Protein AF-0000000080301129 (afdb_homodimer)

Nearest PDB structures (foldseek):
  4lrz-assembly1_H  TM=6.104E-01  e=3.777E-14  Escherichia coli K-12
  4lrz-assembly2_E  TM=6.100E-01  e=2.106E-14  Escherichia coli K-12
  3mq0-assembly1_A  TM=5.306E-01  e=7.080E-04  Agrobacterium tumefaciens
  1mkm-assembly1_B  TM=5.137E-01  e=1.911E-03  Thermotoga maritima
  3obf-assembly2_B  TM=5.623E-01  e=3.049E-03  Paenarthrobacter aurescens TC1

pLDDT: mean 82.33, std 22.94, range [20.89, 98.88]

Sequence (820 aa):
MSLQAHPGLAPSGPFFTSAAQRIALARERFFDAGDRPSGLVPEAVLQSWSRCLRARRDPDRSVAFEPVTPARVQTVLRRNRHLLAAATRELAHLAHALQGTSGTALLTDAAGVVIGNSRAAPRAHEQVMPAASRIGVDLSEEVIGTSAPGITLRTGAPCAVTGGEHFFGNVGAMHCVAAPIRDRRGSVAGVLDISSEHLPFAFDASALVALYATAIENRLLCAESADRLVLHLQLAPTLLDTPLAGMLCLDDGGRLDWANAAAARLLGLPPAWAAGSGPWAEDVLGLTLASCARWADLGEPRAWRLPTGLAIWLQVRRASRSDTPHGRPADADDTPPPAARPEMPTVPASAPDAPALRPPGTLRDADRACVRRAIEACGGNVAAAARRLGVSRGLIYRRLRESRTDDAAGMSLQAHPGLAPSGPFFTSAAQRIALARERFFDAGDRPSGLVPEAVLQSWSRCLRARRDPDRSVAFEPVTPARVQTVLRRNRHLLAAATRELAHLAHALQGTSGTALLTDAAGVVIGNSRAAPRAHEQVMPAASRIGVDLSEEVIGTSAPGITLRTGAPCAVTGGEHFFGNVGAMHCVAAPIRDRRGSVAGVLDISSEHLPFAFDASALVALYATAIENRLLCAESADRLVLHLQLAPTLLDTPLAGMLCLDDGGRLDWANAAAARLLGLPPAWAAGSGPWAEDVLGLTLASCARWADLGEPRAWRLPTGLAIWLQVRRASRSDTPHGRPADADDTPPPAARPEMPTVPASAPDAPALRPPGTLRDADRACVRRAIEACGGNVAAAARRLGVSRGLIYRRLRESRTDDAAG

InterPro domains:
  IPR000014 PAS domain [PF13188] (238-274)
  IPR002197 DNA binding HTH domain, Fis-type [PF02954] (362-402)
  IPR002197 DNA binding HTH domain, Fis-type [PR01590] (369-386)
  IPR002197 DNA binding HTH domain, Fis-type [PR01590] (386-406)
  IPR009057 Homedomain-like superfamily [SSF46689] (353-402)
  IPR029016 GAF-like domain superfamily [G3DSA:3.30.450.40] (35-221)
  IPR035965 PAS domain superfamily [SSF55785] (227-281)
  IPR060265 MimR-like, N-terminal domain [PF26965] (25-195)

Foldseek 3Di:
DPPDPPDDPDPPPDPQPDLQSLLVVQCCCCVPVVDHPPPSDDPLLSVLLVVCVVVVDDQADDAFFDFDDPVVLVVQCVVCVLLCLLQVVLLCVVLVVCVPDQKKKFKAFLQQFTNDISDDDDDPVDDRCVRNRDGRTHPACSRQTDDQQNSCSVPVAKDWAAASSGRHNVQNQKTKTKHFAAEQQRHGGIMMMMMGGNDDDPDDVNVVRHQSSLSSNVSSHLLVQAQWKKKWKFADPVCSLGSLTWIWTADPQQFTQGTDPNVCVVQVHDHGDDGPPGHGCCQRAVDGPVRLVVQQVVQDWDWGATPVRDIMIMGMHRRHNNCPSPPPPPPPPPPPDPDDPPPPDPPPPPDDDPDDPDPPDPPLVVVLVLLVVLCVVVVNDLCNSCVVVVHDSVVSVVSVVVVVVVVVVD/DPPDPPDDPDPPPDPLPDLQSLLVVQCCCCVVVVDHPPPSDDPLLSVLLVVCVVVVDDQADDAFFDFDDPVVLVVQCVVCVLLCLLQVVLLCVVLVVCVPDQKKKFKAFLQQFTNDISDDDDDPVDDRCVRNRDGRTHPACSRQTDDQQNSCSVPVAKDWAAASSGRHNVQNQKTKTKHFAAEQQRHGGIMMMMMGGNDDDPDDVNVVRHQSSLSSNVSSHLLVQAQWKKKWKFADPVCSLGSLTWIWTADPQQFTQGTDPNVCVVQVHDHGDDGPPGHGCCQRAVDGPVRLVVQQVVQDWDWGATPVRDIMIMGMHHRHNNCPSPPPPPPPPPPPDPPDPPPPPPPPPPDDDPDDPDPPDPPLVVVLVLLVVLCVVVVNDLCNSCVVVVHDSVVSVVSVVVVVVVVVVD

Solvent-accessible surface area (backbone atoms only — not comparable to full-atom values): 44344 Å² total; per-residue (Å²): 136,83,81,77,77,82,79,79,74,75,70,82,60,87,76,60,88,46,72,68,51,31,32,53,49,30,48,47,33,36,74,72,69,67,37,83,47,78,84,51,54,60,68,71,49,52,53,39,49,51,52,38,46,74,69,68,55,62,47,85,43,74,73,80,58,62,51,53,54,70,70,53,35,53,51,53,49,63,76,37,45,61,57,48,62,31,31,48,65,56,38,50,50,46,28,57,26,25,60,57,36,73,51,34,43,37,30,24,38,60,77,25,31,23,70,44,56,29,74,83,71,90,56,88,85,49,78,58,55,76,45,59,61,35,67,25,14,56,48,22,36,91,66,52,28,34,40,15,53,13,50,12,66,72,70,62,38,66,31,73,30,50,28,64,56,24,42,26,55,79,51,26,50,30,31,28,22,14,13,43,21,46,43,69,68,56,46,63,50,20,32,32,26,37,36,15,64,72,51,76,76,64,34,46,54,58,60,52,35,41,50,51,18,42,37,27,23,53,39,32,47,37,43,74,34,52,75,27,49,33,38,33,30,30,80,45,73,71,39,46,82,40,68,70,30,11,35,35,31,41,43,98,84,28,26,32,53,35,51,40,73,50,26,18,37,65,60,51,46,71,77,60,54,59,86,85,59,34,58,45,32,43,70,64,50,62,39,50,56,66,56,45,53,54,41,29,72,70,54,55,72,38,81,44,63,29,67,73,16,43,38,31,25,38,30,32,38,64,27,40,74,75,61,57,72,81,68,69,66,76,72,80,64,73,66,68,72,77,77,78,72,76,80,70,79,80,69,83,75,68,75,78,84,72,78,80,76,73,76,76,76,56,71,67,53,53,54,50,48,49,52,50,49,35,20,56,73,45,72,67,37,56,67,60,22,16,60,74,71,73,48,58,54,65,57,55,50,53,54,53,51,54,52,51,52,50,58,69,72,97,136,83,82,76,78,84,75,82,67,76,73,81,60,87,76,59,86,46,73,68,51,31,33,50,49,29,48,46,34,37,74,72,68,67,39,82,47,78,84,51,54,60,67,71,52,53,52,38,50,52,51,36,47,73,69,69,54,62,48,87,42,73,74,78,57,63,53,54,53,70,70,55,36,53,51,52,49,61,75,37,43,62,56,50,60,31,31,48,64,56,37,52,49,46,28,58,26,25,61,58,36,73,51,33,42,38,30,24,38,60,79,24,31,25,71,42,57,30,74,84,71,91,55,89,86,49,78,58,56,76,44,60,59,33,67,25,14,54,48,23,36,91,67,52,28,35,39,15,53,13,49,12,66,71,69,63,38,66,31,73,31,49,27,64,56,21,42,27,55,79,51,27,50,30,31,28,23,14,13,43,21,45,44,70,68,58,46,64,49,19,32,34,27,38,37,16,63,72,48,76,76,62,35,45,55,59,60,52,36,41,50,52,18,42,40,27,22,53,38,32,48,37,43,75,35,54,77,27,50,33,38,32,30,30,81,45,73,72,40,44,83,41,68,71,28,10,33,35,31,39,45,97,84,27,26,32,53,35,51,40,72,50,28,17,36,66,62,52,47,70,77,58,56,58,85,85,60,34,58,44,33,45,70,65,50,63,37,48,56,66,56,47,53,53,41,28,74,68,54,56,72,38,81,44,63,30,67,72,16,44,37,29,25,38,28,32,36,66,27,39,72,75,62,57,71,81,69,69,66,77,73,79,62,76,70,67,70,76,76,78,72,76,82,68,78,80,69,83,77,67,76,76,84,74,79,80,77,73,77,75,75,56,71,66,53,54,52,50,48,50,52,51,48,36,21,55,75,47,73,66,37,57,66,60,22,17,61,75,70,74,49,57,53,64,56,53,49,51,53,52,50,53,52,53,53,50,58,68,72,98

Secondary structure (DSSP, 8-state):
-------------S---SHHHHHHHHHIIIIII----BTTB-HHHHHHHHHHHHTT--TTSPPP--B--HHHHHHHHHHTHHHHHHHHHHHHHHHHHHTTSS-EEEEEETTSBEEEE---S--TT-SSHHHHTSTTBB-SHHHH-S-HHHHHHHHSS-EEEEGGGSSSGGGTTEEEEEEEEE-TTS-EEEEEEEEEESS--SS-HHHHHHHHHHHHHHHHHHHTTTTSEEEEEESSGGGTTSTT-EEEEE-TTSBEEEE-HHHHHHHT--S---TT-PPBHHHHHS--HHHHHHHHHH---EEEE-TTS-EEEEEEEEPPTT---S-----GGGS---------------------------HHHHHHHHHHHHHHHTTT-HHHHHHHHT--HHHHHHHHHHHHHHHHH-/-------------S---SHHHHHHHHHIIIIII----BTTB-HHHHHHHHHHHHTT--TTSPPP-PBPPHHHHHHHHHHTHHHHHHHHHHHHHHHHHHTTSS-EEEEEETTSBEEEE---S--TT-SSHHHHTSTTBB-SHHHH-S-HHHHHHHHSS-EEEEGGGSSSGGGTTEEEEEEEEE-TTS-EEEEEEEEEESS--SS-HHHHHHHHHHHHHHHHHHHTTTTSEEEEEESSGGGTTSTT-EEEEE-TTSBEEEE-HHHHHHHT--S---TT-PPBHHHHHS--HHHHHHHHHH---EEEE-TTS-EEEEEEEEPPTT---S-----S--S---------------------------HHHHHHHHHHHHHHHTTT-HHHHHHHHT--HHHHHHHHHHHHHHHHH-

Structure (mmCIF, N/CA/C/O backbone):
data_AF-0000000080301129-model_v1
#
loop_
_entity.id
_entity.type
_entity.pdbx_description
1 polymer 'Uncharacterized protein'
#
loop_
_atom_site.group_PDB
_atom_site.id
_atom_site.type_symbol
_atom_site.label_atom_id
_atom_site.label_alt_id
_atom_site.label_comp_id
_atom_site.label_asym_id
_atom_site.label_entity_id
_atom_site.label_seq_id
_atom_site.pdbx_PDB_ins_code
_atom_site.Cartn_x
_atom_site.Cartn_y
_atom_site.Cartn_z
_atom_site.occupancy
_atom_site.B_iso_or_equiv
_atom_site.aut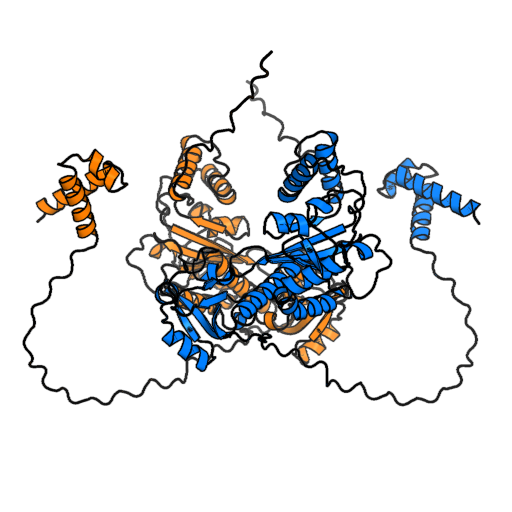h_seq_id
_atom_site.auth_comp_id
_atom_site.auth_asym_id
_atom_site.auth_atom_id
_atom_site.pdbx_PDB_model_num
ATOM 1 N N . MET A 1 1 ? 16.906 3.234 -55.938 1 24.58 1 MET A N 1
ATOM 2 C CA . MET A 1 1 ? 15.773 3.951 -55.375 1 24.58 1 MET A CA 1
ATOM 3 C C . MET A 1 1 ? 15.883 4.012 -53.844 1 24.58 1 MET A C 1
ATOM 5 O O . MET A 1 1 ? 15.992 2.977 -53.188 1 24.58 1 MET A O 1
ATOM 9 N N . SER A 1 2 ? 16.297 5.211 -53.25 1 24.02 2 SER A N 1
ATOM 10 C CA . SER A 1 2 ? 16.984 5.605 -52.031 1 24.02 2 SER A CA 1
ATOM 11 C C . SER A 1 2 ? 16.047 5.598 -50.844 1 24.02 2 SER A C 1
ATOM 13 O O . SER A 1 2 ? 15.016 6.277 -50.844 1 24.02 2 SER A O 1
ATOM 15 N N . LEU A 1 3 ? 15.781 4.422 -50.25 1 24.58 3 LEU A N 1
ATOM 16 C CA . LEU A 1 3 ? 14.82 4.098 -49.219 1 24.58 3 LEU A CA 1
ATOM 17 C C . LEU A 1 3 ? 14.953 5.055 -48.031 1 24.58 3 LEU A C 1
ATOM 19 O O . LEU A 1 3 ? 15.961 5.027 -47.312 1 24.58 3 LEU A O 1
ATOM 23 N N . GLN A 1 4 ? 14.445 6.305 -48.125 1 21.23 4 GLN A N 1
ATOM 24 C CA . GLN A 1 4 ? 14.68 7.414 -47.188 1 21.23 4 GLN A CA 1
ATOM 25 C C . GLN A 1 4 ? 14.148 7.086 -45.812 1 21.23 4 GLN A C 1
ATOM 27 O O . GLN A 1 4 ? 13.008 6.648 -45.656 1 21.23 4 GLN A O 1
ATOM 32 N N . ALA A 1 5 ? 15.016 6.996 -44.75 1 24.69 5 ALA A N 1
ATOM 33 C CA . ALA A 1 5 ? 15.078 6.695 -43.312 1 24.69 5 ALA A CA 1
ATOM 34 C C . ALA A 1 5 ? 14.18 7.633 -42.531 1 24.69 5 ALA A C 1
ATOM 36 O O . ALA A 1 5 ? 14.328 8.859 -42.594 1 24.69 5 ALA A O 1
ATOM 37 N N . HIS A 1 6 ? 12.859 7.48 -42.594 1 26.75 6 HIS A N 1
ATOM 38 C CA . HIS A 1 6 ? 11.969 8.477 -42 1 26.75 6 HIS A CA 1
ATOM 39 C C . HIS A 1 6 ? 12.398 8.805 -40.562 1 26.75 6 HIS A C 1
ATOM 41 O O . HIS A 1 6 ? 12.594 7.898 -39.75 1 26.75 6 HIS A O 1
ATOM 47 N N . PRO A 1 7 ? 12.797 10.062 -40.281 1 25.08 7 PRO A N 1
ATOM 48 C CA . PRO A 1 7 ? 13.625 10.633 -39.219 1 25.08 7 PRO A CA 1
ATOM 49 C C . PRO A 1 7 ? 13.055 10.375 -37.844 1 25.08 7 PRO A C 1
ATOM 51 O O . PRO A 1 7 ? 13.57 9.523 -37.094 1 25.08 7 PRO A O 1
ATOM 54 N N . GLY A 1 8 ? 12.477 11.484 -37.062 1 24.89 8 GLY A N 1
ATOM 55 C CA . GLY A 1 8 ? 12.852 12.203 -35.875 1 24.89 8 GLY A CA 1
ATOM 56 C C . GLY A 1 8 ? 12.062 11.781 -34.656 1 24.89 8 GLY A C 1
ATOM 57 O O . GLY A 1 8 ? 10.828 11.789 -34.656 1 24.89 8 GLY A O 1
ATOM 58 N N . LEU A 1 9 ? 12.328 10.742 -33.969 1 29.33 9 LEU A N 1
ATOM 59 C CA . LEU A 1 9 ? 11.844 10.508 -32.594 1 29.33 9 LEU A CA 1
ATOM 60 C C . LEU A 1 9 ? 11.641 11.82 -31.875 1 29.33 9 LEU A C 1
ATOM 62 O O . LEU A 1 9 ? 12.508 12.695 -31.891 1 29.33 9 LEU A O 1
ATOM 66 N N . ALA A 1 10 ? 10.461 12.461 -31.812 1 29.23 10 ALA A N 1
ATOM 67 C CA . ALA A 1 10 ? 10.305 13.781 -31.203 1 29.23 10 ALA A CA 1
ATOM 68 C C . ALA A 1 10 ? 11.266 13.969 -30.047 1 29.23 10 ALA A C 1
ATOM 70 O O . ALA A 1 10 ? 11.523 13.039 -29.281 1 29.23 10 ALA A O 1
ATOM 71 N N . PRO A 1 11 ? 12.156 14.992 -30.078 1 28.95 11 PRO A N 1
ATOM 72 C CA . PRO A 1 11 ? 13.156 15.266 -29.031 1 28.95 11 PRO A CA 1
ATOM 73 C C . PRO A 1 11 ? 12.586 15.141 -27.625 1 28.95 11 PRO A C 1
ATOM 75 O O . PRO A 1 11 ? 11.383 15.305 -27.422 1 28.95 11 PRO A O 1
ATOM 78 N N . SER A 1 12 ? 12.969 14.148 -26.844 1 35.59 12 SER A N 1
ATOM 79 C CA . SER A 1 12 ? 12.906 14.266 -25.391 1 35.59 12 SER A CA 1
ATOM 80 C C . SER A 1 12 ? 12.945 15.727 -24.953 1 35.59 12 SER A C 1
ATOM 82 O O . SER A 1 12 ? 13.969 16.391 -25.109 1 35.59 12 SER A O 1
ATOM 84 N N . GLY A 1 13 ? 12.023 16.609 -25.391 1 33.84 13 GLY A N 1
ATOM 85 C CA . GLY A 1 13 ? 12.133 18.031 -25.141 1 33.84 13 GLY A CA 1
ATOM 86 C C . GLY A 1 13 ? 13.023 18.359 -23.953 1 33.84 13 GLY A C 1
ATOM 87 O O . GLY A 1 13 ? 13.516 17.469 -23.266 1 33.84 13 GLY A O 1
ATOM 88 N N . PRO A 1 14 ? 13.133 19.672 -23.469 1 38.62 14 PRO A N 1
ATOM 89 C CA . PRO A 1 14 ? 14.148 20.172 -22.531 1 38.62 14 PRO A CA 1
ATOM 90 C C . PRO A 1 14 ? 14.289 19.281 -21.297 1 38.62 14 PRO A C 1
ATOM 92 O O . PRO A 1 14 ? 13.312 18.672 -20.859 1 38.62 14 PRO A O 1
ATOM 95 N N . PHE A 1 15 ? 15.359 18.562 -21.016 1 44.41 15 PHE A N 1
ATOM 96 C CA . PHE A 1 15 ? 16.016 17.969 -19.859 1 44.41 15 PHE A CA 1
ATOM 97 C C . PHE A 1 15 ? 15.586 18.656 -18.562 1 44.41 15 PHE A C 1
ATOM 99 O O . PHE A 1 15 ? 16.156 19.688 -18.188 1 44.41 15 PHE A O 1
ATOM 106 N N . PHE A 1 16 ? 14.477 18.875 -18.359 1 52.38 16 PHE A N 1
ATOM 107 C CA . PHE A 1 16 ? 14.289 19.453 -17.031 1 52.38 16 PHE A CA 1
ATOM 108 C C . PHE A 1 16 ? 15.109 18.703 -15.992 1 52.38 16 PHE A C 1
ATOM 110 O O . PHE A 1 16 ? 14.992 17.484 -15.859 1 52.38 16 PHE A O 1
ATOM 117 N N . THR A 1 17 ? 16.359 19.203 -15.562 1 63.12 17 THR A N 1
ATOM 118 C CA . THR A 1 17 ? 17.359 18.625 -14.672 1 63.12 17 THR A CA 1
ATOM 119 C C . THR A 1 17 ? 16.75 18.312 -13.312 1 63.12 17 THR A C 1
ATOM 121 O O . THR A 1 17 ? 16.938 17.219 -12.781 1 63.12 17 THR A O 1
ATOM 124 N N . SER A 1 18 ? 16 19.406 -12.656 1 83.94 18 SER A N 1
ATOM 125 C CA . SER A 1 18 ? 15.57 19.156 -11.281 1 83.94 18 SER A CA 1
ATOM 126 C C . SER A 1 18 ? 14.047 19.203 -11.172 1 83.94 18 SER A C 1
ATOM 128 O O . SER A 1 18 ? 13.367 19.719 -12.062 1 83.94 18 SER A O 1
ATOM 130 N N . ALA A 1 19 ? 13.461 18.562 -10.305 1 85.81 19 ALA A N 1
ATOM 131 C CA . ALA A 1 19 ? 12.039 18.609 -10 1 85.81 19 ALA A CA 1
ATOM 132 C C . ALA A 1 19 ? 11.539 20.047 -9.914 1 85.81 19 ALA A C 1
ATOM 134 O O . ALA A 1 19 ? 10.453 20.359 -10.406 1 85.81 19 ALA A O 1
ATOM 135 N N . ALA A 1 20 ? 12.266 20.875 -9.359 1 88.38 20 ALA A N 1
ATOM 136 C CA . ALA A 1 20 ? 11.898 22.281 -9.211 1 88.38 20 ALA A CA 1
ATOM 137 C C . ALA A 1 20 ? 11.766 22.969 -10.562 1 88.38 20 ALA A C 1
ATOM 139 O O . ALA A 1 20 ? 10.852 23.766 -10.781 1 88.38 20 ALA A O 1
ATOM 140 N N . GLN A 1 21 ? 12.602 22.641 -11.453 1 89.75 21 GLN A N 1
ATOM 141 C CA . GLN A 1 21 ? 12.57 23.234 -12.789 1 89.75 21 GLN A CA 1
ATOM 142 C C . GLN A 1 21 ? 11.359 22.734 -13.578 1 89.75 21 GLN A C 1
ATOM 144 O O . GLN A 1 21 ? 10.727 23.5 -14.305 1 89.75 21 GLN A O 1
ATOM 149 N N . ARG A 1 22 ? 11.125 21.5 -13.367 1 92.5 22 ARG A N 1
ATOM 150 C CA . ARG A 1 22 ? 9.953 20.922 -14.016 1 92.5 22 ARG A CA 1
ATOM 151 C C . ARG A 1 22 ? 8.672 21.609 -13.555 1 92.5 22 ARG A C 1
ATOM 153 O O . ARG A 1 22 ? 7.809 21.938 -14.367 1 92.5 22 ARG A O 1
ATOM 160 N N . ILE A 1 23 ? 8.586 21.859 -12.328 1 94.62 23 ILE A N 1
ATOM 161 C CA . ILE A 1 23 ? 7.41 22.5 -11.75 1 94.62 23 ILE A CA 1
ATOM 162 C C . ILE A 1 23 ? 7.316 23.938 -12.227 1 94.62 23 ILE A C 1
ATOM 164 O O . ILE A 1 23 ? 6.23 24.422 -12.555 1 94.62 23 ILE A O 1
ATOM 168 N N . ALA A 1 24 ? 8.438 24.594 -12.273 1 93.31 24 ALA A N 1
ATOM 169 C CA . ALA A 1 24 ? 8.461 25.969 -12.766 1 93.31 24 ALA A CA 1
ATOM 170 C C . ALA A 1 24 ? 7.965 26.047 -14.203 1 93.31 24 ALA A C 1
ATOM 172 O O . ALA A 1 24 ? 7.199 26.953 -14.555 1 93.31 24 ALA A O 1
ATOM 173 N N . LEU A 1 25 ? 8.375 25.125 -14.945 1 93.38 25 LEU A N 1
ATOM 174 C CA . LEU A 1 25 ? 7.93 25.078 -16.328 1 93.38 25 LEU A CA 1
ATOM 175 C C . LEU A 1 25 ? 6.43 24.812 -16.406 1 93.38 25 LEU A C 1
ATOM 177 O O . LEU A 1 25 ? 5.73 25.406 -17.234 1 93.38 25 LEU A O 1
ATOM 181 N N . ALA A 1 26 ? 6.039 23.922 -15.602 1 95.31 26 ALA A N 1
ATOM 182 C CA . ALA A 1 26 ? 4.609 23.609 -15.57 1 95.31 26 ALA A CA 1
ATOM 183 C C . ALA A 1 26 ? 3.795 24.859 -15.234 1 95.31 26 ALA A C 1
ATOM 185 O O . ALA A 1 26 ? 2.754 25.109 -15.844 1 95.31 26 ALA A O 1
ATOM 186 N N . ARG A 1 27 ? 4.188 25.641 -14.305 1 94.94 27 ARG A N 1
ATOM 187 C CA . ARG A 1 27 ? 3.498 26.875 -13.906 1 94.94 27 ARG A CA 1
ATOM 188 C C . ARG A 1 27 ? 3.455 27.875 -15.055 1 94.94 27 ARG A C 1
ATOM 190 O O . ARG A 1 27 ? 2.41 28.453 -15.336 1 94.94 27 ARG A O 1
ATOM 197 N N . GLU A 1 28 ? 4.59 28.047 -15.695 1 94.19 28 GLU A N 1
ATOM 198 C CA . GLU A 1 28 ? 4.672 28.969 -16.828 1 94.19 28 GLU A CA 1
ATOM 199 C C . GLU A 1 28 ? 3.691 28.578 -17.938 1 94.19 28 GLU A C 1
ATOM 201 O O . GLU A 1 28 ? 2.947 29.422 -18.438 1 94.19 28 GLU A O 1
ATOM 206 N N . ARG A 1 29 ? 3.709 27.375 -18.203 1 93.94 29 ARG A N 1
ATOM 207 C CA . ARG A 1 29 ? 2.838 26.891 -19.266 1 93.94 29 ARG A CA 1
ATOM 208 C C . ARG A 1 29 ? 1.369 27.016 -18.891 1 93.94 29 ARG A C 1
ATOM 210 O O . ARG A 1 29 ? 0.54 27.422 -19.703 1 93.94 29 ARG A O 1
ATOM 217 N N . PHE A 1 30 ? 1.103 26.734 -17.703 1 95.44 30 PHE A N 1
ATOM 218 C CA . PHE A 1 30 ? -0.287 26.688 -17.266 1 95.44 30 PHE A CA 1
ATOM 219 C C . PHE A 1 30 ? -0.817 28.094 -17.016 1 95.44 30 PHE A C 1
ATOM 221 O O . PHE A 1 30 ? -1.87 28.469 -17.547 1 95.44 30 PHE A O 1
ATOM 228 N N . PHE A 1 31 ? -0.123 28.891 -16.312 1 93.81 31 PHE A N 1
ATOM 229 C CA . PHE A 1 31 ? -0.652 30.172 -15.844 1 93.81 31 PHE A CA 1
ATOM 230 C C . PHE A 1 31 ? -0.367 31.266 -16.859 1 93.81 31 PHE A C 1
ATOM 232 O O . PHE A 1 31 ? -1.144 32.219 -16.984 1 93.81 31 PHE A O 1
ATOM 239 N N . ASP A 1 32 ? 0.698 31.172 -17.562 1 91.25 32 ASP A N 1
ATOM 240 C CA . ASP A 1 32 ? 1.07 32.219 -18.5 1 91.25 32 ASP A CA 1
ATOM 241 C C . ASP A 1 32 ? 0.565 31.922 -19.906 1 91.25 32 ASP A C 1
ATOM 243 O O . ASP A 1 32 ? 0.001 32.781 -20.562 1 91.25 32 ASP A O 1
ATOM 247 N N . ALA A 1 33 ? 0.708 30.688 -20.344 1 91.19 33 ALA A N 1
ATOM 248 C CA . ALA A 1 33 ? 0.398 30.328 -21.734 1 91.19 33 ALA A CA 1
ATOM 249 C C . ALA A 1 33 ? -1.01 29.75 -21.844 1 91.19 33 ALA A C 1
ATOM 251 O O . ALA A 1 33 ? -1.571 29.688 -22.938 1 91.19 33 ALA A O 1
ATOM 252 N N . GLY A 1 34 ? -1.49 29.266 -20.766 1 89.38 34 GLY A N 1
ATOM 253 C CA . GLY A 1 34 ? -2.816 28.656 -20.781 1 89.38 34 GLY A CA 1
ATOM 254 C C . GLY A 1 34 ? -2.824 27.25 -21.328 1 89.38 34 GLY A C 1
ATOM 255 O O . GLY A 1 34 ? -3.867 26.734 -21.75 1 89.38 34 GLY A O 1
ATOM 256 N N . ASP A 1 35 ? -1.677 26.672 -21.359 1 91.06 35 ASP A N 1
ATOM 257 C CA . ASP A 1 35 ? -1.521 25.297 -21.828 1 91.06 35 ASP A CA 1
ATOM 258 C C . ASP A 1 35 ? -1.512 24.312 -20.672 1 91.06 35 ASP A C 1
ATOM 260 O O . ASP A 1 35 ? -0.931 24.578 -19.625 1 91.06 35 ASP A O 1
ATOM 264 N N . ARG A 1 36 ? -2.123 23.219 -20.969 1 89.81 36 ARG A N 1
ATOM 265 C CA . ARG A 1 36 ? -2.137 22.188 -19.922 1 89.81 36 ARG A CA 1
ATOM 266 C C . ARG A 1 36 ? -0.844 21.391 -19.938 1 89.81 36 ARG A C 1
ATOM 268 O O . ARG A 1 36 ? -0.605 20.609 -20.859 1 89.81 36 ARG A O 1
ATOM 275 N N . PRO A 1 37 ? -0.038 21.531 -18.969 1 87.19 37 PRO A N 1
ATOM 276 C CA . PRO A 1 37 ? 1.266 20.859 -18.969 1 87.19 37 PRO A CA 1
ATOM 277 C C . PRO A 1 37 ? 1.188 19.406 -18.484 1 87.19 37 PRO A C 1
ATOM 279 O O . PRO A 1 37 ? 1.835 19.047 -17.5 1 87.19 37 PRO A O 1
ATOM 282 N N . SER A 1 38 ? 0.566 18.578 -19.188 1 84.69 38 SER A N 1
ATOM 283 C CA . SER A 1 38 ? 0.38 17.188 -18.828 1 84.69 38 SER A CA 1
ATOM 284 C C . SER A 1 38 ? 1.719 16.469 -18.688 1 84.69 38 SER A C 1
ATOM 286 O O . SER A 1 38 ? 2.627 16.672 -19.5 1 84.69 38 SER A O 1
ATOM 288 N N . GLY A 1 39 ? 1.869 15.75 -17.609 1 85.25 39 GLY A N 1
ATOM 289 C CA . GLY A 1 39 ? 3.072 14.961 -17.406 1 85.25 39 GLY A CA 1
ATOM 290 C C . GLY A 1 39 ? 4.133 15.688 -16.594 1 85.25 39 GLY A C 1
ATOM 291 O O . GLY A 1 39 ? 5.07 15.07 -16.094 1 85.25 39 GLY A O 1
ATOM 292 N N . LEU A 1 40 ? 4.031 16.984 -16.484 1 89.31 40 LEU A N 1
ATOM 293 C CA . LEU A 1 40 ? 5.039 17.75 -15.758 1 89.31 40 LEU A CA 1
ATOM 294 C C . LEU A 1 40 ? 4.715 17.812 -14.273 1 89.31 40 LEU A C 1
ATOM 296 O O . LEU A 1 40 ? 5.621 17.859 -13.438 1 89.31 40 LEU A O 1
ATOM 300 N N . VAL A 1 41 ? 3.459 17.891 -13.914 1 94.06 41 VAL A N 1
ATOM 301 C CA . VAL A 1 41 ? 2.973 17.828 -12.539 1 94.06 41 VAL A CA 1
ATOM 302 C C . VAL A 1 41 ? 1.817 16.828 -12.453 1 94.06 41 VAL A C 1
ATOM 304 O O . VAL A 1 41 ? 1.224 16.469 -13.469 1 94.06 41 VAL A O 1
ATOM 307 N N . PRO A 1 42 ? 1.56 16.344 -11.289 1 94.81 42 PRO A N 1
ATOM 308 C CA . PRO A 1 42 ? 0.475 15.375 -11.148 1 94.81 42 PRO A CA 1
ATOM 309 C C . PRO A 1 42 ? -0.877 15.93 -11.594 1 94.81 42 PRO A C 1
ATOM 311 O O . PRO A 1 42 ? -1.139 17.125 -11.43 1 94.81 42 PRO A O 1
ATOM 314 N N . GLU A 1 43 ? -1.737 15.07 -12.047 1 94.12 43 GLU A N 1
ATOM 315 C CA . GLU A 1 43 ? -3.057 15.453 -12.547 1 94.12 43 GLU A CA 1
ATOM 316 C C . GLU A 1 43 ? -3.885 16.125 -11.453 1 94.12 43 GLU A C 1
ATOM 318 O O . GLU A 1 43 ? -4.621 17.078 -11.727 1 94.12 43 GLU A O 1
ATOM 323 N N . ALA A 1 44 ? -3.814 15.656 -10.266 1 96.75 44 ALA A N 1
ATOM 324 C CA . ALA A 1 44 ? -4.574 16.234 -9.156 1 96.75 44 ALA A CA 1
ATOM 325 C C . ALA A 1 44 ? -4.207 17.703 -8.945 1 96.75 44 ALA A C 1
ATOM 327 O O . ALA A 1 44 ? -5.066 18.516 -8.609 1 96.75 44 ALA A O 1
ATOM 328 N N . VAL A 1 45 ? -2.973 18.016 -9.117 1 97.69 45 VAL A N 1
ATOM 329 C CA . VAL A 1 45 ? -2.49 19.375 -8.977 1 97.69 45 VAL A CA 1
ATOM 330 C C . VAL A 1 45 ? -3.053 20.234 -10.109 1 97.69 45 VAL A C 1
ATOM 332 O O . VAL A 1 45 ? -3.559 21.344 -9.867 1 97.69 45 VAL A O 1
ATOM 335 N N . LEU A 1 46 ? -3.016 19.703 -11.305 1 97.06 46 LEU A N 1
ATOM 336 C CA . LEU A 1 46 ? -3.533 20.438 -12.461 1 97.06 46 LEU A CA 1
ATOM 337 C C . LEU A 1 46 ? -5.02 20.734 -12.289 1 97.06 46 LEU A C 1
ATOM 339 O O . LEU A 1 46 ? -5.465 21.859 -12.578 1 97.06 46 LEU A O 1
ATOM 343 N N . GLN A 1 47 ? -5.684 19.766 -11.875 1 97.06 47 GLN A N 1
ATOM 344 C CA . GLN A 1 47 ? -7.113 19.969 -11.664 1 97.06 47 GLN A CA 1
ATOM 345 C C . GLN A 1 47 ? -7.371 21.016 -10.594 1 97.06 47 GLN A C 1
ATOM 347 O O . GLN A 1 47 ? -8.289 21.844 -10.727 1 97.06 47 GLN A O 1
ATOM 352 N N . SER A 1 48 ? -6.645 20.938 -9.547 1 98 48 SER A N 1
ATOM 353 C CA . SER A 1 48 ? -6.781 21.938 -8.484 1 98 48 SER A CA 1
ATOM 354 C C . SER A 1 48 ? -6.445 23.328 -8.984 1 98 48 SER A C 1
ATOM 356 O O . SER A 1 48 ? -7.152 24.297 -8.68 1 98 48 SER A O 1
ATOM 358 N N . TRP A 1 49 ? -5.32 23.484 -9.758 1 97.56 49 TRP A N 1
ATOM 359 C CA . TRP A 1 49 ? -4.977 24.766 -10.367 1 97.56 49 TRP A CA 1
ATOM 360 C C . TRP A 1 49 ? -6.152 25.328 -11.172 1 97.56 49 TRP A C 1
ATOM 362 O O . TRP A 1 49 ? -6.488 26.5 -11.055 1 97.56 49 TRP A O 1
ATOM 372 N N . SER A 1 50 ? -6.73 24.469 -11.961 1 96.94 50 SER A N 1
ATOM 373 C CA . SER A 1 50 ? -7.855 24.859 -12.805 1 96.94 50 SER A CA 1
ATOM 374 C C . SER A 1 50 ? -9.023 25.359 -11.961 1 96.94 50 SER A C 1
ATOM 376 O O . SER A 1 50 ? -9.656 26.359 -12.297 1 96.94 50 SER A O 1
ATOM 378 N N . ARG A 1 51 ? -9.328 24.656 -10.906 1 97.19 51 ARG A N 1
ATOM 379 C CA . ARG A 1 51 ? -10.414 25.078 -10.023 1 97.19 51 ARG A CA 1
ATOM 380 C C . ARG A 1 51 ? -10.117 26.438 -9.391 1 97.19 51 ARG A C 1
ATOM 382 O O . ARG A 1 51 ? -11.008 27.281 -9.258 1 97.19 51 ARG A O 1
ATOM 389 N N . CYS A 1 52 ? -8.93 26.609 -8.938 1 97 52 CYS A N 1
ATOM 390 C CA . CYS A 1 52 ? -8.539 27.875 -8.336 1 97 52 CYS A CA 1
ATOM 391 C C . CYS A 1 52 ? -8.672 29.016 -9.336 1 97 52 CYS A C 1
ATOM 393 O O . CYS A 1 52 ? -9.156 30.094 -8.984 1 97 52 CYS A O 1
ATOM 395 N N . LEU A 1 53 ? -8.258 28.781 -10.555 1 95.31 53 LEU A N 1
ATOM 396 C CA . LEU A 1 53 ? -8.375 29.797 -11.594 1 95.31 53 LEU A CA 1
ATOM 397 C C . LEU A 1 53 ? -9.836 30.125 -11.883 1 95.31 53 LEU A C 1
ATOM 399 O O . LEU A 1 53 ? -10.203 31.281 -12.07 1 95.31 53 LEU A O 1
ATOM 403 N N . ARG A 1 54 ? -10.586 29.094 -11.984 1 95 54 ARG A N 1
ATOM 404 C CA . ARG A 1 54 ? -12.016 29.297 -12.227 1 95 54 ARG A CA 1
ATOM 405 C C . ARG A 1 54 ? -12.648 30.125 -11.117 1 95 54 ARG A C 1
ATOM 407 O O . ARG A 1 54 ? -13.609 30.859 -11.359 1 95 54 ARG A O 1
ATOM 414 N N . ALA A 1 55 ? -12.141 30 -9.969 1 95.12 55 ALA A N 1
ATOM 415 C CA . ALA A 1 55 ? -12.617 30.781 -8.828 1 95.12 55 ALA A CA 1
ATOM 416 C C . ALA A 1 55 ? -11.992 32.188 -8.82 1 95.12 55 ALA A C 1
ATOM 418 O O . ALA A 1 55 ? -12.125 32.906 -7.844 1 95.12 55 ALA A O 1
ATOM 419 N N . ARG A 1 56 ? -11.219 32.469 -9.836 1 93.25 56 ARG A N 1
ATOM 420 C CA . ARG A 1 56 ? -10.625 33.781 -10.102 1 93.25 56 ARG A CA 1
ATOM 421 C C . ARG A 1 56 ? -9.586 34.125 -9.047 1 93.25 56 ARG A C 1
ATOM 423 O O . ARG A 1 56 ? -9.484 35.281 -8.625 1 93.25 56 ARG A O 1
ATOM 430 N N . ARG A 1 57 ? -8.922 33.125 -8.609 1 93.31 57 ARG A N 1
ATOM 431 C CA . ARG A 1 57 ? -7.789 33.375 -7.723 1 93.31 57 ARG A CA 1
ATOM 432 C C . ARG A 1 57 ? -6.543 33.75 -8.523 1 93.31 57 ARG A C 1
ATOM 434 O O . ARG A 1 57 ? -6.367 33.281 -9.656 1 93.31 57 ARG A O 1
ATOM 441 N N . ASP A 1 58 ? -5.766 34.562 -7.863 1 94.44 58 ASP A N 1
ATOM 442 C CA . ASP A 1 58 ? -4.527 35.031 -8.484 1 94.44 58 ASP A CA 1
ATOM 443 C C . ASP A 1 58 ? -3.314 34.344 -7.855 1 94.44 58 ASP A C 1
ATOM 445 O O . ASP A 1 58 ? -3.008 34.562 -6.684 1 94.44 58 ASP A O 1
ATOM 449 N N . PRO A 1 59 ? -2.57 33.531 -8.633 1 94.38 59 PRO A N 1
ATOM 450 C CA . PRO A 1 59 ? -1.442 32.781 -8.07 1 94.38 59 PRO A CA 1
ATOM 451 C C . PRO A 1 59 ? -0.324 33.719 -7.566 1 94.38 59 PRO A C 1
ATOM 453 O O . PRO A 1 59 ? 0.52 33.281 -6.777 1 94.38 59 PRO A O 1
ATOM 456 N N . ASP A 1 60 ? -0.287 34.906 -7.965 1 91.88 60 ASP A N 1
ATOM 457 C CA . ASP A 1 60 ? 0.782 35.844 -7.609 1 91.88 60 ASP A CA 1
ATOM 458 C C . ASP A 1 60 ? 0.46 36.562 -6.312 1 91.88 60 ASP A C 1
ATOM 460 O O . ASP A 1 60 ? 1.312 37.281 -5.766 1 91.88 60 ASP A O 1
ATOM 464 N N . ARG A 1 61 ? -0.67 36.406 -5.859 1 91.19 61 ARG A N 1
ATOM 465 C CA . ARG A 1 61 ? -1.035 37.031 -4.586 1 91.19 61 ARG A CA 1
ATOM 466 C C . ARG A 1 61 ? -0.662 36.125 -3.418 1 91.19 61 ARG A C 1
ATOM 468 O O . ARG A 1 61 ? -0.4 34.938 -3.609 1 91.19 61 ARG A O 1
ATOM 475 N N . SER A 1 62 ? -0.608 36.75 -2.232 1 92.25 62 SER A N 1
ATOM 476 C CA . SER A 1 62 ? -0.312 36 -1.022 1 92.25 62 SER A CA 1
ATOM 477 C C . SER A 1 62 ? -1.592 35.562 -0.313 1 92.25 62 SER A C 1
ATOM 479 O O . SER A 1 62 ? -2.564 36.312 -0.264 1 92.25 62 SER A O 1
ATOM 481 N N . VAL A 1 63 ? -1.523 34.406 0.14 1 92.25 63 VAL A N 1
ATOM 482 C CA . VAL A 1 63 ? -2.66 33.906 0.922 1 92.25 63 VAL A CA 1
ATOM 483 C C . VAL A 1 63 ? -2.375 34.094 2.41 1 92.25 63 VAL A C 1
ATOM 485 O O . VAL A 1 63 ? -1.236 33.938 2.857 1 92.25 63 VAL A O 1
ATOM 488 N N . ALA A 1 64 ? -3.438 34.469 3.088 1 90.62 64 ALA A N 1
ATOM 489 C CA . ALA A 1 64 ? -3.359 34.625 4.539 1 90.62 64 ALA A CA 1
ATOM 490 C C . ALA A 1 64 ? -3.979 33.438 5.25 1 90.62 64 ALA A C 1
ATOM 492 O O . ALA A 1 64 ? -4.957 32.844 4.77 1 90.62 64 ALA A O 1
ATOM 493 N N . PHE A 1 65 ? -3.379 33.031 6.363 1 93.31 65 PHE A N 1
ATOM 494 C CA . PHE A 1 65 ? -3.877 31.938 7.18 1 93.31 65 PHE A CA 1
ATOM 495 C C . PHE A 1 65 ? -4.57 32.469 8.43 1 93.31 65 PHE A C 1
ATOM 497 O O . PHE A 1 65 ? -4.031 32.344 9.539 1 93.31 65 PHE A O 1
ATOM 504 N N . GLU A 1 66 ? -5.738 33 8.281 1 89.25 66 GLU A N 1
ATOM 505 C CA . GLU A 1 66 ? -6.488 33.562 9.398 1 89.25 66 GLU A CA 1
ATOM 506 C C . GLU A 1 66 ? -7.461 32.531 9.984 1 89.25 66 GLU A C 1
ATOM 508 O O . GLU A 1 66 ? -8.258 31.938 9.258 1 89.25 66 GLU A O 1
ATOM 513 N N . PRO A 1 67 ? -7.332 32.469 11.297 1 89.69 67 PRO A N 1
ATOM 514 C CA . PRO A 1 67 ? -8.281 31.531 11.914 1 89.69 67 PRO A CA 1
ATOM 515 C C . PRO A 1 67 ? -9.711 32.062 11.906 1 89.69 67 PRO A C 1
ATOM 517 O O . PRO A 1 67 ? -9.93 33.25 11.812 1 89.69 67 PRO A O 1
ATOM 520 N N . VAL A 1 68 ? -10.555 31.125 12.055 1 88.69 68 VAL A N 1
ATOM 521 C CA . VAL A 1 68 ? -11.953 31.484 12.273 1 88.69 68 VAL A CA 1
ATOM 522 C C . VAL A 1 68 ? -12.102 32.125 13.664 1 88.69 68 VAL A C 1
ATOM 524 O O . VAL A 1 68 ? -11.156 32.125 14.453 1 88.69 68 VAL A O 1
ATOM 527 N N . THR A 1 69 ? -13.297 32.594 13.914 1 91.25 69 THR A N 1
ATOM 528 C CA . THR A 1 69 ? -13.555 33.25 15.188 1 91.25 69 THR A CA 1
ATOM 529 C C . THR A 1 69 ? -13.461 32.25 16.344 1 91.25 69 THR A C 1
ATOM 531 O O . THR A 1 69 ? -13.664 31.062 16.156 1 91.25 69 THR A O 1
ATOM 534 N N . PRO A 1 70 ? -13.148 32.719 17.484 1 93.31 70 PRO A N 1
ATOM 535 C CA . PRO A 1 70 ? -13.07 31.812 18.641 1 93.31 70 PRO A CA 1
ATOM 536 C C . PRO A 1 70 ? -14.352 31.016 18.859 1 93.31 70 PRO A C 1
ATOM 538 O O . PRO A 1 70 ? -14.289 29.844 19.219 1 93.31 70 PRO A O 1
ATOM 541 N N . ALA A 1 71 ? -15.469 31.656 18.672 1 94.31 71 ALA A N 1
ATOM 542 C CA . ALA A 1 71 ? -16.75 30.969 18.828 1 94.31 71 ALA A CA 1
ATOM 543 C C . ALA A 1 71 ? -16.875 29.812 17.828 1 94.31 71 ALA A C 1
ATOM 545 O O . ALA A 1 71 ? -17.312 28.719 18.188 1 94.31 71 ALA A O 1
ATOM 546 N N . ARG A 1 72 ? -16.469 30.094 16.688 1 94.12 72 ARG A N 1
ATOM 547 C CA . ARG A 1 72 ? -16.516 29.062 15.648 1 94.12 72 ARG A CA 1
ATOM 548 C C . ARG A 1 72 ? -15.531 27.953 15.93 1 94.12 72 ARG A C 1
ATOM 550 O O . ARG A 1 72 ? -15.805 26.781 15.648 1 94.12 72 ARG A O 1
ATOM 557 N N . VAL A 1 73 ? -14.391 28.281 16.438 1 96.19 73 VAL A N 1
ATOM 558 C CA . VAL A 1 73 ? -13.398 27.281 16.812 1 96.19 73 VAL A CA 1
ATOM 559 C C . VAL A 1 73 ? -14.008 26.328 17.844 1 96.19 73 VAL A C 1
ATOM 561 O O . VAL A 1 73 ? -13.906 25.109 17.703 1 96.19 73 VAL A O 1
ATOM 564 N N . GLN A 1 74 ? -14.617 26.844 18.844 1 96.69 74 GLN A N 1
ATOM 565 C CA . GLN A 1 74 ? -15.234 26.016 19.875 1 96.69 74 GLN A CA 1
ATOM 566 C C . GLN A 1 74 ? -16.297 25.109 19.281 1 96.69 74 GLN A C 1
ATOM 568 O O . GLN A 1 74 ? -16.391 23.922 19.656 1 96.69 74 GLN A O 1
ATOM 573 N N . THR A 1 75 ? -17.094 25.672 18.422 1 96.81 75 THR A N 1
ATOM 574 C CA . THR A 1 75 ? -18.141 24.891 17.781 1 96.81 75 THR A CA 1
ATOM 575 C C . THR A 1 75 ? -17.547 23.75 16.969 1 96.81 75 THR A C 1
ATOM 577 O O . THR A 1 75 ? -18.016 22.609 17.047 1 96.81 75 THR A O 1
ATOM 580 N N . VAL A 1 76 ? -16.5 24.062 16.234 1 96.75 76 VAL A N 1
ATOM 581 C CA . VAL A 1 76 ? -15.859 23.062 15.391 1 96.75 76 VAL A CA 1
ATOM 582 C C . VAL A 1 76 ? -15.242 21.969 16.25 1 96.75 76 VAL A C 1
ATOM 584 O O . VAL A 1 76 ? -15.367 20.781 15.953 1 96.75 76 VAL A O 1
ATOM 587 N N . LEU A 1 77 ? -14.586 22.312 17.328 1 97.25 77 LEU A N 1
ATOM 588 C CA . LEU A 1 77 ? -13.969 21.359 18.234 1 97.25 77 LEU A CA 1
ATOM 589 C C . LEU A 1 77 ? -15.023 20.453 18.875 1 97.25 77 LEU A C 1
ATOM 591 O O . LEU A 1 77 ? -14.828 19.25 18.984 1 97.25 77 LEU A O 1
ATOM 595 N N . ARG A 1 78 ? -16.156 21.062 19.234 1 97.06 78 ARG A N 1
ATOM 596 C CA . ARG A 1 78 ? -17.234 20.297 19.844 1 97.06 78 ARG A CA 1
ATOM 597 C C . ARG A 1 78 ? -17.828 19.328 18.844 1 97.06 78 ARG A C 1
ATOM 599 O O . ARG A 1 78 ? -18.094 18.156 19.188 1 97.06 78 ARG A O 1
ATOM 606 N N . ARG A 1 79 ? -18.031 19.781 17.688 1 96.31 79 ARG A N 1
ATOM 607 C CA . ARG A 1 79 ? -18.641 18.969 16.656 1 96.31 79 ARG A CA 1
ATOM 608 C C . ARG A 1 79 ? -17.734 17.797 16.281 1 96.31 79 ARG A C 1
ATOM 610 O O . ARG A 1 79 ? -18.203 16.766 15.812 1 96.31 79 ARG A O 1
ATOM 617 N N . ASN A 1 80 ? -16.406 17.953 16.5 1 97.38 80 ASN A N 1
ATOM 618 C CA . ASN A 1 80 ? -15.453 16.938 16.078 1 97.38 80 ASN A CA 1
ATOM 619 C C . ASN A 1 80 ? -14.812 16.25 17.281 1 97.38 80 ASN A C 1
ATOM 621 O O . ASN A 1 80 ? -13.672 15.805 17.203 1 97.38 80 ASN A O 1
ATOM 625 N N . ARG A 1 81 ? -15.477 16.203 18.328 1 95.88 81 ARG A N 1
ATOM 626 C CA . ARG A 1 81 ? -14.945 15.656 19.562 1 95.88 81 ARG A CA 1
ATOM 627 C C . ARG A 1 81 ? -14.516 14.211 19.375 1 95.88 81 ARG A C 1
ATOM 629 O O . ARG A 1 81 ? -13.492 13.789 19.922 1 95.88 81 ARG A O 1
ATOM 636 N N . HIS A 1 82 ? -15.266 13.398 18.625 1 94.62 82 HIS A N 1
ATOM 637 C CA . HIS A 1 82 ? -14.93 12 18.422 1 94.62 82 HIS A CA 1
ATOM 638 C C . HIS A 1 82 ? -13.672 11.852 17.562 1 94.62 82 HIS A C 1
ATOM 640 O O . HIS A 1 82 ? -12.82 11.008 17.844 1 94.62 82 HIS A O 1
ATOM 646 N N . LEU A 1 83 ? -13.578 12.641 16.547 1 97.56 83 LEU A N 1
ATOM 647 C CA . LEU A 1 83 ? -12.391 12.617 15.711 1 97.56 83 LEU A CA 1
ATOM 648 C C . LEU A 1 83 ? -11.156 13.039 16.516 1 97.56 83 LEU A C 1
ATOM 650 O O . LEU A 1 83 ? -10.102 12.406 16.406 1 97.56 83 LEU A O 1
ATOM 654 N N . LEU A 1 84 ? -11.305 14.039 17.312 1 97.38 84 LEU A N 1
ATOM 655 C CA . LEU A 1 84 ? -10.211 14.516 18.156 1 97.38 84 LEU A CA 1
ATOM 656 C C . LEU A 1 84 ? -9.781 13.445 19.141 1 97.38 84 LEU A C 1
ATOM 658 O O . LEU A 1 84 ? -8.586 13.203 19.328 1 97.38 84 LEU A O 1
ATOM 662 N N . ALA A 1 85 ? -10.727 12.828 19.719 1 95.75 85 ALA A N 1
ATOM 663 C CA . ALA A 1 85 ? -10.422 11.766 20.672 1 95.75 85 ALA A CA 1
ATOM 664 C C . ALA A 1 85 ? -9.695 10.609 20 1 95.75 85 ALA A C 1
ATOM 666 O O . ALA A 1 85 ? -8.711 10.086 20.531 1 95.75 85 ALA A O 1
ATOM 667 N N . ALA A 1 86 ? -10.133 10.281 18.844 1 96.19 86 ALA A N 1
ATOM 668 C CA . ALA A 1 86 ? -9.531 9.188 18.078 1 96.19 86 ALA A CA 1
ATOM 669 C C . ALA A 1 86 ? -8.102 9.531 17.656 1 96.19 86 ALA A C 1
ATOM 671 O O . ALA A 1 86 ? -7.266 8.641 17.5 1 96.19 86 ALA A O 1
ATOM 672 N N . ALA A 1 87 ? -7.809 10.797 17.5 1 97.81 87 ALA A N 1
ATOM 673 C CA . ALA A 1 87 ? -6.539 11.227 16.922 1 97.81 87 ALA A CA 1
ATOM 674 C C . ALA A 1 87 ? -5.52 11.555 18 1 97.81 87 ALA A C 1
ATOM 676 O O . ALA A 1 87 ? -4.328 11.703 17.719 1 97.81 87 ALA A O 1
ATOM 677 N N . THR A 1 88 ? -5.922 11.695 19.219 1 96.31 88 THR A N 1
ATOM 678 C CA . THR A 1 88 ? -5.094 12.227 20.297 1 96.31 88 THR A CA 1
ATOM 679 C C . THR A 1 88 ? -3.799 11.422 20.422 1 96.31 88 THR A C 1
ATOM 681 O O . THR A 1 88 ? -2.707 11.992 20.391 1 96.31 88 THR A O 1
ATOM 684 N N . ARG A 1 89 ? -3.934 10.117 20.5 1 94.19 89 ARG A N 1
ATOM 685 C CA . ARG A 1 89 ? -2.764 9.266 20.672 1 94.19 89 ARG A CA 1
ATOM 686 C C . ARG A 1 89 ? -1.853 9.344 19.453 1 94.19 89 ARG A C 1
ATOM 688 O O . ARG A 1 89 ? -0.632 9.438 19.578 1 94.19 89 ARG A O 1
ATOM 695 N N . GLU A 1 90 ? -2.443 9.281 18.297 1 95.38 90 GLU A N 1
ATOM 696 C CA . GLU A 1 90 ? -1.668 9.297 17.062 1 95.38 90 GLU A CA 1
ATOM 697 C C . GLU A 1 90 ? -0.958 10.633 16.875 1 95.38 90 GLU A C 1
ATOM 699 O O . GLU A 1 90 ? 0.172 10.68 16.391 1 95.38 90 GLU A O 1
ATOM 704 N N . LEU A 1 91 ? -1.629 11.711 17.266 1 96.69 91 LEU A N 1
ATOM 705 C CA . LEU A 1 91 ? -0.997 13.016 17.156 1 96.69 91 LEU A CA 1
ATOM 706 C C . LEU A 1 91 ? 0.182 13.133 18.125 1 96.69 91 LEU A C 1
ATOM 708 O O . LEU A 1 91 ? 1.213 13.719 17.781 1 96.69 91 LEU A O 1
ATOM 712 N N . ALA A 1 92 ? 0.048 12.578 19.266 1 95.44 92 ALA A N 1
ATOM 713 C CA . ALA A 1 92 ? 1.15 12.57 20.219 1 95.44 92 ALA A CA 1
ATOM 714 C C . ALA A 1 92 ? 2.326 11.75 19.703 1 95.44 92 ALA A C 1
ATOM 716 O O . ALA A 1 92 ? 3.48 12.164 19.812 1 95.44 92 ALA A O 1
ATOM 717 N N . HIS A 1 93 ? 1.989 10.617 19.156 1 94.31 93 HIS A N 1
ATOM 718 C CA . HIS A 1 93 ? 3.035 9.789 18.578 1 94.31 93 HIS A CA 1
ATOM 719 C C . HIS A 1 93 ? 3.742 10.5 17.422 1 94.31 93 HIS A C 1
ATOM 721 O O . HIS A 1 93 ? 4.969 10.469 17.328 1 94.31 93 HIS A O 1
ATOM 727 N N . LEU A 1 94 ? 2.984 11.141 16.625 1 95.81 94 LEU A N 1
ATOM 728 C CA . LEU A 1 94 ? 3.551 11.875 15.5 1 95.81 94 LEU A CA 1
ATOM 729 C C . LEU A 1 94 ? 4.426 13.023 15.984 1 95.81 94 LEU A C 1
ATOM 731 O O . LEU A 1 94 ? 5.48 13.289 15.406 1 95.81 94 LEU A O 1
ATOM 735 N N . ALA A 1 95 ? 3.941 13.703 17 1 95.5 95 ALA A N 1
ATOM 736 C CA . ALA A 1 95 ? 4.746 14.773 17.578 1 95.5 95 ALA A CA 1
ATOM 737 C C . ALA A 1 95 ? 6.121 14.258 18 1 95.5 95 ALA A C 1
ATOM 739 O O . ALA A 1 95 ? 7.141 14.883 17.703 1 95.5 95 ALA A O 1
ATOM 740 N N . HIS A 1 96 ? 6.066 13.125 18.594 1 94.19 96 HIS A N 1
ATOM 741 C CA . HIS A 1 96 ? 7.32 12.523 19.016 1 94.19 96 HIS A CA 1
ATOM 742 C C . HIS A 1 96 ? 8.156 12.07 17.828 1 94.19 96 HIS A C 1
ATOM 744 O O . HIS A 1 96 ? 9.352 12.375 17.75 1 94.19 96 HIS A O 1
ATOM 750 N N . ALA A 1 97 ? 7.578 11.43 16.891 1 94.81 97 ALA A N 1
ATOM 751 C CA . ALA A 1 97 ? 8.266 10.875 15.727 1 94.81 97 ALA A CA 1
ATOM 752 C C . ALA A 1 97 ? 8.898 11.984 14.883 1 94.81 97 ALA A C 1
ATOM 754 O O . ALA A 1 97 ? 10 11.82 14.344 1 94.81 97 ALA A O 1
ATOM 755 N N . LEU A 1 98 ? 8.25 13.156 14.828 1 95.94 98 LEU A N 1
ATOM 756 C CA . LEU A 1 98 ? 8.672 14.211 13.906 1 95.94 98 LEU A CA 1
ATOM 757 C C . LEU A 1 98 ? 9.461 15.289 14.641 1 95.94 98 LEU A C 1
ATOM 759 O O . LEU A 1 98 ? 9.891 16.266 14.031 1 95.94 98 LEU A O 1
ATOM 763 N N . GLN A 1 99 ? 9.609 15.141 15.883 1 93.62 99 GLN A N 1
ATOM 764 C CA . GLN A 1 99 ? 10.18 16.188 16.734 1 93.62 99 GLN A CA 1
ATOM 765 C C . GLN A 1 99 ? 11.539 16.641 16.203 1 93.62 99 GLN A C 1
ATOM 767 O O . GLN A 1 99 ? 11.859 17.828 16.266 1 93.62 99 GLN A O 1
ATOM 772 N N . GLY A 1 100 ? 12.336 15.75 15.719 1 93.38 100 GLY A N 1
ATOM 773 C CA . GLY A 1 100 ? 13.664 16.094 15.227 1 93.38 100 GLY A CA 1
ATOM 774 C C . GLY A 1 100 ? 13.672 16.484 13.758 1 93.38 100 GLY A C 1
ATOM 775 O O . GLY A 1 100 ? 14.742 16.703 13.18 1 93.38 100 GLY A O 1
ATOM 776 N N . THR A 1 101 ? 12.555 16.516 13.156 1 94.06 101 THR A N 1
ATOM 777 C CA . THR A 1 101 ? 12.414 16.891 11.75 1 94.06 101 THR A CA 1
ATOM 778 C C . THR A 1 101 ? 11.75 18.25 11.609 1 94.06 101 THR A C 1
ATOM 780 O O . THR A 1 101 ? 11.414 18.891 12.609 1 94.06 101 THR A O 1
ATOM 783 N N . SER A 1 102 ? 11.625 18.688 10.375 1 94 102 SER A N 1
ATOM 784 C CA . SER A 1 102 ? 10.914 19.938 10.102 1 94 102 SER A CA 1
ATOM 785 C C . SER A 1 102 ? 9.43 19.672 9.844 1 94 102 SER A C 1
ATOM 787 O O . SER A 1 102 ? 8.688 20.594 9.508 1 94 102 SER A O 1
ATOM 789 N N . GLY A 1 103 ? 9.031 18.438 10.047 1 96.06 103 GLY A N 1
ATOM 790 C CA . GLY A 1 103 ? 7.652 18.062 9.766 1 96.06 103 GLY A CA 1
ATOM 791 C C . GLY A 1 103 ? 6.707 18.391 10.906 1 96.06 103 GLY A C 1
ATOM 792 O O . GLY A 1 103 ? 7.062 18.234 12.078 1 96.06 103 GLY A O 1
ATOM 793 N N . THR A 1 104 ? 5.527 18.906 10.508 1 96.88 104 THR A N 1
ATOM 794 C CA . THR A 1 104 ? 4.438 19.141 11.453 1 96.88 104 THR A CA 1
ATOM 795 C C . THR A 1 104 ? 3.152 18.469 10.977 1 96.88 104 THR A C 1
ATOM 797 O O . THR A 1 104 ? 2.76 18.625 9.812 1 96.88 104 THR A O 1
ATOM 800 N N . ALA A 1 105 ? 2.564 17.734 11.875 1 98.19 105 ALA A N 1
ATOM 801 C CA . ALA A 1 105 ? 1.292 17.109 11.539 1 98.19 105 ALA A CA 1
ATOM 802 C C . ALA A 1 105 ? 0.121 18.031 11.844 1 98.19 105 ALA A C 1
ATOM 804 O O . ALA A 1 105 ? 0.1 18.703 12.883 1 98.19 105 ALA A O 1
ATOM 805 N N . LEU A 1 106 ? -0.778 18.125 10.938 1 98.38 106 LEU A N 1
ATOM 806 C CA . LEU A 1 106 ? -2.006 18.906 11.07 1 98.38 106 LEU A CA 1
ATOM 807 C C . LEU A 1 106 ? -3.232 18.031 10.852 1 98.38 106 LEU A C 1
ATOM 809 O O . LEU A 1 106 ? -3.277 17.234 9.906 1 98.38 106 LEU A O 1
ATOM 813 N N . LEU A 1 107 ? -4.176 18.125 11.742 1 98.81 107 LEU A N 1
ATOM 814 C CA . LEU A 1 107 ? -5.461 17.453 11.602 1 98.81 107 LEU A CA 1
ATOM 815 C C . LEU A 1 107 ? -6.562 18.453 11.273 1 98.81 107 LEU A C 1
ATOM 817 O O . LEU A 1 107 ? -6.738 19.453 11.992 1 98.81 107 LEU A O 1
ATOM 821 N N . THR A 1 108 ? -7.27 18.25 10.234 1 98.62 108 THR A N 1
ATOM 822 C CA . THR A 1 108 ? -8.406 19.109 9.906 1 98.62 108 THR A CA 1
ATOM 823 C C . THR A 1 108 ? -9.719 18.344 10.07 1 98.62 108 THR A C 1
ATOM 825 O O . THR A 1 108 ? -9.727 17.109 10.07 1 98.62 108 THR A O 1
ATOM 828 N N . ASP A 1 109 ? -10.812 19.109 10.242 1 98.31 109 ASP A N 1
ATOM 829 C CA . ASP A 1 109 ? -12.133 18.5 10.125 1 98.31 109 ASP A CA 1
ATOM 830 C C . ASP A 1 109 ? -12.539 18.328 8.656 1 98.31 109 ASP A C 1
ATOM 832 O O . ASP A 1 109 ? -11.711 18.5 7.762 1 98.31 109 ASP A O 1
ATOM 836 N N . ALA A 1 110 ? -13.781 17.984 8.383 1 98.06 110 ALA A N 1
ATOM 837 C CA . ALA A 1 110 ? -14.273 17.656 7.047 1 98.06 110 ALA A CA 1
ATOM 838 C C . ALA A 1 110 ? -14.328 18.906 6.172 1 98.06 110 ALA A C 1
ATOM 840 O O . ALA A 1 110 ? -14.375 18.812 4.941 1 98.06 110 ALA A O 1
ATOM 841 N N . ALA A 1 111 ? -14.391 20.062 6.77 1 97.19 111 ALA A N 1
ATOM 842 C CA . ALA A 1 111 ? -14.445 21.312 6.023 1 97.19 111 ALA A CA 1
ATOM 843 C C . ALA A 1 111 ? -13.047 21.875 5.781 1 97.19 111 ALA A C 1
ATOM 845 O O . ALA A 1 111 ? -12.883 22.859 5.055 1 97.19 111 ALA A O 1
ATOM 846 N N . GLY A 1 112 ? -12.055 21.297 6.43 1 97.88 112 GLY A N 1
ATOM 847 C CA . GLY A 1 112 ? -10.68 21.719 6.215 1 97.88 112 GLY A CA 1
ATOM 848 C C . GLY A 1 112 ? -10.148 22.609 7.324 1 97.88 112 GLY A C 1
ATOM 849 O O . GLY A 1 112 ? -9.023 23.109 7.238 1 97.88 112 GLY A O 1
ATOM 850 N N . VAL A 1 113 ? -10.852 22.812 8.383 1 98.31 113 VAL A N 1
ATOM 851 C CA . VAL A 1 113 ? -10.445 23.641 9.5 1 98.31 113 VAL A CA 1
ATOM 852 C C . VAL A 1 113 ? -9.516 22.859 10.422 1 98.31 113 VAL A C 1
ATOM 854 O O . VAL A 1 113 ? -9.852 21.75 10.844 1 98.31 113 VAL A O 1
ATOM 857 N N . VAL A 1 114 ? -8.414 23.438 10.758 1 98.38 114 VAL A N 1
ATOM 858 C CA . VAL A 1 114 ? -7.438 22.781 11.625 1 98.38 114 VAL A CA 1
ATOM 859 C C . VAL A 1 114 ? -8.016 22.609 13.023 1 98.38 114 VAL A C 1
ATOM 861 O O . VAL A 1 114 ? -8.43 23.594 13.656 1 98.38 114 VAL A O 1
ATOM 864 N N . ILE A 1 115 ? -7.988 21.406 13.531 1 98.25 115 ILE A N 1
ATOM 865 C CA . ILE A 1 115 ? -8.562 21.156 14.852 1 98.25 115 ILE A CA 1
ATOM 866 C C . ILE A 1 115 ? -7.5 20.547 15.766 1 98.25 115 ILE A C 1
ATOM 868 O O . ILE A 1 115 ? -7.703 20.453 16.984 1 98.25 115 ILE A O 1
ATOM 872 N N . GLY A 1 116 ? -6.422 20.109 15.227 1 97.06 116 GLY A N 1
ATOM 873 C CA . GLY A 1 116 ? -5.305 19.562 15.977 1 97.06 116 GLY A CA 1
ATOM 874 C C . GLY A 1 116 ? -3.984 19.641 15.234 1 97.06 116 GLY A C 1
ATOM 875 O O . GLY A 1 116 ? -3.963 19.75 14.008 1 97.06 116 GLY A O 1
ATOM 876 N N . ASN A 1 117 ? -2.934 19.625 15.922 1 94.38 117 ASN A N 1
ATOM 877 C CA . ASN A 1 117 ? -1.604 19.609 15.32 1 94.38 117 ASN A CA 1
ATOM 878 C C . ASN A 1 117 ? -0.578 18.984 16.266 1 94.38 117 ASN A C 1
ATOM 880 O O . ASN A 1 117 ? -0.877 18.703 17.422 1 94.38 117 ASN A O 1
ATOM 884 N N . SER A 1 118 ? 0.554 18.641 15.727 1 91.62 118 SER A N 1
ATOM 885 C CA . SER A 1 118 ? 1.641 18.062 16.5 1 91.62 118 SER A CA 1
ATOM 886 C C . SER A 1 118 ? 2.707 19.094 16.828 1 91.62 118 SER A C 1
ATOM 888 O O . SER A 1 118 ? 3.803 18.75 17.281 1 91.62 118 SER A O 1
ATOM 890 N N . ARG A 1 119 ? 2.453 20.312 16.531 1 83.25 119 ARG A N 1
ATOM 891 C CA . ARG A 1 119 ? 3.479 21.344 16.656 1 83.25 119 ARG A CA 1
ATOM 892 C C . ARG A 1 119 ? 3.803 21.625 18.109 1 83.25 119 ARG A C 1
ATOM 894 O O . ARG A 1 119 ? 2.904 21.891 18.922 1 83.25 119 ARG A O 1
ATOM 901 N N . ALA A 1 120 ? 5.102 21.516 18.453 1 73.88 120 ALA A N 1
ATOM 902 C CA . ALA A 1 120 ? 5.52 21.781 19.828 1 73.88 120 ALA A CA 1
ATOM 903 C C . ALA A 1 120 ? 6.172 23.156 19.953 1 73.88 120 ALA A C 1
ATOM 905 O O . ALA A 1 120 ? 5.863 23.938 20.859 1 73.88 120 ALA A O 1
ATOM 906 N N . ALA A 1 121 ? 7.148 23.453 19.031 1 79.25 121 ALA A N 1
ATOM 907 C CA . ALA A 1 121 ? 7.883 24.719 19.125 1 79.25 121 ALA A CA 1
ATOM 908 C C . ALA A 1 121 ? 8.125 25.312 17.75 1 79.25 121 ALA A C 1
ATOM 910 O O . ALA A 1 121 ? 8.195 24.594 16.75 1 79.25 121 ALA A O 1
ATOM 911 N N . PRO A 1 122 ? 8.109 26.609 17.766 1 80.56 122 PRO A N 1
ATOM 912 C CA . PRO A 1 122 ? 8.43 27.25 16.484 1 80.56 122 PRO A CA 1
ATOM 913 C C . PRO A 1 122 ? 9.852 26.969 16.016 1 80.56 122 PRO A C 1
ATOM 915 O O . PRO A 1 122 ? 10.766 26.844 16.844 1 80.56 122 PRO A O 1
ATOM 918 N N . ARG A 1 123 ? 10 26.812 14.766 1 88.56 123 ARG A N 1
ATOM 919 C CA . ARG A 1 123 ? 11.312 26.672 14.141 1 88.56 123 ARG A CA 1
ATOM 920 C C . ARG A 1 123 ? 11.719 27.953 13.422 1 88.56 123 ARG A C 1
ATOM 922 O O . ARG A 1 123 ? 10.891 28.578 12.742 1 88.56 123 ARG A O 1
ATOM 929 N N . ALA A 1 124 ? 12.914 28.328 13.469 1 86 124 ALA A N 1
ATOM 930 C CA . ALA A 1 124 ? 13.414 29.625 13.039 1 86 124 ALA A CA 1
ATOM 931 C C . ALA A 1 124 ? 13.234 29.828 11.539 1 86 124 ALA A C 1
ATOM 933 O O . ALA A 1 124 ? 13.016 30.938 11.078 1 86 124 ALA A O 1
ATOM 934 N N . HIS A 1 125 ? 13.305 28.766 10.883 1 88.25 125 HIS A N 1
ATOM 935 C CA . HIS A 1 125 ? 13.281 28.891 9.43 1 88.25 125 HIS A CA 1
ATOM 936 C C . HIS A 1 125 ? 11.852 29.016 8.914 1 88.25 125 HIS A C 1
ATOM 938 O O . HIS A 1 125 ? 11.633 29.312 7.734 1 88.25 125 HIS A O 1
ATOM 944 N N . GLU A 1 126 ? 10.945 28.891 9.789 1 91.75 126 GLU A N 1
ATOM 945 C CA . GLU A 1 126 ? 9.547 28.844 9.352 1 91.75 126 GLU A CA 1
ATOM 946 C C . GLU A 1 126 ? 8.922 30.234 9.352 1 91.75 126 GLU A C 1
ATOM 948 O O . GLU A 1 126 ? 9.109 31 10.289 1 91.75 126 GLU A O 1
ATOM 953 N N . GLN A 1 127 ? 8.195 30.547 8.273 1 91.12 127 GLN A N 1
ATOM 954 C CA . GLN A 1 127 ? 7.461 31.797 8.148 1 91.12 127 GLN A CA 1
ATOM 955 C C . GLN A 1 127 ? 5.961 31.562 8.023 1 91.12 127 GLN A C 1
ATOM 957 O O . GLN A 1 127 ? 5.156 32.281 8.586 1 91.12 127 GLN A O 1
ATOM 962 N N . VAL A 1 128 ? 5.613 30.5 7.41 1 93.19 128 VAL A N 1
ATOM 963 C CA . VAL A 1 128 ? 4.219 30.219 7.086 1 93.19 128 VAL A CA 1
ATOM 964 C C . VAL A 1 128 ? 3.625 29.281 8.133 1 93.19 128 VAL A C 1
ATOM 966 O O . VAL A 1 128 ? 2.492 29.484 8.578 1 93.19 128 VAL A O 1
ATOM 969 N N . MET A 1 129 ? 4.387 28.328 8.641 1 94.12 129 MET A N 1
ATOM 970 C CA . MET A 1 129 ? 3.912 27.219 9.461 1 94.12 129 MET A CA 1
ATOM 971 C C . MET A 1 129 ? 3.334 27.734 10.781 1 94.12 129 MET A C 1
ATOM 973 O O . MET A 1 129 ? 2.303 27.25 11.242 1 94.12 129 MET A O 1
ATOM 977 N N . PRO A 1 130 ? 3.92 28.797 11.398 1 92.88 130 PRO A N 1
ATOM 978 C CA . PRO A 1 130 ? 3.34 29.281 12.656 1 92.88 130 PRO A CA 1
ATOM 979 C C . PRO A 1 130 ? 1.894 29.75 12.492 1 92.88 130 PRO A C 1
ATOM 981 O O . PRO A 1 130 ? 1.062 29.5 13.375 1 92.88 130 PRO A O 1
ATOM 984 N N . ALA A 1 131 ? 1.622 30.328 11.383 1 93.31 131 ALA A N 1
ATOM 985 C CA . ALA A 1 131 ? 0.261 30.781 11.125 1 93.31 131 ALA A CA 1
ATOM 986 C C . ALA A 1 131 ? -0.625 29.641 10.648 1 93.31 131 ALA A C 1
ATOM 988 O O . ALA A 1 131 ? -1.746 29.469 11.133 1 93.31 131 ALA A O 1
ATOM 989 N N . ALA A 1 132 ? -0.157 28.828 9.797 1 94.31 132 ALA A N 1
ATOM 990 C CA . ALA A 1 132 ? -0.933 27.797 9.117 1 94.31 132 ALA A CA 1
ATOM 991 C C . ALA A 1 132 ? -1.313 26.672 10.078 1 94.31 132 ALA A C 1
ATOM 993 O O . ALA A 1 132 ? -2.289 25.953 9.852 1 94.31 132 ALA A O 1
ATOM 994 N N . SER A 1 133 ? -0.506 26.484 11.164 1 95.19 133 SER A N 1
ATOM 995 C CA . SER A 1 133 ? -0.708 25.344 12.055 1 95.19 133 SER A CA 1
ATOM 996 C C . SER A 1 133 ? -1.671 25.703 13.188 1 95.19 133 SER A C 1
ATOM 998 O O . SER A 1 133 ? -2.021 24.844 14 1 95.19 133 SER A O 1
ATOM 1000 N N . ARG A 1 134 ? -2.162 26.922 13.273 1 95.06 134 ARG A N 1
ATOM 1001 C CA . ARG A 1 134 ? -3.047 27.359 14.352 1 95.06 134 ARG A CA 1
ATOM 1002 C C . ARG A 1 134 ? -4.402 26.656 14.25 1 95.06 134 ARG A C 1
ATOM 1004 O O . ARG A 1 134 ? -4.945 26.5 13.156 1 95.06 134 ARG A O 1
ATOM 1011 N N . ILE A 1 135 ? -4.922 26.312 15.391 1 96.81 135 ILE A N 1
ATOM 1012 C CA . ILE A 1 135 ? -6.266 25.766 15.461 1 96.81 135 ILE A CA 1
ATOM 1013 C C . ILE A 1 135 ? -7.277 26.766 14.93 1 96.81 135 ILE A C 1
ATOM 1015 O O . ILE A 1 135 ? -7.207 27.953 15.258 1 96.81 135 ILE A O 1
ATOM 1019 N N . GLY A 1 136 ? -8.133 26.328 14.07 1 97.56 136 GLY A N 1
ATOM 1020 C CA . GLY A 1 136 ? -9.172 27.188 13.531 1 97.56 136 GLY A CA 1
ATOM 1021 C C . GLY A 1 136 ? -8.867 27.672 12.125 1 97.56 136 GLY A C 1
ATOM 1022 O O . GLY A 1 136 ? -9.742 28.219 11.453 1 97.56 136 GLY A O 1
ATOM 1023 N N . VAL A 1 137 ? -7.672 27.531 11.656 1 97.25 137 VAL A N 1
ATOM 1024 C CA . VAL A 1 137 ? -7.305 27.969 10.312 1 97.25 137 VAL A CA 1
ATOM 1025 C C . VAL A 1 137 ? -7.926 27.031 9.281 1 97.25 137 VAL A C 1
ATOM 1027 O O . VAL A 1 137 ? -7.93 25.797 9.469 1 97.25 137 VAL A O 1
ATOM 1030 N N . ASP A 1 138 ? -8.461 27.609 8.25 1 97.19 138 ASP A N 1
ATOM 1031 C CA . ASP A 1 138 ? -9.086 26.859 7.172 1 97.19 138 ASP A CA 1
ATOM 1032 C C . ASP A 1 138 ? -8.086 26.547 6.066 1 97.19 138 ASP A C 1
ATOM 1034 O O . ASP A 1 138 ? -7.605 27.438 5.379 1 97.19 138 ASP A O 1
ATOM 1038 N N . LEU A 1 139 ? -7.824 25.266 5.801 1 97.56 139 LEU A N 1
ATOM 1039 C CA . LEU A 1 139 ? -6.82 24.844 4.828 1 97.56 139 LEU A CA 1
ATOM 1040 C C . LEU A 1 139 ? -7.48 24.312 3.561 1 97.56 139 LEU A C 1
ATOM 1042 O O . LEU A 1 139 ? -6.828 23.672 2.736 1 97.56 139 LEU A O 1
ATOM 1046 N N . SER A 1 140 ? -8.703 24.547 3.385 1 97 140 SER A N 1
ATOM 1047 C CA . SER A 1 140 ? -9.406 24.062 2.199 1 97 140 SER A CA 1
ATOM 1048 C C . SER A 1 140 ? -8.883 24.75 0.938 1 97 140 SER A C 1
ATOM 1050 O O . SER A 1 140 ? -8.297 25.828 1.009 1 97 140 SER A O 1
ATOM 1052 N N . GLU A 1 141 ? -9.047 24.078 -0.125 1 96.88 141 GLU A N 1
ATOM 1053 C CA . GLU A 1 141 ? -8.625 24.609 -1.417 1 96.88 141 GLU A CA 1
ATOM 1054 C C . GLU A 1 141 ? -9.281 25.969 -1.694 1 96.88 141 GLU A C 1
ATOM 1056 O O . GLU A 1 141 ? -8.664 26.844 -2.297 1 96.88 141 GLU A O 1
ATOM 1061 N N . GLU A 1 142 ? -10.469 26.219 -1.271 1 94.56 142 GLU A N 1
ATOM 1062 C CA . GLU A 1 142 ? -11.219 27.453 -1.485 1 94.56 142 GLU A CA 1
ATOM 1063 C C . GLU A 1 142 ? -10.539 28.641 -0.814 1 94.56 142 GLU A C 1
ATOM 1065 O O . GLU A 1 142 ? -10.664 29.781 -1.274 1 94.56 142 GLU A O 1
ATOM 1070 N N . VAL A 1 143 ? -9.82 28.359 0.182 1 94.5 143 VAL A N 1
ATOM 1071 C CA . VAL A 1 143 ? -9.242 29.438 0.964 1 94.5 143 VAL A CA 1
ATOM 1072 C C . VAL A 1 143 ? -7.758 29.578 0.646 1 94.5 143 VAL A C 1
ATOM 1074 O O . VAL A 1 143 ? -7.281 30.656 0.325 1 94.5 143 VAL A O 1
ATOM 1077 N N . ILE A 1 144 ? -7.07 28.453 0.599 1 95.56 144 ILE A N 1
ATOM 1078 C CA . ILE A 1 144 ? -5.625 28.609 0.494 1 95.56 144 ILE A CA 1
ATOM 1079 C C . ILE A 1 144 ? -5.141 28.047 -0.84 1 95.56 144 ILE A C 1
ATOM 1081 O O . ILE A 1 144 ? -3.938 27.859 -1.046 1 95.56 144 ILE A O 1
ATOM 1085 N N . GLY A 1 145 ? -6.023 27.703 -1.74 1 97.19 145 GLY A N 1
ATOM 1086 C CA . GLY A 1 145 ? -5.641 27.188 -3.045 1 97.19 145 GLY A CA 1
ATOM 1087 C C . GLY A 1 145 ? -5.117 25.766 -2.994 1 97.19 145 GLY A C 1
ATOM 1088 O O . GLY A 1 145 ? -5.461 25 -2.088 1 97.19 145 GLY A O 1
ATOM 1089 N N . THR A 1 146 ? -4.301 25.422 -4.012 1 98.12 146 THR A N 1
ATOM 1090 C CA . THR A 1 146 ? -3.775 24.078 -4.152 1 98.12 146 THR A CA 1
ATOM 1091 C C . THR A 1 146 ? -2.832 23.734 -3.002 1 98.12 146 THR A C 1
ATOM 1093 O O . THR A 1 146 ? -1.829 24.422 -2.793 1 98.12 146 THR A O 1
ATOM 1096 N N . SER A 1 147 ? -3.158 22.812 -2.273 1 97.94 147 SER A N 1
ATOM 1097 C CA . SER A 1 147 ? -2.379 22.219 -1.192 1 97.94 147 SER A CA 1
ATOM 1098 C C . SER A 1 147 ? -2.734 20.75 -0.991 1 97.94 147 SER A C 1
ATOM 1100 O O . SER A 1 147 ? -3.734 20.266 -1.529 1 97.94 147 SER A O 1
ATOM 1102 N N . ALA A 1 148 ? -1.895 20 -0.278 1 98.69 148 ALA A N 1
ATOM 1103 C CA . ALA A 1 148 ? -2.148 18.578 -0.073 1 98.69 148 ALA A CA 1
ATOM 1104 C C . ALA A 1 148 ? -3.449 18.344 0.693 1 98.69 148 ALA A C 1
ATOM 1106 O O . ALA A 1 148 ? -4.312 17.594 0.257 1 98.69 148 ALA A O 1
ATOM 1107 N N . PRO A 1 149 ? -3.619 19.047 1.797 1 98.31 149 PRO A N 1
ATOM 1108 C CA . PRO A 1 149 ? -4.887 18.844 2.498 1 98.31 149 PRO A CA 1
ATOM 1109 C C . PRO A 1 149 ? -6.098 19.281 1.679 1 98.31 149 PRO A C 1
ATOM 1111 O O . PRO A 1 149 ? -7.145 18.625 1.714 1 98.31 149 PRO A O 1
ATOM 1114 N N . GLY A 1 150 ? -5.953 20.391 0.927 1 98 150 GLY A N 1
ATOM 1115 C CA . GLY A 1 150 ? -7.051 20.844 0.091 1 98 150 GLY A CA 1
ATOM 1116 C C . GLY A 1 150 ? -7.457 19.828 -0.964 1 98 150 GLY A C 1
ATOM 1117 O O . GLY A 1 150 ? -8.648 19.547 -1.127 1 98 150 GLY A O 1
ATOM 1118 N N . ILE A 1 151 ? -6.488 19.359 -1.649 1 98.5 151 ILE A N 1
ATOM 1119 C CA . ILE A 1 151 ? -6.766 18.359 -2.686 1 98.5 151 ILE A CA 1
ATOM 1120 C C . ILE A 1 151 ? -7.363 17.109 -2.057 1 98.5 151 ILE A C 1
ATOM 1122 O O . ILE A 1 151 ? -8.32 16.531 -2.588 1 98.5 151 ILE A O 1
ATOM 1126 N N . THR A 1 152 ? -6.809 16.656 -0.951 1 98.62 152 THR A N 1
ATOM 1127 C CA . THR A 1 152 ? -7.285 15.445 -0.28 1 98.62 152 THR A CA 1
ATOM 1128 C C . THR A 1 152 ? -8.734 15.617 0.174 1 98.62 152 THR A C 1
ATOM 1130 O O . THR A 1 152 ? -9.539 14.688 0.053 1 98.62 152 THR A O 1
ATOM 1133 N N . LEU A 1 153 ? -9.07 16.766 0.659 1 98.06 153 LEU A N 1
ATOM 1134 C CA . LEU A 1 153 ? -10.438 17.062 1.065 1 98.06 153 LEU A CA 1
ATOM 1135 C C . LEU A 1 153 ? -11.398 16.922 -0.116 1 98.06 153 LEU A C 1
ATOM 1137 O O . LEU A 1 153 ? -12.508 16.406 0.032 1 98.06 153 LEU A O 1
ATOM 1141 N N . ARG A 1 154 ? -10.93 17.328 -1.199 1 96.5 154 ARG A N 1
ATOM 1142 C CA . ARG A 1 154 ? -11.781 17.375 -2.385 1 96.5 154 ARG A CA 1
ATOM 1143 C C . ARG A 1 154 ? -11.883 16 -3.041 1 96.5 154 ARG A C 1
ATOM 1145 O O . ARG A 1 154 ? -12.953 15.609 -3.502 1 96.5 154 ARG A O 1
ATOM 1152 N N . THR A 1 155 ? -10.836 15.289 -3.098 1 96.38 155 THR A N 1
ATOM 1153 C CA . THR A 1 155 ? -10.789 14.062 -3.885 1 96.38 155 THR A CA 1
ATOM 1154 C C . THR A 1 155 ? -11.047 12.844 -3.004 1 96.38 155 THR A C 1
ATOM 1156 O O . THR A 1 155 ? -11.391 11.766 -3.504 1 96.38 155 THR A O 1
ATOM 1159 N N . GLY A 1 156 ? -10.742 13 -1.709 1 96.56 156 GLY A N 1
ATOM 1160 C CA . GLY A 1 156 ? -10.82 11.852 -0.819 1 96.56 156 GLY A CA 1
ATOM 1161 C C . GLY A 1 156 ? -9.648 10.898 -0.972 1 96.56 156 GLY A C 1
ATOM 1162 O O . GLY A 1 156 ? -9.727 9.742 -0.536 1 96.56 156 GLY A O 1
ATOM 1163 N N . ALA A 1 157 ? -8.664 11.336 -1.636 1 97.06 157 ALA A N 1
ATOM 1164 C CA . ALA A 1 157 ? -7.492 10.492 -1.881 1 97.06 157 ALA A CA 1
ATOM 1165 C C . ALA A 1 157 ? -6.23 11.133 -1.306 1 97.06 157 ALA A C 1
ATOM 1167 O O . ALA A 1 157 ? -6.148 12.359 -1.185 1 97.06 157 ALA A O 1
ATOM 1168 N N . PRO A 1 158 ? -5.254 10.281 -0.915 1 98.19 158 PRO A N 1
ATOM 1169 C CA . PRO A 1 158 ? -3.98 10.852 -0.473 1 98.19 158 PRO A CA 1
ATOM 1170 C C . PRO A 1 158 ? -3.312 11.703 -1.55 1 98.19 158 PRO A C 1
ATOM 1172 O O . PRO A 1 158 ? -3.48 11.445 -2.744 1 98.19 158 PRO A O 1
ATOM 1175 N N . CYS A 1 159 ? -2.539 12.695 -1.09 1 98.31 159 CYS A N 1
ATOM 1176 C CA . CYS A 1 159 ? -1.933 13.602 -2.055 1 98.31 159 CYS A CA 1
ATOM 1177 C C . CYS A 1 159 ? -0.652 14.211 -1.499 1 98.31 159 CYS A C 1
ATOM 1179 O O . CYS A 1 159 ? -0.556 14.484 -0.3 1 98.31 159 CYS A O 1
ATOM 1181 N N . ALA A 1 160 ? 0.274 14.352 -2.379 1 98.38 160 ALA A N 1
ATOM 1182 C CA . ALA A 1 160 ? 1.495 15.094 -2.092 1 98.38 160 ALA A CA 1
ATOM 1183 C C . ALA A 1 160 ? 1.581 16.359 -2.949 1 98.38 160 ALA A C 1
ATOM 1185 O O . ALA A 1 160 ? 1.24 16.328 -4.133 1 98.38 160 ALA A O 1
ATOM 1186 N N . VAL A 1 161 ? 1.96 17.469 -2.389 1 98.44 161 VAL A N 1
ATOM 1187 C CA . VAL A 1 161 ? 2.166 18.734 -3.082 1 98.44 161 VAL A CA 1
ATOM 1188 C C . VAL A 1 161 ? 3.49 19.359 -2.643 1 98.44 161 VAL A C 1
ATOM 1190 O O . VAL A 1 161 ? 3.705 19.594 -1.452 1 98.44 161 VAL A O 1
ATOM 1193 N N . THR A 1 162 ? 4.328 19.625 -3.611 1 97.25 162 THR A N 1
ATOM 1194 C CA . THR A 1 162 ? 5.66 20.109 -3.27 1 97.25 162 THR A CA 1
ATOM 1195 C C . THR A 1 162 ? 5.969 21.406 -4.008 1 97.25 162 THR A C 1
ATOM 1197 O O . THR A 1 162 ? 5.652 21.547 -5.191 1 97.25 162 THR A O 1
ATOM 1200 N N . GLY A 1 163 ? 6.527 22.297 -3.27 1 96.31 163 GLY A N 1
ATOM 1201 C CA . GLY A 1 163 ? 7.07 23.5 -3.857 1 96.31 163 GLY A CA 1
ATOM 1202 C C . GLY A 1 163 ? 6.062 24.266 -4.699 1 96.31 163 GLY A C 1
ATOM 1203 O O . GLY A 1 163 ? 4.957 24.562 -4.242 1 96.31 163 GLY A O 1
ATOM 1204 N N . GLY A 1 164 ? 6.438 24.453 -5.934 1 95.75 164 GLY A N 1
ATOM 1205 C CA . GLY A 1 164 ? 5.66 25.281 -6.852 1 95.75 164 GLY A CA 1
ATOM 1206 C C . GLY A 1 164 ? 4.355 24.625 -7.27 1 95.75 164 GLY A C 1
ATOM 1207 O O . GLY A 1 164 ? 3.541 25.25 -7.961 1 95.75 164 GLY A O 1
ATOM 1208 N N . GLU A 1 165 ? 4.16 23.422 -6.844 1 97.69 165 GLU A N 1
ATOM 1209 C CA . GLU A 1 165 ? 2.855 22.828 -7.102 1 97.69 165 GLU A CA 1
ATOM 1210 C C . GLU A 1 165 ? 1.753 23.547 -6.332 1 97.69 165 GLU A C 1
ATOM 1212 O O . GLU A 1 165 ? 0.579 23.469 -6.703 1 97.69 165 GLU A O 1
ATOM 1217 N N . HIS A 1 166 ? 2.131 24.125 -5.207 1 97.88 166 HIS A N 1
ATOM 1218 C CA . HIS A 1 166 ? 1.17 24.953 -4.492 1 97.88 166 HIS A CA 1
ATOM 1219 C C . HIS A 1 166 ? 0.697 26.125 -5.355 1 97.88 166 HIS A C 1
ATOM 1221 O O . HIS A 1 166 ? 1.434 26.594 -6.227 1 97.88 166 HIS A O 1
ATOM 1227 N N . PHE A 1 167 ? -0.481 26.484 -5.156 1 97.75 167 PHE A N 1
ATOM 1228 C CA . PHE A 1 167 ? -1.079 27.469 -6.055 1 97.75 167 PHE A CA 1
ATOM 1229 C C . PHE A 1 167 ? -0.483 28.844 -5.82 1 97.75 167 PHE A C 1
ATOM 1231 O O . PHE A 1 167 ? -0.034 29.5 -6.766 1 97.75 167 PHE A O 1
ATOM 1238 N N . PHE A 1 168 ? -0.526 29.328 -4.59 1 96.5 168 PHE A N 1
ATOM 1239 C CA . PHE A 1 168 ? -0.064 30.672 -4.266 1 96.5 168 PHE A CA 1
ATOM 1240 C C . PHE A 1 168 ? 1.452 30.703 -4.121 1 96.5 168 PHE A C 1
ATOM 1242 O O . PHE A 1 168 ? 2.047 29.781 -3.551 1 96.5 168 PHE A O 1
ATOM 1249 N N . GLY A 1 169 ? 2.035 31.688 -4.543 1 92 169 GLY A N 1
ATOM 1250 C CA . GLY A 1 169 ? 3.482 31.828 -4.574 1 92 169 GLY A CA 1
ATOM 1251 C C . GLY A 1 169 ? 4.109 31.844 -3.193 1 92 169 GLY A C 1
ATOM 1252 O O . GLY A 1 169 ? 5.203 31.312 -2.994 1 92 169 GLY A O 1
ATOM 1253 N N . ASN A 1 170 ? 3.475 32.438 -2.209 1 92.06 170 ASN A N 1
ATOM 1254 C CA . ASN A 1 170 ? 4.082 32.625 -0.894 1 92.06 170 ASN A CA 1
ATOM 1255 C C . ASN A 1 170 ? 4.113 31.312 -0.113 1 92.06 170 ASN A C 1
ATOM 1257 O O . ASN A 1 170 ? 4.711 31.234 0.962 1 92.06 170 ASN A O 1
ATOM 1261 N N . VAL A 1 171 ? 3.471 30.297 -0.622 1 94 171 VAL A N 1
ATOM 1262 C CA . VAL A 1 171 ? 3.539 29 0.039 1 94 171 VAL A CA 1
ATOM 1263 C C . VAL A 1 171 ? 4.332 28.016 -0.825 1 94 171 VAL A C 1
ATOM 1265 O O . VAL A 1 171 ? 4.262 26.812 -0.621 1 94 171 VAL A O 1
ATOM 1268 N N . GLY A 1 172 ? 5.078 28.547 -1.766 1 93.5 172 GLY A N 1
ATOM 1269 C CA . GLY A 1 172 ? 5.863 27.75 -2.697 1 93.5 172 GLY A CA 1
ATOM 1270 C C . GLY A 1 172 ? 7.027 27.047 -2.037 1 93.5 172 GLY A C 1
ATOM 1271 O O . GLY A 1 172 ? 7.668 26.188 -2.654 1 93.5 172 GLY A O 1
ATOM 1272 N N . ALA A 1 173 ? 7.316 27.359 -0.819 1 94.81 173 ALA A N 1
ATOM 1273 C CA . ALA A 1 173 ? 8.414 26.719 -0.097 1 94.81 173 ALA A CA 1
ATOM 1274 C C . ALA A 1 173 ? 7.91 25.531 0.706 1 94.81 173 ALA A C 1
ATOM 1276 O O . ALA A 1 173 ? 8.703 24.812 1.326 1 94.81 173 ALA A O 1
ATOM 1277 N N . MET A 1 174 ? 6.68 25.281 0.613 1 96.88 174 MET A N 1
ATOM 1278 C CA . MET A 1 174 ? 6.078 24.25 1.458 1 96.88 174 MET A CA 1
ATOM 1279 C C . MET A 1 174 ? 6.168 22.875 0.793 1 96.88 174 MET A C 1
ATOM 1281 O O . MET A 1 174 ? 6.133 22.781 -0.434 1 96.88 174 MET A O 1
ATOM 1285 N N . HIS A 1 175 ? 6.324 21.844 1.562 1 97.81 175 HIS A N 1
ATOM 1286 C CA . HIS A 1 175 ? 6.172 20.438 1.219 1 97.81 175 HIS A CA 1
ATOM 1287 C C . HIS A 1 175 ? 5.098 19.766 2.072 1 97.81 175 HIS A C 1
ATOM 1289 O O . HIS A 1 175 ? 5.207 19.734 3.299 1 97.81 175 HIS A O 1
ATOM 1295 N N . CYS A 1 176 ? 4.086 19.25 1.385 1 98.31 176 CYS A N 1
ATOM 1296 C CA . CYS A 1 176 ? 2.955 18.734 2.15 1 98.31 176 CYS A CA 1
ATOM 1297 C C . CYS A 1 176 ? 2.537 17.359 1.64 1 98.31 176 CYS A C 1
ATOM 1299 O O . CYS A 1 176 ? 2.59 17.094 0.438 1 98.31 176 CYS A O 1
ATOM 1301 N N . VAL A 1 177 ? 2.223 16.5 2.52 1 98.69 177 VAL A N 1
ATOM 1302 C CA . VAL A 1 177 ? 1.568 15.234 2.225 1 98.69 177 VAL A CA 1
ATOM 1303 C C . VAL A 1 177 ? 0.327 15.07 3.098 1 98.69 177 VAL A C 1
ATOM 1305 O O . VAL A 1 177 ? 0.331 15.461 4.27 1 98.69 177 VAL A O 1
ATOM 1308 N N . ALA A 1 178 ? -0.72 14.508 2.504 1 98.88 178 ALA A N 1
ATOM 1309 C CA . ALA A 1 178 ? -1.973 14.398 3.248 1 98.88 178 ALA A CA 1
ATOM 1310 C C . ALA A 1 178 ? -2.701 13.102 2.914 1 98.88 178 ALA A C 1
ATOM 1312 O O . ALA A 1 178 ? -2.531 12.555 1.825 1 98.88 178 ALA A O 1
ATOM 1313 N N . ALA A 1 179 ? -3.461 12.617 3.863 1 98.81 179 ALA A N 1
ATOM 1314 C CA . ALA A 1 179 ? -4.309 11.438 3.699 1 98.81 179 ALA A CA 1
ATOM 1315 C C . ALA A 1 179 ? -5.664 11.641 4.371 1 98.81 179 ALA A C 1
ATOM 1317 O O . ALA A 1 179 ? -5.758 12.289 5.414 1 98.81 179 ALA A O 1
ATOM 1318 N N . PRO A 1 180 ? -6.695 11.062 3.811 1 98.69 180 PRO A N 1
ATOM 1319 C CA . PRO A 1 180 ? -8.039 11.242 4.363 1 98.69 180 PRO A CA 1
ATOM 1320 C C . PRO A 1 180 ? -8.32 10.312 5.543 1 98.69 180 PRO A C 1
ATOM 1322 O O . PRO A 1 180 ? -7.688 9.266 5.676 1 98.69 180 PRO A O 1
ATOM 1325 N N . ILE A 1 181 ? -9.117 10.695 6.367 1 98.62 181 ILE A N 1
ATOM 1326 C CA . ILE A 1 181 ? -9.758 9.914 7.422 1 98.62 181 ILE A CA 1
ATOM 1327 C C . ILE A 1 181 ? -11.258 9.82 7.148 1 98.62 181 ILE A C 1
ATOM 1329 O O . ILE A 1 181 ? -11.945 10.836 7.035 1 98.62 181 ILE A O 1
ATOM 1333 N N . ARG A 1 182 ? -11.766 8.609 7.062 1 96.5 182 ARG A N 1
ATOM 1334 C CA . ARG A 1 182 ? -13.164 8.445 6.676 1 96.5 182 ARG A CA 1
ATOM 1335 C C . ARG A 1 182 ? -14.023 8.039 7.867 1 96.5 182 ARG A C 1
ATOM 1337 O O . ARG A 1 182 ? -13.523 7.445 8.828 1 96.5 182 ARG A O 1
ATOM 1344 N N . ASP A 1 183 ? -15.273 8.406 7.816 1 94.19 183 ASP A N 1
ATOM 1345 C CA . ASP A 1 183 ? -16.234 7.988 8.844 1 94.19 183 ASP A CA 1
ATOM 1346 C C . ASP A 1 183 ? -16.938 6.699 8.438 1 94.19 183 ASP A C 1
ATOM 1348 O O . ASP A 1 183 ? -16.578 6.062 7.453 1 94.19 183 ASP A O 1
ATOM 1352 N N . ARG A 1 184 ? -17.906 6.285 9.203 1 90 184 ARG A N 1
ATOM 1353 C CA . ARG A 1 184 ? -18.562 4.988 9.039 1 90 184 ARG A CA 1
ATOM 1354 C C . ARG A 1 184 ? -19.344 4.926 7.738 1 90 184 ARG A C 1
ATOM 1356 O O . ARG A 1 184 ? -19.703 3.844 7.277 1 90 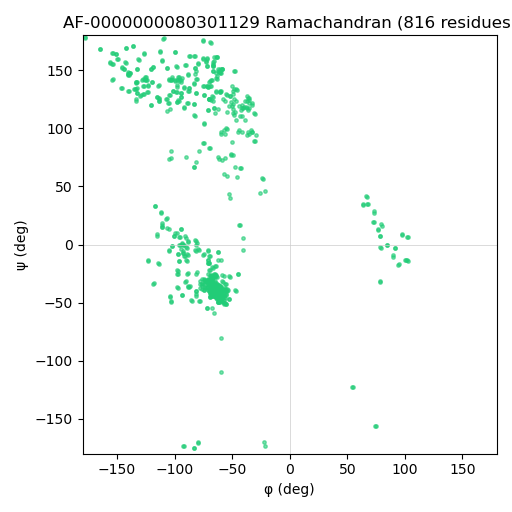184 ARG A O 1
ATOM 1363 N N . ARG A 1 185 ? -19.672 6.059 7.184 1 90.12 185 ARG A N 1
ATOM 1364 C CA . ARG A 1 185 ? -20.422 6.098 5.934 1 90.12 185 ARG A CA 1
ATOM 1365 C C . ARG A 1 185 ? -19.484 6.242 4.738 1 90.12 185 ARG A C 1
ATOM 1367 O O . ARG A 1 185 ? -19.938 6.344 3.596 1 90.12 185 ARG A O 1
ATOM 1374 N N . GLY A 1 186 ? -18.188 6.32 5.004 1 91.19 186 GLY A N 1
ATOM 1375 C CA . GLY A 1 186 ? -17.203 6.398 3.936 1 91.19 186 GLY A CA 1
ATOM 1376 C C . GLY A 1 186 ? -16.859 7.824 3.533 1 91.19 186 GLY A C 1
ATOM 1377 O O . GLY A 1 186 ? -16.031 8.047 2.648 1 91.19 186 GLY A O 1
ATOM 1378 N N . SER A 1 187 ? -17.516 8.742 4.133 1 93.94 187 SER A N 1
ATOM 1379 C CA . SER A 1 187 ? -17.25 10.141 3.838 1 93.94 187 SER A CA 1
ATOM 1380 C C . SER A 1 187 ? -16 10.633 4.562 1 93.94 187 SER A C 1
ATOM 1382 O O . SER A 1 187 ? -15.641 10.094 5.613 1 93.94 187 SER A O 1
ATOM 1384 N N . VAL A 1 188 ? -15.391 11.648 4.031 1 97.19 188 VAL A N 1
ATOM 1385 C CA . VAL A 1 188 ? -14.203 12.211 4.66 1 97.19 188 VAL A CA 1
ATOM 1386 C C . VAL A 1 188 ? -14.594 12.945 5.941 1 97.19 188 VAL A C 1
ATOM 1388 O O . VAL A 1 188 ? -15.328 13.938 5.898 1 97.19 188 VAL A O 1
ATOM 1391 N N . ALA A 1 189 ? -14.141 12.477 7.035 1 97.81 189 ALA A N 1
ATOM 1392 C CA . ALA A 1 189 ? -14.375 13.094 8.336 1 97.81 189 ALA A CA 1
ATOM 1393 C C . ALA A 1 189 ? -13.305 14.125 8.664 1 97.81 189 ALA A C 1
ATOM 1395 O O . ALA A 1 189 ? -13.523 15.031 9.469 1 97.81 189 ALA A O 1
ATOM 1396 N N . GLY A 1 190 ? -12.188 13.938 8.07 1 98.62 190 GLY A N 1
ATOM 1397 C CA . GLY A 1 190 ? -11.047 14.82 8.234 1 98.62 190 GLY A CA 1
ATOM 1398 C C . GLY A 1 190 ? -9.852 14.422 7.395 1 98.62 190 GLY A C 1
ATOM 1399 O O . GLY A 1 190 ? -9.914 13.445 6.641 1 98.62 190 GLY A O 1
ATOM 1400 N N . VAL A 1 191 ? -8.789 15.25 7.504 1 98.88 191 VAL A N 1
ATOM 1401 C CA . VAL A 1 191 ? -7.551 15.008 6.77 1 98.88 191 VAL A CA 1
ATOM 1402 C C . VAL A 1 191 ? -6.355 15.156 7.707 1 98.88 191 VAL A C 1
ATOM 1404 O O . VAL A 1 191 ? -6.309 16.078 8.516 1 98.88 191 VAL A O 1
ATOM 1407 N N . LEU A 1 192 ? -5.496 14.164 7.672 1 98.88 192 LEU A N 1
ATOM 1408 C CA . LEU A 1 192 ? -4.195 14.289 8.32 1 98.88 192 LEU A CA 1
ATOM 1409 C C . LEU A 1 192 ? -3.133 14.75 7.32 1 98.88 192 LEU A C 1
ATOM 1411 O O . LEU A 1 192 ? -2.996 14.164 6.242 1 98.88 192 LEU A O 1
ATOM 1415 N N . ASP A 1 193 ? -2.449 15.781 7.652 1 98.75 193 ASP A N 1
ATOM 1416 C CA . ASP A 1 193 ? -1.429 16.359 6.789 1 98.75 193 ASP A CA 1
ATOM 1417 C C . ASP A 1 193 ? -0.096 16.484 7.523 1 98.75 193 ASP A C 1
ATOM 1419 O O . ASP A 1 193 ? -0.067 16.766 8.727 1 98.75 193 ASP A O 1
ATOM 1423 N N . ILE A 1 194 ? 0.995 16.25 6.879 1 98.44 194 ILE A N 1
ATOM 1424 C CA . ILE A 1 194 ? 2.328 16.609 7.352 1 98.44 194 ILE A CA 1
ATOM 1425 C C . ILE A 1 194 ? 2.943 17.641 6.418 1 98.44 194 ILE A C 1
ATOM 1427 O O . ILE A 1 194 ? 3.018 17.438 5.203 1 98.44 194 ILE A O 1
ATOM 1431 N N . SER A 1 195 ? 3.377 18.734 7.02 1 97.62 195 SER A N 1
ATOM 1432 C CA . SER A 1 195 ? 3.947 19.828 6.238 1 97.62 195 SER A CA 1
ATOM 1433 C C . SER A 1 195 ? 5.344 20.188 6.73 1 97.62 195 SER A C 1
ATOM 1435 O O . SER A 1 195 ? 5.633 20.094 7.926 1 97.62 195 SER A O 1
ATOM 1437 N N . SER A 1 196 ? 6.145 20.516 5.855 1 96.69 196 SER A N 1
ATOM 1438 C CA . SER A 1 196 ? 7.484 21.047 6.109 1 96.69 196 SER A CA 1
ATOM 1439 C C . SER A 1 196 ? 7.762 22.281 5.262 1 96.69 196 SER A C 1
ATOM 1441 O O . SER A 1 196 ? 7.414 22.328 4.078 1 96.69 196 SER A O 1
ATOM 1443 N N . GLU A 1 197 ? 8.32 23.312 5.914 1 96.19 197 GLU A N 1
ATOM 1444 C CA . GLU A 1 197 ? 8.641 24.562 5.211 1 96.19 197 GLU A CA 1
ATOM 1445 C C . GLU A 1 197 ? 10.109 24.594 4.805 1 96.19 197 GLU A C 1
ATOM 1447 O O . GLU A 1 197 ? 10.992 24.422 5.641 1 96.19 197 GLU A O 1
ATOM 1452 N N . HIS A 1 198 ? 10.383 24.75 3.512 1 94.12 198 HIS A N 1
ATOM 1453 C CA . HIS A 1 198 ? 11.695 24.969 2.9 1 94.12 198 HIS A CA 1
ATOM 1454 C C . HIS A 1 198 ? 12.469 23.656 2.801 1 94.12 198 HIS A C 1
ATOM 1456 O O . HIS A 1 198 ? 13.242 23.453 1.859 1 94.12 198 HIS A O 1
ATOM 1462 N N . LEU A 1 199 ? 12.258 22.797 3.707 1 94.12 199 LEU A N 1
ATOM 1463 C CA . LEU A 1 199 ? 13.055 21.578 3.752 1 94.12 199 LEU A CA 1
ATOM 1464 C C . LEU A 1 199 ? 12.234 20.375 3.275 1 94.12 199 LEU A C 1
ATOM 1466 O O . LEU A 1 199 ? 11.188 20.062 3.846 1 94.12 199 LEU A O 1
ATOM 1470 N N . PRO A 1 200 ? 12.734 19.703 2.227 1 93.81 200 PRO A N 1
ATOM 1471 C CA . PRO A 1 200 ? 12.062 18.469 1.808 1 93.81 200 PRO A CA 1
ATOM 1472 C C . PRO A 1 200 ? 12.156 17.359 2.852 1 93.81 200 PRO A C 1
ATOM 1474 O O . PRO A 1 200 ? 13.062 17.375 3.693 1 93.81 200 PRO A O 1
ATOM 1477 N N . PHE A 1 201 ? 11.273 16.422 2.801 1 94.88 201 PHE A N 1
ATOM 1478 C CA . PHE A 1 201 ? 11.312 15.281 3.711 1 94.88 201 PHE A CA 1
ATOM 1479 C C . PHE A 1 201 ? 12.484 14.367 3.389 1 94.88 201 PHE A C 1
ATOM 1481 O O . PHE A 1 201 ? 12.773 14.109 2.219 1 94.88 201 PHE A O 1
ATOM 1488 N N . ALA A 1 202 ? 13.07 13.906 4.363 1 94.44 202 ALA A N 1
ATOM 1489 C CA . ALA A 1 202 ? 14.18 12.969 4.191 1 94.44 202 ALA A CA 1
ATOM 1490 C C . ALA A 1 202 ? 13.703 11.531 4.301 1 94.44 202 ALA A C 1
ATOM 1492 O O . ALA A 1 202 ? 14.508 10.602 4.398 1 94.44 202 ALA A O 1
ATOM 1493 N N . PHE A 1 203 ? 12.453 11.258 4.395 1 93.44 203 PHE A N 1
ATOM 1494 C CA . PHE A 1 203 ? 11.781 9.969 4.496 1 93.44 203 PHE A CA 1
ATOM 1495 C C . PHE A 1 203 ? 10.477 9.977 3.711 1 93.44 203 PHE A C 1
ATOM 1497 O O . PHE A 1 203 ? 10.07 11.016 3.178 1 93.44 203 PHE A O 1
ATOM 1504 N N . ASP A 1 204 ? 9.883 8.852 3.533 1 94.44 204 ASP A N 1
ATOM 1505 C CA . ASP A 1 204 ? 8.609 8.781 2.822 1 94.44 204 ASP A CA 1
ATOM 1506 C C . ASP A 1 204 ? 7.461 9.281 3.695 1 94.44 204 ASP A C 1
ATOM 1508 O O . ASP A 1 204 ? 6.73 8.484 4.289 1 94.44 204 ASP A O 1
ATOM 1512 N N . ALA A 1 205 ? 7.254 10.516 3.652 1 97.06 205 ALA A N 1
ATOM 1513 C CA . ALA A 1 205 ? 6.238 11.156 4.48 1 97.06 205 ALA A CA 1
ATOM 1514 C C . ALA A 1 205 ? 4.836 10.742 4.051 1 97.06 205 ALA A C 1
ATOM 1516 O O . ALA A 1 205 ? 3.9 10.758 4.855 1 97.06 205 ALA A O 1
ATOM 1517 N N . SER A 1 206 ? 4.66 10.406 2.754 1 97.19 206 SER A N 1
ATOM 1518 C CA . SER A 1 206 ? 3.359 9.953 2.271 1 97.19 206 SER A CA 1
ATOM 1519 C C . SER A 1 206 ? 2.943 8.656 2.949 1 97.19 206 SER A C 1
ATOM 1521 O O . SER A 1 206 ? 1.792 8.508 3.363 1 97.19 206 SER A O 1
ATOM 1523 N N . ALA A 1 207 ? 3.863 7.785 3.059 1 93.88 207 ALA A N 1
ATOM 1524 C CA . ALA A 1 207 ? 3.578 6.523 3.734 1 93.88 207 ALA A CA 1
ATOM 1525 C C . ALA A 1 207 ? 3.289 6.746 5.215 1 93.88 207 ALA A C 1
ATOM 1527 O O . ALA A 1 207 ? 2.396 6.113 5.785 1 93.88 207 ALA A O 1
ATOM 1528 N N . LEU A 1 208 ? 4.035 7.609 5.801 1 95.06 208 LEU A N 1
ATOM 1529 C CA . LEU A 1 208 ? 3.875 7.914 7.219 1 95.06 208 LEU A CA 1
ATOM 1530 C C . LEU A 1 208 ? 2.488 8.484 7.496 1 95.06 208 LEU A C 1
ATOM 1532 O O . LEU A 1 208 ? 1.775 7.996 8.375 1 95.06 208 LEU A O 1
ATOM 1536 N N . VAL A 1 209 ? 2.113 9.438 6.734 1 97.94 209 VAL A N 1
ATOM 1537 C CA . VAL A 1 209 ? 0.842 10.109 6.988 1 97.94 209 VAL A CA 1
ATOM 1538 C C . VAL A 1 209 ? -0.312 9.148 6.715 1 97.94 209 VAL A C 1
ATOM 1540 O O . VAL A 1 209 ? -1.328 9.172 7.41 1 97.94 209 VAL A O 1
ATOM 1543 N N . ALA A 1 210 ? -0.19 8.32 5.719 1 97.12 210 ALA A N 1
ATOM 1544 C CA . ALA A 1 210 ? -1.223 7.34 5.398 1 97.12 210 ALA A CA 1
ATOM 1545 C C . ALA A 1 210 ? -1.414 6.348 6.539 1 97.12 210 ALA A C 1
ATOM 1547 O O . ALA A 1 210 ? -2.547 6.016 6.902 1 97.12 210 ALA A O 1
ATOM 1548 N N . LEU A 1 211 ? -0.359 5.871 7.078 1 94.94 211 LEU A N 1
ATOM 1549 C CA . LEU A 1 211 ? -0.414 4.91 8.172 1 94.94 211 LEU A CA 1
ATOM 1550 C C . LEU A 1 211 ? -1.139 5.504 9.383 1 94.94 211 LEU A C 1
ATOM 1552 O O . LEU A 1 211 ? -2.031 4.867 9.945 1 94.94 211 LEU A O 1
ATOM 1556 N N . TYR A 1 212 ? -0.794 6.676 9.742 1 97.31 212 TYR A N 1
ATOM 1557 C CA . TYR A 1 212 ? -1.388 7.297 10.922 1 97.31 212 TYR A CA 1
ATOM 1558 C C . TYR A 1 212 ? -2.834 7.695 10.656 1 97.31 212 TYR A C 1
ATOM 1560 O O . TYR A 1 212 ? -3.676 7.637 11.555 1 97.31 212 TYR A O 1
ATOM 1568 N N . ALA A 1 213 ? -3.1 8.148 9.422 1 98.56 213 ALA A N 1
ATOM 1569 C CA . ALA A 1 213 ? -4.488 8.43 9.07 1 98.56 213 ALA A CA 1
ATOM 1570 C C . ALA A 1 213 ? -5.352 7.176 9.203 1 98.56 213 ALA A C 1
ATOM 1572 O O . ALA A 1 213 ? -6.469 7.238 9.719 1 98.56 213 ALA A O 1
ATOM 1573 N N . THR A 1 214 ? -4.828 6.105 8.742 1 97.25 214 THR A N 1
ATOM 1574 C CA . THR A 1 214 ? -5.535 4.836 8.852 1 97.25 214 THR A CA 1
ATOM 1575 C C . THR A 1 214 ? -5.754 4.457 10.312 1 97.25 214 THR A C 1
ATOM 1577 O O . THR A 1 214 ? -6.836 4 10.688 1 97.25 214 THR A O 1
ATOM 1580 N N . ALA A 1 215 ? -4.766 4.609 11.117 1 97 215 ALA A N 1
ATOM 1581 C CA . ALA A 1 215 ? -4.879 4.316 12.539 1 97 215 ALA A CA 1
ATOM 1582 C C . ALA A 1 215 ? -5.961 5.172 13.195 1 97 215 ALA A C 1
ATOM 1584 O O . ALA A 1 215 ? -6.773 4.672 13.977 1 97 215 ALA A O 1
ATOM 1585 N N . ILE A 1 216 ? -5.973 6.441 12.883 1 98 216 ILE A N 1
ATOM 1586 C CA . ILE A 1 216 ? -6.98 7.355 13.422 1 98 216 ILE A CA 1
ATOM 1587 C C . ILE A 1 216 ? -8.367 6.938 12.938 1 98 216 ILE A C 1
ATOM 1589 O O . ILE A 1 216 ? -9.32 6.914 13.719 1 98 216 ILE A O 1
ATOM 1593 N N . GLU A 1 217 ? -8.453 6.617 11.664 1 97.88 217 GLU A N 1
ATOM 1594 C CA . GLU A 1 217 ? -9.711 6.164 11.07 1 97.88 217 GLU A CA 1
ATOM 1595 C C . GLU A 1 217 ? -10.266 4.949 11.812 1 97.88 217 GLU A C 1
ATOM 1597 O O . GLU A 1 217 ? -11.445 4.914 12.18 1 97.88 217 GLU A O 1
ATOM 1602 N N . ASN A 1 218 ? -9.43 4 11.984 1 96.5 218 ASN A N 1
ATOM 1603 C CA . ASN A 1 218 ? -9.844 2.785 12.68 1 96.5 218 ASN A CA 1
ATOM 1604 C C . ASN A 1 218 ? -10.375 3.092 14.078 1 96.5 218 ASN A C 1
ATOM 1606 O O . ASN A 1 218 ? -11.406 2.561 14.484 1 96.5 218 ASN A O 1
ATOM 1610 N N . ARG A 1 219 ? -9.695 3.932 14.758 1 95.5 219 ARG A N 1
ATOM 1611 C CA . ARG A 1 219 ? -10.125 4.297 16.109 1 95.5 219 ARG A CA 1
ATOM 1612 C C . ARG A 1 219 ? -11.438 5.074 16.062 1 95.5 219 ARG A C 1
ATOM 1614 O O . ARG A 1 219 ? -12.289 4.895 16.938 1 95.5 219 ARG A O 1
ATOM 1621 N N . LEU A 1 220 ? -11.531 5.969 15.156 1 96.44 220 LEU A N 1
ATOM 1622 C CA . LEU A 1 220 ? -12.758 6.738 14.992 1 96.44 220 LEU A CA 1
ATOM 1623 C C . LEU A 1 220 ? -13.953 5.812 14.766 1 96.44 220 LEU A C 1
ATOM 1625 O O . LEU A 1 220 ? -14.992 5.973 15.398 1 96.44 220 LEU A O 1
ATOM 1629 N N . LEU A 1 221 ? -13.773 4.848 13.898 1 94.5 221 LEU A N 1
ATOM 1630 C CA . LEU A 1 221 ? -14.828 3.883 13.578 1 94.5 221 LEU A CA 1
ATOM 1631 C C . LEU A 1 221 ? -15.219 3.08 14.812 1 94.5 221 LEU A C 1
ATOM 1633 O O . LEU A 1 221 ? -16.406 2.861 15.062 1 94.5 221 LEU A O 1
ATOM 1637 N N . CYS A 1 222 ? -14.258 2.676 15.57 1 93.38 222 CYS A N 1
ATOM 1638 C CA . CYS A 1 222 ? -14.531 1.932 16.797 1 93.38 222 CYS A CA 1
ATOM 1639 C C . CYS A 1 222 ? -15.266 2.803 17.812 1 93.38 222 CYS A C 1
ATOM 1641 O O . CYS A 1 222 ? -16.234 2.355 18.438 1 93.38 222 CYS A O 1
ATOM 1643 N N . ALA A 1 223 ? -14.828 4.004 17.969 1 90 223 ALA A N 1
ATOM 1644 C CA . ALA A 1 223 ? -15.43 4.922 18.938 1 90 223 ALA A CA 1
ATOM 1645 C C . ALA A 1 223 ? -16.891 5.184 18.609 1 90 223 ALA A C 1
ATOM 1647 O O . ALA A 1 223 ? -17.719 5.324 19.5 1 90 223 ALA A O 1
ATOM 1648 N N . GLU A 1 224 ? -17.156 5.223 17.391 1 88 224 GLU A N 1
ATOM 1649 C CA . GLU A 1 224 ? -18.516 5.496 16.953 1 88 224 GLU A CA 1
ATOM 1650 C C . GLU A 1 224 ? -19.391 4.246 17.047 1 88 224 GLU A C 1
ATOM 1652 O O . GLU A 1 224 ? -20.594 4.301 16.766 1 88 224 GLU A O 1
ATOM 1657 N N . SER A 1 225 ? -18.828 3.127 17.406 1 90.31 225 SER A N 1
ATOM 1658 C CA . SER A 1 225 ? -19.531 1.854 17.453 1 90.31 225 SER A CA 1
ATOM 1659 C C . SER A 1 225 ? -19.578 1.301 18.875 1 90.31 225 SER A C 1
ATOM 1661 O O . SER A 1 225 ? -19.547 0.085 19.078 1 90.31 225 SER A O 1
ATOM 1663 N N . ALA A 1 226 ? -19.656 2.178 19.812 1 85.88 226 ALA A N 1
ATOM 1664 C CA . ALA A 1 226 ? -19.578 1.774 21.219 1 85.88 226 ALA A CA 1
ATOM 1665 C C . ALA A 1 226 ? -20.641 0.722 21.531 1 85.88 226 ALA A C 1
ATOM 1667 O O . ALA A 1 226 ? -21.797 0.86 21.141 1 85.88 226 ALA A O 1
ATOM 1668 N N . ASP A 1 227 ? -20.188 -0.394 22.156 1 87.81 227 ASP A N 1
ATOM 1669 C CA . ASP A 1 227 ? -20.984 -1.499 22.688 1 87.81 227 ASP A CA 1
ATOM 1670 C C . ASP A 1 227 ? -21.438 -2.43 21.562 1 87.81 227 ASP A C 1
ATOM 1672 O O . ASP A 1 227 ? -22.234 -3.334 21.797 1 87.81 227 ASP A O 1
ATOM 1676 N N . ARG A 1 228 ? -20.953 -2.213 20.406 1 94.06 228 ARG A N 1
ATOM 1677 C CA . ARG A 1 228 ? -21.266 -3.107 19.297 1 94.06 228 ARG A CA 1
ATOM 1678 C C . ARG A 1 228 ? -20.141 -4.094 19.047 1 94.06 228 ARG A C 1
ATOM 1680 O O . ARG A 1 228 ? -19.047 -3.961 19.625 1 94.06 228 ARG A O 1
ATOM 1687 N N . LEU A 1 229 ? -20.5 -5.105 18.266 1 96.31 229 LEU A N 1
ATOM 1688 C CA . LEU A 1 229 ? -19.5 -6.102 17.922 1 96.31 229 LEU A CA 1
ATOM 1689 C C . LEU A 1 229 ? -18.656 -5.633 16.734 1 96.31 229 LEU A C 1
ATOM 1691 O O . LEU A 1 229 ? -19.188 -5.312 15.68 1 96.31 229 LEU A O 1
ATOM 1695 N N . VAL A 1 230 ? -17.375 -5.543 17 1 97.12 230 VAL A N 1
ATOM 1696 C CA . VAL A 1 230 ? -16.422 -5.223 15.953 1 97.12 230 VAL A CA 1
ATOM 1697 C C . VAL A 1 230 ? -15.516 -6.422 15.695 1 97.12 230 VAL A C 1
ATOM 1699 O O . VAL A 1 230 ? -14.906 -6.961 16.625 1 97.12 230 VAL A O 1
ATOM 1702 N N . LEU A 1 231 ? -15.453 -6.836 14.477 1 97.5 231 LEU A N 1
ATOM 1703 C CA . LEU A 1 231 ? -14.602 -7.945 14.062 1 97.5 231 LEU A CA 1
ATOM 1704 C C . LEU A 1 231 ? -13.305 -7.43 13.453 1 97.5 231 LEU A C 1
ATOM 1706 O O . LEU A 1 231 ? -13.32 -6.52 12.625 1 97.5 231 LEU A O 1
ATOM 1710 N N . HIS A 1 232 ? -12.227 -7.98 13.922 1 97.44 232 HIS A N 1
ATOM 1711 C CA . HIS A 1 232 ? -10.898 -7.758 13.359 1 97.44 232 HIS A CA 1
ATOM 1712 C C . HIS A 1 232 ? -10.438 -8.969 12.547 1 97.44 232 HIS A C 1
ATOM 1714 O O . HIS A 1 232 ? -10.5 -10.102 13.031 1 97.44 232 HIS A O 1
ATOM 1720 N N . LEU A 1 233 ? -10.016 -8.727 11.344 1 97.62 233 LEU A N 1
ATOM 1721 C CA . LEU A 1 233 ? -9.633 -9.875 10.523 1 97.62 233 LEU A CA 1
ATOM 1722 C C . LEU A 1 233 ? -8.391 -9.555 9.695 1 97.62 233 LEU A C 1
ATOM 1724 O O . LEU A 1 233 ? -8.164 -8.406 9.32 1 97.62 233 LEU A O 1
ATOM 1728 N N . GLN A 1 234 ? -7.621 -10.531 9.461 1 96.38 234 GLN A N 1
ATOM 1729 C CA . GLN A 1 234 ? -6.434 -10.445 8.617 1 96.38 234 GLN A CA 1
ATOM 1730 C C . GLN A 1 234 ? -5.934 -11.836 8.227 1 96.38 234 GLN A C 1
ATOM 1732 O O . GLN A 1 234 ? -6.371 -12.836 8.789 1 96.38 234 GLN A O 1
ATOM 1737 N N . LEU A 1 235 ? -5.02 -11.875 7.285 1 92.75 235 LEU A N 1
ATOM 1738 C CA . LEU A 1 235 ? -4.449 -13.117 6.773 1 92.75 235 LEU A CA 1
ATOM 1739 C C . LEU A 1 235 ? -3.473 -13.727 7.777 1 92.75 235 LEU A C 1
ATOM 1741 O O . LEU A 1 235 ? -3.277 -14.945 7.805 1 92.75 235 LEU A O 1
ATOM 1745 N N . ALA A 1 236 ? -2.838 -12.891 8.547 1 90.56 236 ALA A N 1
ATOM 1746 C CA . ALA A 1 236 ? -1.911 -13.312 9.594 1 90.56 236 ALA A CA 1
ATOM 1747 C C . ALA A 1 236 ? -2.314 -12.742 10.953 1 90.56 236 ALA A C 1
ATOM 1749 O O . ALA A 1 236 ? -2.744 -11.594 11.047 1 90.56 236 ALA A O 1
ATOM 1750 N N . PRO A 1 237 ? -2.156 -13.555 11.977 1 90.88 237 PRO A N 1
ATOM 1751 C CA . PRO A 1 237 ? -2.588 -13.086 13.297 1 90.88 237 PRO A CA 1
ATOM 1752 C C . PRO A 1 237 ? -1.779 -11.883 13.789 1 90.88 237 PRO A C 1
ATOM 1754 O O . PRO A 1 237 ? -2.307 -11.031 14.508 1 90.88 237 PRO A O 1
ATOM 1757 N N . THR A 1 238 ? -0.526 -11.727 13.344 1 89.06 238 THR A N 1
ATOM 1758 C CA . THR A 1 238 ? 0.342 -10.648 13.797 1 89.06 238 THR A CA 1
ATOM 1759 C C . THR A 1 238 ? -0.135 -9.305 13.258 1 89.06 238 THR A C 1
ATOM 1761 O O . THR A 1 238 ? 0.299 -8.25 13.727 1 89.06 238 THR A O 1
ATOM 1764 N N . LEU A 1 239 ? -0.974 -9.336 12.289 1 93.56 239 LEU A N 1
ATOM 1765 C CA . LEU A 1 239 ? -1.434 -8.102 11.664 1 93.56 239 LEU A CA 1
ATOM 1766 C C . LEU A 1 239 ? -2.723 -7.609 12.312 1 93.56 239 LEU A C 1
ATOM 1768 O O . LEU A 1 239 ? -3.148 -6.477 12.078 1 93.56 239 LEU A O 1
ATOM 1772 N N . LEU A 1 240 ? -3.318 -8.391 13.203 1 94.31 240 LEU A N 1
ATOM 1773 C CA . LEU A 1 240 ? -4.629 -8.078 13.773 1 94.31 240 LEU A CA 1
ATOM 1774 C C . LEU A 1 240 ? -4.551 -6.848 14.672 1 94.31 240 LEU A C 1
ATOM 1776 O O . LEU A 1 240 ? -5.531 -6.113 14.805 1 94.31 240 LEU A O 1
ATOM 1780 N N . ASP A 1 241 ? -3.408 -6.586 15.234 1 91.06 241 ASP A N 1
ATOM 1781 C CA . ASP A 1 241 ? -3.277 -5.473 16.172 1 91.06 241 ASP A CA 1
ATOM 1782 C C . ASP A 1 241 ? -2.502 -4.316 15.547 1 91.06 241 ASP A C 1
ATOM 1784 O O . ASP A 1 241 ? -1.846 -3.549 16.25 1 91.06 241 ASP A O 1
ATOM 1788 N N . THR A 1 242 ? -2.467 -4.25 14.297 1 92.88 242 THR A N 1
ATOM 1789 C CA . THR A 1 242 ? -1.827 -3.172 13.547 1 92.88 242 THR A CA 1
ATOM 1790 C C . THR A 1 242 ? -2.865 -2.34 12.805 1 92.88 242 THR A C 1
ATOM 1792 O O . THR A 1 242 ? -4.023 -2.742 12.688 1 92.88 242 THR A O 1
ATOM 1795 N N . PRO A 1 243 ? -2.465 -1.164 12.32 1 92.31 243 PRO A N 1
ATOM 1796 C CA . PRO A 1 243 ? -3.402 -0.356 11.539 1 92.31 243 PRO A CA 1
ATOM 1797 C C . PRO A 1 243 ? -3.861 -1.057 10.258 1 92.31 243 PRO A C 1
ATOM 1799 O O . PRO A 1 243 ? -4.805 -0.602 9.609 1 92.31 243 PRO A O 1
ATOM 1802 N N . LEU A 1 244 ? -3.309 -2.186 9.922 1 93 244 LEU A N 1
ATOM 1803 C CA . LEU A 1 244 ? -3.637 -2.885 8.68 1 93 244 LEU A CA 1
ATOM 1804 C C . LEU A 1 244 ? -4.762 -3.891 8.906 1 93 244 LEU A C 1
ATOM 1806 O O . LEU A 1 244 ? -5.227 -4.531 7.961 1 93 244 LEU A O 1
ATOM 1810 N N . ALA A 1 245 ? -5.219 -3.969 10.109 1 96.06 245 ALA A N 1
ATOM 1811 C CA . ALA A 1 245 ? -6.309 -4.891 10.398 1 96.06 245 ALA A CA 1
ATOM 1812 C C . ALA A 1 245 ? -7.578 -4.5 9.641 1 96.06 245 ALA A C 1
ATOM 1814 O O . ALA A 1 245 ? -7.926 -3.32 9.57 1 96.06 245 ALA A O 1
ATOM 1815 N N . GLY A 1 246 ? -8.172 -5.527 9 1 97.19 246 GLY A N 1
ATOM 1816 C CA . GLY A 1 246 ? -9.547 -5.332 8.578 1 97.19 246 GLY A CA 1
ATOM 1817 C C . GLY A 1 246 ? -10.523 -5.262 9.734 1 97.19 246 GLY A C 1
ATOM 1818 O O . GLY A 1 246 ? -10.422 -6.039 10.688 1 97.19 246 GLY A O 1
ATOM 1819 N N . MET A 1 247 ? -11.43 -4.305 9.625 1 96.75 247 MET A N 1
ATOM 1820 C CA . MET A 1 247 ? -12.414 -4.137 10.695 1 96.75 247 MET A CA 1
ATOM 1821 C C . MET A 1 247 ? -13.82 -3.998 10.133 1 96.75 247 MET A C 1
ATOM 1823 O O . MET A 1 247 ? -14.023 -3.338 9.109 1 96.75 247 MET A O 1
ATOM 1827 N N . LEU A 1 248 ? -14.766 -4.609 10.773 1 96.25 248 LEU A N 1
ATOM 1828 C CA . LEU A 1 248 ? -16.172 -4.41 10.422 1 96.25 248 LEU A CA 1
ATOM 1829 C C . LEU A 1 248 ? -17.047 -4.469 11.672 1 96.25 248 LEU A C 1
ATOM 1831 O O . LEU A 1 248 ? -16.688 -5.109 12.656 1 96.25 248 LEU A O 1
ATOM 1835 N N . CYS A 1 249 ? -18.109 -3.816 11.633 1 96.5 249 CYS A N 1
ATOM 1836 C CA . CYS A 1 249 ? -19.047 -3.719 12.758 1 96.5 249 CYS A CA 1
ATOM 1837 C C . CYS A 1 249 ? -20.406 -4.273 12.383 1 96.5 249 CYS A C 1
ATOM 1839 O O . CYS A 1 249 ? -20.891 -4.035 11.273 1 96.5 249 CYS A O 1
ATOM 1841 N N . LEU A 1 250 ? -20.984 -4.977 13.305 1 95.94 250 LEU A N 1
ATOM 1842 C CA . LEU A 1 250 ? -22.328 -5.516 13.102 1 95.94 250 LEU A CA 1
ATOM 1843 C C . LEU A 1 250 ? -23.375 -4.645 13.781 1 95.94 250 LEU A C 1
ATOM 1845 O O . LEU A 1 250 ? -23.156 -4.141 14.883 1 95.94 250 LEU A O 1
ATOM 1849 N N . ASP A 1 251 ? -24.484 -4.492 13.133 1 93.38 251 ASP A N 1
ATOM 1850 C CA . ASP A 1 251 ? -25.625 -3.869 13.812 1 93.38 251 ASP A CA 1
ATOM 1851 C C . ASP A 1 251 ? -26.391 -4.891 14.641 1 93.38 251 ASP A C 1
ATOM 1853 O O . ASP A 1 251 ? -25.984 -6.043 14.758 1 93.38 251 ASP A O 1
ATOM 1857 N N . ASP A 1 252 ? -27.484 -4.465 15.219 1 91.69 252 ASP A N 1
ATOM 1858 C CA . ASP A 1 252 ? -28.234 -5.297 16.156 1 91.69 252 ASP A CA 1
ATOM 1859 C C . ASP A 1 252 ? -28.938 -6.445 15.438 1 91.69 252 ASP A C 1
ATOM 1861 O O . ASP A 1 252 ? -29.344 -7.422 16.062 1 91.69 252 ASP A O 1
ATOM 1865 N N . GLY A 1 253 ? -29.047 -6.352 14.164 1 92.19 253 GLY A N 1
ATOM 1866 C CA . GLY A 1 253 ? -29.719 -7.387 13.391 1 92.19 253 GLY A CA 1
ATOM 1867 C C . GLY A 1 253 ? -28.766 -8.383 12.773 1 92.19 253 GLY A C 1
ATOM 1868 O O . GLY A 1 253 ? -29.188 -9.383 12.18 1 92.19 253 GLY A O 1
ATOM 1869 N N . GLY A 1 254 ? -27.531 -8.156 12.844 1 94.06 254 GLY A N 1
ATOM 1870 C CA . GLY A 1 254 ? -26.562 -9.07 12.281 1 94.06 254 GLY A CA 1
ATOM 1871 C C . GLY A 1 254 ? -26.078 -8.656 10.898 1 94.06 254 GLY A C 1
ATOM 1872 O O . GLY A 1 254 ? -25.422 -9.438 10.203 1 94.06 254 GLY A O 1
ATOM 1873 N N . ARG A 1 255 ? -26.5 -7.438 10.539 1 95.12 255 ARG A N 1
ATOM 1874 C CA . ARG A 1 255 ? -25.984 -6.879 9.289 1 95.12 255 ARG A CA 1
ATOM 1875 C C . ARG A 1 255 ? -24.703 -6.078 9.531 1 95.12 255 ARG A C 1
ATOM 1877 O O . ARG A 1 255 ? -24.484 -5.582 10.633 1 95.12 255 ARG A O 1
ATOM 1884 N N . LEU A 1 256 ? -23.922 -6.008 8.461 1 95.5 256 LEU A N 1
ATOM 1885 C CA . LEU A 1 256 ? -22.734 -5.148 8.539 1 95.5 256 LEU A CA 1
ATOM 1886 C C . LEU A 1 256 ? -23.141 -3.68 8.562 1 95.5 256 LEU A C 1
ATOM 1888 O O . LEU A 1 256 ? -23.891 -3.225 7.695 1 95.5 256 LEU A O 1
ATOM 1892 N N . ASP A 1 257 ? -22.719 -2.979 9.5 1 94.75 257 ASP A N 1
ATOM 1893 C CA . ASP A 1 257 ? -22.953 -1.538 9.578 1 94.75 257 ASP A CA 1
ATOM 1894 C C . ASP A 1 257 ? -21.891 -0.774 8.789 1 94.75 257 ASP A C 1
ATOM 1896 O O . ASP A 1 257 ? -22.219 0.126 8.008 1 94.75 257 ASP A O 1
ATOM 1900 N N . TRP A 1 258 ? -20.656 -1.11 8.984 1 94.75 258 TRP A N 1
ATOM 1901 C CA . TRP A 1 258 ? -19.547 -0.545 8.234 1 94.75 258 TRP A CA 1
ATOM 1902 C C . TRP A 1 258 ? -18.406 -1.549 8.109 1 94.75 258 TRP A C 1
ATOM 1904 O O . TRP A 1 258 ? -18.375 -2.555 8.828 1 94.75 258 TRP A O 1
ATOM 1914 N N . ALA A 1 259 ? -17.547 -1.348 7.16 1 96 259 ALA A N 1
ATOM 1915 C CA . ALA A 1 259 ? -16.281 -2.043 6.965 1 96 259 ALA A CA 1
ATOM 1916 C C . ALA A 1 259 ? -15.195 -1.075 6.512 1 96 259 ALA A C 1
ATOM 1918 O O . ALA A 1 259 ? -15.438 -0.191 5.691 1 96 259 ALA A O 1
ATOM 1919 N N . ASN A 1 260 ? -14.047 -1.19 7.195 1 95.44 260 ASN A N 1
ATOM 1920 C CA . ASN A 1 260 ? -12.969 -0.348 6.695 1 95.44 260 ASN A CA 1
ATOM 1921 C C . ASN A 1 260 ? -12.375 -0.904 5.402 1 95.44 260 ASN A C 1
ATOM 1923 O O . ASN A 1 260 ? -12.789 -1.964 4.93 1 95.44 260 ASN A O 1
ATOM 1927 N N . ALA A 1 261 ? -11.438 -0.168 4.82 1 94.25 261 ALA A N 1
ATOM 1928 C CA . ALA A 1 261 ? -10.906 -0.495 3.502 1 94.25 261 ALA A CA 1
ATOM 1929 C C . ALA A 1 261 ? -10.242 -1.869 3.502 1 94.25 261 ALA A C 1
ATOM 1931 O O . ALA A 1 261 ? -10.398 -2.643 2.555 1 94.25 261 ALA A O 1
ATOM 1932 N N . ALA A 1 262 ? -9.461 -2.201 4.531 1 95.44 262 ALA A N 1
ATOM 1933 C CA . ALA A 1 262 ? -8.773 -3.488 4.617 1 95.44 262 ALA A CA 1
ATOM 1934 C C . ALA A 1 262 ? -9.773 -4.645 4.641 1 95.44 262 ALA A C 1
ATOM 1936 O O . ALA A 1 262 ? -9.578 -5.648 3.953 1 95.44 262 ALA A O 1
ATOM 1937 N N . ALA A 1 263 ? -10.82 -4.512 5.414 1 96.75 263 ALA A N 1
ATOM 1938 C CA . ALA A 1 263 ? -11.859 -5.535 5.449 1 96.75 263 ALA A CA 1
ATOM 1939 C C . ALA A 1 263 ? -12.547 -5.672 4.094 1 96.75 263 ALA A C 1
ATOM 1941 O O . ALA A 1 263 ? -12.805 -6.789 3.631 1 96.75 263 ALA A O 1
ATOM 1942 N N . ALA A 1 264 ? -12.844 -4.559 3.549 1 94.81 264 ALA A N 1
ATOM 1943 C CA . ALA A 1 264 ? -13.484 -4.574 2.238 1 94.81 264 ALA A CA 1
ATOM 1944 C C . ALA A 1 264 ? -12.641 -5.332 1.219 1 94.81 264 ALA A C 1
ATOM 1946 O O . ALA A 1 264 ? -13.172 -6.098 0.41 1 94.81 264 ALA A O 1
ATOM 1947 N N . ARG A 1 265 ? -11.367 -5.168 1.26 1 93.06 265 ARG A N 1
ATOM 1948 C CA . ARG A 1 265 ? -10.453 -5.836 0.34 1 93.06 265 ARG A CA 1
ATOM 1949 C C . ARG A 1 265 ? -10.445 -7.344 0.578 1 93.06 265 ARG A C 1
ATOM 1951 O O . ARG A 1 265 ? -10.469 -8.125 -0.373 1 93.06 265 ARG A O 1
ATOM 1958 N N . LEU A 1 266 ? -10.422 -7.758 1.789 1 94 266 LEU A N 1
ATOM 1959 C CA . LEU A 1 266 ? -10.328 -9.172 2.146 1 94 266 LEU A CA 1
ATOM 1960 C C . LEU A 1 266 ? -11.641 -9.891 1.841 1 94 266 LEU A C 1
ATOM 1962 O O . LEU A 1 266 ? -11.633 -11.078 1.501 1 94 266 LEU A O 1
ATOM 1966 N N . LEU A 1 267 ? -12.734 -9.141 1.934 1 95.62 267 LEU A N 1
ATOM 1967 C CA . LEU A 1 267 ? -14.055 -9.773 1.862 1 95.62 267 LEU A CA 1
ATOM 1968 C C . LEU A 1 267 ? -14.703 -9.516 0.509 1 95.62 267 LEU A C 1
ATOM 1970 O O . LEU A 1 267 ? -15.789 -10.023 0.232 1 95.62 267 LEU A O 1
ATOM 1974 N N . GLY A 1 268 ? -14.047 -8.719 -0.267 1 91.94 268 GLY A N 1
ATOM 1975 C CA . GLY A 1 268 ? -14.625 -8.375 -1.558 1 91.94 268 GLY A CA 1
ATOM 1976 C C . GLY A 1 268 ? -15.875 -7.535 -1.445 1 91.94 268 GLY A C 1
ATOM 1977 O O . GLY A 1 268 ? -16.859 -7.77 -2.16 1 91.94 268 GLY A O 1
ATOM 1978 N N . LEU A 1 269 ? -15.852 -6.629 -0.57 1 92.75 269 LEU A N 1
ATOM 1979 C CA . LEU A 1 269 ? -17 -5.766 -0.328 1 92.75 269 LEU A CA 1
ATOM 1980 C C . LEU A 1 269 ? -16.844 -4.434 -1.051 1 92.75 269 LEU A C 1
ATOM 1982 O O . LEU A 1 269 ? -15.727 -4.004 -1.332 1 92.75 269 LEU A O 1
ATOM 1986 N N . PRO A 1 270 ? -18.016 -3.871 -1.351 1 86 270 PRO A N 1
ATOM 1987 C CA . PRO A 1 270 ? -17.938 -2.484 -1.813 1 86 270 PRO A CA 1
ATOM 1988 C C . PRO A 1 270 ? -17.406 -1.538 -0.739 1 86 270 PRO A C 1
ATOM 1990 O O . PRO A 1 270 ? -17.438 -1.864 0.45 1 86 270 PRO A O 1
ATOM 1993 N N . PRO A 1 271 ? -16.953 -0.409 -1.131 1 77.44 271 PRO A N 1
ATOM 1994 C CA . PRO A 1 271 ? -16.328 0.509 -0.17 1 77.44 271 PRO A CA 1
ATOM 1995 C C . PRO A 1 271 ? -17.344 1.093 0.818 1 77.44 271 PRO A C 1
ATOM 1997 O O . PRO A 1 271 ? -16.969 1.498 1.921 1 77.44 271 PRO A O 1
ATOM 2000 N N . ALA A 1 272 ? -18.531 1.274 0.413 1 79.25 272 ALA A N 1
ATOM 2001 C CA . ALA A 1 272 ? -19.547 1.811 1.324 1 79.25 272 ALA A CA 1
ATOM 2002 C C . ALA A 1 272 ? -20.938 1.372 0.911 1 79.25 272 ALA A C 1
ATOM 2004 O O . ALA A 1 272 ? -21.141 0.876 -0.2 1 79.25 272 ALA A O 1
ATOM 2005 N N . TRP A 1 273 ? -21.766 1.381 1.908 1 83.94 273 TRP A N 1
ATOM 2006 C CA . TRP A 1 273 ? -23.188 1.122 1.686 1 83.94 273 TRP A CA 1
ATOM 2007 C C . TRP A 1 273 ? -24.047 1.994 2.592 1 83.94 273 TRP A C 1
ATOM 2009 O O . TRP A 1 273 ? -23.547 2.557 3.574 1 83.94 273 TRP A O 1
ATOM 2019 N N . ALA A 1 274 ? -25.266 2.17 2.127 1 81.88 274 ALA A N 1
ATOM 2020 C CA . ALA A 1 274 ? -26.203 2.955 2.914 1 81.88 274 ALA A CA 1
ATOM 2021 C C . ALA A 1 274 ? -26.469 2.297 4.266 1 81.88 274 ALA A C 1
ATOM 2023 O O . ALA A 1 274 ? -26.422 1.071 4.387 1 81.88 274 ALA A O 1
ATOM 2024 N N . ALA A 1 275 ? -26.75 3.234 5.254 1 80.44 275 ALA A N 1
ATOM 2025 C CA . ALA A 1 275 ? -27.078 2.734 6.59 1 80.44 275 ALA A CA 1
ATOM 2026 C C . ALA A 1 275 ? -28.188 1.702 6.535 1 80.44 275 ALA A C 1
ATOM 2028 O O . ALA A 1 275 ? -29.219 1.923 5.879 1 80.44 275 ALA A O 1
ATOM 2029 N N . GLY A 1 276 ? -27.938 0.631 7.117 1 84.06 276 GLY A N 1
ATOM 2030 C CA . GLY A 1 276 ? -28.953 -0.402 7.207 1 84.06 276 GLY A CA 1
ATOM 2031 C C . GLY A 1 276 ? -29 -1.295 5.984 1 84.06 276 GLY A C 1
ATOM 2032 O O . GLY A 1 276 ? -29.797 -2.232 5.926 1 84.06 276 GLY A O 1
ATOM 2033 N N . SER A 1 277 ? -28.172 -1.037 5.035 1 89.5 277 SER A N 1
ATOM 2034 C CA . SER A 1 277 ? -28.234 -1.804 3.795 1 89.5 277 SER A CA 1
ATOM 2035 C C . SER A 1 277 ? -27.016 -2.705 3.645 1 89.5 277 SER A C 1
ATOM 2037 O O . SER A 1 277 ? -26.734 -3.205 2.551 1 89.5 277 SER A O 1
ATOM 2039 N N . GLY A 1 278 ? -26.375 -2.844 4.695 1 92.69 278 GLY A N 1
ATOM 2040 C CA . GLY A 1 278 ? -25.203 -3.693 4.625 1 92.69 278 GLY A CA 1
ATOM 2041 C C . GLY A 1 278 ? -25.531 -5.168 4.492 1 92.69 278 GLY A C 1
ATOM 2042 O O . GLY A 1 278 ? -26.641 -5.59 4.828 1 92.69 278 GLY A O 1
ATOM 2043 N N . PRO A 1 279 ? -24.688 -5.914 3.928 1 94.38 279 PRO A N 1
ATOM 2044 C CA . PRO A 1 279 ? -24.922 -7.355 3.812 1 94.38 279 PRO A CA 1
ATOM 2045 C C . PRO A 1 279 ? -25 -8.047 5.172 1 94.38 279 PRO A C 1
ATOM 2047 O O . PRO A 1 279 ? -24.562 -7.488 6.184 1 94.38 279 PRO A O 1
ATOM 2050 N N . TRP A 1 280 ? -25.578 -9.234 5.137 1 94.81 280 TRP A N 1
ATOM 2051 C CA . TRP A 1 280 ? -25.672 -10.055 6.344 1 94.81 280 TRP A CA 1
ATOM 2052 C C . TRP A 1 280 ? -24.312 -10.672 6.684 1 94.81 280 TRP A C 1
ATOM 2054 O O . TRP A 1 280 ? -23.609 -11.172 5.801 1 94.81 280 TRP A O 1
ATOM 2064 N N . ALA A 1 281 ? -23.984 -10.625 7.98 1 95.56 281 ALA A N 1
ATOM 2065 C CA . ALA A 1 281 ? -22.75 -11.25 8.445 1 95.56 281 ALA A CA 1
ATOM 2066 C C . ALA A 1 281 ? -22.703 -12.727 8.055 1 95.56 281 ALA A C 1
ATOM 2068 O O . ALA A 1 281 ? -21.641 -13.25 7.699 1 95.56 281 ALA A O 1
ATOM 2069 N N . GLU A 1 282 ? -23.797 -13.375 8.133 1 96 282 GLU A N 1
ATOM 2070 C CA . GLU A 1 282 ? -23.859 -14.789 7.801 1 96 282 GLU A CA 1
ATOM 2071 C C . GLU A 1 282 ? -23.469 -15.039 6.344 1 96 282 GLU A C 1
ATOM 2073 O O . GLU A 1 282 ? -22.828 -16.047 6.031 1 96 282 GLU A O 1
ATOM 2078 N N . ASP A 1 283 ? -23.844 -14.133 5.516 1 95.5 283 ASP A N 1
ATOM 2079 C CA . ASP A 1 283 ? -23.531 -14.273 4.098 1 95.5 283 ASP A CA 1
ATOM 2080 C C . ASP A 1 283 ? -22.062 -13.984 3.83 1 95.5 283 ASP A C 1
ATOM 2082 O O . ASP A 1 283 ? -21.422 -14.68 3.029 1 95.5 283 ASP A O 1
ATOM 2086 N N . VAL A 1 284 ? -21.531 -13 4.5 1 96.06 284 VAL A N 1
ATOM 2087 C CA . VAL A 1 284 ? -20.203 -12.492 4.195 1 96.06 284 VAL A CA 1
ATOM 2088 C C . VAL A 1 284 ? -19.156 -13.281 4.984 1 96.06 284 VAL A C 1
ATOM 2090 O O . VAL A 1 284 ? -18.078 -13.578 4.465 1 96.06 284 VAL A O 1
ATOM 2093 N N . LEU A 1 285 ? -19.484 -13.664 6.219 1 97.06 285 LEU A N 1
ATOM 2094 C CA . LEU A 1 285 ? -18.516 -14.273 7.117 1 97.06 285 LEU A CA 1
ATOM 2095 C C . LEU A 1 285 ? -18.875 -15.727 7.406 1 97.06 285 LEU A C 1
ATOM 2097 O O . LEU A 1 285 ? -18.047 -16.484 7.91 1 97.06 285 LEU A O 1
ATOM 2101 N N . GLY A 1 286 ? -20.078 -16.109 7.129 1 97.06 286 GLY A N 1
ATOM 2102 C CA . GLY A 1 286 ? -20.531 -17.422 7.559 1 97.06 286 GLY A CA 1
ATOM 2103 C C . GLY A 1 286 ? -20.781 -17.516 9.055 1 97.06 286 GLY A C 1
ATOM 2104 O O . GLY A 1 286 ? -20.703 -18.594 9.633 1 97.06 286 GLY A O 1
ATOM 2105 N N . LEU A 1 287 ? -20.953 -16.375 9.688 1 96.62 287 LEU A N 1
ATOM 2106 C CA . LEU A 1 287 ? -21.141 -16.328 11.133 1 96.62 287 LEU A CA 1
ATOM 2107 C C . LEU A 1 287 ? -22.453 -15.633 11.477 1 96.62 287 LEU A C 1
ATOM 2109 O O . LEU A 1 287 ? -22.797 -14.602 10.891 1 96.62 287 LEU A O 1
ATOM 2113 N N . THR A 1 288 ? -23.172 -16.219 12.445 1 95.75 288 THR A N 1
ATOM 2114 C CA . THR A 1 288 ? -24.359 -15.562 12.977 1 95.75 288 THR A CA 1
ATOM 2115 C C . THR A 1 288 ? -23.984 -14.531 14.039 1 95.75 288 THR A C 1
ATOM 2117 O O . THR A 1 288 ? -22.859 -14.555 14.555 1 95.75 288 THR A O 1
ATOM 2120 N N . LEU A 1 289 ? -24.922 -13.656 14.289 1 95.38 289 LEU A N 1
ATOM 2121 C CA . LEU A 1 289 ? -24.703 -12.688 15.359 1 95.38 289 LEU A CA 1
ATOM 2122 C C . LEU A 1 289 ? -24.422 -13.391 16.672 1 95.38 289 LEU A C 1
ATOM 2124 O O . LEU A 1 289 ? -23.562 -12.953 17.453 1 95.38 289 LEU A O 1
ATOM 2128 N N . ALA A 1 290 ? -25.078 -14.438 16.922 1 95.75 290 ALA A N 1
ATOM 2129 C CA . ALA A 1 290 ? -24.891 -15.203 18.156 1 95.75 290 ALA A CA 1
ATOM 2130 C C . ALA A 1 290 ? -23.484 -15.789 18.234 1 95.75 290 ALA A C 1
ATOM 2132 O O . ALA A 1 290 ? -22.859 -15.766 19.297 1 95.75 290 ALA A O 1
ATOM 2133 N N . SER A 1 291 ? -23.047 -16.359 17.156 1 96.06 291 SER A N 1
ATOM 2134 C CA . SER A 1 291 ? -21.688 -16.891 17.125 1 96.06 291 SER A CA 1
ATOM 2135 C C . SER A 1 291 ? -20.656 -15.797 17.391 1 96.06 291 SER A C 1
ATOM 2137 O O . SER A 1 291 ? -19.703 -16.016 18.141 1 96.06 291 SER A O 1
ATOM 2139 N N . CYS A 1 292 ? -20.875 -14.633 16.812 1 96.38 292 CYS A N 1
ATOM 2140 C CA . CYS A 1 292 ? -19.969 -13.508 17.016 1 96.38 292 CYS A CA 1
ATOM 2141 C C . CYS A 1 292 ? -19.953 -13.078 18.469 1 96.38 292 CYS A C 1
ATOM 2143 O O . CYS A 1 292 ? -18.891 -12.797 19.031 1 96.38 292 CYS A O 1
ATOM 2145 N N . ALA A 1 293 ? -21.094 -13.055 19.047 1 95.44 293 ALA A N 1
ATOM 2146 C CA . ALA A 1 293 ? -21.188 -12.68 20.453 1 95.44 293 ALA A CA 1
ATOM 2147 C C . ALA A 1 293 ? -20.422 -13.664 21.344 1 95.44 293 ALA A C 1
ATOM 2149 O O . ALA A 1 293 ? -19.719 -13.25 22.266 1 95.44 293 ALA A O 1
ATOM 2150 N N . ARG A 1 294 ? -20.562 -14.883 21.062 1 95.94 294 ARG A N 1
ATOM 2151 C CA . ARG A 1 294 ? -19.859 -15.914 21.812 1 95.94 294 ARG A CA 1
ATOM 2152 C C . ARG A 1 294 ? -18.344 -15.766 21.656 1 95.94 294 ARG A C 1
ATOM 2154 O O . ARG A 1 294 ? -17.609 -15.906 22.625 1 95.94 294 ARG A O 1
ATOM 2161 N N . TRP A 1 295 ? -17.953 -15.5 20.453 1 95.62 295 TRP A N 1
ATOM 2162 C CA . TRP A 1 295 ? -16.531 -15.352 20.188 1 95.62 295 TRP A CA 1
ATOM 2163 C C . TRP A 1 295 ? -15.984 -14.094 20.859 1 95.62 295 TRP A C 1
ATOM 2165 O O . TRP A 1 295 ? -14.82 -14.062 21.266 1 95.62 295 TRP A O 1
ATOM 2175 N N . ALA A 1 296 ? -16.797 -13.086 20.922 1 94.81 296 ALA A N 1
ATOM 2176 C CA . ALA A 1 296 ? -16.391 -11.867 21.625 1 94.81 296 ALA A CA 1
ATOM 2177 C C . ALA A 1 296 ? -16.094 -12.148 23.094 1 94.81 296 ALA A C 1
ATOM 2179 O O . ALA A 1 296 ? -15.156 -11.586 23.656 1 94.81 296 ALA A O 1
ATOM 2180 N N . ASP A 1 297 ? -16.812 -12.992 23.656 1 93.5 297 ASP A N 1
ATOM 2181 C CA . ASP A 1 297 ? -16.641 -13.352 25.062 1 93.5 297 ASP A CA 1
ATOM 2182 C C . ASP A 1 297 ? -15.336 -14.117 25.266 1 93.5 297 ASP A C 1
ATOM 2184 O O . ASP A 1 297 ? -14.68 -13.969 26.312 1 93.5 297 ASP A O 1
ATOM 2188 N N . LEU A 1 298 ? -14.938 -14.867 24.328 1 92.06 298 LEU A N 1
ATOM 2189 C CA . LEU A 1 298 ? -13.703 -15.633 24.422 1 92.06 298 LEU A CA 1
ATOM 2190 C C . LEU A 1 298 ? -12.492 -14.742 24.172 1 92.06 298 LEU A C 1
ATOM 2192 O O . LEU A 1 298 ? -11.445 -14.906 24.812 1 92.06 298 LEU A O 1
ATOM 2196 N N . GLY A 1 299 ? -12.594 -13.797 23.25 1 90.75 299 GLY A N 1
ATOM 2197 C CA . GLY A 1 299 ? -11.633 -12.727 23.047 1 90.75 299 GLY A CA 1
ATOM 2198 C C . GLY A 1 299 ? -10.398 -13.156 22.281 1 90.75 299 GLY A C 1
ATOM 2199 O O . GLY A 1 299 ? -9.547 -12.328 21.938 1 90.75 299 GLY A O 1
ATOM 2200 N N . GLU A 1 300 ? -10.203 -14.398 21.891 1 93.75 300 GLU A N 1
ATOM 2201 C CA . GLU A 1 300 ? -9 -14.906 21.234 1 93.75 300 GLU A CA 1
ATOM 2202 C C . GLU A 1 300 ? -9.164 -14.93 19.719 1 93.75 300 GLU A C 1
ATOM 2204 O O . GLU A 1 300 ? -10.25 -15.203 19.203 1 93.75 300 GLU A O 1
ATOM 2209 N N . PRO A 1 301 ? -8.086 -14.641 19.062 1 96.31 301 PRO A N 1
ATOM 2210 C CA . PRO A 1 301 ? -8.148 -14.812 17.609 1 96.31 301 PRO A CA 1
ATOM 2211 C C . PRO A 1 301 ? -8.297 -16.281 17.188 1 96.31 301 PRO A C 1
ATOM 2213 O O . PRO A 1 301 ? -7.809 -17.172 17.891 1 96.31 301 PRO A O 1
ATOM 2216 N N . ARG A 1 302 ? -8.961 -16.484 16.062 1 95.69 302 ARG A N 1
ATOM 2217 C CA . ARG A 1 302 ? -9.195 -17.828 15.547 1 95.69 302 ARG A CA 1
ATOM 2218 C C . ARG A 1 302 ? -9.039 -17.875 14.031 1 95.69 302 ARG A C 1
ATOM 2220 O O . ARG A 1 302 ? -9.352 -16.891 13.344 1 95.69 302 ARG A O 1
ATOM 2227 N N . ALA A 1 303 ? -8.547 -19 13.609 1 96 303 ALA A N 1
ATOM 2228 C CA . ALA A 1 303 ? -8.586 -19.25 12.172 1 96 303 ALA A CA 1
ATOM 2229 C C . ALA A 1 303 ? -10.016 -19.516 11.703 1 96 303 ALA A C 1
ATOM 2231 O O . ALA A 1 303 ? -10.781 -20.203 12.375 1 96 303 ALA A O 1
ATOM 2232 N N . TRP A 1 304 ? -10.398 -18.922 10.609 1 97 304 TRP A N 1
ATOM 2233 C CA . TRP A 1 304 ? -11.766 -19.031 10.109 1 97 304 TRP A CA 1
ATOM 2234 C C . TRP A 1 304 ? -11.789 -19.031 8.586 1 97 304 TRP A C 1
ATOM 2236 O O . TRP A 1 304 ? -11.094 -18.234 7.945 1 97 304 TRP A O 1
ATOM 2246 N N . ARG A 1 305 ? -12.531 -19.906 8.047 1 97.19 305 ARG A N 1
ATOM 2247 C CA . ARG A 1 305 ? -12.695 -19.938 6.598 1 97.19 305 ARG A CA 1
ATOM 2248 C C . ARG A 1 305 ? -13.953 -19.188 6.172 1 97.19 305 ARG A C 1
ATOM 2250 O O . ARG A 1 305 ? -15.062 -19.547 6.574 1 97.19 305 ARG A O 1
ATOM 2257 N N . LEU A 1 306 ? -13.82 -18.25 5.34 1 97.25 306 LEU A N 1
ATOM 2258 C CA . LEU A 1 306 ? -14.922 -17.438 4.832 1 97.25 306 LEU A CA 1
ATOM 2259 C C . LEU A 1 306 ? -15.75 -18.219 3.814 1 97.25 306 LEU A C 1
ATOM 2261 O O . LEU A 1 306 ? -15.266 -19.203 3.24 1 97.25 306 LEU A O 1
ATOM 2265 N N . PRO A 1 307 ? -16.984 -17.766 3.574 1 95.69 307 PRO A N 1
ATOM 2266 C CA . PRO A 1 307 ? -17.797 -18.391 2.535 1 95.69 307 PRO A CA 1
ATOM 2267 C C . PRO A 1 307 ? -17.141 -18.344 1.158 1 95.69 307 PRO A C 1
ATOM 2269 O O . PRO A 1 307 ? -17.375 -19.234 0.328 1 95.69 307 PRO A O 1
ATOM 2272 N N . THR A 1 308 ? -16.297 -17.391 0.913 1 93.81 308 THR A N 1
ATOM 2273 C CA . THR A 1 308 ? -15.57 -17.281 -0.345 1 93.81 308 THR A CA 1
ATOM 2274 C C . THR A 1 308 ? -14.516 -18.375 -0.458 1 93.81 308 THR A C 1
ATOM 2276 O O . THR A 1 308 ? -13.938 -18.578 -1.528 1 93.81 308 THR A O 1
ATOM 2279 N N . GLY A 1 309 ? -14.227 -19.047 0.64 1 95.19 309 GLY A N 1
ATOM 2280 C CA . GLY A 1 309 ? -13.227 -20.094 0.675 1 95.19 309 GLY A CA 1
ATOM 2281 C C . GLY A 1 309 ? -11.898 -19.641 1.241 1 95.19 309 GLY A C 1
ATOM 2282 O O . GLY A 1 309 ? -11.031 -20.469 1.543 1 95.19 309 GLY A O 1
ATOM 2283 N N . LEU A 1 310 ? -11.672 -18.359 1.384 1 96.19 310 LEU A N 1
ATOM 2284 C CA . LEU A 1 310 ? -10.43 -17.812 1.9 1 96.19 310 LEU A CA 1
ATOM 2285 C C . LEU A 1 310 ? -10.328 -18.016 3.408 1 96.19 310 LEU A C 1
ATOM 2287 O O . LEU A 1 310 ? -11.266 -17.703 4.145 1 96.19 310 LEU A O 1
ATOM 2291 N N . ALA A 1 311 ? -9.25 -18.547 3.844 1 96.94 311 ALA A N 1
ATOM 2292 C CA . ALA A 1 311 ? -9.008 -18.688 5.277 1 96.94 311 ALA A CA 1
ATOM 2293 C C . ALA A 1 311 ? -8.32 -17.438 5.836 1 96.94 311 ALA A C 1
ATOM 2295 O O . ALA A 1 311 ? -7.352 -16.953 5.258 1 96.94 311 ALA A O 1
ATOM 2296 N N . ILE A 1 312 ? -8.844 -16.938 6.941 1 96.75 312 ILE A N 1
ATOM 2297 C CA . ILE A 1 312 ? -8.305 -15.734 7.578 1 96.75 312 ILE A CA 1
ATOM 2298 C C . ILE A 1 312 ? -8.227 -15.945 9.086 1 96.75 312 ILE A C 1
ATOM 2300 O O . ILE A 1 312 ? -8.633 -17 9.602 1 96.75 312 ILE A O 1
ATOM 2304 N N . TRP A 1 313 ? -7.609 -15.047 9.75 1 96.88 313 TRP A N 1
ATOM 2305 C CA . TRP A 1 313 ? -7.684 -14.938 11.203 1 96.88 313 TRP A CA 1
ATOM 2306 C C . TRP A 1 313 ? -8.703 -13.891 11.617 1 96.88 313 TRP A C 1
ATOM 2308 O O . TRP A 1 313 ? -8.781 -12.812 11.016 1 96.88 313 TRP A O 1
ATOM 2318 N N . LEU A 1 314 ? -9.492 -14.258 12.609 1 97.5 314 LEU A N 1
ATOM 2319 C CA . LEU A 1 314 ? -10.602 -13.406 13.023 1 97.5 314 LEU A CA 1
ATOM 2320 C C . LEU A 1 314 ? -10.648 -13.281 14.547 1 97.5 314 LEU A C 1
ATOM 2322 O O . LEU A 1 314 ? -10.453 -14.273 15.258 1 97.5 314 LEU A O 1
ATOM 2326 N N . GLN A 1 315 ? -10.805 -12.078 15.023 1 97.75 315 GLN A N 1
ATOM 2327 C CA . GLN A 1 315 ? -11.047 -11.789 16.438 1 97.75 315 GLN A CA 1
ATOM 2328 C C . GLN A 1 315 ? -12.25 -10.867 16.609 1 97.75 315 GLN A C 1
ATOM 2330 O O . GLN A 1 315 ? -12.352 -9.836 15.93 1 97.75 315 GLN A O 1
ATOM 2335 N N . VAL A 1 316 ? -13.172 -11.258 17.453 1 97 316 VAL A N 1
ATOM 2336 C CA . VAL A 1 316 ? -14.344 -10.43 17.719 1 97 316 VAL A CA 1
ATOM 2337 C C . VAL A 1 316 ? -14.172 -9.695 19.047 1 97 316 VAL A C 1
ATOM 2339 O O . VAL A 1 316 ? -13.75 -10.289 20.031 1 97 316 VAL A O 1
ATOM 2342 N N . ARG A 1 317 ? -14.438 -8.438 19.016 1 94.94 317 ARG A N 1
ATOM 2343 C CA . ARG A 1 317 ? -14.336 -7.602 20.203 1 94.94 317 ARG A CA 1
ATOM 2344 C C . ARG A 1 317 ? -15.578 -6.73 20.359 1 94.94 317 ARG A C 1
ATOM 2346 O O . ARG A 1 317 ? -16.266 -6.426 19.391 1 94.94 317 ARG A O 1
ATOM 2353 N N . ARG A 1 318 ? -15.875 -6.418 21.594 1 92.25 318 ARG A N 1
ATOM 2354 C CA . ARG A 1 318 ? -16.859 -5.375 21.844 1 92.25 318 ARG A CA 1
ATOM 2355 C C . ARG A 1 318 ? -16.203 -4 21.922 1 92.25 318 ARG A C 1
ATOM 2357 O O . ARG A 1 318 ? -15.242 -3.809 22.672 1 92.25 318 ARG A O 1
ATOM 2364 N N . ALA A 1 319 ? -16.656 -3.17 21.078 1 85.62 319 ALA A N 1
ATOM 2365 C CA . ALA A 1 319 ? -16.062 -1.842 21.016 1 85.62 319 ALA A CA 1
ATOM 2366 C C . ALA A 1 319 ? -16.344 -1.043 22.281 1 85.62 319 ALA A C 1
ATOM 2368 O O . ALA A 1 319 ? -17.453 -1.1 22.812 1 85.62 319 ALA A O 1
ATOM 2369 N N . SER A 1 320 ? -15.25 -0.584 22.922 1 74.75 320 SER A N 1
ATOM 2370 C CA . SER A 1 320 ? -15.414 0.308 24.062 1 74.75 320 SER A CA 1
ATOM 2371 C C . SER A 1 320 ? -15.125 1.755 23.688 1 74.75 320 SER A C 1
ATOM 2373 O O . SER A 1 320 ? -14.352 2.014 22.766 1 74.75 320 SER A O 1
ATOM 2375 N N . ARG A 1 321 ? -15.953 2.609 24.281 1 62.41 321 ARG A N 1
ATOM 2376 C CA . ARG A 1 321 ? -15.742 4.031 24.016 1 62.41 321 ARG A CA 1
ATOM 2377 C C . ARG A 1 321 ? -14.297 4.422 24.281 1 62.41 321 ARG A C 1
ATOM 2379 O O . ARG A 1 321 ? -13.797 5.395 23.703 1 62.41 321 ARG A O 1
ATOM 2386 N N . SER A 1 322 ? -13.656 3.619 25.25 1 58.5 322 SER A N 1
ATOM 2387 C CA . SER A 1 322 ? -12.289 3.971 25.625 1 58.5 322 SER A CA 1
ATOM 2388 C C . SER A 1 322 ? -11.273 3.094 24.906 1 58.5 322 SER A C 1
ATOM 2390 O O . SER A 1 322 ? -10.094 3.064 25.266 1 58.5 322 SER A O 1
ATOM 2392 N N . ASP A 1 323 ? -11.672 2.367 24 1 52.88 323 ASP A N 1
ATOM 2393 C CA . ASP A 1 323 ? -10.812 1.311 23.469 1 52.88 323 ASP A CA 1
ATOM 2394 C C . ASP A 1 323 ? -9.547 1.89 22.844 1 52.88 323 ASP A C 1
ATOM 2396 O O . ASP A 1 323 ? -9.578 2.414 21.734 1 52.88 323 ASP A O 1
ATOM 2400 N N . THR A 1 324 ? -8.625 2.312 23.688 1 47.31 324 THR A N 1
ATOM 2401 C CA . THR A 1 324 ? -7.227 2.414 23.281 1 47.31 324 THR A CA 1
ATOM 2402 C C . THR A 1 324 ? -6.719 1.077 22.75 1 47.31 324 THR A C 1
ATOM 2404 O O . THR A 1 324 ? -6.914 0.036 23.375 1 47.31 324 THR A O 1
ATOM 2407 N N . PRO A 1 325 ? -6.66 0.905 21.609 1 45.84 325 PRO A N 1
ATOM 2408 C CA . PRO A 1 325 ? -5.992 -0.362 21.312 1 45.84 325 PRO A CA 1
ATOM 2409 C C . PRO A 1 325 ? -4.934 -0.74 22.344 1 45.84 325 PRO A C 1
ATOM 2411 O O . PRO A 1 325 ? -4.289 0.139 22.922 1 45.84 325 PRO A O 1
ATOM 2414 N N . HIS A 1 326 ? -5.098 -1.78 23.125 1 40.44 326 HIS A N 1
ATOM 2415 C CA . HIS A 1 326 ? -4.234 -2.303 24.172 1 40.44 326 HIS A CA 1
ATOM 2416 C C . HIS A 1 326 ? -2.775 -2.312 23.734 1 40.44 326 HIS A C 1
ATOM 2418 O O . HIS A 1 326 ? -1.977 -3.104 24.25 1 40.44 326 HIS A O 1
ATOM 2424 N N . GLY A 1 327 ? -2.375 -1.678 22.797 1 37 327 GLY A N 1
ATOM 2425 C CA . GLY A 1 327 ? -0.927 -1.623 22.906 1 37 327 GLY A CA 1
ATOM 2426 C C . GLY A 1 327 ? -0.456 -0.765 24.062 1 37 327 GLY A C 1
ATOM 2427 O O . GLY A 1 327 ? -0.642 0.454 24.062 1 37 327 GLY A O 1
ATOM 2428 N N . ARG A 1 328 ? -0.373 -1.23 25.344 1 33.56 328 ARG A N 1
ATOM 2429 C CA . ARG A 1 328 ? 0.278 -0.513 26.438 1 33.56 328 ARG A CA 1
ATOM 2430 C C . ARG A 1 328 ? 1.48 0.278 25.938 1 33.56 328 ARG A C 1
ATOM 2432 O O . ARG A 1 328 ? 2.406 -0.294 25.359 1 33.56 328 ARG A O 1
ATOM 2439 N N . PRO A 1 329 ? 1.394 1.511 25.688 1 32.88 329 PRO A N 1
ATOM 2440 C CA . PRO A 1 329 ? 2.717 2.131 25.594 1 32.88 329 PRO A CA 1
ATOM 2441 C C . PRO A 1 329 ? 3.684 1.628 26.672 1 32.88 329 PRO A C 1
ATOM 2443 O O . PRO A 1 329 ? 3.258 1.269 27.766 1 32.88 329 PRO A O 1
ATOM 2446 N N . ALA A 1 330 ? 4.781 1.048 26.391 1 33.09 330 ALA A N 1
ATOM 2447 C CA . ALA A 1 330 ? 5.746 0.854 27.469 1 33.09 330 ALA A CA 1
ATOM 2448 C C . ALA A 1 330 ? 5.734 2.037 28.422 1 33.09 330 ALA A C 1
ATOM 2450 O O . ALA A 1 330 ? 5.828 3.191 28 1 33.09 330 ALA A O 1
ATOM 2451 N N . ASP A 1 331 ? 5.043 1.98 29.5 1 30.31 331 ASP A N 1
ATOM 2452 C CA . ASP A 1 331 ? 5.16 2.977 30.562 1 30.31 331 ASP A CA 1
ATOM 2453 C C . ASP A 1 331 ? 6.578 3.539 30.625 1 30.31 331 ASP A C 1
ATOM 2455 O O . ASP A 1 331 ? 7.535 2.807 30.891 1 30.31 331 ASP A O 1
ATOM 2459 N N . ALA A 1 332 ? 6.895 4.598 29.891 1 33.72 332 ALA A N 1
ATOM 2460 C CA . ALA A 1 332 ? 8.109 5.387 30.062 1 33.72 332 ALA A CA 1
ATOM 2461 C C . ALA A 1 332 ? 8.422 5.594 31.547 1 33.72 332 ALA A C 1
ATOM 2463 O O . ALA A 1 332 ? 9.336 6.344 31.891 1 33.72 332 ALA A O 1
ATOM 2464 N N . ASP A 1 333 ? 7.539 5.148 32.438 1 31.02 333 ASP A N 1
ATOM 2465 C CA . ASP A 1 333 ? 7.82 5.633 33.781 1 31.02 333 ASP A CA 1
ATOM 2466 C C . ASP A 1 333 ? 9.133 5.062 34.312 1 31.02 333 ASP A C 1
ATOM 2468 O O . ASP A 1 333 ? 9.883 5.754 35 1 31.02 333 ASP A O 1
ATOM 2472 N N . ASP A 1 334 ? 9.203 3.705 34.375 1 31.62 334 ASP A N 1
ATOM 2473 C CA . ASP A 1 334 ? 10.031 3.277 35.5 1 31.62 334 ASP A CA 1
ATOM 2474 C C . ASP A 1 334 ? 11.516 3.354 35.156 1 31.62 334 ASP A C 1
ATOM 2476 O O . ASP A 1 334 ? 12.289 2.453 35.5 1 31.62 334 ASP A O 1
ATOM 2480 N N . THR A 1 335 ? 11.898 3.775 34 1 31.81 335 THR A N 1
ATOM 2481 C CA . THR A 1 335 ? 13.352 3.828 34.125 1 31.81 335 THR A CA 1
ATOM 2482 C C . THR A 1 335 ? 13.758 4.785 35.25 1 31.81 335 THR A C 1
ATOM 2484 O O . THR A 1 335 ? 13.406 5.969 35.219 1 31.81 335 THR A O 1
ATOM 2487 N N . PRO A 1 336 ? 13.992 4.258 36.438 1 31.7 336 PRO A N 1
ATOM 2488 C CA . PRO A 1 336 ? 14.438 5.137 37.531 1 31.7 336 PRO A CA 1
ATOM 2489 C C . PRO A 1 336 ? 15.422 6.203 37.031 1 31.7 336 PRO A C 1
ATOM 2491 O O . PRO A 1 336 ? 16.156 5.984 36.062 1 31.7 336 PRO A O 1
ATOM 2494 N N . PRO A 1 337 ? 15.156 7.453 37.219 1 30.2 337 PRO A N 1
ATOM 2495 C CA . PRO A 1 337 ? 16.125 8.477 36.812 1 30.2 337 PRO A CA 1
ATOM 2496 C C . PRO A 1 337 ? 17.562 8.062 37.125 1 30.2 337 PRO A C 1
ATOM 2498 O O . PRO A 1 337 ? 17.812 7.289 38.062 1 30.2 337 PRO A O 1
ATOM 2501 N N . PRO A 1 338 ? 18.391 7.918 36.125 1 28.73 338 PRO A N 1
ATOM 2502 C CA . PRO A 1 338 ? 19.75 7.52 36.469 1 28.73 338 PRO A CA 1
ATOM 2503 C C . PRO A 1 338 ? 20.234 8.117 37.781 1 28.73 338 PRO A C 1
ATOM 2505 O O . PRO A 1 338 ? 19.734 9.164 38.219 1 28.73 338 PRO A O 1
ATOM 2508 N N . ALA A 1 339 ? 20.703 7.293 38.719 1 27.42 339 ALA A N 1
ATOM 2509 C CA . ALA A 1 339 ? 21.312 7.664 40 1 27.42 339 ALA A CA 1
ATOM 2510 C C . ALA A 1 339 ? 22.172 8.914 39.844 1 27.42 339 ALA A C 1
ATOM 2512 O O . ALA A 1 339 ? 22.859 9.086 38.844 1 27.42 339 ALA A O 1
ATOM 2513 N N . ALA A 1 340 ? 21.812 9.984 40.531 1 28.48 340 ALA A N 1
ATOM 2514 C CA . ALA A 1 340 ? 22.5 11.266 40.688 1 28.48 340 ALA A CA 1
ATOM 2515 C C . ALA A 1 340 ? 24.016 11.07 40.781 1 28.48 340 ALA A C 1
ATOM 2517 O O . ALA A 1 340 ? 24.5 10.266 41.594 1 28.48 340 ALA A O 1
ATOM 2518 N N . ARG A 1 341 ? 24.766 11.164 39.688 1 28.73 341 ARG A N 1
ATOM 2519 C CA . ARG A 1 341 ? 26.219 11.141 39.75 1 28.73 341 ARG A CA 1
ATOM 2520 C C . ARG A 1 341 ? 26.719 11.844 41 1 28.73 341 ARG A C 1
ATOM 2522 O O . ARG A 1 341 ? 26.266 12.945 41.344 1 28.73 341 ARG A O 1
ATOM 2529 N N . PRO A 1 342 ? 27.391 11.172 41.906 1 28.03 342 PRO A N 1
ATOM 2530 C CA . PRO A 1 342 ? 27.984 11.836 43.062 1 28.03 342 PRO A CA 1
ATOM 2531 C C . PRO A 1 342 ? 28.75 13.109 42.688 1 28.03 342 PRO A C 1
ATOM 2533 O O . PRO A 1 342 ? 29.234 13.234 41.562 1 28.03 342 PRO A O 1
ATOM 2536 N N . GLU A 1 343 ? 28.406 14.266 43.281 1 27.23 343 GLU A N 1
ATOM 2537 C CA . GLU A 1 343 ? 29 15.602 43.219 1 27.23 343 GLU A CA 1
ATOM 2538 C C . GLU A 1 343 ? 30.531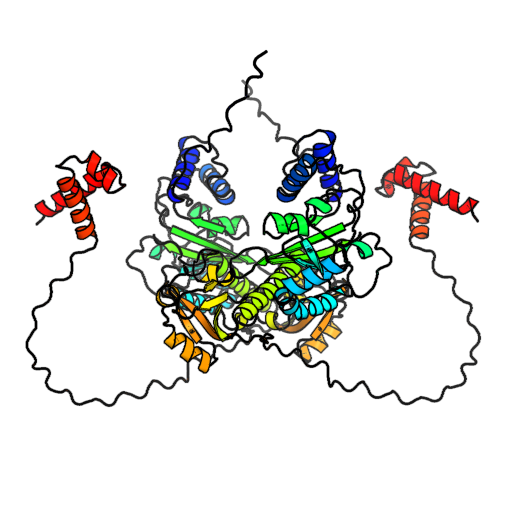 15.531 43.281 1 27.23 343 GLU A C 1
ATOM 2540 O O . GLU A 1 343 ? 31.078 15.156 44.344 1 27.23 343 GLU A O 1
ATOM 2545 N N . MET A 1 344 ? 31.203 14.938 42.25 1 28.27 344 MET A N 1
ATOM 2546 C CA . MET A 1 344 ? 32.656 15.008 42.438 1 28.27 344 MET A CA 1
ATOM 2547 C C . MET A 1 344 ? 33.094 16.422 42.812 1 28.27 344 MET A C 1
ATOM 2549 O O . MET A 1 344 ? 32.5 17.406 42.312 1 28.27 344 MET A O 1
ATOM 2553 N N . PRO A 1 345 ? 33.938 16.594 43.812 1 26.28 345 PRO A N 1
ATOM 2554 C CA . PRO A 1 345 ? 34.406 17.859 44.344 1 26.28 345 PRO A CA 1
ATOM 2555 C C . PRO A 1 345 ? 34.938 18.812 43.281 1 26.28 345 PRO A C 1
ATOM 2557 O O . PRO A 1 345 ? 35.406 18.375 42.25 1 26.28 345 PRO A O 1
ATOM 2560 N N . THR A 1 346 ? 34.375 20.016 43.188 1 26.2 346 THR A N 1
ATOM 2561 C CA . THR A 1 346 ? 34.594 21.203 42.375 1 26.2 346 THR A CA 1
ATOM 2562 C C . THR A 1 346 ? 36.062 21.547 42.312 1 26.2 346 THR A C 1
ATOM 2564 O O . THR A 1 346 ? 36.656 21.984 43.312 1 26.2 346 THR A O 1
ATOM 2567 N N . VAL A 1 347 ? 36.938 20.594 41.812 1 29.2 347 VAL A N 1
ATOM 2568 C CA . VAL A 1 347 ? 38.312 21.094 41.812 1 29.2 347 VAL A CA 1
ATOM 2569 C C . VAL A 1 347 ? 38.344 22.484 41.156 1 29.2 347 VAL A C 1
ATOM 2571 O O . VAL A 1 347 ? 37.656 22.734 40.188 1 29.2 347 VAL A O 1
ATOM 2574 N N . PRO A 1 348 ? 38.969 23.453 41.844 1 25.56 348 PRO A N 1
ATOM 2575 C CA . PRO A 1 348 ? 39.031 24.875 41.531 1 25.56 348 PRO A CA 1
ATOM 2576 C C . PRO A 1 348 ? 39.594 25.156 40.125 1 25.56 348 PRO A C 1
ATOM 2578 O O . PRO A 1 348 ? 40.625 24.594 39.75 1 25.56 348 PRO A O 1
ATOM 2581 N N . ALA A 1 349 ? 38.719 25.328 39.094 1 27.67 349 ALA A N 1
ATOM 2582 C CA . ALA A 1 349 ? 38.906 25.562 37.688 1 27.67 349 ALA A CA 1
ATOM 2583 C C . ALA A 1 349 ? 39.844 26.75 37.438 1 27.67 349 ALA A C 1
ATOM 2585 O O . ALA A 1 349 ? 39.375 27.844 37.125 1 27.67 349 ALA A O 1
ATOM 2586 N N . SER A 1 350 ? 40.906 26.922 38.094 1 24.39 350 SER A N 1
ATOM 2587 C CA . SER A 1 350 ? 41.625 28.141 37.812 1 24.39 350 SER A CA 1
ATOM 2588 C C . SER A 1 350 ? 42.031 28.219 36.344 1 24.39 350 SER A C 1
ATOM 2590 O O . SER A 1 350 ? 42.781 29.125 35.938 1 24.39 350 SER A O 1
ATOM 2592 N N . ALA A 1 351 ? 41.906 27.031 35.625 1 25.73 351 ALA A N 1
ATOM 2593 C CA . ALA A 1 351 ? 42.906 27.219 34.562 1 25.73 351 ALA A CA 1
ATOM 2594 C C . ALA A 1 351 ? 42.531 28.422 33.688 1 25.73 351 ALA A C 1
ATOM 2596 O O . ALA A 1 351 ? 41.344 28.766 33.562 1 25.73 351 ALA A O 1
ATOM 2597 N N . PRO A 1 352 ? 43.562 29.141 33.062 1 26.33 352 PRO A N 1
ATOM 2598 C CA . PRO A 1 352 ? 43.562 30.438 32.375 1 26.33 352 PRO A CA 1
ATOM 2599 C C . PRO A 1 352 ? 42.688 30.453 31.141 1 26.33 352 PRO A C 1
ATOM 2601 O O . PRO A 1 352 ? 42.344 29.406 30.594 1 26.33 352 PRO A O 1
ATOM 2604 N N . ASP A 1 353 ? 42.031 31.562 30.844 1 24.2 353 ASP A N 1
ATOM 2605 C CA . ASP A 1 353 ? 41.031 32.062 29.922 1 24.2 353 ASP A CA 1
ATOM 2606 C C . ASP A 1 353 ? 41.406 31.812 28.469 1 24.2 353 ASP A C 1
ATOM 2608 O O . ASP A 1 353 ? 42.344 32.438 27.953 1 24.2 353 ASP A O 1
ATOM 2612 N N . ALA A 1 354 ? 41.625 30.516 28.031 1 27.7 354 ALA A N 1
ATOM 2613 C CA . ALA A 1 354 ? 42.094 30.359 26.656 1 27.7 354 ALA A CA 1
ATOM 2614 C C . ALA A 1 354 ? 41.25 31.219 25.703 1 27.7 354 ALA A C 1
ATOM 2616 O O . ALA A 1 354 ? 40.062 31.406 25.906 1 27.7 354 ALA A O 1
ATOM 2617 N N . PRO A 1 355 ? 41.906 31.984 24.75 1 25.92 355 PRO A N 1
ATOM 2618 C CA . PRO A 1 355 ? 41.375 33.031 23.891 1 25.92 355 PRO A CA 1
ATOM 2619 C C . PRO A 1 355 ? 40.188 32.531 23.031 1 25.92 355 PRO A C 1
ATOM 2621 O O . PRO A 1 355 ? 40.094 31.344 22.766 1 25.92 355 PRO A O 1
ATOM 2624 N N . ALA A 1 356 ? 39.031 33.156 23.094 1 26.97 356 ALA A N 1
ATOM 2625 C CA . ALA A 1 356 ? 37.719 32.969 22.484 1 26.97 356 ALA A CA 1
ATOM 2626 C C . ALA A 1 356 ? 37.844 32.781 20.969 1 26.97 356 ALA A C 1
ATOM 2628 O O . ALA A 1 356 ? 38.344 33.688 20.266 1 26.97 356 ALA A O 1
ATOM 2629 N N . LEU A 1 357 ? 38.25 31.578 20.562 1 26.75 357 LEU A N 1
ATOM 2630 C CA . LEU A 1 357 ? 38.281 31.297 19.125 1 26.75 357 LEU A CA 1
ATOM 2631 C C . LEU A 1 357 ? 37.094 31.906 18.422 1 26.75 357 LEU A C 1
ATOM 2633 O O . LEU A 1 357 ? 35.938 31.703 18.859 1 26.75 357 LEU A O 1
ATOM 2637 N N . ARG A 1 358 ? 37.25 32.969 17.656 1 30.58 358 ARG A N 1
ATOM 2638 C CA . ARG A 1 358 ? 36.312 33.719 16.859 1 30.58 358 ARG A CA 1
ATOM 2639 C C . ARG A 1 358 ? 35.375 32.812 16.047 1 30.58 358 ARG A C 1
ATOM 2641 O O . ARG A 1 358 ? 35.844 31.797 15.5 1 30.58 358 ARG A O 1
ATOM 2648 N N . PRO A 1 359 ? 34.062 32.844 16.234 1 31.09 359 PRO A N 1
ATOM 2649 C CA . PRO A 1 359 ? 33.062 31.969 15.633 1 31.09 359 PRO A CA 1
ATOM 2650 C C . PRO A 1 359 ? 33.219 31.828 14.125 1 31.09 359 PRO A C 1
ATOM 2652 O O . PRO A 1 359 ? 33.688 32.75 13.461 1 31.09 359 PRO A O 1
ATOM 2655 N N . PRO A 1 360 ? 33.594 30.672 13.648 1 32.66 360 PRO A N 1
ATOM 2656 C CA . PRO A 1 360 ? 33.844 30.422 12.227 1 32.66 360 PRO A CA 1
ATOM 2657 C C . PRO A 1 360 ? 32.812 31.078 11.328 1 32.66 360 PRO A C 1
ATOM 2659 O O . PRO A 1 360 ? 31.672 31.328 11.758 1 32.66 360 PRO A O 1
ATOM 2662 N N . GLY A 1 361 ? 33.156 31.984 10.492 1 33.78 361 GLY A N 1
ATOM 2663 C CA . GLY A 1 361 ? 32.375 32.719 9.508 1 33.78 361 GLY A CA 1
ATOM 2664 C C . GLY A 1 361 ? 31.312 31.875 8.836 1 33.78 361 GLY A C 1
ATOM 2665 O O . GLY A 1 361 ? 31.359 30.641 8.898 1 33.78 361 GLY A O 1
ATOM 2666 N N . THR A 1 362 ? 30.047 32.375 8.852 1 36.56 362 THR A N 1
ATOM 2667 C CA . THR A 1 362 ? 28.812 31.75 8.375 1 36.56 362 THR A CA 1
ATOM 2668 C C . THR A 1 362 ? 29 31.172 6.98 1 36.56 362 THR A C 1
ATOM 2670 O O . THR A 1 362 ? 29.969 31.5 6.289 1 36.56 362 THR A O 1
ATOM 2673 N N . LEU A 1 363 ? 28.359 30.172 6.637 1 40.06 363 LEU A N 1
ATOM 2674 C CA . LEU A 1 363 ? 28.344 29.5 5.344 1 40.06 363 LEU A CA 1
ATOM 2675 C C . LEU A 1 363 ? 28.234 30.5 4.207 1 40.06 363 LEU A C 1
ATOM 2677 O O . LEU A 1 363 ? 28.781 30.281 3.123 1 40.06 363 LEU A O 1
ATOM 2681 N N . ARG A 1 364 ? 27.688 31.641 4.434 1 47.88 364 ARG A N 1
ATOM 2682 C CA . ARG A 1 364 ? 27.562 32.719 3.436 1 47.88 364 ARG A CA 1
ATOM 2683 C C . ARG A 1 364 ? 28.938 33.281 3.076 1 47.88 364 ARG A C 1
ATOM 2685 O O . ARG A 1 364 ? 29.203 33.594 1.917 1 47.88 364 ARG A O 1
ATOM 2692 N N . ASP A 1 365 ? 29.719 33.25 4.02 1 51.5 365 ASP A N 1
ATOM 2693 C CA . ASP A 1 365 ? 31.062 33.812 3.82 1 51.5 365 ASP A CA 1
ATOM 2694 C C . ASP A 1 365 ? 31.922 32.844 2.996 1 51.5 365 ASP A C 1
ATOM 2696 O O . ASP A 1 365 ? 32.719 33.281 2.156 1 51.5 365 ASP A O 1
ATOM 2700 N N . ALA A 1 366 ? 31.688 31.609 3.209 1 54.94 366 ALA A N 1
ATOM 2701 C CA . ALA A 1 366 ? 32.406 30.578 2.461 1 54.94 366 ALA A CA 1
ATOM 2702 C C . ALA A 1 366 ? 31.984 30.578 0.993 1 54.94 366 ALA A C 1
ATOM 2704 O O . ALA A 1 366 ? 32.844 30.438 0.102 1 54.94 366 ALA A O 1
ATOM 2705 N N . ASP A 1 367 ? 30.766 30.75 0.738 1 58.31 367 ASP A N 1
ATOM 2706 C CA . ASP A 1 367 ? 30.25 30.797 -0.628 1 58.31 367 ASP A CA 1
ATOM 2707 C C . ASP A 1 367 ? 30.828 32 -1.382 1 58.31 367 ASP A C 1
ATOM 2709 O O . ASP A 1 367 ? 31.219 31.875 -2.547 1 58.31 367 ASP A O 1
ATOM 2713 N N . ARG A 1 368 ? 30.906 33.062 -0.652 1 65.19 368 ARG A N 1
ATOM 2714 C CA . ARG A 1 368 ? 31.438 34.281 -1.229 1 65.19 368 ARG A CA 1
ATOM 2715 C C . ARG A 1 368 ? 32.906 34.125 -1.555 1 65.19 368 ARG A C 1
ATOM 2717 O O . ARG A 1 368 ? 33.375 34.594 -2.605 1 65.19 368 ARG A O 1
ATOM 2724 N N . ALA A 1 369 ? 33.531 33.438 -0.703 1 68.06 369 ALA A N 1
ATOM 2725 C CA . ALA A 1 369 ? 34.969 33.219 -0.896 1 68.06 369 ALA A CA 1
ATOM 2726 C C . ALA A 1 369 ? 35.219 32.281 -2.086 1 68.06 369 ALA A C 1
ATOM 2728 O O . ALA A 1 369 ? 36.125 32.531 -2.871 1 68.06 369 ALA A O 1
ATOM 2729 N N . CYS A 1 370 ? 34.344 31.391 -2.213 1 69.5 370 CYS A N 1
ATOM 2730 C CA . CYS A 1 370 ? 34.438 30.438 -3.32 1 69.5 370 CYS A CA 1
ATOM 2731 C C . CYS A 1 370 ? 34.188 31.125 -4.652 1 69.5 370 CYS A C 1
ATOM 2733 O O . CYS A 1 370 ? 34.906 30.906 -5.625 1 69.5 370 CYS A O 1
ATOM 2735 N N . VAL A 1 371 ? 33.188 31.969 -4.629 1 72.88 371 VAL A N 1
ATOM 2736 C CA . VAL A 1 371 ? 32.875 32.719 -5.832 1 72.88 371 VAL A CA 1
ATOM 2737 C C . VAL A 1 371 ? 34.031 33.656 -6.168 1 72.88 371 VAL A C 1
ATOM 2739 O O . VAL A 1 371 ? 34.469 33.75 -7.324 1 72.88 371 VAL A O 1
ATOM 2742 N N . ARG A 1 372 ? 34.562 34.312 -5.156 1 74.69 372 ARG A N 1
ATOM 2743 C CA . ARG A 1 372 ? 35.688 35.25 -5.34 1 74.69 372 ARG A CA 1
ATOM 2744 C C . ARG A 1 372 ? 36.938 34.531 -5.832 1 74.69 372 ARG A C 1
ATOM 2746 O O . ARG A 1 372 ? 37.594 35 -6.754 1 74.69 372 ARG A O 1
ATOM 2753 N N . ARG A 1 373 ? 37.188 33.406 -5.312 1 74.81 373 ARG A N 1
ATOM 2754 C CA . ARG A 1 373 ? 38.344 32.625 -5.703 1 74.81 373 ARG A CA 1
ATOM 2755 C C . ARG A 1 373 ? 38.219 32.125 -7.141 1 74.81 373 ARG A C 1
ATOM 2757 O O . ARG A 1 373 ? 39.188 32.125 -7.891 1 74.81 373 ARG A O 1
ATOM 2764 N N . ALA A 1 374 ? 37.031 31.766 -7.445 1 76.38 374 ALA A N 1
ATOM 2765 C CA . ALA A 1 374 ? 36.781 31.281 -8.797 1 76.38 374 ALA A CA 1
ATOM 2766 C C . ALA A 1 374 ? 36.969 32.375 -9.828 1 76.38 374 ALA A C 1
ATOM 2768 O O . ALA A 1 374 ? 37.531 32.156 -10.898 1 76.38 374 ALA A O 1
ATOM 2769 N N . ILE A 1 375 ? 36.531 33.531 -9.445 1 77.31 375 ILE A N 1
ATOM 2770 C CA . ILE A 1 375 ? 36.688 34.656 -10.328 1 77.31 375 ILE A CA 1
ATOM 2771 C C . ILE A 1 375 ? 38.156 35.031 -10.492 1 77.31 375 ILE A C 1
ATOM 2773 O O . ILE A 1 375 ? 38.625 35.281 -11.609 1 77.31 375 ILE A O 1
ATOM 2777 N N . GLU A 1 376 ? 38.875 34.969 -9.414 1 79.44 376 GLU A N 1
ATOM 2778 C CA . GLU A 1 376 ? 40.312 35.25 -9.43 1 79.44 376 GLU A CA 1
ATOM 2779 C C . GLU A 1 376 ? 41.062 34.219 -10.25 1 79.44 376 GLU A C 1
ATOM 2781 O O . GLU A 1 376 ? 41.938 34.562 -11.031 1 79.44 376 GLU A O 1
ATOM 2786 N N . ALA A 1 377 ? 40.688 33 -10.141 1 76.75 377 ALA A N 1
ATOM 2787 C CA . ALA A 1 377 ? 41.344 31.922 -10.852 1 76.75 377 ALA A CA 1
ATOM 2788 C C . ALA A 1 377 ? 41.062 32 -12.352 1 76.75 377 ALA A C 1
ATOM 2790 O O . ALA A 1 377 ? 41.875 31.547 -13.156 1 76.75 377 ALA A O 1
ATOM 2791 N N . CYS A 1 378 ? 39.906 32.562 -12.617 1 77.12 378 CYS A N 1
ATOM 2792 C CA . CYS A 1 378 ? 39.562 32.688 -14.023 1 77.12 378 CYS A CA 1
ATOM 2793 C C . CYS A 1 378 ? 39.969 34.062 -14.562 1 77.12 378 CYS A C 1
ATOM 2795 O O . CYS A 1 378 ? 39.5 34.5 -15.609 1 77.12 378 CYS A O 1
ATOM 2797 N N . GLY A 1 379 ? 40.812 34.844 -13.797 1 78.12 379 GLY A N 1
ATOM 2798 C CA . GLY A 1 379 ? 41.406 36.094 -14.25 1 78.12 379 GLY A CA 1
ATOM 2799 C C . GLY A 1 379 ? 40.438 37.25 -14.32 1 78.12 379 GLY A C 1
ATOM 2800 O O . GLY A 1 379 ? 40.562 38.125 -15.156 1 78.12 379 GLY A O 1
ATOM 2801 N N . GLY A 1 380 ? 39.312 37.281 -13.484 1 75.75 380 GLY A N 1
ATOM 2802 C CA . GLY A 1 380 ? 38.312 38.344 -13.445 1 75.75 380 GLY A CA 1
ATOM 2803 C C . GLY A 1 380 ? 37.156 38.125 -14.406 1 75.75 380 GLY A C 1
ATOM 2804 O O . GLY A 1 380 ? 36.219 38.938 -14.477 1 75.75 380 GLY A O 1
ATOM 2805 N N . ASN A 1 381 ? 37.25 37.219 -15.195 1 73.44 381 ASN A N 1
ATOM 2806 C CA . ASN A 1 381 ? 36.219 36.875 -16.172 1 73.44 381 ASN A CA 1
ATOM 2807 C C . ASN A 1 381 ? 35.031 36.188 -15.516 1 73.44 381 ASN A C 1
ATOM 2809 O O . ASN A 1 381 ? 35.125 35 -15.172 1 73.44 381 ASN A O 1
ATOM 2813 N N . VAL A 1 382 ? 33.875 36.781 -15.273 1 75.81 382 VAL A N 1
ATOM 2814 C CA . VAL A 1 382 ? 32.656 36.344 -14.562 1 75.81 382 VAL A CA 1
ATOM 2815 C C . VAL A 1 382 ? 32.031 35.188 -15.32 1 75.81 382 VAL A C 1
ATOM 2817 O O . VAL A 1 382 ? 31.516 34.25 -14.711 1 75.81 382 VAL A O 1
ATOM 2820 N N . ALA A 1 383 ? 32 35.188 -16.5 1 77.12 383 ALA A N 1
ATOM 2821 C CA . ALA A 1 383 ? 31.406 34.125 -17.328 1 77.12 383 ALA A CA 1
ATOM 2822 C C . ALA A 1 383 ? 32.156 32.812 -17.188 1 77.12 383 ALA A C 1
ATOM 2824 O O . ALA A 1 383 ? 31.531 31.75 -17.062 1 77.12 383 ALA A O 1
ATOM 2825 N N . ALA A 1 384 ? 33.438 32.75 -17.203 1 78 384 ALA A N 1
ATOM 2826 C CA . ALA A 1 384 ? 34.281 31.578 -17.031 1 78 384 ALA A CA 1
ATOM 2827 C C . ALA A 1 384 ? 34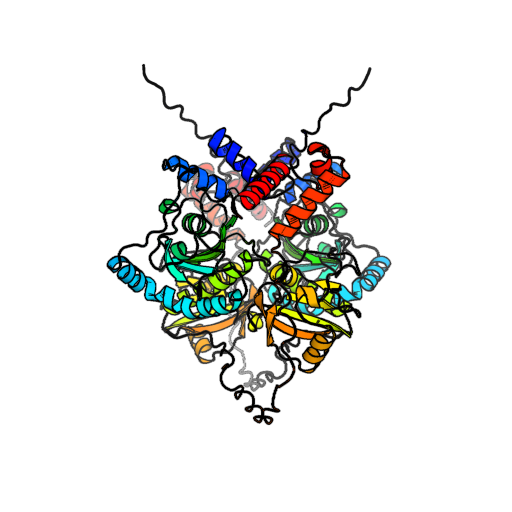.188 31.031 -15.609 1 78 384 ALA A C 1
ATOM 2829 O O . ALA A 1 384 ? 34.156 29.812 -15.406 1 78 384 ALA A O 1
ATOM 2830 N N . ALA A 1 385 ? 34.125 31.844 -14.57 1 75.25 385 ALA A N 1
ATOM 2831 C CA . ALA A 1 385 ? 33.938 31.453 -13.172 1 75.25 385 ALA A CA 1
ATOM 2832 C C . ALA A 1 385 ? 32.594 30.781 -12.953 1 75.25 385 ALA A C 1
ATOM 2834 O O . ALA A 1 385 ? 32.5 29.797 -12.227 1 75.25 385 ALA A O 1
ATOM 2835 N N . ALA A 1 386 ? 31.625 31.297 -13.586 1 73.69 386 ALA A N 1
ATOM 2836 C CA . ALA A 1 386 ? 30.281 30.719 -13.531 1 73.69 386 ALA A CA 1
ATOM 2837 C C . ALA A 1 386 ? 30.266 29.297 -14.086 1 73.69 386 ALA A C 1
ATOM 2839 O O . ALA A 1 386 ? 29.672 28.406 -13.492 1 73.69 386 ALA A O 1
ATOM 2840 N N . ARG A 1 387 ? 30.906 29.062 -15.133 1 74.69 387 ARG A N 1
ATOM 2841 C CA . ARG A 1 387 ? 31.031 27.75 -15.75 1 74.69 387 ARG A CA 1
ATOM 2842 C C . ARG A 1 387 ? 31.797 26.797 -14.844 1 74.69 387 ARG A C 1
ATOM 2844 O O . ARG A 1 387 ? 31.406 25.625 -14.688 1 74.69 387 ARG A O 1
ATOM 2851 N N . ARG A 1 388 ? 32.812 27.234 -14.258 1 70.88 388 ARG A N 1
ATOM 2852 C CA . ARG A 1 388 ? 33.656 26.438 -13.398 1 70.88 388 ARG A CA 1
ATOM 2853 C C . ARG A 1 388 ? 32.969 26.047 -12.109 1 70.88 388 ARG A C 1
ATOM 2855 O O . ARG A 1 388 ? 33.125 24.922 -11.617 1 70.88 388 ARG A O 1
ATOM 2862 N N . LEU A 1 389 ? 32.125 26.922 -11.648 1 69 389 LEU A N 1
ATOM 2863 C CA . LEU A 1 389 ? 31.391 26.719 -10.398 1 69 389 LEU A CA 1
ATOM 2864 C C . LEU A 1 389 ? 30.031 26.062 -10.648 1 69 389 LEU A C 1
ATOM 2866 O O . LEU A 1 389 ? 29.344 25.688 -9.703 1 69 389 LEU A O 1
ATOM 2870 N N . GLY A 1 390 ? 29.672 25.875 -12.102 1 69.69 390 GLY A N 1
ATOM 2871 C CA . GLY A 1 390 ? 28.391 25.297 -12.508 1 69.69 390 GLY A CA 1
ATOM 2872 C C . GLY A 1 390 ? 27.203 26.141 -12.094 1 69.69 390 GLY A C 1
ATOM 2873 O O . GLY A 1 390 ? 26.156 25.609 -11.75 1 69.69 390 GLY A O 1
ATOM 2874 N N . VAL A 1 391 ? 27.344 27.469 -12.094 1 70.31 391 VAL A N 1
ATOM 2875 C CA . VAL A 1 391 ? 26.281 28.375 -11.688 1 70.31 391 VAL A CA 1
ATOM 2876 C C . VAL A 1 391 ? 26.031 29.406 -12.789 1 70.31 391 VAL A C 1
ATOM 2878 O O . VAL A 1 391 ? 26.828 29.531 -13.719 1 70.31 391 VAL A O 1
ATOM 2881 N N . SER A 1 392 ? 24.828 30.141 -12.703 1 71.56 392 SER A N 1
ATOM 2882 C CA . SER A 1 392 ? 24.531 31.219 -13.656 1 71.56 392 SER A CA 1
ATOM 2883 C C . SER A 1 392 ? 25.391 32.438 -13.391 1 71.56 392 SER A C 1
ATOM 2885 O O . SER A 1 392 ? 25.828 32.656 -12.258 1 71.56 392 SER A O 1
ATOM 2887 N N . ARG A 1 393 ? 25.625 33.281 -14.266 1 73.75 393 ARG A N 1
ATOM 2888 C CA . ARG A 1 393 ? 26.344 34.531 -14.141 1 73.75 393 ARG A CA 1
ATOM 2889 C C . ARG A 1 393 ? 25.641 35.469 -13.172 1 73.75 393 ARG A C 1
ATOM 2891 O O . ARG A 1 393 ? 26.297 36.188 -12.414 1 73.75 393 ARG A O 1
ATOM 2898 N N . GLY A 1 394 ? 24.344 35.344 -13.242 1 72.19 394 GLY A N 1
ATOM 2899 C CA . GLY A 1 394 ? 23.531 36.188 -12.367 1 72.19 394 GLY A CA 1
ATOM 2900 C C . GLY A 1 394 ? 23.75 35.906 -10.898 1 72.19 394 GLY A C 1
ATOM 2901 O O . GLY A 1 394 ? 23.781 36.812 -10.078 1 72.19 394 GLY A O 1
ATOM 2902 N N . LEU A 1 395 ? 23.969 34.719 -10.617 1 71.06 395 LEU A N 1
ATOM 2903 C CA . LEU A 1 395 ? 24.25 34.344 -9.227 1 71.06 395 LEU A CA 1
ATOM 2904 C C . LEU A 1 395 ? 25.594 34.906 -8.781 1 71.06 395 LEU A C 1
ATOM 2906 O O . LEU A 1 395 ? 25.734 35.375 -7.648 1 71.06 395 LEU A O 1
ATOM 2910 N N . ILE A 1 396 ? 26.453 34.906 -9.602 1 74 396 ILE A N 1
ATOM 2911 C CA . ILE A 1 396 ? 27.766 35.438 -9.297 1 74 396 ILE A CA 1
ATOM 2912 C C . ILE A 1 396 ? 27.672 36.938 -9.07 1 74 396 ILE A C 1
ATOM 2914 O O . ILE A 1 396 ? 28.188 37.469 -8.086 1 74 396 ILE A O 1
ATOM 2918 N N . TYR A 1 397 ? 26.891 37.562 -9.867 1 76.38 397 TYR A N 1
ATOM 2919 C CA . TYR A 1 397 ? 26.703 39 -9.734 1 76.38 397 TYR A CA 1
ATOM 2920 C C . TYR A 1 397 ? 25.953 39.344 -8.453 1 76.38 397 TYR A C 1
ATOM 2922 O O . TYR A 1 397 ? 26.281 40.312 -7.766 1 76.38 397 TYR A O 1
ATOM 2930 N N . ARG A 1 398 ? 25.047 38.625 -8.078 1 71 398 ARG A N 1
ATOM 2931 C CA . ARG A 1 398 ? 24.281 38.812 -6.855 1 71 398 ARG A CA 1
ATOM 2932 C C . ARG A 1 398 ? 25.156 38.656 -5.617 1 71 398 ARG A C 1
ATOM 2934 O O . ARG A 1 398 ? 25.078 39.469 -4.684 1 71 398 ARG A O 1
ATOM 2941 N N . ARG A 1 399 ? 25.922 37.719 -5.828 1 72.25 399 ARG A N 1
ATOM 2942 C CA . ARG A 1 399 ? 26.797 37.469 -4.699 1 72.25 399 ARG A CA 1
ATOM 2943 C C . ARG A 1 399 ? 27.875 38.562 -4.578 1 72.25 399 ARG A C 1
ATOM 2945 O O . ARG A 1 399 ? 28.25 38.938 -3.473 1 72.25 399 ARG A O 1
ATOM 2952 N N . LEU A 1 400 ? 28.203 39.031 -5.672 1 73 400 LEU A N 1
ATOM 2953 C CA . LEU A 1 400 ? 29.172 40.125 -5.719 1 73 400 LEU A CA 1
ATOM 2954 C C . LEU A 1 400 ? 28.562 41.438 -5.223 1 73 400 LEU A C 1
ATOM 2956 O O . LEU A 1 400 ? 29.219 42.219 -4.531 1 73 400 LEU A O 1
ATOM 2960 N N . ARG A 1 401 ? 27.328 41.625 -5.438 1 70.31 401 ARG A N 1
ATOM 2961 C CA . ARG A 1 401 ? 26.609 42.812 -4.992 1 70.31 401 ARG A CA 1
ATOM 2962 C C . ARG A 1 401 ? 26.375 42.781 -3.486 1 70.31 401 ARG A C 1
ATOM 2964 O O . ARG A 1 401 ? 26.469 43.812 -2.814 1 70.31 401 ARG A O 1
ATOM 2971 N N . GLU A 1 402 ? 26.125 41.688 -3.02 1 66.94 402 GLU A N 1
ATOM 2972 C CA . GLU A 1 402 ? 25.906 41.531 -1.585 1 66.94 402 GLU A CA 1
ATOM 2973 C C . GLU A 1 402 ? 27.188 41.75 -0.798 1 66.94 402 GLU A C 1
ATOM 2975 O O . GLU A 1 402 ? 27.156 42.219 0.343 1 66.94 402 GLU A O 1
ATOM 2980 N N . SER A 1 403 ? 28.172 41.406 -1.42 1 62.31 403 SER A N 1
ATOM 2981 C CA . SER A 1 403 ? 29.469 41.625 -0.797 1 62.31 403 SER A CA 1
ATOM 2982 C C . SER A 1 403 ? 29.797 43.094 -0.73 1 62.31 403 SER A C 1
ATOM 2984 O O . SER A 1 403 ? 30.422 43.562 0.227 1 62.31 403 SER A O 1
ATOM 2986 N N . ARG A 1 404 ? 29.328 43.844 -1.631 1 62.69 404 ARG A N 1
ATOM 2987 C CA . ARG A 1 404 ? 29.625 45.25 -1.679 1 62.69 404 ARG A CA 1
ATOM 2988 C C . ARG A 1 404 ? 28.797 46.031 -0.658 1 62.69 404 ARG A C 1
ATOM 2990 O O . ARG A 1 404 ? 29.266 47.031 -0.105 1 62.69 404 ARG A O 1
ATOM 2997 N N . THR A 1 405 ? 27.656 45.5 -0.451 1 55.81 405 THR A N 1
ATOM 2998 C CA . THR A 1 405 ? 26.781 46.219 0.493 1 55.81 405 THR A CA 1
ATOM 2999 C C . THR A 1 405 ? 27.25 45.969 1.928 1 55.81 405 THR A C 1
ATOM 3001 O O . THR A 1 405 ? 27.109 46.844 2.783 1 55.81 405 THR A O 1
ATOM 3004 N N . ASP A 1 406 ? 27.766 44.938 2.062 1 53.78 406 ASP A N 1
ATOM 3005 C CA . ASP A 1 406 ? 28.234 44.688 3.422 1 53.78 406 ASP A CA 1
ATOM 3006 C C . ASP A 1 406 ? 29.531 45.438 3.695 1 53.78 406 ASP A C 1
ATOM 3008 O O . ASP A 1 406 ? 29.812 45.812 4.84 1 53.78 406 ASP A O 1
ATOM 3012 N N . ASP A 1 407 ? 30.25 45.531 2.762 1 51.22 407 ASP A N 1
ATOM 3013 C CA . ASP A 1 407 ? 31.469 46.312 2.961 1 51.22 407 ASP A CA 1
ATOM 3014 C C . ASP A 1 407 ? 31.141 47.812 3.182 1 51.22 407 ASP A C 1
ATOM 3016 O O . ASP A 1 407 ? 31.891 48.5 3.846 1 51.22 407 ASP A O 1
ATOM 3020 N N . ALA A 1 408 ? 30.031 48.344 2.68 1 50.69 408 ALA A N 1
ATOM 3021 C CA . ALA A 1 408 ? 29.688 49.75 2.881 1 50.69 408 ALA A CA 1
ATOM 3022 C C . ALA A 1 408 ? 29.047 49.969 4.254 1 50.69 408 ALA A C 1
ATOM 3024 O O . ALA A 1 408 ? 28.969 51.094 4.73 1 50.69 408 ALA A O 1
ATOM 3025 N N . ALA A 1 409 ? 28.438 48.844 4.75 1 48.69 409 ALA A N 1
ATOM 3026 C CA . ALA A 1 409 ? 27.766 49.094 6.027 1 48.69 409 ALA A CA 1
ATOM 3027 C C . ALA A 1 409 ? 28.719 48.844 7.199 1 48.69 409 ALA A C 1
ATOM 3029 O O . ALA A 1 409 ? 28.344 49.062 8.359 1 48.69 409 ALA A O 1
ATOM 3030 N N . GLY A 1 410 ? 29.781 48.25 6.941 1 39.22 410 GLY A N 1
ATOM 3031 C CA . GLY A 1 410 ? 30.75 48.25 8.031 1 39.22 410 GLY A CA 1
ATOM 3032 C C . GLY A 1 410 ? 31.719 49.406 7.969 1 39.22 410 GLY A C 1
ATOM 3033 O O . GLY A 1 410 ? 31.984 49.938 6.887 1 39.22 410 GLY A O 1
ATOM 3034 N N . MET B 1 1 ? -27.219 39.094 -33.062 1 23.91 1 MET B N 1
ATOM 3035 C CA . MET B 1 1 ? -26.328 38.094 -33.625 1 23.91 1 MET B CA 1
ATOM 3036 C C . MET B 1 1 ? -26.016 37 -32.625 1 23.91 1 MET B C 1
ATOM 3038 O O . MET B 1 1 ? -25.5 37.281 -31.547 1 23.91 1 MET B O 1
ATOM 3042 N N . SER B 1 2 ? -26.703 35.781 -32.688 1 23.78 2 SER B N 1
ATOM 3043 C CA . SER B 1 2 ? -27.125 34.719 -31.781 1 23.78 2 SER B CA 1
ATOM 3044 C C . SER B 1 2 ? -25.969 33.75 -31.5 1 23.78 2 SER B C 1
ATOM 3046 O O . SER B 1 2 ? -25.438 33.156 -32.406 1 23.78 2 SER B O 1
ATOM 3048 N N . LEU B 1 3 ? -24.953 34.219 -30.734 1 24.25 3 LEU B N 1
ATOM 3049 C CA . LEU B 1 3 ? -23.703 33.5 -30.5 1 24.25 3 LEU B CA 1
ATOM 3050 C C . LEU B 1 3 ? -23.984 32.062 -30.062 1 24.25 3 LEU B C 1
ATOM 3052 O O . LEU B 1 3 ? -24.562 31.828 -29 1 24.25 3 LEU B O 1
ATOM 3056 N N . GLN B 1 4 ? -24.125 31.094 -30.984 1 20.89 4 GLN B N 1
ATOM 3057 C CA . GLN B 1 4 ? -24.547 29.703 -30.875 1 20.89 4 GLN B CA 1
ATOM 3058 C C . GLN B 1 4 ? -23.547 28.891 -30.047 1 20.89 4 GLN B C 1
ATOM 3060 O O . GLN B 1 4 ? -22.328 28.969 -30.297 1 20.89 4 GLN B O 1
ATOM 3065 N N . ALA B 1 5 ? -23.844 28.344 -28.812 1 24.83 5 ALA B N 1
ATOM 3066 C CA . ALA B 1 5 ? -23.297 27.578 -27.688 1 24.83 5 ALA B CA 1
ATOM 3067 C C . ALA B 1 5 ? -22.734 26.25 -28.141 1 24.83 5 ALA B C 1
ATOM 3069 O O . ALA B 1 5 ? -23.453 25.422 -28.719 1 24.83 5 ALA B O 1
ATOM 3070 N N . HIS B 1 6 ? -21.516 26.219 -28.828 1 25.78 6 HIS B N 1
ATOM 3071 C CA . HIS B 1 6 ? -21.109 24.969 -29.469 1 25.78 6 HIS B CA 1
ATOM 3072 C C . HIS B 1 6 ? -21.109 23.812 -28.484 1 25.78 6 HIS B C 1
ATOM 3074 O O . HIS B 1 6 ? -20.516 23.906 -27.406 1 25.78 6 HIS B O 1
ATOM 3080 N N . PRO B 1 7 ? -21.953 22.781 -28.594 1 25.22 7 PRO B N 1
ATOM 3081 C CA . PRO B 1 7 ? -22.5 21.719 -27.75 1 25.22 7 PRO B CA 1
ATOM 3082 C C . PRO B 1 7 ? -21.438 20.703 -27.328 1 25.22 7 PRO B C 1
ATOM 3084 O O . PRO B 1 7 ? -21.406 20.297 -26.156 1 25.22 7 PRO B O 1
ATOM 3087 N N . GLY B 1 8 ? -20.562 19.953 -28.266 1 26.03 8 GLY B N 1
ATOM 3088 C CA . GLY B 1 8 ? -20.609 18.5 -28.281 1 26.03 8 GLY B CA 1
ATOM 3089 C C . GLY B 1 8 ? -19.625 17.859 -27.328 1 26.03 8 GLY B C 1
ATOM 3090 O O . GLY B 1 8 ? -18.406 18.062 -27.438 1 26.03 8 GLY B O 1
ATOM 3091 N N . LEU B 1 9 ? -19.766 17.812 -26.047 1 29.5 9 LEU B N 1
ATOM 3092 C CA . LEU B 1 9 ? -19.047 16.953 -25.125 1 29.5 9 LEU B CA 1
ATOM 3093 C C . LEU B 1 9 ? -18.719 15.617 -25.766 1 29.5 9 LEU B C 1
ATOM 3095 O O . LEU B 1 9 ? -19.578 15 -26.406 1 29.5 9 LEU B O 1
ATOM 3099 N N . ALA B 1 10 ? -17.562 15.352 -26.312 1 29.58 10 ALA B N 1
ATOM 3100 C CA . ALA B 1 10 ? -17.281 14.102 -27.016 1 29.58 10 ALA B CA 1
ATOM 3101 C C . ALA B 1 10 ? -18.047 12.938 -26.406 1 29.58 10 ALA B C 1
ATOM 3103 O O . ALA B 1 10 ? -18.156 12.828 -25.188 1 29.58 10 ALA B O 1
ATOM 3104 N N . PRO B 1 11 ? -18.953 12.211 -27.141 1 28.95 11 PRO B N 1
ATOM 3105 C CA . PRO B 1 11 ? -19.75 11.086 -26.641 1 28.95 11 PRO B CA 1
ATOM 3106 C C . PRO B 1 11 ? -18.922 10.086 -25.844 1 28.95 11 PRO B C 1
ATOM 3108 O O . PRO B 1 11 ? -17.703 9.992 -26.031 1 28.95 11 PRO B O 1
ATOM 3111 N N . SER B 1 12 ? -19.047 10.008 -24.5 1 35.47 12 SER B N 1
ATOM 3112 C CA . SER B 1 12 ? -18.734 8.781 -23.781 1 35.47 12 SER B CA 1
ATOM 3113 C C . SER B 1 12 ? -18.844 7.562 -24.703 1 35.47 12 SER B C 1
ATOM 3115 O O . SER B 1 12 ? -19.953 7.195 -25.109 1 35.47 12 SER B O 1
ATOM 3117 N N . GLY B 1 13 ? -18.156 7.465 -25.828 1 33.72 13 GLY B N 1
ATOM 3118 C CA . GLY B 1 13 ? -18.391 6.395 -26.766 1 33.72 13 GLY B CA 1
ATOM 3119 C C . GLY B 1 13 ? -19.047 5.176 -26.141 1 33.72 13 GLY B C 1
ATOM 3120 O O . GLY B 1 13 ? -19.266 5.137 -24.938 1 33.72 13 GLY B O 1
ATOM 3121 N N . PRO B 1 14 ? -19.172 3.963 -26.844 1 38.34 14 PRO B N 1
ATOM 3122 C CA . PRO B 1 14 ? -20.016 2.836 -26.438 1 38.34 14 PRO B CA 1
ATOM 3123 C C . PRO B 1 14 ? -19.797 2.43 -24.984 1 38.34 14 PRO B C 1
ATOM 3125 O O . PRO B 1 14 ? -18.719 2.646 -24.438 1 38.34 14 PRO B O 1
ATOM 3128 N N . PHE B 1 15 ? -20.75 2.461 -24.062 1 44.22 15 PHE B N 1
ATOM 3129 C CA . PHE B 1 15 ? -21.109 1.894 -22.766 1 44.22 15 PHE B CA 1
ATOM 3130 C C . PHE B 1 15 ? -20.453 0.536 -22.562 1 44.22 15 PHE B C 1
ATOM 3132 O O . PHE B 1 15 ? -20.984 -0.49 -23 1 44.22 15 PHE B O 1
ATOM 3139 N N . PHE B 1 16 ? -19.344 0.369 -22.828 1 51.72 16 PHE B N 1
ATOM 3140 C CA . PHE B 1 16 ? -18.922 -0.979 -22.469 1 51.72 16 PHE B CA 1
ATOM 3141 C C . PHE B 1 16 ? -19.422 -1.348 -21.078 1 51.72 16 PHE B C 1
ATOM 3143 O O . PHE B 1 16 ? -19.125 -0.659 -20.109 1 51.72 16 PHE B O 1
ATOM 3150 N N . THR B 1 17 ? -20.594 -2.092 -20.922 1 62.38 17 THR B N 1
ATOM 3151 C CA . THR B 1 17 ? -21.312 -2.467 -19.703 1 62.38 17 THR B CA 1
ATOM 3152 C C . THR B 1 17 ? -20.406 -3.25 -18.766 1 62.38 17 THR B C 1
ATOM 3154 O O . THR B 1 17 ? -20.344 -2.957 -17.562 1 62.38 17 THR B O 1
ATOM 3157 N N . SER B 1 18 ? -19.656 -4.375 -19.344 1 83.75 18 SER B N 1
ATOM 3158 C CA . SER B 1 18 ? -18.922 -5.211 -18.406 1 83.75 18 SER B CA 1
ATOM 3159 C C . SER B 1 18 ? -17.422 -5.18 -18.688 1 83.75 18 SER B C 1
ATOM 3161 O O . SER B 1 18 ? -17 -4.758 -19.766 1 83.75 18 SER B O 1
ATOM 3163 N N . ALA B 1 19 ? -16.594 -5.379 -17.797 1 85.69 19 ALA B N 1
ATOM 3164 C CA . ALA B 1 19 ? -15.148 -5.496 -17.938 1 85.69 19 ALA B CA 1
ATOM 3165 C C . ALA B 1 19 ? -14.789 -6.438 -19.078 1 85.69 19 ALA B C 1
ATOM 3167 O O . ALA B 1 19 ? -13.859 -6.164 -19.859 1 85.69 19 ALA B O 1
ATOM 3168 N N . ALA B 1 20 ? -15.477 -7.453 -19.234 1 88.25 20 ALA B N 1
ATOM 3169 C CA . ALA B 1 20 ? -15.219 -8.438 -20.281 1 88.25 20 ALA B CA 1
ATOM 3170 C C . ALA B 1 20 ? -15.438 -7.824 -21.656 1 88.25 20 ALA B C 1
ATOM 3172 O O . ALA B 1 20 ? -14.664 -8.078 -22.594 1 88.25 20 ALA B O 1
ATOM 3173 N N . GLN B 1 21 ? -16.406 -7.02 -21.781 1 89.62 21 GLN B N 1
ATOM 3174 C CA . GLN B 1 21 ? -16.703 -6.371 -23.062 1 89.62 21 GLN B CA 1
ATOM 3175 C C . GLN B 1 21 ? -15.633 -5.344 -23.422 1 89.62 21 GLN B C 1
ATOM 3177 O O . GLN B 1 21 ? -15.25 -5.223 -24.578 1 89.62 21 GLN B O 1
ATOM 3182 N N . ARG B 1 22 ? -15.227 -4.684 -22.406 1 92.44 22 ARG B N 1
ATOM 3183 C CA . ARG B 1 22 ? -14.164 -3.705 -22.609 1 92.44 22 ARG B CA 1
ATOM 3184 C C . ARG B 1 22 ? -12.891 -4.379 -23.109 1 92.44 22 ARG B C 1
ATOM 3186 O O . ARG B 1 22 ? -12.25 -3.889 -24.047 1 92.44 22 ARG B O 1
ATOM 3193 N N . ILE B 1 23 ? -12.586 -5.469 -22.547 1 94.56 23 ILE B N 1
ATOM 3194 C CA . ILE B 1 23 ? -11.383 -6.207 -22.922 1 94.56 23 ILE B CA 1
ATOM 3195 C C . ILE B 1 23 ? -11.531 -6.758 -24.344 1 94.56 23 ILE B C 1
ATOM 3197 O O . ILE B 1 23 ? -10.586 -6.711 -25.125 1 94.56 23 ILE B O 1
ATOM 3201 N N . ALA B 1 24 ? -12.695 -7.234 -24.641 1 93.25 24 ALA B N 1
ATOM 3202 C CA . ALA B 1 24 ? -12.961 -7.742 -25.984 1 93.25 24 ALA B CA 1
ATOM 3203 C C . ALA B 1 24 ? -12.773 -6.648 -27.031 1 93.25 24 ALA B C 1
ATOM 3205 O O . ALA B 1 24 ? -12.188 -6.891 -28.094 1 93.25 24 ALA B O 1
ATOM 3206 N N . LEU B 1 25 ? -13.242 -5.547 -26.703 1 93.31 25 LEU B N 1
ATOM 3207 C CA . LEU B 1 25 ? -13.086 -4.41 -27.609 1 93.31 25 LEU B CA 1
ATOM 3208 C C . LEU B 1 25 ? -11.617 -4.035 -27.75 1 93.31 25 LEU B C 1
ATOM 3210 O O . LEU B 1 25 ? -11.156 -3.725 -28.859 1 93.31 25 LEU B O 1
ATOM 3214 N N . ALA B 1 26 ? -10.977 -4.039 -26.672 1 95.19 26 ALA B N 1
ATOM 3215 C CA . ALA B 1 26 ? -9.547 -3.734 -26.703 1 95.19 26 ALA B CA 1
ATOM 3216 C C . ALA B 1 26 ? -8.805 -4.707 -27.609 1 95.19 26 ALA B C 1
ATOM 3218 O O . ALA B 1 26 ? -7.938 -4.301 -28.391 1 95.19 26 ALA B O 1
ATOM 3219 N N . ARG B 1 27 ? -9.078 -5.957 -27.562 1 94.88 27 ARG B N 1
ATOM 3220 C CA . ARG B 1 27 ? -8.438 -6.977 -28.391 1 94.88 27 ARG B CA 1
ATOM 3221 C C . ARG B 1 27 ? -8.727 -6.738 -29.859 1 94.88 27 ARG B C 1
ATOM 3223 O O . ARG B 1 27 ? -7.824 -6.805 -30.703 1 94.88 27 ARG B O 1
ATOM 3230 N N . GLU B 1 28 ? -9.969 -6.484 -30.172 1 94.12 28 GLU B N 1
ATOM 3231 C CA . GLU B 1 28 ? -10.375 -6.219 -31.547 1 94.12 28 GLU B CA 1
ATOM 3232 C C . GLU B 1 28 ? -9.602 -5.031 -32.125 1 94.12 28 GLU B C 1
ATOM 3234 O O . GLU B 1 28 ? -9.062 -5.117 -33.219 1 94.12 28 GLU B O 1
ATOM 3239 N N . ARG B 1 29 ? -9.57 -4.043 -31.375 1 93.88 29 ARG B N 1
ATOM 3240 C CA . ARG B 1 29 ? -8.891 -2.832 -31.828 1 93.88 29 ARG B CA 1
ATOM 3241 C C . ARG B 1 29 ? -7.395 -3.07 -32 1 93.88 29 ARG B C 1
ATOM 3243 O O . ARG B 1 29 ? -6.793 -2.621 -32.969 1 93.88 29 ARG B O 1
ATOM 3250 N N . PHE B 1 30 ? -6.859 -3.76 -31.109 1 95.31 30 PHE B N 1
ATOM 3251 C CA . PHE B 1 30 ? -5.414 -3.934 -31.094 1 95.31 30 PHE B CA 1
ATOM 3252 C C . PHE B 1 30 ? -4.98 -4.969 -32.125 1 95.31 30 PHE B C 1
ATOM 3254 O O . PHE B 1 30 ? -4.102 -4.707 -32.938 1 95.31 30 PHE B O 1
ATOM 3261 N N . PHE B 1 31 ? -5.598 -6.078 -32.156 1 93.81 31 PHE B N 1
ATOM 3262 C CA . PHE B 1 31 ? -5.109 -7.199 -32.938 1 93.81 31 PHE B CA 1
ATOM 3263 C C . PHE B 1 31 ? -5.703 -7.16 -34.344 1 93.81 31 PHE B C 1
ATOM 3265 O O . PHE B 1 31 ? -5.062 -7.594 -35.312 1 93.81 31 PHE B O 1
ATOM 3272 N N . ASP B 1 32 ? -6.867 -6.684 -34.5 1 91.25 32 ASP B N 1
ATOM 3273 C CA . ASP B 1 32 ? -7.523 -6.684 -35.781 1 91.25 32 ASP B CA 1
ATOM 3274 C C . ASP B 1 32 ? -7.289 -5.363 -36.531 1 91.25 32 ASP B C 1
ATOM 3276 O O . ASP B 1 32 ? -6.965 -5.355 -37.719 1 91.25 32 ASP B O 1
ATOM 3280 N N . ALA B 1 33 ? -7.398 -4.238 -35.812 1 91.12 33 ALA B N 1
ATOM 3281 C CA . ALA B 1 33 ? -7.348 -2.93 -36.469 1 91.12 33 ALA B CA 1
ATOM 3282 C C . ALA B 1 33 ? -5.941 -2.336 -36.375 1 91.12 33 ALA B C 1
ATOM 3284 O O . ALA B 1 33 ? -5.613 -1.403 -37.125 1 91.12 33 ALA B O 1
ATOM 3285 N N . GLY B 1 34 ? -5.199 -2.785 -35.438 1 89.38 34 GLY B N 1
ATOM 3286 C CA . GLY B 1 34 ? -3.855 -2.262 -35.25 1 89.38 34 GLY B CA 1
ATOM 3287 C C . GLY B 1 34 ? -3.818 -0.944 -34.5 1 89.38 34 GLY B C 1
ATOM 3288 O O . GLY B 1 34 ? -2.834 -0.206 -34.594 1 89.38 34 GLY B O 1
ATOM 3289 N N . ASP B 1 35 ? -4.891 -0.648 -33.875 1 91 35 ASP B N 1
ATOM 3290 C CA . ASP B 1 35 ? -5.004 0.575 -33.062 1 91 35 ASP B CA 1
ATOM 3291 C C . ASP B 1 35 ? -4.68 0.314 -31.609 1 91 35 ASP B C 1
ATOM 3293 O O . ASP B 1 35 ? -5.051 -0.726 -31.062 1 91 35 ASP B O 1
ATOM 3297 N N . ARG B 1 36 ? -4.059 1.288 -31.078 1 89.81 36 ARG B N 1
ATOM 3298 C CA . ARG B 1 36 ? -3.732 1.159 -29.656 1 89.81 36 ARG B CA 1
ATOM 3299 C C . ARG B 1 36 ? -4.918 1.561 -28.797 1 89.81 36 ARG B C 1
ATOM 3301 O O . ARG B 1 36 ? -5.266 2.74 -28.719 1 89.81 36 ARG B O 1
ATOM 3308 N N . PRO B 1 37 ? -5.508 0.647 -28.141 1 87.31 37 PRO B N 1
ATOM 3309 C CA . PRO B 1 37 ? -6.715 0.949 -27.359 1 87.31 37 PRO B CA 1
ATOM 3310 C C . PRO B 1 37 ? -6.398 1.514 -25.984 1 87.31 37 PRO B C 1
ATOM 3312 O O . PRO B 1 37 ? -6.789 0.929 -24.969 1 87.31 37 PRO B O 1
ATOM 3315 N N . SER B 1 38 ? -5.863 2.631 -25.906 1 84.62 38 SER B N 1
ATOM 3316 C CA . SER B 1 38 ? -5.473 3.273 -24.656 1 84.62 38 SER B CA 1
ATOM 3317 C C . SER B 1 38 ? -6.68 3.496 -23.75 1 84.62 38 SER B C 1
ATOM 3319 O O . SER B 1 38 ? -7.75 3.893 -24.219 1 84.62 38 SER B O 1
ATOM 3321 N N . GLY B 1 39 ? -6.551 3.107 -22.5 1 85.12 39 GLY B N 1
ATOM 3322 C CA . GLY B 1 39 ? -7.605 3.34 -21.531 1 85.12 39 GLY B CA 1
ATOM 3323 C C . GLY B 1 39 ? -8.547 2.16 -21.375 1 85.12 39 GLY B C 1
ATOM 3324 O O . GLY B 1 39 ? -9.305 2.086 -20.406 1 85.12 39 GLY B O 1
ATOM 3325 N N . LEU B 1 40 ? -8.531 1.252 -22.312 1 89.19 40 LEU B N 1
ATOM 3326 C CA . LEU B 1 40 ? -9.438 0.112 -22.266 1 89.19 40 LEU B CA 1
ATOM 3327 C C . LEU B 1 40 ? -8.82 -1.034 -21.469 1 89.19 40 LEU B C 1
ATOM 3329 O O . LEU B 1 40 ? -9.531 -1.794 -20.812 1 89.19 40 LEU B O 1
ATOM 3333 N N . VAL B 1 41 ? -7.535 -1.229 -21.547 1 94.06 41 VAL B N 1
ATOM 3334 C CA . VAL B 1 41 ? -6.77 -2.186 -20.75 1 94.06 41 VAL B CA 1
ATOM 3335 C C . VAL B 1 41 ? -5.531 -1.504 -20.172 1 94.06 41 VAL B C 1
ATOM 3337 O O . VAL B 1 41 ? -5.121 -0.44 -20.656 1 94.06 41 VAL B O 1
ATOM 3340 N N . PRO B 1 42 ? -4.988 -2.062 -19.156 1 94.81 42 PRO B N 1
ATOM 3341 C CA . PRO B 1 42 ? -3.811 -1.44 -18.547 1 94.81 42 PRO B CA 1
ATOM 3342 C C . PRO B 1 42 ? -2.637 -1.332 -19.516 1 94.81 42 PRO B C 1
ATOM 3344 O O . PRO B 1 42 ? -2.465 -2.193 -20.391 1 94.81 42 PRO B O 1
ATOM 3347 N N . GLU B 1 43 ? -1.81 -0.347 -19.312 1 94.06 43 GLU B N 1
ATOM 3348 C CA . GLU B 1 43 ? -0.665 -0.084 -20.188 1 94.06 43 GLU B CA 1
ATOM 3349 C C . GLU B 1 43 ? 0.301 -1.265 -20.188 1 94.06 43 GLU B C 1
ATOM 3351 O O . GLU B 1 43 ? 0.871 -1.598 -21.234 1 94.06 43 GLU B O 1
ATOM 3356 N N . ALA B 1 44 ? 0.521 -1.88 -19.094 1 96.69 44 ALA B N 1
ATOM 3357 C CA . ALA B 1 44 ? 1.432 -3.018 -19.016 1 96.69 44 ALA B CA 1
ATOM 3358 C C . ALA B 1 44 ? 0.979 -4.156 -19.922 1 96.69 44 ALA B C 1
ATOM 3360 O O . ALA B 1 44 ? 1.806 -4.848 -20.516 1 96.69 44 ALA B O 1
ATOM 3361 N N . VAL B 1 45 ? -0.291 -4.336 -20.016 1 97.69 45 VAL B N 1
ATOM 3362 C CA . VAL B 1 45 ? -0.864 -5.363 -20.875 1 97.69 45 VAL B CA 1
ATOM 3363 C C . VAL B 1 45 ? -0.627 -5 -22.344 1 97.69 45 VAL B C 1
ATOM 3365 O O . VAL B 1 45 ? -0.191 -5.836 -23.141 1 97.69 45 VAL B O 1
ATOM 3368 N N . LEU B 1 46 ? -0.859 -3.748 -22.672 1 97.06 46 LEU B N 1
ATOM 3369 C CA . LEU B 1 46 ? -0.661 -3.281 -24.031 1 97.06 46 LEU B CA 1
ATOM 3370 C C . LEU B 1 46 ? 0.791 -3.461 -24.469 1 97.06 46 LEU B C 1
ATOM 3372 O O . LEU B 1 46 ? 1.061 -3.91 -25.578 1 97.06 46 LEU B O 1
ATOM 3376 N N . GLN B 1 47 ? 1.624 -3.104 -23.609 1 97 47 GLN B N 1
ATOM 3377 C CA . GLN B 1 47 ? 3.043 -3.25 -23.906 1 97 47 GLN B CA 1
ATOM 3378 C C . GLN B 1 47 ? 3.414 -4.715 -24.125 1 97 47 GLN B C 1
ATOM 3380 O O . GLN B 1 47 ? 4.195 -5.047 -25.016 1 97 47 GLN B O 1
ATOM 3385 N N . SER B 1 48 ? 2.914 -5.543 -23.266 1 98 48 SER B N 1
ATOM 3386 C CA . SER B 1 48 ? 3.168 -6.973 -23.406 1 98 48 SER B CA 1
ATOM 3387 C C . SER B 1 48 ? 2.605 -7.512 -24.719 1 98 48 SER B C 1
ATOM 3389 O O . SER B 1 48 ? 3.264 -8.297 -25.406 1 98 48 SER B O 1
ATOM 3391 N N . TRP B 1 49 ? 1.335 -7.129 -25.062 1 97.56 49 TRP B N 1
ATOM 3392 C CA . TRP B 1 49 ? 0.753 -7.516 -26.344 1 97.56 49 TRP B CA 1
ATOM 3393 C C . TRP B 1 49 ? 1.68 -7.141 -27.5 1 97.56 49 TRP B C 1
ATOM 3395 O O . TRP B 1 49 ? 1.915 -7.949 -28.406 1 97.56 49 TRP B O 1
ATOM 3405 N N . SER B 1 50 ? 2.162 -5.93 -27.453 1 96.94 50 SER B N 1
ATOM 3406 C CA . SER B 1 50 ? 3.051 -5.43 -28.5 1 96.94 50 SER B CA 1
ATOM 3407 C C . SER B 1 50 ? 4.312 -6.281 -28.609 1 96.94 50 SER B C 1
ATOM 3409 O O . SER B 1 50 ? 4.758 -6.605 -29.703 1 96.94 50 SER B O 1
ATOM 3411 N N . ARG B 1 51 ? 4.902 -6.613 -27.5 1 97.12 51 ARG B N 1
ATOM 3412 C CA . ARG B 1 51 ? 6.098 -7.449 -27.5 1 97.12 51 ARG B CA 1
ATOM 3413 C C . ARG B 1 51 ? 5.805 -8.828 -28.078 1 97.12 51 ARG B C 1
ATOM 3415 O O . ARG B 1 51 ? 6.613 -9.383 -28.828 1 97.12 51 ARG B O 1
ATOM 3422 N N . CYS B 1 52 ? 4.715 -9.398 -27.688 1 97 52 CYS B N 1
ATOM 3423 C CA . CYS B 1 52 ? 4.328 -10.711 -28.203 1 97 52 CYS B CA 1
ATOM 3424 C C . CYS B 1 52 ? 4.141 -10.664 -29.703 1 97 52 CYS B C 1
ATOM 3426 O O . CYS B 1 52 ? 4.578 -11.578 -30.422 1 97 52 CYS B O 1
ATOM 3428 N N . LEU B 1 53 ? 3.516 -9.617 -30.203 1 95.25 53 LEU B N 1
ATOM 3429 C CA . LEU B 1 53 ? 3.316 -9.469 -31.641 1 95.25 53 LEU B CA 1
ATOM 3430 C C . LEU B 1 53 ? 4.652 -9.305 -32.344 1 95.25 53 LEU B C 1
ATOM 3432 O O . LEU B 1 53 ? 4.852 -9.867 -33.438 1 95.25 53 LEU B O 1
ATOM 3436 N N . ARG B 1 54 ? 5.461 -8.508 -31.797 1 94.94 54 ARG B N 1
ATOM 3437 C CA . ARG B 1 54 ? 6.781 -8.305 -32.375 1 94.94 54 ARG B CA 1
ATOM 3438 C C . ARG B 1 54 ? 7.547 -9.625 -32.469 1 94.94 54 ARG B C 1
ATOM 3440 O O . ARG B 1 54 ? 8.359 -9.82 -33.375 1 94.94 54 ARG B O 1
ATOM 3447 N N . ALA B 1 55 ? 7.301 -10.477 -31.562 1 95.12 55 ALA B N 1
ATOM 3448 C CA . ALA B 1 55 ? 7.922 -11.797 -31.562 1 95.12 55 ALA B CA 1
ATOM 3449 C C . ALA B 1 55 ? 7.176 -12.758 -32.5 1 95.12 55 ALA B C 1
ATOM 3451 O O . ALA B 1 55 ? 7.438 -13.961 -32.5 1 95.12 55 ALA B O 1
ATOM 3452 N N . ARG B 1 56 ? 6.188 -12.25 -33.188 1 93.19 56 ARG B N 1
ATOM 3453 C CA . ARG B 1 56 ? 5.434 -12.945 -34.219 1 93.19 56 ARG B CA 1
ATOM 3454 C C . ARG B 1 56 ? 4.602 -14.078 -33.625 1 93.19 56 ARG B C 1
ATOM 3456 O O . ARG B 1 56 ? 4.48 -15.148 -34.219 1 93.19 56 ARG B O 1
ATOM 3463 N N . ARG B 1 57 ? 4.148 -13.82 -32.469 1 93.31 57 ARG B N 1
ATOM 3464 C CA . ARG B 1 57 ? 3.197 -14.758 -31.859 1 93.31 57 ARG B CA 1
ATOM 3465 C C . ARG B 1 57 ? 1.785 -14.508 -32.375 1 93.31 57 ARG B C 1
ATOM 3467 O O . ARG B 1 57 ? 1.427 -13.367 -32.688 1 93.31 57 ARG B O 1
ATOM 3474 N N . ASP B 1 58 ? 1.081 -15.609 -32.469 1 94.38 58 ASP B N 1
ATOM 3475 C CA . ASP B 1 58 ? -0.299 -15.547 -32.938 1 94.38 58 ASP B CA 1
ATOM 3476 C C . ASP B 1 58 ? -1.283 -15.703 -31.766 1 94.38 58 ASP B C 1
ATOM 3478 O O . ASP B 1 58 ? -1.362 -16.781 -31.156 1 94.38 58 ASP B O 1
ATOM 3482 N N . PRO B 1 59 ? -2.088 -14.68 -31.484 1 94.31 59 PRO B N 1
ATOM 3483 C CA . PRO B 1 59 ? -3.002 -14.734 -30.344 1 94.31 59 PRO B CA 1
ATOM 3484 C C . PRO B 1 59 ? -4.074 -15.812 -30.5 1 94.31 59 PRO B C 1
ATOM 3486 O O . PRO B 1 59 ? -4.695 -16.219 -29.516 1 94.31 59 PRO B O 1
ATOM 3489 N N . ASP B 1 60 ? -4.301 -16.281 -31.656 1 91.75 60 ASP B N 1
ATOM 3490 C CA . ASP B 1 60 ? -5.359 -17.25 -31.922 1 91.75 60 ASP B CA 1
ATOM 3491 C C . ASP B 1 60 ? -4.848 -18.688 -31.75 1 91.75 60 ASP B C 1
ATOM 3493 O O . ASP B 1 60 ? -5.629 -19.641 -31.781 1 91.75 60 ASP B O 1
ATOM 3497 N N . ARG B 1 61 ? -3.637 -18.812 -31.578 1 91.12 61 ARG B N 1
ATOM 3498 C CA . ARG B 1 61 ? -3.076 -20.141 -31.328 1 91.12 61 ARG B CA 1
ATOM 3499 C C . ARG B 1 61 ? -3.117 -20.484 -29.844 1 91.12 61 ARG B C 1
ATOM 3501 O O . ARG B 1 61 ? -3.299 -19.594 -29 1 91.12 61 ARG B O 1
ATOM 3508 N N . SER B 1 62 ? -2.986 -21.797 -29.609 1 92.19 62 SER B N 1
ATOM 3509 C CA . SER B 1 62 ? -2.955 -22.25 -28.219 1 92.19 62 SER B CA 1
ATOM 3510 C C . SER B 1 62 ? -1.523 -22.391 -27.719 1 92.19 62 SER B C 1
ATOM 3512 O O . SER B 1 62 ? -0.635 -22.812 -28.469 1 92.19 62 SER B O 1
ATOM 3514 N N . VAL B 1 63 ? -1.385 -22.016 -26.531 1 92.19 63 VAL B N 1
ATOM 3515 C CA . VAL B 1 63 ? -0.072 -22.188 -25.922 1 92.19 63 VAL B CA 1
ATOM 3516 C C . VAL B 1 63 ? -0.059 -23.469 -25.094 1 92.19 63 VAL B C 1
ATOM 3518 O O . VAL B 1 63 ? -1.061 -23.828 -24.453 1 92.19 63 VAL B O 1
ATOM 3521 N N . ALA B 1 64 ? 1.072 -24.125 -25.172 1 90.69 64 ALA B N 1
ATOM 3522 C CA . ALA B 1 64 ? 1.281 -25.344 -24.375 1 90.69 64 ALA B CA 1
ATOM 3523 C C . ALA B 1 64 ? 2.148 -25.047 -23.156 1 90.69 64 ALA B C 1
ATOM 3525 O O . ALA B 1 64 ? 3.057 -24.219 -23.219 1 90.69 64 ALA B O 1
ATOM 3526 N N . PHE B 1 65 ? 1.83 -25.719 -22.062 1 93.25 65 PHE B N 1
ATOM 3527 C CA . PHE B 1 65 ? 2.59 -25.594 -20.828 1 93.25 65 PHE B CA 1
ATOM 3528 C C . PHE B 1 65 ? 3.477 -26.812 -20.594 1 93.25 65 PHE B C 1
ATOM 3530 O O . PHE B 1 65 ? 3.199 -27.641 -19.734 1 93.25 65 PHE B O 1
ATOM 3537 N N . GLU B 1 66 ? 4.539 -26.906 -21.344 1 89.19 66 GLU B N 1
ATOM 3538 C CA . GLU B 1 66 ? 5.449 -28.047 -21.234 1 89.19 66 GLU B CA 1
ATOM 3539 C C . GLU B 1 66 ? 6.605 -27.75 -20.297 1 89.19 66 GLU B C 1
ATOM 3541 O O . GLU B 1 66 ? 7.293 -26.734 -20.438 1 89.19 66 GLU B O 1
ATOM 3546 N N . PRO B 1 67 ? 6.75 -28.719 -19.406 1 89.62 67 PRO B N 1
ATOM 3547 C CA . PRO B 1 67 ? 7.887 -28.5 -18.516 1 89.62 67 PRO B CA 1
ATOM 3548 C C . PRO B 1 67 ? 9.234 -28.688 -19.203 1 89.62 67 PRO B C 1
ATOM 3550 O O . PRO B 1 67 ? 9.312 -29.375 -20.234 1 89.62 67 PRO B O 1
ATOM 3553 N N . VAL B 1 68 ? 10.172 -28.125 -18.578 1 88.62 68 VAL B N 1
ATOM 3554 C CA . VAL B 1 68 ? 11.547 -28.391 -18.984 1 88.62 68 VAL B CA 1
ATOM 3555 C C . VAL B 1 68 ? 11.922 -29.844 -18.656 1 88.62 68 VAL B C 1
ATOM 3557 O O . VAL B 1 68 ? 11.156 -30.547 -18 1 88.62 68 VAL B O 1
ATOM 3560 N N . THR B 1 69 ? 13.086 -30.219 -19.109 1 91.25 69 THR B N 1
ATOM 3561 C CA . THR B 1 69 ? 13.539 -31.594 -18.875 1 91.25 69 THR B CA 1
ATOM 3562 C C . THR B 1 69 ? 13.781 -31.844 -17.391 1 91.25 69 THR B C 1
ATOM 3564 O O . THR B 1 69 ? 14.055 -30.906 -16.641 1 91.25 69 THR B O 1
ATOM 3567 N N . PRO B 1 70 ? 13.68 -33.031 -16.969 1 93.31 70 PRO B N 1
ATOM 3568 C CA . PRO B 1 70 ? 13.922 -33.344 -15.562 1 93.31 70 PRO B CA 1
ATOM 3569 C C . PRO B 1 70 ? 15.289 -32.875 -15.078 1 93.31 70 PRO B C 1
ATOM 3571 O O . PRO B 1 70 ? 15.414 -32.406 -13.945 1 93.31 70 PRO B O 1
ATOM 3574 N N . ALA B 1 71 ? 16.281 -33.031 -15.914 1 94.31 71 ALA B N 1
ATOM 3575 C CA . ALA B 1 71 ? 17.625 -32.594 -15.562 1 94.31 71 ALA B CA 1
ATOM 3576 C C . ALA B 1 71 ? 17.641 -31.078 -15.32 1 94.31 71 ALA B C 1
ATOM 3578 O O . ALA B 1 71 ? 18.25 -30.609 -14.352 1 94.31 71 ALA B O 1
ATOM 3579 N N . ARG B 1 72 ? 16.969 -30.422 -16.141 1 94.12 72 ARG B N 1
ATOM 3580 C CA . ARG B 1 72 ? 16.922 -28.969 -16.016 1 94.12 72 ARG B CA 1
ATOM 3581 C C . ARG B 1 72 ? 16.109 -28.562 -14.773 1 94.12 72 ARG B C 1
ATOM 3583 O O . ARG B 1 72 ? 16.438 -27.578 -14.117 1 94.12 72 ARG B O 1
ATOM 3590 N N . VAL B 1 73 ? 15.086 -29.297 -14.492 1 96.19 73 VAL B N 1
ATOM 3591 C CA . VAL B 1 73 ? 14.297 -29.031 -13.289 1 96.19 73 VAL B CA 1
ATOM 3592 C C . VAL B 1 73 ? 15.188 -29.156 -12.055 1 96.19 73 VAL B C 1
ATOM 3594 O O . VAL B 1 73 ? 15.18 -28.266 -11.188 1 96.19 73 VAL B O 1
ATOM 3597 N N . GLN B 1 74 ? 15.938 -30.188 -11.961 1 96.75 74 GLN B N 1
ATOM 3598 C CA . GLN B 1 74 ? 16.828 -30.391 -10.828 1 96.75 74 GLN B CA 1
ATOM 3599 C C . GLN B 1 74 ? 17.828 -29.234 -10.711 1 96.75 74 GLN B C 1
ATOM 3601 O O . GLN B 1 74 ? 18.109 -28.75 -9.609 1 96.75 74 GLN B O 1
ATOM 3606 N N . THR B 1 75 ? 18.375 -28.859 -11.836 1 96.75 75 THR B N 1
ATOM 3607 C CA . THR B 1 75 ? 19.328 -27.781 -11.852 1 96.75 75 THR B CA 1
ATOM 3608 C C . THR B 1 75 ? 18.703 -26.484 -11.359 1 96.75 75 THR B C 1
ATOM 3610 O O . THR B 1 75 ? 19.281 -25.766 -10.539 1 96.75 75 THR B O 1
ATOM 3613 N N . VAL B 1 76 ? 17.516 -26.219 -11.828 1 96.75 76 VAL B N 1
ATOM 3614 C CA . VAL B 1 76 ? 16.812 -25 -11.461 1 96.75 76 VAL B CA 1
ATOM 3615 C C . VAL B 1 76 ? 16.484 -25.016 -9.969 1 96.75 76 VAL B C 1
ATOM 3617 O O . VAL B 1 76 ? 16.656 -24.016 -9.273 1 96.75 76 VAL B O 1
ATOM 3620 N N . LEU B 1 77 ? 16.031 -26.125 -9.438 1 97.25 77 LEU B N 1
ATOM 3621 C CA . LEU B 1 77 ? 15.703 -26.25 -8.023 1 97.25 77 LEU B CA 1
ATOM 3622 C C . LEU B 1 77 ? 16.953 -26.078 -7.16 1 97.25 77 LEU B C 1
ATOM 3624 O O . LEU B 1 77 ? 16.906 -25.406 -6.129 1 97.25 77 LEU B O 1
ATOM 3628 N N . ARG B 1 78 ? 18.062 -26.625 -7.625 1 97.06 78 ARG B N 1
ATOM 3629 C CA . ARG B 1 78 ? 19.328 -26.5 -6.895 1 97.06 78 ARG B CA 1
ATOM 3630 C C . ARG B 1 78 ? 19.797 -25.047 -6.879 1 97.06 78 ARG B C 1
ATOM 3632 O O . ARG B 1 78 ? 20.219 -24.547 -5.844 1 97.06 78 ARG B O 1
ATOM 3639 N N . ARG B 1 79 ? 19.703 -24.453 -7.988 1 96.31 79 ARG B N 1
ATOM 3640 C CA . ARG B 1 79 ? 20.156 -23.078 -8.125 1 96.31 79 ARG B CA 1
ATOM 3641 C C . ARG B 1 79 ? 19.312 -22.125 -7.273 1 96.31 79 ARG B C 1
ATOM 3643 O O . ARG B 1 79 ? 19.781 -21.062 -6.875 1 96.31 79 ARG B O 1
ATOM 3650 N N . ASN B 1 80 ? 18.047 -22.531 -6.996 1 97.38 80 ASN B N 1
ATOM 3651 C CA . ASN B 1 80 ? 17.125 -21.656 -6.285 1 97.38 80 ASN B CA 1
ATOM 3652 C C . ASN B 1 80 ? 16.812 -22.188 -4.887 1 97.38 80 ASN B C 1
ATOM 3654 O O . ASN B 1 80 ? 15.734 -21.953 -4.355 1 97.38 80 ASN B O 1
ATOM 3658 N N . ARG B 1 81 ? 17.688 -22.891 -4.355 1 95.88 81 ARG B N 1
ATOM 3659 C CA . ARG B 1 81 ? 17.469 -23.531 -3.064 1 95.88 81 ARG B CA 1
ATOM 3660 C C . ARG B 1 81 ? 17.156 -22.5 -1.983 1 95.88 81 ARG B C 1
ATOM 3662 O O . ARG B 1 81 ? 16.312 -22.75 -1.114 1 95.88 81 ARG B O 1
ATOM 3669 N N . HIS B 1 82 ? 17.812 -21.344 -1.994 1 94.69 82 HIS B N 1
ATOM 3670 C CA . HIS B 1 82 ? 17.578 -20.312 -0.984 1 94.69 82 HIS B CA 1
ATOM 3671 C C . HIS B 1 82 ? 16.188 -19.703 -1.137 1 94.69 82 HIS B C 1
ATOM 3673 O O . HIS B 1 82 ? 15.5 -19.453 -0.143 1 94.69 82 HIS B O 1
ATOM 3679 N N . LEU B 1 83 ? 15.812 -19.438 -2.332 1 97.56 83 LEU B N 1
ATOM 3680 C CA . LEU B 1 83 ? 14.484 -18.906 -2.59 1 97.56 83 LEU B CA 1
ATOM 3681 C C . LEU B 1 83 ? 13.406 -19.891 -2.168 1 97.56 83 LEU B C 1
ATOM 3683 O O . LEU B 1 83 ? 12.422 -19.516 -1.532 1 97.56 83 LEU B O 1
ATOM 3687 N N . LEU B 1 84 ? 13.625 -21.141 -2.471 1 97.38 84 LEU B N 1
ATOM 3688 C CA . LEU B 1 84 ? 12.68 -22.188 -2.094 1 97.38 84 LEU B CA 1
ATOM 3689 C C . LEU B 1 84 ? 12.57 -22.297 -0.576 1 97.38 84 LEU B C 1
ATOM 3691 O O . LEU B 1 84 ? 11.469 -22.406 -0.034 1 97.38 84 LEU B O 1
ATOM 3695 N N . ALA B 1 85 ? 13.672 -22.25 0.053 1 95.75 85 ALA B N 1
ATOM 3696 C CA . ALA B 1 85 ? 13.672 -22.328 1.512 1 95.75 85 ALA B CA 1
ATOM 3697 C C . ALA B 1 85 ? 12.93 -21.141 2.125 1 95.75 85 ALA B C 1
ATOM 3699 O O . ALA B 1 85 ? 12.141 -21.312 3.055 1 95.75 85 ALA B O 1
ATOM 3700 N N . ALA B 1 86 ? 13.148 -20.016 1.578 1 96.19 86 ALA B N 1
ATOM 3701 C CA . ALA B 1 86 ? 12.516 -18.797 2.068 1 96.19 86 ALA B CA 1
ATOM 3702 C C . ALA B 1 86 ? 11.008 -18.828 1.835 1 96.19 86 ALA B C 1
ATOM 3704 O O . ALA B 1 86 ? 10.242 -18.219 2.582 1 96.19 86 ALA B O 1
ATOM 3705 N N . ALA B 1 87 ? 10.57 -19.547 0.843 1 97.81 87 ALA B N 1
ATOM 3706 C CA . ALA B 1 87 ? 9.172 -19.5 0.416 1 97.81 87 ALA B CA 1
ATOM 3707 C C . ALA B 1 87 ? 8.367 -20.641 1.04 1 97.81 87 ALA B C 1
ATOM 3709 O O . ALA B 1 87 ? 7.133 -20.625 1.001 1 97.81 87 ALA B O 1
ATOM 3710 N N . THR B 1 88 ? 8.992 -21.609 1.589 1 96.31 88 THR B N 1
ATOM 3711 C CA . THR B 1 88 ? 8.352 -22.859 2.02 1 96.31 88 THR B CA 1
ATOM 3712 C C . THR B 1 88 ? 7.195 -22.562 2.973 1 96.31 88 THR B C 1
ATOM 3714 O O . THR B 1 88 ? 6.07 -23.016 2.744 1 96.31 88 THR B O 1
ATOM 3717 N N . ARG B 1 89 ? 7.465 -21.766 3.988 1 94.19 89 ARG B N 1
ATOM 3718 C CA . ARG B 1 89 ? 6.441 -21.469 4.98 1 94.19 89 ARG B CA 1
ATOM 3719 C C . ARG B 1 89 ? 5.297 -20.672 4.359 1 94.19 89 ARG B C 1
ATOM 3721 O O . ARG B 1 89 ? 4.125 -20.953 4.621 1 94.19 89 ARG B O 1
ATOM 3728 N N . GLU B 1 90 ? 5.652 -19.703 3.57 1 95.31 90 GLU B N 1
ATOM 3729 C CA . GLU B 1 90 ? 4.641 -18.844 2.961 1 95.31 90 GLU B CA 1
ATOM 3730 C C . GLU B 1 90 ? 3.781 -19.625 1.967 1 95.31 90 GLU B C 1
ATOM 3732 O O . GLU B 1 90 ? 2.576 -19.391 1.862 1 95.31 90 GLU B O 1
ATOM 3737 N N . LEU B 1 91 ? 4.402 -20.531 1.253 1 96.69 91 LEU B N 1
ATOM 3738 C CA . LEU B 1 91 ? 3.637 -21.344 0.319 1 96.69 91 LEU B CA 1
ATOM 3739 C C . LEU B 1 91 ? 2.674 -22.266 1.065 1 96.69 91 LEU B C 1
ATOM 3741 O O . LEU B 1 91 ? 1.542 -22.484 0.623 1 96.69 91 LEU B O 1
ATOM 3745 N N . ALA B 1 92 ? 3.102 -22.781 2.166 1 95.44 92 ALA B N 1
ATOM 3746 C CA . ALA B 1 92 ? 2.225 -23.609 2.988 1 95.44 92 ALA B CA 1
ATOM 3747 C C . ALA B 1 92 ? 1.053 -22.797 3.531 1 95.44 92 ALA B C 1
ATOM 3749 O O . ALA B 1 92 ? -0.091 -23.266 3.52 1 95.44 92 ALA B O 1
ATOM 3750 N N . HIS B 1 93 ? 1.371 -21.625 3.982 1 94.31 93 HIS B N 1
ATOM 3751 C CA . HIS B 1 93 ? 0.316 -20.75 4.477 1 94.31 93 HIS B CA 1
ATOM 3752 C C . HIS B 1 93 ? -0.675 -20.406 3.369 1 94.31 93 HIS B C 1
ATOM 3754 O O . HIS B 1 93 ? -1.889 -20.438 3.588 1 94.31 93 HIS B O 1
ATOM 3760 N N . LEU B 1 94 ? -0.166 -20.125 2.24 1 95.81 94 LEU B N 1
ATOM 3761 C CA . LEU B 1 94 ? -1.02 -19.797 1.104 1 95.81 94 LEU B CA 1
ATOM 3762 C C . LEU B 1 94 ? -1.887 -20.984 0.711 1 95.81 94 LEU B C 1
ATOM 3764 O O . LEU B 1 94 ? -3.061 -20.812 0.373 1 95.81 94 LEU B O 1
ATOM 3768 N N . ALA B 1 95 ? -1.267 -22.141 0.717 1 95.5 95 ALA B N 1
ATOM 3769 C CA . ALA B 1 95 ? -2.037 -23.344 0.423 1 95.5 95 ALA B CA 1
ATOM 3770 C C . ALA B 1 95 ? -3.238 -23.469 1.354 1 95.5 95 ALA B C 1
ATOM 3772 O O . ALA B 1 95 ? -4.355 -23.75 0.905 1 95.5 95 ALA B O 1
ATOM 3773 N N . HIS B 1 96 ? -2.951 -23.188 2.566 1 94.19 96 HIS B N 1
ATOM 3774 C CA . HIS B 1 96 ? -4.027 -23.25 3.551 1 94.19 96 HIS B CA 1
ATOM 3775 C C . HIS B 1 96 ? -5.043 -22.141 3.33 1 94.19 96 HIS B C 1
ATOM 3777 O O . HIS B 1 96 ? -6.25 -22.391 3.299 1 94.19 96 HIS B O 1
ATOM 3783 N N . ALA B 1 97 ? -4.613 -20.969 3.115 1 94.81 97 ALA B N 1
ATOM 3784 C CA . ALA B 1 97 ? -5.473 -19.797 2.967 1 94.81 97 ALA B CA 1
ATOM 3785 C C . ALA B 1 97 ? -6.363 -19.922 1.734 1 94.81 97 ALA B C 1
ATOM 3787 O O . ALA B 1 97 ? -7.527 -19.516 1.758 1 94.81 97 ALA B O 1
ATOM 3788 N N . LEU B 1 98 ? -5.863 -20.562 0.685 1 95.94 98 LEU B N 1
ATOM 3789 C CA . LEU B 1 98 ? -6.562 -20.578 -0.595 1 95.94 98 LEU B CA 1
ATOM 3790 C C . LEU B 1 98 ? -7.285 -21.906 -0.803 1 95.94 98 LEU B C 1
ATOM 3792 O O . LEU B 1 98 ? -7.93 -22.109 -1.835 1 95.94 98 LEU B O 1
ATOM 3796 N N . GLN B 1 99 ? -7.16 -22.766 0.102 1 93.69 99 GLN B N 1
ATOM 3797 C CA . GLN B 1 99 ? -7.641 -24.141 -0.06 1 93.69 99 GLN B CA 1
ATOM 3798 C C . GLN B 1 99 ? -9.117 -24.172 -0.448 1 93.69 99 GLN B C 1
ATOM 3800 O O . GLN B 1 99 ? -9.539 -25 -1.255 1 93.69 99 GLN B O 1
ATOM 3805 N N . GLY B 1 100 ? -9.906 -23.312 0.095 1 93.38 100 GLY B N 1
ATOM 3806 C CA . GLY B 1 100 ? -11.328 -23.281 -0.193 1 93.38 100 GLY B CA 1
ATOM 3807 C C . GLY B 1 100 ? -11.68 -22.406 -1.391 1 93.38 100 GLY B C 1
ATOM 3808 O O . GLY B 1 100 ? -12.859 -22.219 -1.709 1 93.38 100 GLY B O 1
ATOM 3809 N N . THR B 1 101 ? -10.719 -21.875 -2.023 1 94.06 101 THR B N 1
ATOM 3810 C CA . THR B 1 101 ? -10.906 -21.016 -3.193 1 94.06 101 THR B CA 1
ATOM 3811 C C . THR B 1 101 ? -10.414 -21.719 -4.457 1 94.06 101 THR B C 1
ATOM 3813 O O . THR B 1 101 ? -9.938 -22.859 -4.398 1 94.06 101 THR B O 1
ATOM 3816 N N . SER B 1 102 ? -10.594 -21.047 -5.57 1 94 102 SER B N 1
ATOM 3817 C CA . SER B 1 102 ? -10.07 -21.562 -6.832 1 94 102 SER B CA 1
ATOM 3818 C C . SER B 1 102 ? -8.656 -21.062 -7.098 1 94 102 SER B C 1
ATOM 3820 O O . SER B 1 102 ? -8.086 -21.328 -8.156 1 94 102 SER B O 1
ATOM 3822 N N . GLY B 1 103 ? -8.109 -20.375 -6.121 1 96.06 103 GLY B N 1
ATOM 3823 C CA . GLY B 1 103 ? -6.785 -19.797 -6.293 1 96.06 103 GLY B CA 1
ATOM 3824 C C . GLY B 1 103 ? -5.664 -20.781 -6.031 1 96.06 103 GLY B C 1
ATOM 3825 O O . GLY B 1 103 ? -5.754 -21.609 -5.117 1 96.06 103 GLY B O 1
ATOM 3826 N N . THR B 1 104 ? -4.633 -20.688 -6.906 1 96.88 104 THR B N 1
ATOM 3827 C CA . THR B 1 104 ? -3.402 -21.453 -6.734 1 96.88 104 THR B CA 1
ATOM 3828 C C . THR B 1 104 ? -2.182 -20.547 -6.785 1 96.88 104 THR B C 1
ATOM 3830 O O . THR B 1 104 ? -2.055 -19.719 -7.691 1 96.88 104 THR B O 1
ATOM 3833 N N . ALA B 1 105 ? -1.362 -20.703 -5.801 1 98.19 105 ALA B N 1
ATOM 3834 C CA . ALA B 1 105 ? -0.13 -19.922 -5.785 1 98.19 105 ALA B CA 1
ATOM 3835 C C . ALA B 1 105 ? 0.983 -20.625 -6.547 1 98.19 105 ALA B C 1
ATOM 3837 O O . ALA B 1 105 ? 1.151 -21.844 -6.418 1 98.19 105 ALA B O 1
ATOM 3838 N N . LEU B 1 106 ? 1.674 -19.906 -7.352 1 98.38 106 LEU B N 1
ATOM 3839 C CA . LEU B 1 106 ? 2.822 -20.391 -8.109 1 98.38 106 LEU B CA 1
ATOM 3840 C C . LEU B 1 106 ? 4.059 -19.547 -7.828 1 98.38 106 LEU B C 1
ATOM 3842 O O . LEU B 1 106 ? 3.984 -18.312 -7.82 1 98.38 106 LEU B O 1
ATOM 3846 N N . LEU B 1 107 ? 5.141 -20.188 -7.547 1 98.81 107 LEU B N 1
ATOM 3847 C CA . LEU B 1 107 ? 6.43 -19.531 -7.387 1 98.81 107 LEU B CA 1
ATOM 3848 C C . LEU B 1 107 ? 7.34 -19.812 -8.578 1 98.81 107 LEU B C 1
ATOM 3850 O O . LEU B 1 107 ? 7.562 -20.984 -8.922 1 98.81 107 LEU B O 1
ATOM 3854 N N . THR B 1 108 ? 7.832 -18.828 -9.203 1 98.69 108 THR B N 1
ATOM 3855 C CA . THR B 1 108 ? 8.789 -19.016 -10.289 1 98.69 108 THR B CA 1
ATOM 3856 C C . THR B 1 108 ? 10.172 -18.516 -9.883 1 98.69 108 THR B C 1
ATOM 3858 O O . THR B 1 108 ? 10.305 -17.734 -8.945 1 98.69 108 THR B O 1
ATOM 3861 N N . ASP B 1 109 ? 11.203 -19.031 -10.57 1 98.31 109 ASP B N 1
ATOM 3862 C CA . ASP B 1 109 ? 12.531 -18.422 -10.453 1 98.31 109 ASP B CA 1
ATOM 3863 C C . ASP B 1 109 ? 12.641 -17.172 -11.312 1 98.31 109 ASP B C 1
ATOM 3865 O O . ASP B 1 109 ? 11.633 -16.672 -11.82 1 98.31 109 ASP B O 1
ATOM 3869 N N . ALA B 1 110 ? 13.828 -16.609 -11.461 1 98.06 110 ALA B N 1
ATOM 3870 C CA . ALA B 1 110 ? 14.062 -15.344 -12.141 1 98.06 110 ALA B CA 1
ATOM 3871 C C . ALA B 1 110 ? 13.82 -15.469 -13.641 1 98.06 110 ALA B C 1
ATOM 3873 O O . ALA B 1 110 ? 13.633 -14.469 -14.336 1 98.06 110 ALA B O 1
ATOM 3874 N N . ALA B 1 111 ? 13.883 -16.656 -14.164 1 97.25 111 ALA B N 1
ATOM 3875 C CA . ALA B 1 111 ? 13.664 -16.891 -15.586 1 97.25 111 ALA B CA 1
ATOM 3876 C C . ALA B 1 111 ? 12.203 -17.203 -15.875 1 97.25 111 ALA B C 1
ATOM 3878 O O . ALA B 1 111 ? 11.797 -17.297 -17.031 1 97.25 111 ALA B O 1
ATOM 3879 N N . GLY B 1 112 ? 11.414 -17.422 -14.844 1 97.94 112 GLY B N 1
ATOM 3880 C CA . GLY B 1 112 ? 9.992 -17.656 -15.016 1 97.94 112 GLY B CA 1
ATOM 3881 C C . GLY B 1 112 ? 9.609 -19.125 -14.898 1 97.94 112 GLY B C 1
ATOM 3882 O O . GLY B 1 112 ? 8.453 -19.484 -15.102 1 97.94 112 GLY B O 1
ATOM 3883 N N . VAL B 1 113 ? 10.5 -19.984 -14.547 1 98.31 113 VAL B N 1
ATOM 3884 C CA . VAL B 1 113 ? 10.25 -21.406 -14.414 1 98.31 113 VAL B CA 1
ATOM 3885 C C . VAL B 1 113 ? 9.609 -21.703 -13.055 1 98.31 113 VAL B C 1
ATOM 3887 O O . VAL B 1 113 ? 10.133 -21.281 -12.023 1 98.31 113 VAL B O 1
ATOM 3890 N N . VAL B 1 114 ? 8.547 -22.438 -13.062 1 98.38 114 VAL B N 1
ATOM 3891 C CA . VAL B 1 114 ? 7.84 -22.766 -11.828 1 98.38 114 VAL B CA 1
ATOM 3892 C C . VAL B 1 114 ? 8.711 -23.672 -10.961 1 98.38 114 VAL B C 1
ATOM 3894 O O . VAL B 1 114 ? 9.148 -24.734 -11.406 1 98.38 114 VAL B O 1
ATOM 3897 N N . ILE B 1 115 ? 8.906 -23.297 -9.727 1 98.25 115 ILE B N 1
ATOM 3898 C CA . ILE B 1 115 ? 9.758 -24.078 -8.844 1 98.25 115 ILE B CA 1
ATOM 3899 C C . ILE B 1 115 ? 8.969 -24.5 -7.602 1 98.25 115 ILE B C 1
ATOM 3901 O O . ILE B 1 115 ? 9.43 -25.328 -6.82 1 98.25 115 ILE B O 1
ATOM 3905 N N . GLY B 1 116 ? 7.852 -23.906 -7.383 1 97.06 116 GLY B N 1
ATOM 3906 C CA . GLY B 1 116 ? 6.973 -24.234 -6.27 1 97.06 116 GLY B CA 1
ATOM 3907 C C . GLY B 1 116 ? 5.527 -23.844 -6.52 1 97.06 116 GLY B C 1
ATOM 3908 O O . GLY B 1 116 ? 5.242 -22.984 -7.359 1 97.06 116 GLY B O 1
ATOM 3909 N N . ASN B 1 117 ? 4.637 -24.469 -5.875 1 94.56 117 ASN B N 1
ATOM 3910 C CA . ASN B 1 117 ? 3.223 -24.125 -5.953 1 94.56 117 ASN B CA 1
ATOM 3911 C C . ASN B 1 117 ? 2.475 -24.531 -4.688 1 94.56 117 ASN B C 1
ATOM 3913 O O . ASN B 1 117 ? 3.031 -25.219 -3.83 1 94.56 117 ASN B O 1
ATOM 3917 N N . SER B 1 118 ? 1.306 -24.016 -4.527 1 91.81 118 SER B N 1
ATOM 3918 C CA . SER B 1 118 ? 0.463 -24.344 -3.381 1 91.81 118 SER B CA 1
ATOM 3919 C C . SER B 1 118 ? -0.608 -25.359 -3.752 1 91.81 118 SER B C 1
ATOM 3921 O O . SER B 1 118 ? -1.553 -25.578 -2.99 1 91.81 118 SER B O 1
ATOM 3923 N N . ARG B 1 119 ? -0.544 -25.891 -4.914 1 83.31 119 ARG B N 1
ATOM 3924 C CA . ARG B 1 119 ? -1.618 -26.734 -5.414 1 83.31 119 ARG B CA 1
ATOM 3925 C C . ARG B 1 119 ? -1.663 -28.062 -4.656 1 83.31 119 ARG B C 1
ATOM 3927 O O . ARG B 1 119 ? -0.652 -28.766 -4.555 1 83.31 119 ARG B O 1
ATOM 3934 N N . ALA B 1 120 ? -2.854 -28.375 -4.098 1 73.88 120 ALA B N 1
ATOM 3935 C CA . ALA B 1 120 ? -3.006 -29.625 -3.371 1 73.88 120 ALA B CA 1
ATOM 3936 C C . ALA B 1 120 ? -3.758 -30.656 -4.207 1 73.88 120 ALA B C 1
ATOM 3938 O O . ALA B 1 120 ? -3.348 -31.812 -4.289 1 73.88 120 ALA B O 1
ATOM 3939 N N . ALA B 1 121 ? -4.926 -30.25 -4.797 1 79.31 121 ALA B N 1
ATOM 3940 C CA . ALA B 1 121 ? -5.746 -31.203 -5.543 1 79.31 121 ALA B CA 1
ATOM 3941 C C . ALA B 1 121 ? -6.32 -30.547 -6.805 1 79.31 121 ALA B C 1
ATOM 3943 O O . ALA B 1 121 ? -6.535 -29.344 -6.848 1 79.31 121 ALA B O 1
ATOM 3944 N N . PRO B 1 122 ? -6.418 -31.406 -7.781 1 80.31 122 PRO B N 1
ATOM 3945 C CA . PRO B 1 122 ? -7.047 -30.891 -8.992 1 80.31 122 PRO B CA 1
ATOM 3946 C C . PRO B 1 122 ? -8.5 -30.484 -8.781 1 80.31 122 PRO B C 1
ATOM 3948 O O . PRO B 1 122 ? -9.211 -31.109 -7.992 1 80.31 122 PRO B O 1
ATOM 3951 N N . ARG B 1 123 ? -8.891 -29.438 -9.414 1 88.56 123 ARG B N 1
ATOM 3952 C CA . ARG B 1 123 ? -10.289 -29 -9.43 1 88.56 123 ARG B CA 1
ATOM 3953 C C . ARG B 1 123 ? -10.945 -29.312 -10.766 1 88.56 123 ARG B C 1
ATOM 3955 O O . ARG B 1 123 ? -10.344 -29.109 -11.828 1 88.56 123 ARG B O 1
ATOM 3962 N N . ALA B 1 124 ? -12.125 -29.688 -10.781 1 86 124 ALA B N 1
ATOM 3963 C CA . ALA B 1 124 ? -12.82 -30.25 -11.93 1 86 124 ALA B CA 1
ATOM 3964 C C . ALA B 1 124 ? -12.969 -29.219 -13.047 1 86 124 ALA B C 1
ATOM 3966 O O . ALA B 1 124 ? -12.969 -29.562 -14.227 1 86 124 ALA B O 1
ATOM 3967 N N . HIS B 1 125 ? -13.086 -28.047 -12.625 1 88.19 125 HIS B N 1
ATOM 3968 C CA . HIS B 1 125 ? -13.367 -27.016 -13.625 1 88.19 125 HIS B CA 1
ATOM 3969 C C . HIS B 1 125 ? -12.094 -26.578 -14.328 1 88.19 125 HIS B C 1
ATOM 3971 O O . HIS B 1 125 ? -12.148 -25.844 -15.32 1 88.19 125 HIS B O 1
ATOM 3977 N N . GLU B 1 126 ? -11.016 -27.062 -13.883 1 91.75 126 GLU B N 1
ATOM 3978 C CA . GLU B 1 126 ? -9.75 -26.562 -14.391 1 91.75 126 GLU B CA 1
ATOM 3979 C C . GLU B 1 126 ? -9.273 -27.391 -15.586 1 91.75 126 GLU B C 1
ATOM 3981 O O . GLU B 1 126 ? -9.344 -28.625 -15.562 1 91.75 126 GLU B O 1
ATOM 3986 N N . GLN B 1 127 ? -8.812 -26.703 -16.625 1 91.19 127 GLN B N 1
ATOM 3987 C CA . GLN B 1 127 ? -8.242 -27.344 -17.812 1 91.19 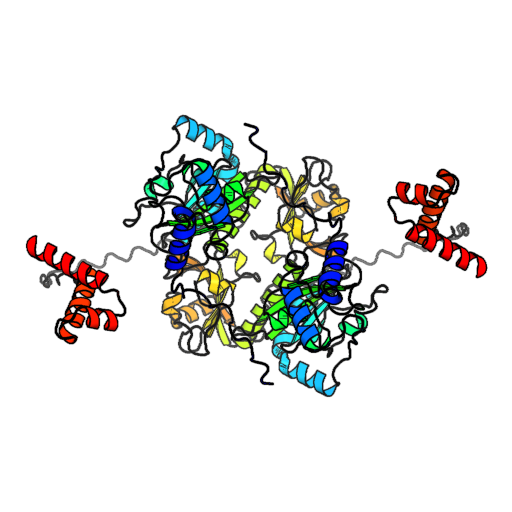127 GLN B CA 1
ATOM 3988 C C . GLN B 1 127 ? -6.785 -26.938 -18 1 91.19 127 GLN B C 1
ATOM 3990 O O . GLN B 1 127 ? -5.953 -27.766 -18.391 1 91.19 127 GLN B O 1
ATOM 3995 N N . VAL B 1 128 ? -6.48 -25.766 -17.656 1 93.12 128 VAL B N 1
ATOM 3996 C CA . VAL B 1 128 ? -5.16 -25.203 -17.922 1 93.12 128 VAL B CA 1
ATOM 3997 C C . VAL B 1 128 ? -4.277 -25.344 -16.688 1 93.12 128 VAL B C 1
ATOM 3999 O O . VAL B 1 128 ? -3.102 -25.703 -16.797 1 93.12 128 VAL B O 1
ATOM 4002 N N . MET B 1 129 ? -4.816 -25.188 -15.492 1 94.06 129 MET B N 1
ATOM 4003 C CA . MET B 1 129 ? -4.082 -25.062 -14.242 1 94.06 129 MET B CA 1
ATOM 4004 C C . MET B 1 129 ? -3.299 -26.328 -13.938 1 94.06 129 MET B C 1
ATOM 4006 O O . MET B 1 129 ? -2.152 -26.266 -13.484 1 94.06 129 MET B O 1
ATOM 4010 N N . PRO B 1 130 ? -3.84 -27.547 -14.234 1 92.88 130 PRO B N 1
ATOM 4011 C CA . PRO B 1 130 ? -3.064 -28.766 -13.953 1 92.88 130 PRO B CA 1
ATOM 4012 C C . PRO B 1 130 ? -1.73 -28.797 -14.695 1 92.88 130 PRO B C 1
ATOM 4014 O O . PRO B 1 130 ? -0.717 -29.219 -14.133 1 92.88 130 PRO B O 1
ATOM 4017 N N . ALA B 1 131 ? -1.752 -28.297 -15.883 1 93.31 131 ALA B N 1
ATOM 4018 C CA . ALA B 1 131 ? -0.523 -28.266 -16.672 1 93.31 131 ALA B CA 1
ATOM 4019 C C . ALA B 1 131 ? 0.351 -27.078 -16.266 1 93.31 131 ALA B C 1
ATOM 4021 O O . ALA B 1 131 ? 1.56 -27.219 -16.078 1 93.31 131 ALA B O 1
ATOM 4022 N N . ALA B 1 132 ? -0.207 -25.953 -16.094 1 94.31 132 ALA B N 1
ATOM 4023 C CA . ALA B 1 132 ? 0.507 -24.703 -15.875 1 94.31 132 ALA B CA 1
ATOM 4024 C C . ALA B 1 132 ? 1.183 -24.688 -14.508 1 94.31 132 ALA B C 1
ATOM 4026 O O . ALA B 1 132 ? 2.154 -23.953 -14.297 1 94.31 132 ALA B O 1
ATOM 4027 N N . SER B 1 133 ? 0.649 -25.453 -13.523 1 95.12 133 SER B N 1
ATOM 4028 C CA . SER B 1 133 ? 1.137 -25.391 -12.148 1 95.12 133 SER B CA 1
ATOM 4029 C C . SER B 1 133 ? 2.271 -26.375 -11.922 1 95.12 133 SER B C 1
ATOM 4031 O O . SER B 1 133 ? 2.861 -26.422 -10.836 1 95.12 133 SER B O 1
ATOM 4033 N N . ARG B 1 134 ? 2.646 -27.188 -12.898 1 95 134 ARG B N 1
ATOM 4034 C CA . ARG B 1 134 ? 3.689 -28.188 -12.742 1 95 134 ARG B CA 1
ATOM 4035 C C . ARG B 1 134 ? 5.055 -27.547 -12.555 1 95 134 ARG B C 1
ATOM 4037 O O . ARG B 1 134 ? 5.375 -26.547 -13.211 1 95 134 ARG B O 1
ATOM 4044 N N . ILE B 1 135 ? 5.828 -28.141 -11.695 1 96.81 135 ILE B N 1
ATOM 4045 C CA . ILE B 1 135 ? 7.207 -27.719 -11.508 1 96.81 135 ILE B CA 1
ATOM 4046 C C . ILE B 1 135 ? 7.98 -27.859 -12.812 1 96.81 135 ILE B C 1
ATOM 4048 O O . ILE B 1 135 ? 7.863 -28.875 -13.5 1 96.81 135 ILE B O 1
ATOM 4052 N N . GLY B 1 136 ? 8.695 -26.828 -13.172 1 97.56 136 GLY B N 1
ATOM 4053 C CA . GLY B 1 136 ? 9.508 -26.875 -14.375 1 97.56 136 GLY B CA 1
ATOM 4054 C C . GLY B 1 136 ? 8.875 -26.156 -15.555 1 97.56 136 GLY B C 1
ATOM 4055 O O . GLY B 1 136 ? 9.539 -25.891 -16.562 1 97.56 136 GLY B O 1
ATOM 4056 N N . VAL B 1 137 ? 7.633 -25.812 -15.492 1 97.25 137 VAL B N 1
ATOM 4057 C CA . VAL B 1 137 ? 6.957 -25.094 -16.562 1 97.25 137 VAL B CA 1
ATOM 4058 C C . VAL B 1 137 ? 7.445 -23.656 -16.609 1 97.25 137 VAL B C 1
ATOM 4060 O O . VAL B 1 137 ? 7.598 -23.016 -15.57 1 97.25 137 VAL B O 1
ATOM 4063 N N . ASP B 1 138 ? 7.691 -23.188 -17.797 1 97.19 138 ASP B N 1
ATOM 4064 C CA . ASP B 1 138 ? 8.156 -21.812 -18.016 1 97.19 138 ASP B CA 1
ATOM 4065 C C . ASP B 1 138 ? 6.977 -20.875 -18.25 1 97.19 138 ASP B C 1
ATOM 4067 O O . ASP B 1 138 ? 6.281 -20.969 -19.266 1 97.19 138 ASP B O 1
ATOM 4071 N N . LEU B 1 139 ? 6.789 -19.891 -17.375 1 97.56 139 LEU B N 1
ATOM 4072 C CA . LEU B 1 139 ? 5.656 -18.969 -17.438 1 97.56 139 LEU B CA 1
ATOM 4073 C C . LEU B 1 139 ? 6.09 -17.609 -17.953 1 97.56 139 LEU B C 1
ATOM 4075 O O . LEU B 1 139 ? 5.348 -16.625 -17.828 1 97.56 139 LEU B O 1
ATOM 4079 N N . SER B 1 140 ? 7.223 -17.5 -18.484 1 97 140 SER B N 1
ATOM 4080 C CA . SER B 1 140 ? 7.711 -16.219 -18.984 1 97 140 SER B CA 1
ATOM 4081 C C . SER B 1 140 ? 6.883 -15.742 -20.188 1 97 140 SER B C 1
ATOM 4083 O O . SER B 1 140 ? 6.215 -16.547 -20.844 1 97 140 SER B O 1
ATOM 4085 N N . GLU B 1 141 ? 6.883 -14.492 -20.359 1 96.88 141 GLU B N 1
ATOM 4086 C CA . GLU B 1 141 ? 6.16 -13.891 -21.484 1 96.88 141 GLU B CA 1
ATOM 4087 C C . GLU B 1 141 ? 6.605 -14.477 -22.812 1 96.88 141 GLU B C 1
ATOM 4089 O O . GLU B 1 141 ? 5.797 -14.648 -23.719 1 96.88 141 GLU B O 1
ATOM 4094 N N . GLU B 1 142 ? 7.832 -14.844 -23 1 94.56 142 GLU B N 1
ATOM 4095 C CA . GLU B 1 142 ? 8.398 -15.398 -24.219 1 94.56 142 GLU B CA 1
ATOM 4096 C C . GLU B 1 142 ? 7.75 -16.734 -24.578 1 94.56 142 GLU B C 1
ATOM 4098 O O . GLU B 1 142 ? 7.664 -17.094 -25.75 1 94.56 142 GLU B O 1
ATOM 4103 N N . VAL B 1 143 ? 7.297 -17.391 -23.594 1 94.5 143 VAL B N 1
ATOM 4104 C CA . VAL B 1 143 ? 6.785 -18.734 -23.828 1 94.5 143 VAL B CA 1
ATOM 4105 C C . VAL B 1 143 ? 5.258 -18.719 -23.812 1 94.5 143 VAL B C 1
ATOM 4107 O O . VAL B 1 143 ? 4.621 -19.219 -24.75 1 94.5 143 VAL B O 1
ATOM 4110 N N . ILE B 1 144 ? 4.691 -18.031 -22.859 1 95.44 144 ILE B N 1
ATOM 4111 C CA . ILE B 1 144 ? 3.244 -18.188 -22.734 1 95.44 144 ILE B CA 1
ATOM 4112 C C . ILE B 1 144 ? 2.557 -16.859 -23.031 1 95.44 144 ILE B C 1
ATOM 4114 O O . ILE B 1 144 ? 1.36 -16.703 -22.781 1 95.44 144 ILE B O 1
ATOM 4118 N N . GLY B 1 145 ? 3.264 -15.859 -23.484 1 97.12 145 GLY B N 1
ATOM 4119 C CA . GLY B 1 145 ? 2.672 -14.578 -23.812 1 97.12 145 GLY B CA 1
ATOM 4120 C C . GLY B 1 145 ? 2.307 -13.758 -22.594 1 97.12 145 GLY B C 1
ATOM 4121 O O . GLY B 1 145 ? 2.9 -13.922 -21.531 1 97.12 145 GLY B O 1
ATOM 4122 N N . THR B 1 146 ? 1.333 -12.844 -22.797 1 98.12 146 THR B N 1
ATOM 4123 C CA . THR B 1 146 ? 0.921 -11.922 -21.75 1 98.12 146 THR B CA 1
ATOM 4124 C C . THR B 1 146 ? 0.269 -12.672 -20.594 1 98.12 146 THR B C 1
ATOM 4126 O O . THR B 1 146 ? -0.733 -13.367 -20.781 1 98.12 146 THR B O 1
ATOM 4129 N N . SER B 1 147 ? 0.827 -12.602 -19.516 1 97.94 147 SER B N 1
ATOM 4130 C CA . SER B 1 147 ? 0.342 -13.125 -18.234 1 97.94 147 SER B CA 1
ATOM 4131 C C . SER B 1 147 ? 0.873 -12.305 -17.062 1 97.94 147 SER B C 1
ATOM 4133 O O . SER B 1 147 ? 1.784 -11.492 -17.234 1 97.94 147 SER B O 1
ATOM 4135 N N . ALA B 1 148 ? 0.277 -12.453 -15.883 1 98.69 148 ALA B N 1
ATOM 4136 C CA . ALA B 1 148 ? 0.704 -11.672 -14.727 1 98.69 148 ALA B CA 1
ATOM 4137 C C . ALA B 1 148 ? 2.148 -11.984 -14.352 1 98.69 148 ALA B C 1
ATOM 4139 O O . ALA B 1 148 ? 2.975 -11.078 -14.219 1 98.69 148 ALA B O 1
ATOM 4140 N N . PRO B 1 149 ? 2.482 -13.258 -14.242 1 98.31 149 PRO B N 1
ATOM 4141 C CA . PRO B 1 149 ? 3.883 -13.531 -13.906 1 98.31 149 PRO B CA 1
ATOM 4142 C C . PRO B 1 149 ? 4.848 -13.078 -15 1 98.31 149 PRO B C 1
ATOM 4144 O O . PRO B 1 149 ? 5.941 -12.586 -14.695 1 98.31 149 PRO B O 1
ATOM 4147 N N . GLY B 1 150 ? 4.441 -13.227 -16.266 1 98 150 GLY B N 1
ATOM 4148 C CA . GLY B 1 150 ? 5.293 -12.773 -17.359 1 98 150 GLY B CA 1
ATOM 4149 C C . GLY B 1 150 ? 5.574 -11.289 -17.328 1 98 150 GLY B C 1
ATOM 4150 O O . GLY B 1 150 ? 6.727 -10.867 -17.453 1 98 150 GLY B O 1
ATOM 4151 N N . ILE B 1 151 ? 4.535 -10.547 -17.172 1 98.5 151 ILE B N 1
ATOM 4152 C CA . ILE B 1 151 ? 4.684 -9.094 -17.125 1 98.5 151 ILE B CA 1
ATOM 4153 C C . ILE B 1 151 ? 5.52 -8.711 -15.898 1 98.5 151 ILE B C 1
ATOM 4155 O O . ILE B 1 151 ? 6.398 -7.852 -15.992 1 98.5 151 ILE B O 1
ATOM 4159 N N . THR B 1 152 ? 5.254 -9.32 -14.766 1 98.62 152 THR B N 1
ATOM 4160 C CA . THR B 1 152 ? 5.973 -9.008 -13.531 1 98.62 152 THR B CA 1
ATOM 4161 C C . THR B 1 152 ? 7.457 -9.328 -13.672 1 98.62 152 THR B C 1
ATOM 4163 O O . THR B 1 152 ? 8.305 -8.57 -13.211 1 98.62 152 THR B O 1
ATOM 4166 N N . LEU B 1 153 ? 7.777 -10.398 -14.32 1 98.12 153 LEU B N 1
ATOM 4167 C CA . LEU B 1 153 ? 9.172 -10.758 -14.57 1 98.12 153 LEU B CA 1
ATOM 4168 C C . LEU B 1 153 ? 9.875 -9.688 -15.391 1 98.12 153 LEU B C 1
ATOM 4170 O O . LEU B 1 153 ? 11.031 -9.359 -15.133 1 98.12 153 LEU B O 1
ATOM 4174 N N . ARG B 1 154 ? 9.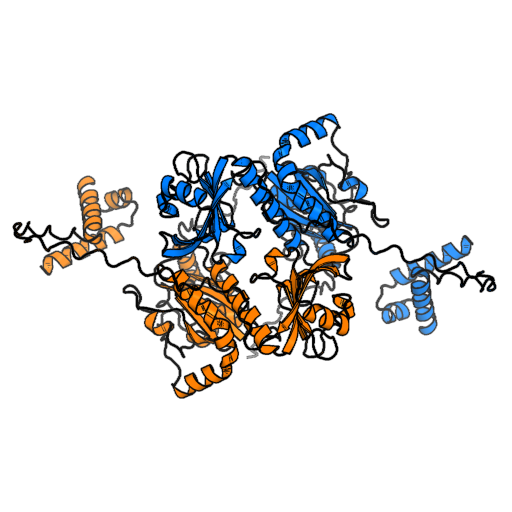156 -9.164 -16.266 1 96.44 154 ARG B N 1
ATOM 4175 C CA . ARG B 1 154 ? 9.734 -8.211 -17.203 1 96.44 154 ARG B CA 1
ATOM 4176 C C . ARG B 1 154 ? 9.828 -6.824 -16.578 1 96.44 154 ARG B C 1
ATOM 4178 O O . ARG B 1 154 ? 10.82 -6.117 -16.766 1 96.44 154 ARG B O 1
ATOM 4185 N N . THR B 1 155 ? 8.867 -6.422 -15.852 1 96.38 155 THR B N 1
ATOM 4186 C CA . THR B 1 155 ? 8.781 -5.039 -15.391 1 96.38 155 THR B CA 1
ATOM 4187 C C . THR B 1 155 ? 9.32 -4.906 -13.977 1 96.38 155 THR B C 1
ATOM 4189 O O . THR B 1 155 ? 9.656 -3.807 -13.531 1 96.38 155 THR B O 1
ATOM 4192 N N . GLY B 1 156 ? 9.273 -6.031 -13.234 1 96.56 156 GLY B N 1
ATOM 4193 C CA . GLY B 1 156 ? 9.641 -5.969 -11.836 1 96.56 156 GLY B CA 1
ATOM 4194 C C . GLY B 1 156 ? 8.57 -5.352 -10.961 1 96.56 156 GLY B C 1
ATOM 4195 O O . GLY B 1 156 ? 8.836 -4.938 -9.828 1 96.56 156 GLY B O 1
ATOM 4196 N N . ALA B 1 157 ? 7.426 -5.223 -11.508 1 97.06 157 ALA B N 1
ATOM 4197 C CA . ALA B 1 157 ? 6.316 -4.613 -10.781 1 97.06 157 ALA B CA 1
ATOM 4198 C C . ALA B 1 157 ? 5.145 -5.582 -10.656 1 97.06 157 ALA B C 1
ATOM 4200 O O . ALA B 1 157 ? 4.969 -6.465 -11.5 1 97.06 157 ALA B O 1
ATOM 4201 N N . PRO B 1 158 ? 4.355 -5.422 -9.562 1 98.19 158 PRO B N 1
ATOM 4202 C CA . PRO B 1 158 ? 3.148 -6.246 -9.461 1 98.19 158 PRO B CA 1
ATOM 4203 C C . PRO B 1 158 ? 2.195 -6.039 -10.641 1 98.19 158 PRO B C 1
ATOM 4205 O O . PRO B 1 158 ? 2.139 -4.945 -11.211 1 98.19 158 PRO B O 1
ATOM 4208 N N . CYS B 1 159 ? 1.44 -7.09 -10.953 1 98.31 159 CYS B N 1
ATOM 4209 C CA . CYS B 1 159 ? 0.563 -7 -12.117 1 98.31 159 CYS B CA 1
ATOM 4210 C C . CYS B 1 159 ? -0.627 -7.941 -11.977 1 98.31 159 CYS B C 1
ATOM 4212 O O . CYS B 1 159 ? -0.498 -9.031 -11.422 1 98.31 159 CYS B O 1
ATOM 4214 N N . ALA B 1 160 ? -1.725 -7.445 -12.43 1 98.38 160 ALA B N 1
ATOM 4215 C CA . ALA B 1 160 ? -2.924 -8.266 -12.578 1 98.38 160 ALA B CA 1
ATOM 4216 C C . ALA B 1 160 ? -3.301 -8.43 -14.047 1 98.38 160 ALA B C 1
ATOM 4218 O O . ALA B 1 160 ? -3.211 -7.477 -14.828 1 98.38 160 ALA B O 1
ATOM 4219 N N . VAL B 1 161 ? -3.664 -9.602 -14.469 1 98.44 161 VAL B N 1
ATOM 4220 C CA . VAL B 1 161 ? -4.129 -9.898 -15.812 1 98.44 161 VAL B CA 1
ATOM 4221 C C . VAL B 1 161 ? -5.387 -10.758 -15.75 1 98.44 161 VAL B C 1
ATOM 4223 O O . VAL B 1 161 ? -5.379 -11.844 -15.156 1 98.44 161 VAL B O 1
ATOM 4226 N N . THR B 1 162 ? -6.426 -10.281 -16.391 1 97.25 162 THR B N 1
ATOM 4227 C CA . THR B 1 162 ? -7.703 -10.977 -16.281 1 97.25 162 THR B CA 1
ATOM 4228 C C . THR B 1 162 ? -8.281 -11.273 -17.656 1 97.25 162 THR B C 1
ATOM 4230 O O . THR B 1 162 ? -8.211 -10.438 -18.562 1 97.25 162 THR B O 1
ATOM 4233 N N . GLY B 1 163 ? -8.758 -12.461 -17.766 1 96.25 163 GLY B N 1
ATOM 4234 C CA . GLY B 1 163 ? -9.523 -12.844 -18.938 1 96.25 163 GLY B CA 1
ATOM 4235 C C . GLY B 1 163 ? -8.781 -12.586 -20.234 1 96.25 163 GLY B C 1
ATOM 4236 O O . GLY B 1 163 ? -7.641 -13.016 -20.406 1 96.25 163 GLY B O 1
ATOM 4237 N N . GLY B 1 164 ? -9.422 -11.797 -21.047 1 95.62 164 GLY B N 1
ATOM 4238 C CA . GLY B 1 164 ? -8.938 -11.547 -22.406 1 95.62 164 GLY B CA 1
ATOM 4239 C C . GLY B 1 164 ? -7.684 -10.688 -22.422 1 95.62 164 GLY B C 1
ATOM 4240 O O . GLY B 1 164 ? -7.094 -10.469 -23.484 1 95.62 164 GLY B O 1
ATOM 4241 N N . GLU B 1 165 ? -7.289 -10.211 -21.297 1 97.69 165 GLU B N 1
ATOM 4242 C CA . GLU B 1 165 ? -6.012 -9.508 -21.25 1 97.69 165 GLU B CA 1
ATOM 4243 C C . GLU B 1 165 ? -4.852 -10.453 -21.562 1 97.69 165 GLU B C 1
ATOM 4245 O O . GLU B 1 165 ? -3.775 -10.008 -21.969 1 97.69 165 GLU B O 1
ATOM 4250 N N . HIS B 1 166 ? -5.059 -11.727 -21.25 1 97.81 166 HIS B N 1
ATOM 4251 C CA . HIS B 1 166 ? -4.055 -12.711 -21.641 1 97.81 166 HIS B CA 1
ATOM 4252 C C . HIS B 1 166 ? -3.881 -12.75 -23.156 1 97.81 166 HIS B C 1
ATOM 4254 O O . HIS B 1 166 ? -4.82 -12.461 -23.891 1 97.81 166 HIS B O 1
ATOM 4260 N N . PHE B 1 167 ? -2.732 -13.023 -23.547 1 97.69 167 PHE B N 1
ATOM 4261 C CA . PHE B 1 167 ? -2.426 -12.906 -24.969 1 97.69 167 PHE B CA 1
ATOM 4262 C C . PHE B 1 167 ? -3.094 -14.023 -25.766 1 97.69 167 PHE B C 1
ATOM 4264 O O . PHE B 1 167 ? -3.785 -13.766 -26.75 1 97.69 167 PHE B O 1
ATOM 4271 N N . PHE B 1 168 ? -2.844 -15.266 -25.375 1 96.44 168 PHE B N 1
ATOM 4272 C CA . PHE B 1 168 ? -3.357 -16.422 -26.109 1 96.44 168 PHE B CA 1
ATOM 4273 C C . PHE B 1 168 ? -4.809 -16.703 -25.734 1 96.44 168 PHE B C 1
ATOM 4275 O O . PHE B 1 168 ? -5.184 -16.594 -24.562 1 96.44 168 PHE B O 1
ATOM 4282 N N . GLY B 1 169 ? -5.555 -17.078 -26.625 1 91.81 169 GLY B N 1
ATOM 4283 C CA . GLY B 1 169 ? -6.984 -17.281 -26.438 1 91.81 169 GLY B CA 1
ATOM 4284 C C . GLY B 1 169 ? -7.312 -18.406 -25.484 1 91.81 169 GLY B C 1
ATOM 4285 O O . GLY B 1 169 ? -8.289 -18.312 -24.734 1 91.81 169 GLY B O 1
ATOM 4286 N N . ASN B 1 170 ? -6.555 -19.469 -25.453 1 91.94 170 ASN B N 1
ATOM 4287 C CA . ASN B 1 170 ? -6.895 -20.641 -24.656 1 91.94 170 ASN B CA 1
ATOM 4288 C C . ASN B 1 170 ? -6.637 -20.391 -23.172 1 91.94 170 ASN B C 1
ATOM 4290 O O . ASN B 1 170 ? -6.996 -21.219 -22.328 1 91.94 170 ASN B O 1
ATOM 4294 N N . VAL B 1 171 ? -6.008 -19.312 -22.859 1 93.94 171 VAL B N 1
ATOM 4295 C CA . VAL B 1 171 ? -5.816 -18.984 -21.438 1 93.94 171 VAL B CA 1
ATOM 4296 C C . VAL B 1 171 ? -6.672 -17.766 -21.078 1 93.94 171 VAL B C 1
ATOM 4298 O O . VAL B 1 171 ? -6.445 -17.141 -20.031 1 93.94 171 VAL B O 1
ATOM 4301 N N . GLY B 1 172 ? -7.652 -17.469 -21.891 1 93.44 172 GLY B N 1
ATOM 4302 C CA . GLY B 1 172 ? -8.531 -16.328 -21.703 1 93.44 172 GLY B CA 1
ATOM 4303 C C . GLY B 1 172 ? -9.469 -16.484 -20.516 1 93.44 172 GLY B C 1
ATOM 4304 O O . GLY B 1 172 ? -10.133 -15.531 -20.109 1 93.44 172 GLY B O 1
ATOM 4305 N N . ALA B 1 173 ? -9.523 -17.641 -19.953 1 94.69 173 ALA B N 1
ATOM 4306 C CA . ALA B 1 173 ? -10.383 -17.891 -18.797 1 94.69 173 ALA B CA 1
ATOM 4307 C C . ALA B 1 173 ? -9.617 -17.688 -17.5 1 94.69 173 ALA B C 1
ATOM 4309 O O . ALA B 1 173 ? -10.195 -17.781 -16.406 1 94.69 173 ALA B O 1
ATOM 4310 N N . MET B 1 174 ? -8.406 -17.344 -17.609 1 96.88 174 MET B N 1
ATOM 4311 C CA . MET B 1 174 ? -7.551 -17.281 -16.438 1 96.88 174 MET B CA 1
ATOM 4312 C C . MET B 1 174 ? -7.641 -15.898 -15.781 1 96.88 174 MET B C 1
ATOM 4314 O O . MET B 1 174 ? -7.859 -14.898 -16.453 1 96.88 174 MET B O 1
ATOM 4318 N N . HIS B 1 175 ? -7.535 -15.828 -14.484 1 97.81 175 HIS B N 1
ATOM 4319 C CA . HIS B 1 175 ? -7.32 -14.648 -13.648 1 97.81 175 HIS B CA 1
ATOM 4320 C C . HIS B 1 175 ? -6.035 -14.773 -12.844 1 97.81 175 HIS B C 1
ATOM 4322 O O . HIS B 1 175 ? -5.887 -15.695 -12.039 1 97.81 175 HIS B O 1
ATOM 4328 N N . CYS B 1 176 ? -5.137 -13.828 -13.078 1 98.31 176 CYS B N 1
ATOM 4329 C CA . CYS B 1 176 ? -3.83 -13.969 -12.445 1 98.31 176 CYS B CA 1
ATOM 4330 C C . CYS B 1 176 ? -3.393 -12.656 -11.797 1 98.31 176 CYS B C 1
ATOM 4332 O O . CYS B 1 176 ? -3.664 -11.578 -12.32 1 98.31 176 CYS B O 1
ATOM 4334 N N . VAL B 1 177 ? -2.826 -12.742 -10.656 1 98.69 177 VAL B N 1
ATOM 4335 C CA . VAL B 1 177 ? -2.127 -11.641 -10.008 1 98.69 177 VAL B CA 1
ATOM 4336 C C . VAL B 1 177 ? -0.723 -12.086 -9.602 1 98.69 177 VAL B C 1
ATOM 4338 O O . VAL B 1 177 ? -0.524 -13.227 -9.18 1 98.69 177 VAL B O 1
ATOM 4341 N N . ALA B 1 178 ? 0.231 -11.164 -9.75 1 98.88 178 ALA B N 1
ATOM 4342 C CA . ALA B 1 178 ? 1.613 -11.547 -9.469 1 98.88 178 ALA B CA 1
ATOM 4343 C C . ALA B 1 178 ? 2.381 -10.391 -8.836 1 98.88 178 ALA B C 1
ATOM 4345 O O . ALA B 1 178 ? 2.045 -9.219 -9.055 1 98.88 178 ALA B O 1
ATOM 4346 N N . ALA B 1 179 ? 3.354 -10.727 -8.039 1 98.81 179 ALA B N 1
ATOM 4347 C CA . ALA B 1 179 ? 4.262 -9.766 -7.414 1 98.81 179 ALA B CA 1
ATOM 4348 C C . ALA B 1 179 ? 5.699 -10.273 -7.438 1 98.81 179 ALA B C 1
ATOM 4350 O O . ALA B 1 179 ? 5.941 -11.477 -7.305 1 98.81 179 ALA B O 1
ATOM 4351 N N . PRO B 1 180 ? 6.652 -9.383 -7.547 1 98.69 180 PRO B N 1
ATOM 4352 C CA . PRO B 1 180 ? 8.055 -9.789 -7.621 1 98.69 180 PRO B CA 1
ATOM 4353 C C . PRO B 1 180 ? 8.664 -10.07 -6.25 1 98.69 180 PRO B C 1
ATOM 4355 O O . PRO B 1 180 ? 8.172 -9.562 -5.238 1 98.69 180 PRO B O 1
ATOM 4358 N N . ILE B 1 181 ? 9.578 -10.867 -6.191 1 98.62 181 ILE B N 1
ATOM 4359 C CA . ILE B 1 181 ? 10.492 -11.109 -5.078 1 98.62 181 ILE B CA 1
ATOM 4360 C C . ILE B 1 181 ? 11.906 -10.695 -5.477 1 98.62 181 ILE B C 1
ATOM 4362 O O . ILE B 1 181 ? 12.453 -11.195 -6.465 1 98.62 181 ILE B O 1
ATOM 4366 N N . ARG B 1 182 ? 12.5 -9.805 -4.715 1 96.44 182 ARG B N 1
ATOM 4367 C CA . ARG B 1 182 ? 13.797 -9.266 -5.109 1 96.44 182 ARG B CA 1
ATOM 4368 C C . ARG B 1 182 ? 14.914 -9.828 -4.242 1 96.44 182 ARG B C 1
ATOM 4370 O O . ARG B 1 182 ? 14.672 -10.227 -3.098 1 96.44 182 ARG B O 1
ATOM 4377 N N . ASP B 1 183 ? 16.094 -9.898 -4.809 1 94.12 183 ASP B N 1
ATOM 4378 C CA . ASP B 1 183 ? 17.266 -10.32 -4.059 1 94.12 183 ASP B CA 1
ATOM 4379 C C . ASP B 1 183 ? 18 -9.117 -3.471 1 94.12 183 ASP B C 1
ATOM 4381 O O . ASP B 1 183 ? 17.5 -7.996 -3.52 1 94.12 183 ASP B O 1
ATOM 4385 N N . ARG B 1 184 ? 19.141 -9.344 -2.883 1 90.06 184 ARG B N 1
ATOM 4386 C CA . ARG B 1 184 ? 19.859 -8.32 -2.125 1 90.06 184 ARG B CA 1
ATOM 4387 C C . ARG B 1 184 ? 20.359 -7.219 -3.041 1 90.06 184 ARG B C 1
ATOM 4389 O O . ARG B 1 184 ? 20.719 -6.133 -2.574 1 90.06 184 ARG B O 1
ATOM 4396 N N . ARG B 1 185 ? 20.453 -7.488 -4.309 1 90.12 185 ARG B N 1
ATOM 4397 C CA . ARG B 1 185 ? 20.938 -6.492 -5.262 1 90.12 185 ARG B CA 1
ATOM 4398 C C . ARG B 1 185 ? 19.766 -5.766 -5.918 1 90.12 185 ARG B C 1
ATOM 4400 O O . ARG B 1 185 ? 19.969 -4.914 -6.785 1 90.12 185 ARG B O 1
ATOM 4407 N N . GLY B 1 186 ? 18.531 -6.148 -5.547 1 91.12 186 GLY B N 1
ATOM 4408 C CA . GLY B 1 186 ? 17.359 -5.477 -6.066 1 91.12 186 GLY B CA 1
ATOM 4409 C C . GLY B 1 186 ? 16.812 -6.117 -7.332 1 91.12 186 GLY B C 1
ATOM 4410 O O . GLY B 1 186 ? 15.805 -5.664 -7.883 1 91.12 186 GLY B O 1
ATOM 4411 N N . SER B 1 187 ? 17.484 -7.094 -7.789 1 93.88 187 SER B N 1
ATOM 4412 C CA . SER B 1 187 ? 17.031 -7.793 -8.984 1 93.88 187 SER B CA 1
ATOM 4413 C C . SER B 1 187 ? 15.914 -8.781 -8.648 1 93.88 187 SER B C 1
ATOM 4415 O O . SER B 1 187 ? 15.828 -9.273 -7.527 1 93.88 187 SER B O 1
ATOM 4417 N N . VAL B 1 188 ? 15.109 -9.094 -9.641 1 97.19 188 VAL B N 1
ATOM 4418 C CA . VAL B 1 188 ? 14.031 -10.055 -9.445 1 97.19 188 VAL B CA 1
ATOM 4419 C C . VAL B 1 188 ? 14.602 -11.461 -9.297 1 97.19 188 VAL B C 1
ATOM 4421 O O . VAL B 1 188 ? 15.211 -11.984 -10.227 1 97.19 188 VAL B O 1
ATOM 4424 N N . ALA B 1 189 ? 14.422 -12.031 -8.164 1 97.81 189 ALA B N 1
ATOM 4425 C CA . ALA B 1 189 ? 14.867 -13.391 -7.879 1 97.81 189 ALA B CA 1
ATOM 4426 C C . ALA B 1 189 ? 13.789 -14.406 -8.25 1 97.81 189 ALA B C 1
ATOM 4428 O O . ALA B 1 189 ? 14.086 -15.578 -8.492 1 97.81 189 ALA B O 1
ATOM 4429 N N . GLY B 1 190 ? 12.594 -13.945 -8.242 1 98.62 190 GLY B N 1
ATOM 4430 C CA . GLY B 1 190 ? 11.43 -14.742 -8.586 1 98.62 190 GLY B CA 1
ATOM 4431 C C . GLY B 1 190 ? 10.133 -13.961 -8.547 1 98.62 190 GLY B C 1
ATOM 4432 O O . GLY B 1 190 ? 10.133 -12.758 -8.289 1 98.62 190 GLY B O 1
ATOM 4433 N N . VAL B 1 191 ? 9.039 -14.68 -8.906 1 98.88 191 VAL B N 1
ATOM 4434 C CA . VAL B 1 191 ? 7.711 -14.078 -8.914 1 98.88 191 VAL B CA 1
ATOM 4435 C C . VAL B 1 191 ? 6.723 -15.008 -8.211 1 98.88 191 VAL B C 1
ATOM 4437 O O . VAL B 1 191 ? 6.75 -16.219 -8.406 1 98.88 191 VAL B O 1
ATOM 4440 N N . LEU B 1 192 ? 5.977 -14.422 -7.297 1 98.88 192 LEU B N 1
ATOM 4441 C CA . LEU B 1 192 ? 4.832 -15.125 -6.73 1 98.88 192 LEU B CA 1
ATOM 4442 C C . LEU B 1 192 ? 3.549 -14.766 -7.473 1 98.88 192 LEU B C 1
ATOM 4444 O O . LEU B 1 192 ? 3.25 -13.578 -7.66 1 98.88 192 LEU B O 1
ATOM 4448 N N . ASP B 1 193 ? 2.859 -15.742 -7.914 1 98.75 193 ASP B N 1
ATOM 4449 C CA . ASP B 1 193 ? 1.63 -15.562 -8.68 1 98.75 193 ASP B CA 1
ATOM 4450 C C . ASP B 1 193 ? 0.471 -16.328 -8.047 1 98.75 193 ASP B C 1
ATOM 4452 O O . ASP B 1 193 ? 0.665 -17.422 -7.504 1 98.75 193 ASP B O 1
ATOM 4456 N N . ILE B 1 194 ? -0.707 -15.781 -8.039 1 98.44 194 ILE B N 1
ATOM 4457 C CA . ILE B 1 194 ? -1.943 -16.5 -7.75 1 98.44 194 ILE B CA 1
ATOM 4458 C C . ILE B 1 194 ? -2.834 -16.516 -8.992 1 98.44 194 ILE B C 1
ATOM 4460 O O . ILE B 1 194 ? -3.129 -15.469 -9.562 1 98.44 194 ILE B O 1
ATOM 4464 N N . SER B 1 195 ? -3.248 -17.719 -9.359 1 97.62 195 SER B N 1
ATOM 4465 C CA . SER B 1 195 ? -4.066 -17.875 -10.555 1 97.62 195 SER B CA 1
ATOM 4466 C C . SER B 1 195 ? -5.363 -18.625 -10.242 1 97.62 195 SER B C 1
ATOM 4468 O O . SER B 1 195 ? -5.391 -19.5 -9.367 1 97.62 195 SER B O 1
ATOM 4470 N N . SER B 1 196 ? -6.348 -18.25 -10.875 1 96.69 196 SER B N 1
ATOM 4471 C CA . SER B 1 196 ? -7.648 -18.906 -10.852 1 96.69 196 SER B CA 1
ATOM 4472 C C . SER B 1 196 ? -8.211 -19.078 -12.258 1 96.69 196 SER B C 1
ATOM 4474 O O . SER B 1 196 ? -8.117 -18.172 -13.086 1 96.69 196 SER B O 1
ATOM 4476 N N . GLU B 1 197 ? -8.727 -20.297 -12.539 1 96.19 197 GLU B N 1
ATOM 4477 C CA . GLU B 1 197 ? -9.297 -20.578 -13.852 1 96.19 197 GLU B CA 1
ATOM 4478 C C . GLU B 1 197 ? -10.82 -20.438 -13.828 1 96.19 197 GLU B C 1
ATOM 4480 O O . GLU B 1 197 ? -11.492 -21.031 -12.992 1 96.19 197 GLU B O 1
ATOM 4485 N N . HIS B 1 198 ? -11.359 -19.578 -14.68 1 94.19 198 HIS B N 1
ATOM 4486 C CA . HIS B 1 198 ? -12.781 -19.375 -14.953 1 94.19 198 HIS B CA 1
ATOM 4487 C C . HIS B 1 198 ? -13.43 -18.531 -13.852 1 94.19 198 HIS B C 1
ATOM 4489 O O . HIS B 1 198 ? -14.344 -17.75 -14.125 1 94.19 198 HIS B O 1
ATOM 4495 N N . LEU B 1 199 ? -12.969 -18.656 -12.688 1 94.06 199 LEU B N 1
ATOM 4496 C CA . LEU B 1 199 ? -13.617 -18 -11.562 1 94.06 199 LEU B CA 1
ATOM 4497 C C . LEU B 1 199 ? -12.805 -16.781 -11.109 1 94.06 199 LEU B C 1
ATOM 4499 O O . LEU B 1 199 ? -11.641 -16.922 -10.734 1 94.06 199 LEU B O 1
ATOM 4503 N N . PRO B 1 200 ? -13.43 -15.594 -11.125 1 93.81 200 PRO B N 1
ATOM 4504 C CA . PRO B 1 200 ? -12.742 -14.422 -10.578 1 93.81 200 PRO B CA 1
ATOM 4505 C C . PRO B 1 200 ? -12.523 -14.516 -9.07 1 93.81 200 PRO B C 1
ATOM 4507 O O . PRO B 1 200 ? -13.234 -15.25 -8.383 1 93.81 200 PRO B O 1
ATOM 4510 N N . PHE B 1 201 ? -11.578 -13.805 -8.562 1 94.81 201 PHE B N 1
ATOM 4511 C CA . PHE B 1 201 ? -11.32 -13.766 -7.129 1 94.81 201 PHE B CA 1
ATOM 4512 C C . PHE B 1 201 ? -12.438 -13.047 -6.395 1 94.81 201 PHE B C 1
ATOM 4514 O O . PHE B 1 201 ? -12.938 -12.023 -6.863 1 94.81 201 PHE B O 1
ATOM 4521 N N . ALA B 1 202 ? -12.766 -13.531 -5.332 1 94.38 202 ALA B N 1
ATOM 4522 C CA . ALA B 1 202 ? -13.789 -12.906 -4.496 1 94.38 202 ALA B CA 1
ATOM 4523 C C . ALA B 1 202 ? -13.156 -12.023 -3.428 1 94.38 202 ALA B C 1
ATOM 4525 O O . ALA B 1 202 ? -13.836 -11.578 -2.498 1 94.38 202 ALA B O 1
ATOM 4526 N N . PHE B 1 203 ? -11.906 -11.805 -3.414 1 93.38 203 PHE B N 1
ATOM 4527 C CA . PHE B 1 203 ? -11.102 -10.992 -2.508 1 93.38 203 PHE B CA 1
ATOM 4528 C C . PHE B 1 203 ? -9.992 -10.273 -3.266 1 93.38 203 PHE B C 1
ATOM 4530 O O . PHE B 1 203 ? -9.805 -10.492 -4.465 1 93.38 203 PHE B O 1
ATOM 4537 N N . ASP B 1 204 ? -9.344 -9.359 -2.646 1 94.38 204 ASP B N 1
ATOM 4538 C CA . ASP B 1 204 ? -8.242 -8.648 -3.287 1 94.38 204 ASP B CA 1
ATOM 4539 C C . ASP B 1 204 ? -6.996 -9.523 -3.367 1 94.38 204 ASP B C 1
ATOM 4541 O O . ASP B 1 204 ? -6.086 -9.398 -2.547 1 94.38 204 ASP B O 1
ATOM 4545 N N . ALA B 1 205 ? -6.922 -10.258 -4.371 1 97.06 205 ALA B N 1
ATOM 4546 C CA . ALA B 1 205 ? -5.824 -11.203 -4.562 1 97.06 205 ALA B CA 1
ATOM 4547 C C . ALA B 1 205 ? -4.504 -10.469 -4.797 1 97.06 205 ALA B C 1
ATOM 4549 O O . ALA B 1 205 ? -3.432 -11 -4.5 1 97.06 205 ALA B O 1
ATOM 4550 N N . SER B 1 206 ? -4.555 -9.258 -5.371 1 97.19 206 SER B N 1
ATOM 4551 C CA . SER B 1 206 ? -3.344 -8.469 -5.59 1 97.19 206 SER B CA 1
ATOM 4552 C C . SER B 1 206 ? -2.674 -8.109 -4.266 1 97.19 206 SER B C 1
ATOM 4554 O O . SER B 1 206 ? -1.453 -8.219 -4.133 1 97.19 206 SER B O 1
ATOM 4556 N N . ALA B 1 207 ? -3.475 -7.738 -3.354 1 93.88 207 ALA B N 1
ATOM 4557 C CA . ALA B 1 207 ? -2.939 -7.414 -2.033 1 93.88 207 ALA B CA 1
ATOM 4558 C C . ALA B 1 207 ? -2.375 -8.656 -1.352 1 93.88 207 ALA B C 1
ATOM 4560 O O . ALA B 1 207 ? -1.33 -8.594 -0.7 1 93.88 207 ALA B O 1
ATOM 4561 N N . LEU B 1 208 ? -3.057 -9.727 -1.502 1 95 208 LEU B N 1
ATOM 4562 C CA . LEU B 1 208 ? -2.639 -10.984 -0.897 1 95 208 LEU B CA 1
ATOM 4563 C C . LEU B 1 208 ? -1.287 -11.43 -1.443 1 95 208 LEU B C 1
ATOM 4565 O O . LEU B 1 208 ? -0.366 -11.719 -0.675 1 95 208 LEU B O 1
ATOM 4569 N N . VAL B 1 209 ? -1.169 -11.43 -2.715 1 97.94 209 VAL B N 1
ATOM 4570 C CA . VAL B 1 209 ? 0.058 -11.93 -3.328 1 97.94 209 VAL B CA 1
ATOM 4571 C C . VAL B 1 209 ? 1.217 -10.992 -2.998 1 97.94 209 VAL B C 1
ATOM 4573 O O . VAL B 1 209 ? 2.348 -11.438 -2.795 1 97.94 209 VAL B O 1
ATOM 4576 N N . ALA B 1 210 ? 0.974 -9.711 -2.951 1 97.06 210 ALA B N 1
ATOM 4577 C CA . ALA B 1 210 ? 2.008 -8.734 -2.613 1 97.06 210 ALA B CA 1
ATOM 4578 C C . ALA B 1 210 ? 2.525 -8.953 -1.194 1 97.06 210 ALA B C 1
ATOM 4580 O O . ALA B 1 210 ? 3.734 -8.906 -0.952 1 97.06 210 ALA B O 1
ATOM 4581 N N . LEU B 1 211 ? 1.647 -9.164 -0.287 1 94.94 211 LEU B N 1
ATOM 4582 C CA . LEU B 1 211 ? 2.018 -9.383 1.107 1 94.94 211 LEU B CA 1
ATOM 4583 C C . LEU B 1 211 ? 2.914 -10.609 1.248 1 94.94 211 LEU B C 1
ATOM 4585 O O . LEU B 1 211 ? 3.961 -10.547 1.895 1 94.94 211 LEU B O 1
ATOM 4589 N N . TYR B 1 212 ? 2.539 -11.664 0.645 1 97.31 212 TYR B N 1
ATOM 4590 C CA . TYR B 1 212 ? 3.299 -12.898 0.775 1 97.31 212 TYR B CA 1
ATOM 4591 C C . TYR B 1 212 ? 4.617 -12.812 0.011 1 97.31 212 TYR B C 1
ATOM 4593 O O . TYR B 1 212 ? 5.625 -13.383 0.438 1 97.31 212 TYR B O 1
ATOM 4601 N N . ALA B 1 213 ? 4.578 -12.141 -1.149 1 98.56 213 ALA B N 1
ATOM 4602 C CA . ALA B 1 213 ? 5.832 -11.922 -1.863 1 98.56 213 ALA B CA 1
ATOM 4603 C C . ALA B 1 213 ? 6.82 -11.133 -1.004 1 98.56 213 ALA B C 1
ATOM 4605 O O . ALA B 1 213 ? 8.008 -11.461 -0.959 1 98.56 213 ALA B O 1
ATOM 4606 N N . THR B 1 214 ? 6.324 -10.156 -0.358 1 97.25 214 THR B N 1
ATOM 4607 C CA . THR B 1 214 ? 7.156 -9.359 0.53 1 97.25 214 THR B CA 1
ATOM 4608 C C . THR B 1 214 ? 7.703 -10.211 1.672 1 97.25 214 THR B C 1
ATOM 4610 O O . THR B 1 214 ? 8.875 -10.094 2.029 1 97.25 214 THR B O 1
ATOM 4613 N N . ALA B 1 215 ? 6.895 -11.008 2.252 1 96.94 215 ALA B N 1
ATOM 4614 C CA . ALA B 1 215 ? 7.324 -11.898 3.328 1 96.94 215 ALA B CA 1
ATOM 4615 C C . ALA B 1 215 ? 8.43 -12.836 2.854 1 96.94 215 ALA B C 1
ATOM 4617 O O . ALA B 1 215 ? 9.43 -13.031 3.551 1 96.94 215 ALA B O 1
ATOM 4618 N N . ILE B 1 216 ? 8.258 -13.414 1.692 1 98.06 216 ILE B N 1
ATOM 4619 C CA . ILE B 1 216 ? 9.258 -14.305 1.119 1 98.06 216 ILE B CA 1
ATOM 4620 C C . ILE B 1 216 ? 10.555 -13.539 0.859 1 98.06 216 ILE B C 1
ATOM 4622 O O . ILE B 1 216 ? 11.641 -14.023 1.159 1 98.06 216 ILE B O 1
ATOM 4626 N N . GLU B 1 217 ? 10.406 -12.352 0.31 1 97.88 217 GLU B N 1
ATOM 4627 C CA . GLU B 1 217 ? 11.555 -11.492 0.037 1 97.88 217 GLU B CA 1
ATOM 4628 C C . GLU B 1 217 ? 12.359 -11.219 1.306 1 97.88 217 GLU B C 1
ATOM 4630 O O . GLU B 1 217 ? 13.578 -11.359 1.313 1 97.88 217 GLU B O 1
ATOM 4635 N N . ASN B 1 218 ? 11.672 -10.828 2.301 1 96.44 218 ASN B N 1
ATOM 4636 C CA . ASN B 1 218 ? 12.328 -10.547 3.572 1 96.44 218 ASN B CA 1
ATOM 4637 C C . ASN B 1 218 ? 13.094 -11.758 4.09 1 96.44 218 ASN B C 1
ATOM 4639 O O . ASN B 1 218 ? 14.242 -11.625 4.535 1 96.44 218 ASN B O 1
ATOM 4643 N N . ARG B 1 219 ? 12.5 -12.875 3.996 1 95.5 219 ARG B N 1
ATOM 4644 C CA . ARG B 1 219 ? 13.156 -14.094 4.457 1 95.5 219 ARG B CA 1
ATOM 4645 C C . ARG B 1 219 ? 14.352 -14.445 3.578 1 95.5 219 ARG B C 1
ATOM 4647 O O . ARG B 1 219 ? 15.383 -14.898 4.074 1 95.5 219 ARG B O 1
ATOM 4654 N N . LEU B 1 220 ? 14.164 -14.305 2.318 1 96.38 220 LEU B N 1
ATOM 4655 C CA . LEU B 1 220 ? 15.258 -14.555 1.383 1 96.38 220 LEU B CA 1
ATOM 4656 C C . LEU B 1 220 ? 16.469 -13.672 1.703 1 96.38 220 LEU B C 1
ATOM 4658 O O . LEU B 1 220 ? 17.594 -14.156 1.757 1 96.38 220 LEU B O 1
ATOM 4662 N N . LEU B 1 221 ? 16.203 -12.406 1.945 1 94.44 221 LEU B N 1
ATOM 4663 C CA . LEU B 1 221 ? 17.266 -11.445 2.271 1 94.44 221 LEU B CA 1
ATOM 4664 C C . LEU B 1 221 ? 17.969 -11.836 3.561 1 94.44 221 LEU B C 1
ATOM 4666 O O . LEU B 1 221 ? 19.203 -11.766 3.641 1 94.44 221 LEU B O 1
ATOM 4670 N N . CYS B 1 222 ? 17.234 -12.25 4.531 1 93.38 222 CYS B N 1
ATOM 4671 C CA . CYS B 1 222 ? 17.812 -12.688 5.797 1 93.38 222 CYS B CA 1
ATOM 4672 C C . CYS B 1 222 ? 18.656 -13.945 5.602 1 93.38 222 CYS B C 1
ATOM 4674 O O . CYS B 1 222 ? 19.766 -14.039 6.133 1 93.38 222 CYS B O 1
ATOM 4676 N N . ALA B 1 223 ? 18.156 -14.867 4.867 1 90.06 223 ALA B N 1
ATOM 4677 C CA . ALA B 1 223 ? 18.844 -16.141 4.641 1 90.06 223 ALA B CA 1
ATOM 4678 C C . ALA B 1 223 ? 20.188 -15.906 3.939 1 90.06 223 ALA B C 1
ATOM 4680 O O . ALA B 1 223 ? 21.156 -16.594 4.219 1 90.06 223 ALA B O 1
ATOM 4681 N N . GLU B 1 224 ? 20.188 -14.992 3.113 1 88 224 GLU B N 1
ATOM 4682 C CA . GLU B 1 224 ? 21.391 -14.688 2.354 1 88 224 GLU B CA 1
ATOM 4683 C C . GLU B 1 224 ? 22.375 -13.875 3.186 1 88 224 GLU B C 1
ATOM 4685 O O . GLU B 1 224 ? 23.5 -13.586 2.734 1 88 224 GLU B O 1
ATOM 4690 N N . SER B 1 225 ? 22 -13.492 4.379 1 90.31 225 SER B N 1
ATOM 4691 C CA . SER B 1 225 ? 22.828 -12.641 5.234 1 90.31 225 SER B CA 1
ATOM 4692 C C . SER B 1 225 ? 23.219 -13.375 6.516 1 90.31 225 SER B C 1
ATOM 4694 O O . SER B 1 225 ? 23.375 -12.75 7.57 1 90.31 225 SER B O 1
ATOM 4696 N N . ALA B 1 226 ? 23.391 -14.633 6.406 1 85.94 226 ALA B N 1
ATOM 4697 C CA . ALA B 1 226 ? 23.656 -15.453 7.586 1 85.94 226 ALA B CA 1
ATOM 4698 C C . ALA B 1 226 ? 24.859 -14.922 8.367 1 85.94 226 ALA B C 1
ATOM 4700 O O . ALA B 1 226 ? 25.891 -14.602 7.785 1 85.94 226 ALA B O 1
ATOM 4701 N N . ASP B 1 227 ? 24.641 -14.734 9.711 1 87.75 227 ASP B N 1
ATOM 4702 C CA . ASP B 1 227 ? 25.625 -14.359 10.719 1 87.75 227 ASP B CA 1
ATOM 4703 C C . ASP B 1 227 ? 25.922 -12.859 10.648 1 87.75 227 ASP B C 1
ATOM 4705 O O . ASP B 1 227 ? 26.828 -12.375 11.328 1 87.75 227 ASP B O 1
ATOM 4709 N N . ARG B 1 228 ? 25.203 -12.148 9.859 1 94.06 228 ARG B N 1
ATOM 4710 C CA . ARG B 1 228 ? 25.375 -10.703 9.797 1 94.06 228 ARG B CA 1
ATOM 4711 C C . ARG B 1 228 ? 24.312 -9.992 10.633 1 94.06 228 ARG B C 1
ATOM 4713 O O . ARG B 1 228 ? 23.359 -10.625 11.102 1 94.06 228 ARG B O 1
ATOM 4720 N N . LEU B 1 229 ? 24.609 -8.727 10.852 1 96.25 229 LEU B N 1
ATOM 4721 C CA . LEU B 1 229 ? 23.656 -7.922 11.602 1 96.25 229 LEU B CA 1
ATOM 4722 C C . LEU B 1 229 ? 22.547 -7.402 10.688 1 96.25 229 LEU B C 1
ATOM 4724 O O . LEU B 1 229 ? 22.828 -6.746 9.688 1 96.25 229 LEU B O 1
ATOM 4728 N N . VAL B 1 230 ? 21.344 -7.781 11.047 1 97.12 230 VAL B N 1
ATOM 4729 C CA . VAL B 1 230 ? 20.172 -7.273 10.344 1 97.12 230 VAL B CA 1
ATOM 4730 C C . VAL B 1 230 ? 19.344 -6.395 11.289 1 97.12 230 VAL B C 1
ATOM 4732 O O . VAL B 1 230 ? 19 -6.812 12.391 1 97.12 230 VAL B O 1
ATOM 4735 N N . LEU B 1 231 ? 19.094 -5.211 10.867 1 97.5 231 LEU B N 1
ATOM 4736 C CA . LEU B 1 231 ? 18.281 -4.27 11.633 1 97.5 231 LEU B CA 1
ATOM 4737 C C . LEU B 1 231 ? 16.844 -4.258 11.125 1 97.5 231 LEU B C 1
ATOM 4739 O O . LEU B 1 231 ? 16.594 -4.203 9.914 1 97.5 231 LEU B O 1
ATOM 4743 N N . HIS B 1 232 ? 15.93 -4.375 12.062 1 97.5 232 HIS B N 1
ATOM 4744 C CA . HIS B 1 232 ? 14.5 -4.215 11.812 1 97.5 232 HIS B CA 1
ATOM 4745 C C . HIS B 1 232 ? 14 -2.869 12.328 1 97.5 232 HIS B C 1
ATOM 4747 O O . HIS B 1 232 ? 14.266 -2.504 13.477 1 97.5 232 HIS B O 1
ATOM 4753 N N . LEU B 1 233 ? 13.328 -2.139 11.492 1 97.62 233 LEU B N 1
ATOM 4754 C CA . LEU B 1 233 ? 12.898 -0.818 11.938 1 97.62 233 LEU B CA 1
ATOM 4755 C C . LEU B 1 233 ? 11.484 -0.512 11.445 1 97.62 233 LEU B C 1
ATOM 4757 O O . LEU B 1 233 ? 11.078 -0.981 10.383 1 97.62 233 LEU B O 1
ATOM 4761 N N . GLN B 1 234 ? 10.773 0.214 12.195 1 96.44 234 GLN B N 1
ATOM 4762 C CA . GLN B 1 234 ? 9.438 0.686 11.859 1 96.44 234 GLN B CA 1
ATOM 4763 C C . GLN B 1 234 ? 9.008 1.823 12.781 1 96.44 234 GLN B C 1
ATOM 4765 O O . GLN B 1 234 ? 9.648 2.082 13.797 1 96.44 234 GLN B O 1
ATOM 4770 N N . LEU B 1 235 ? 7.934 2.48 12.422 1 92.88 235 LEU B N 1
ATOM 4771 C CA . LEU B 1 235 ? 7.395 3.611 13.172 1 92.88 235 LEU B CA 1
ATOM 4772 C C . LEU B 1 235 ? 6.707 3.141 14.445 1 92.88 235 LEU B C 1
ATOM 4774 O O . LEU B 1 235 ? 6.633 3.883 15.43 1 92.88 235 LEU B O 1
ATOM 4778 N N . ALA B 1 236 ? 6.176 1.955 14.414 1 90.75 236 ALA B N 1
ATOM 4779 C CA . ALA B 1 236 ? 5.527 1.341 15.57 1 90.75 236 ALA B CA 1
ATOM 4780 C C . ALA B 1 236 ? 6.141 -0.02 15.883 1 90.75 236 ALA B C 1
ATOM 4782 O O . ALA B 1 236 ? 6.469 -0.787 14.977 1 90.75 236 ALA B O 1
ATOM 4783 N N . PRO B 1 237 ? 6.27 -0.292 17.172 1 91.06 237 PRO B N 1
ATOM 4784 C CA . PRO B 1 237 ? 6.914 -1.556 17.531 1 91.06 237 PRO B CA 1
ATOM 4785 C C . PRO B 1 237 ? 6.113 -2.777 17.094 1 91.06 237 PRO B C 1
ATOM 4787 O O . PRO B 1 237 ? 6.691 -3.82 16.781 1 91.06 237 PRO B O 1
ATOM 4790 N N . THR B 1 238 ? 4.789 -2.662 16.953 1 89.19 238 THR B N 1
ATOM 4791 C CA . THR B 1 238 ? 3.932 -3.785 16.578 1 89.19 238 THR B CA 1
ATOM 4792 C C . THR B 1 238 ? 4.156 -4.188 15.125 1 89.19 238 THR B C 1
ATOM 4794 O O . THR B 1 238 ? 3.729 -5.266 14.703 1 89.19 238 THR B O 1
ATOM 4797 N N . LEU B 1 239 ? 4.77 -3.352 14.375 1 93.69 239 LEU B N 1
ATOM 4798 C CA . LEU B 1 239 ? 4.973 -3.623 12.961 1 93.69 239 LEU B CA 1
ATOM 4799 C C . LEU B 1 239 ? 6.312 -4.309 12.719 1 93.69 239 LEU B C 1
ATOM 4801 O O . LEU B 1 239 ? 6.574 -4.805 11.625 1 93.69 239 LEU B O 1
ATOM 4805 N N . LEU B 1 240 ? 7.152 -4.434 13.742 1 94.44 240 LEU B N 1
ATOM 4806 C CA . LEU B 1 240 ? 8.516 -4.934 13.586 1 94.44 240 LEU B CA 1
ATOM 4807 C C . LEU B 1 240 ? 8.508 -6.414 13.219 1 94.44 240 LEU B C 1
ATOM 4809 O O . LEU B 1 240 ? 9.422 -6.895 12.539 1 94.44 240 LEU B O 1
ATOM 4813 N N . ASP B 1 241 ? 7.484 -7.121 13.602 1 91.12 241 ASP B N 1
ATOM 4814 C CA . ASP B 1 241 ? 7.441 -8.562 13.352 1 91.12 241 ASP B CA 1
ATOM 4815 C C . ASP B 1 241 ? 6.445 -8.898 12.242 1 91.12 241 ASP B C 1
ATOM 4817 O O . ASP B 1 241 ? 5.871 -9.984 12.227 1 91.12 241 ASP B O 1
ATOM 4821 N N . THR B 1 242 ? 6.148 -7.996 11.43 1 92.88 242 THR B N 1
ATOM 4822 C CA . THR B 1 242 ? 5.27 -8.18 10.281 1 92.88 242 THR B CA 1
ATOM 4823 C C . THR B 1 242 ? 6.047 -8.039 8.977 1 92.88 242 THR B C 1
ATOM 4825 O O . THR B 1 242 ? 7.191 -7.578 8.969 1 92.88 242 THR B O 1
ATOM 4828 N N . PRO B 1 243 ? 5.445 -8.453 7.863 1 92.31 243 PRO B N 1
ATOM 4829 C CA . PRO B 1 243 ? 6.117 -8.281 6.574 1 92.31 243 PRO B CA 1
ATOM 4830 C C . PRO B 1 243 ? 6.367 -6.812 6.227 1 92.31 243 PRO B C 1
ATOM 4832 O O . PRO B 1 243 ? 7.105 -6.512 5.285 1 92.31 243 PRO B O 1
ATOM 4835 N N . LEU B 1 244 ? 5.871 -5.883 7 1 92.94 244 LEU B N 1
ATOM 4836 C CA . LEU B 1 244 ? 6.004 -4.457 6.707 1 92.94 244 LEU B CA 1
ATOM 4837 C C . LEU B 1 244 ? 7.242 -3.879 7.383 1 92.94 244 LEU B C 1
ATOM 4839 O O . LEU B 1 244 ? 7.562 -2.703 7.195 1 92.94 244 LEU B O 1
ATOM 4843 N N . ALA B 1 245 ? 7.945 -4.699 8.078 1 96.06 245 ALA B N 1
ATOM 4844 C CA . ALA B 1 245 ? 9.164 -4.23 8.734 1 96.06 245 ALA B CA 1
ATOM 4845 C C . ALA B 1 245 ? 10.203 -3.779 7.715 1 96.06 245 ALA B C 1
ATOM 4847 O O . ALA B 1 245 ? 10.414 -4.445 6.699 1 96.06 245 ALA B O 1
ATOM 4848 N N . GLY B 1 246 ? 10.742 -2.578 7.98 1 97.25 246 GLY B N 1
ATOM 4849 C CA . GLY B 1 246 ? 11.977 -2.246 7.293 1 97.25 246 GLY B CA 1
ATOM 4850 C C . GLY B 1 246 ? 13.156 -3.082 7.75 1 97.25 246 GLY B C 1
ATOM 4851 O O . GLY B 1 246 ? 13.336 -3.314 8.945 1 97.25 246 GLY B O 1
ATOM 4852 N N . MET B 1 247 ? 13.93 -3.52 6.773 1 96.75 247 MET B N 1
ATOM 4853 C CA . MET B 1 247 ? 15.086 -4.352 7.105 1 96.75 247 MET B CA 1
ATOM 4854 C C . MET B 1 247 ? 16.328 -3.873 6.363 1 96.75 247 MET B C 1
ATOM 4856 O O . MET B 1 247 ? 16.25 -3.5 5.191 1 96.75 247 MET B O 1
ATOM 4860 N N . LEU B 1 248 ? 17.438 -3.881 7.035 1 96.25 248 LEU B N 1
ATOM 4861 C CA . LEU B 1 248 ? 18.719 -3.609 6.383 1 96.25 248 LEU B CA 1
ATOM 4862 C C . LEU B 1 248 ? 19.828 -4.438 7.012 1 96.25 248 LEU B C 1
ATOM 4864 O O . LEU B 1 248 ? 19.75 -4.816 8.18 1 96.25 248 LEU B O 1
ATOM 4868 N N . CYS B 1 249 ? 20.812 -4.727 6.281 1 96.44 249 CYS B N 1
ATOM 4869 C CA . CYS B 1 249 ? 21.938 -5.551 6.703 1 96.44 249 CYS B CA 1
ATOM 4870 C C . CYS B 1 249 ? 23.234 -4.777 6.617 1 96.44 249 CYS B C 1
ATOM 4872 O O . CYS B 1 249 ? 23.469 -4.035 5.656 1 96.44 249 CYS B O 1
ATOM 4874 N N . LEU B 1 250 ? 24.062 -4.98 7.609 1 95.88 250 LEU B N 1
ATOM 4875 C CA . LEU B 1 250 ? 25.375 -4.348 7.625 1 95.88 250 LEU B CA 1
ATOM 4876 C C . LEU B 1 250 ? 26.453 -5.324 7.164 1 95.88 250 LEU B C 1
ATOM 4878 O O . LEU B 1 250 ? 26.406 -6.508 7.504 1 95.88 250 LEU B O 1
ATOM 4882 N N . ASP B 1 251 ? 27.375 -4.824 6.418 1 93.31 251 ASP B N 1
ATOM 4883 C CA . ASP B 1 251 ? 28.562 -5.637 6.129 1 93.31 251 ASP B CA 1
ATOM 4884 C C . ASP B 1 251 ? 29.578 -5.535 7.254 1 93.31 251 ASP B C 1
ATOM 4886 O O . ASP B 1 251 ? 29.312 -4.934 8.297 1 93.31 251 ASP B O 1
ATOM 4890 N N . ASP B 1 252 ? 30.719 -6.145 7.066 1 91.56 252 ASP B N 1
ATOM 4891 C CA . ASP B 1 252 ? 31.719 -6.258 8.125 1 91.56 252 ASP B CA 1
ATOM 4892 C C . ASP B 1 252 ? 32.375 -4.906 8.414 1 91.56 252 ASP B C 1
ATOM 4894 O O . ASP B 1 252 ? 33 -4.723 9.469 1 91.56 252 ASP B O 1
ATOM 4898 N N . GLY B 1 253 ? 32.219 -3.988 7.531 1 92.12 253 GLY B N 1
ATOM 4899 C CA . GLY B 1 253 ? 32.812 -2.674 7.711 1 92.12 253 GLY B CA 1
ATOM 4900 C C . GLY B 1 253 ? 31.844 -1.655 8.289 1 92.12 253 GLY B C 1
ATOM 4901 O O . GLY B 1 253 ? 32.219 -0.531 8.609 1 92.12 253 GLY B O 1
ATOM 4902 N N . GLY B 1 254 ? 30.641 -1.969 8.406 1 93.94 254 GLY B N 1
ATOM 4903 C CA . GLY B 1 254 ? 29.656 -1.048 8.961 1 93.94 254 GLY B CA 1
ATOM 4904 C C . GLY B 1 254 ? 28.875 -0.306 7.891 1 93.94 254 GLY B C 1
ATOM 4905 O O . GLY B 1 254 ? 28.172 0.659 8.195 1 93.94 254 GLY B O 1
ATOM 4906 N N . ARG B 1 255 ? 29.094 -0.775 6.66 1 95.12 255 ARG B N 1
ATOM 4907 C CA . ARG B 1 255 ? 28.281 -0.228 5.574 1 95.12 255 ARG B CA 1
ATOM 4908 C C . ARG B 1 255 ? 27.016 -1.043 5.371 1 95.12 255 ARG B C 1
ATOM 4910 O O . ARG B 1 255 ? 26.969 -2.227 5.715 1 95.12 255 ARG B O 1
ATOM 4917 N N . LEU B 1 256 ? 26.016 -0.349 4.824 1 95.44 256 LEU B N 1
ATOM 4918 C CA . LEU B 1 256 ? 24.812 -1.069 4.457 1 95.44 256 LEU B CA 1
ATOM 4919 C C . LEU B 1 256 ? 25.062 -1.986 3.264 1 95.44 256 LEU B C 1
ATOM 4921 O O . LEU B 1 256 ? 25.578 -1.545 2.234 1 95.44 256 LEU B O 1
ATOM 4925 N N . ASP B 1 257 ? 24.781 -3.186 3.398 1 94.75 257 ASP B N 1
ATOM 4926 C CA . ASP B 1 257 ? 24.875 -4.141 2.301 1 94.75 257 ASP B CA 1
ATOM 4927 C C . ASP B 1 257 ? 23.609 -4.129 1.447 1 94.75 257 ASP B C 1
ATOM 4929 O O . ASP B 1 257 ? 23.688 -4.082 0.218 1 94.75 257 ASP B O 1
ATOM 4933 N N . TRP B 1 258 ? 22.484 -4.195 2.072 1 94.69 258 TRP B N 1
ATOM 4934 C CA . TRP B 1 258 ? 21.188 -4.086 1.403 1 94.69 258 TRP B CA 1
ATOM 4935 C C . TRP B 1 258 ? 20.141 -3.465 2.328 1 94.69 258 TRP B C 1
ATOM 4937 O O . TRP B 1 258 ? 20.359 -3.371 3.539 1 94.69 258 TRP B O 1
ATOM 4947 N N . ALA B 1 259 ? 19.109 -2.945 1.763 1 96 259 ALA B N 1
ATOM 4948 C CA . ALA B 1 259 ? 17.891 -2.473 2.428 1 96 259 ALA B CA 1
ATOM 4949 C C . ALA B 1 259 ? 16.641 -2.854 1.636 1 96 259 ALA B C 1
ATOM 4951 O O . ALA B 1 259 ? 16.641 -2.771 0.406 1 96 259 ALA B O 1
ATOM 4952 N N . ASN B 1 260 ? 15.68 -3.41 2.383 1 95.38 260 ASN B N 1
ATOM 4953 C CA . ASN B 1 260 ? 14.445 -3.672 1.653 1 95.38 260 ASN B CA 1
ATOM 4954 C C . ASN B 1 260 ? 13.656 -2.391 1.405 1 95.38 260 ASN B C 1
ATOM 4956 O O . ASN B 1 260 ? 14.07 -1.312 1.839 1 95.38 260 ASN B O 1
ATOM 4960 N N . ALA B 1 261 ? 12.562 -2.51 0.665 1 94.06 261 ALA B N 1
ATOM 4961 C CA . ALA B 1 261 ? 11.805 -1.346 0.212 1 94.06 261 ALA B CA 1
ATOM 4962 C C . ALA B 1 261 ? 11.289 -0.531 1.395 1 94.06 261 ALA B C 1
ATOM 4964 O O . ALA B 1 261 ? 11.32 0.702 1.37 1 94.06 261 ALA B O 1
ATOM 4965 N N . ALA B 1 262 ? 10.773 -1.18 2.445 1 95.44 262 ALA B N 1
ATOM 4966 C CA . ALA B 1 262 ? 10.25 -0.488 3.617 1 95.44 262 ALA B CA 1
ATOM 4967 C C . ALA B 1 262 ? 11.336 0.329 4.309 1 95.44 262 ALA B C 1
ATOM 4969 O O . ALA B 1 262 ? 11.102 1.479 4.695 1 95.44 262 ALA B O 1
ATOM 4970 N N . ALA B 1 263 ? 12.508 -0.236 4.477 1 96.75 263 ALA B N 1
ATOM 4971 C CA . ALA B 1 263 ? 13.625 0.49 5.066 1 96.75 263 ALA B CA 1
ATOM 4972 C C . ALA B 1 263 ? 14.031 1.679 4.199 1 96.75 263 ALA B C 1
ATOM 4974 O O . ALA B 1 263 ? 14.297 2.768 4.711 1 96.75 263 ALA B O 1
ATOM 4975 N N . ALA B 1 264 ? 14.094 1.405 2.951 1 94.81 264 ALA B N 1
ATOM 4976 C CA . ALA B 1 264 ? 14.461 2.477 2.027 1 94.81 264 ALA B CA 1
ATOM 4977 C C . ALA B 1 264 ? 13.5 3.658 2.152 1 94.81 264 ALA B C 1
ATOM 4979 O O . ALA B 1 264 ? 13.922 4.816 2.133 1 94.81 264 ALA B O 1
ATOM 4980 N N . ARG B 1 265 ? 12.258 3.396 2.318 1 93.19 265 ARG B N 1
ATOM 4981 C CA . ARG B 1 265 ? 11.242 4.438 2.451 1 93.19 265 ARG B CA 1
ATOM 4982 C C . ARG B 1 265 ? 11.43 5.219 3.746 1 93.19 265 ARG B C 1
ATOM 4984 O O . ARG B 1 265 ? 11.328 6.449 3.756 1 93.19 265 ARG B O 1
ATOM 4991 N N . LEU B 1 266 ? 11.688 4.559 4.805 1 94.12 266 LEU B N 1
ATOM 4992 C CA . LEU B 1 266 ? 11.812 5.18 6.117 1 94.12 266 LEU B CA 1
ATOM 4993 C C . LEU B 1 266 ? 13.094 6.004 6.211 1 94.12 266 LEU B C 1
ATOM 4995 O O . LEU B 1 266 ? 13.133 7.02 6.906 1 94.12 266 LEU B O 1
ATOM 4999 N N . LEU B 1 267 ? 14.117 5.555 5.473 1 95.69 267 LEU B N 1
ATOM 5000 C CA . LEU B 1 267 ? 15.438 6.141 5.641 1 95.69 267 LEU B CA 1
ATOM 5001 C C . LEU B 1 267 ? 15.773 7.074 4.48 1 95.69 267 LEU B C 1
ATOM 5003 O O . LEU B 1 267 ? 16.828 7.719 4.477 1 95.69 267 LEU B O 1
ATOM 5007 N N . GLY B 1 268 ? 14.891 7.098 3.539 1 92.06 268 GLY B N 1
ATOM 5008 C CA . GLY B 1 268 ? 15.156 7.918 2.369 1 92.06 268 GLY B CA 1
ATOM 5009 C C . GLY B 1 268 ? 16.328 7.418 1.54 1 92.06 268 GLY B C 1
ATOM 5010 O O . GLY B 1 268 ? 17.156 8.211 1.084 1 92.06 268 GLY B O 1
ATOM 5011 N N . LEU B 1 269 ? 16.391 6.164 1.385 1 92.81 269 LEU B N 1
ATOM 5012 C CA . LEU B 1 269 ? 17.484 5.543 0.642 1 92.81 269 LEU B CA 1
ATOM 5013 C C . LEU B 1 269 ? 17.047 5.219 -0.786 1 92.81 269 LEU B C 1
ATOM 5015 O O . LEU B 1 269 ? 15.859 5.051 -1.057 1 92.81 269 LEU B O 1
ATOM 5019 N N . PRO B 1 270 ? 18.078 5.195 -1.639 1 85.94 270 PRO B N 1
ATOM 5020 C CA . PRO B 1 270 ? 17.75 4.652 -2.961 1 85.94 270 PRO B CA 1
ATOM 5021 C C . PRO B 1 270 ? 17.375 3.174 -2.91 1 85.94 270 PRO B C 1
ATOM 5023 O O . PRO B 1 270 ? 17.688 2.482 -1.939 1 85.94 270 PRO B O 1
ATOM 5026 N N . PRO B 1 271 ? 16.734 2.705 -3.918 1 77.44 271 PRO B N 1
ATOM 5027 C CA . PRO B 1 271 ? 16.234 1.325 -3.898 1 77.44 271 PRO B CA 1
ATOM 5028 C C . PRO B 1 271 ? 17.359 0.295 -3.945 1 77.44 271 PRO B C 1
ATOM 5030 O O . PRO B 1 271 ? 17.188 -0.84 -3.496 1 77.44 271 PRO B O 1
ATOM 5033 N N . ALA B 1 272 ? 18.422 0.603 -4.574 1 79.19 272 ALA B N 1
ATOM 5034 C CA . ALA B 1 272 ? 19.531 -0.337 -4.633 1 79.19 272 ALA B CA 1
ATOM 5035 C C . ALA B 1 272 ? 20.859 0.396 -4.836 1 79.19 272 ALA B C 1
ATOM 5037 O O . ALA B 1 272 ? 20.875 1.581 -5.18 1 79.19 272 ALA B O 1
ATOM 5038 N N . TRP B 1 273 ? 21.859 -0.275 -4.398 1 83.81 273 TRP B N 1
ATOM 5039 C CA . TRP B 1 273 ? 23.219 0.198 -4.633 1 83.81 273 TRP B CA 1
ATOM 5040 C C . TRP B 1 273 ? 24.172 -0.968 -4.918 1 83.81 273 TRP B C 1
ATOM 5042 O O . TRP B 1 273 ? 23.828 -2.123 -4.648 1 83.81 273 TRP B O 1
ATOM 5052 N N . ALA B 1 274 ? 25.234 -0.616 -5.59 1 81.38 274 ALA B N 1
ATOM 5053 C CA . ALA B 1 274 ? 26.25 -1.628 -5.898 1 81.38 274 ALA B CA 1
ATOM 5054 C C . ALA B 1 274 ? 26.844 -2.213 -4.625 1 81.38 274 ALA B C 1
ATOM 5056 O O . ALA B 1 274 ? 26.938 -1.53 -3.602 1 81.38 274 ALA B O 1
ATOM 5057 N N . ALA B 1 275 ? 27.219 -3.539 -4.781 1 80.25 275 ALA B N 1
ATOM 5058 C CA . ALA B 1 275 ? 27.859 -4.211 -3.65 1 80.25 275 ALA B CA 1
ATOM 5059 C C . ALA B 1 275 ? 29.047 -3.4 -3.129 1 80.25 275 ALA B C 1
ATOM 5061 O O . ALA B 1 275 ? 29.875 -2.941 -3.908 1 80.25 275 ALA B O 1
ATOM 5062 N N . GLY B 1 276 ? 29.016 -3.188 -1.896 1 83.56 276 GLY B N 1
ATOM 5063 C CA . GLY B 1 276 ? 30.125 -2.502 -1.263 1 83.56 276 GLY B CA 1
ATOM 5064 C C . GLY B 1 276 ? 30.016 -0.99 -1.341 1 83.56 276 GLY B C 1
ATOM 5065 O O . GLY B 1 276 ? 30.875 -0.274 -0.821 1 83.56 276 GLY B O 1
ATOM 5066 N N . SER B 1 277 ? 29 -0.503 -1.948 1 89.25 277 SER B N 1
ATOM 5067 C CA . SER B 1 277 ? 28.875 0.94 -2.131 1 89.25 277 SER B CA 1
ATOM 5068 C C . SER B 1 277 ? 27.75 1.514 -1.288 1 89.25 277 SER B C 1
ATOM 5070 O O . SER B 1 277 ? 27.297 2.641 -1.521 1 89.25 277 SER B O 1
ATOM 5072 N N . GLY B 1 278 ? 27.359 0.738 -0.406 1 92.56 278 GLY B N 1
ATOM 5073 C CA . GLY B 1 278 ? 26.281 1.219 0.439 1 92.56 278 GLY B CA 1
ATOM 5074 C C . GLY B 1 278 ? 26.719 2.295 1.414 1 92.56 278 GLY B C 1
ATOM 5075 O O . GLY B 1 278 ? 27.906 2.412 1.724 1 92.56 278 GLY B O 1
ATOM 5076 N N . PRO B 1 279 ? 25.828 3.119 1.812 1 94.25 279 PRO B N 1
ATOM 5077 C CA . PRO B 1 279 ? 26.172 4.152 2.793 1 94.25 279 PRO B CA 1
ATOM 5078 C C . PRO B 1 279 ? 26.594 3.568 4.141 1 94.25 279 PRO B C 1
ATOM 5080 O O . PRO B 1 279 ? 26.328 2.398 4.422 1 94.25 279 PRO B O 1
ATOM 5083 N N . TRP B 1 280 ? 27.266 4.414 4.906 1 94.69 280 TRP B N 1
ATOM 5084 C CA . TRP B 1 280 ? 27.688 4.023 6.254 1 94.69 280 TRP B CA 1
ATOM 5085 C C . TRP B 1 280 ? 26.5 4.031 7.211 1 94.69 280 TRP B C 1
ATOM 5087 O O . TRP B 1 280 ? 25.672 4.953 7.188 1 94.69 280 TRP B O 1
ATOM 5097 N N . ALA B 1 281 ? 26.438 2.98 8.039 1 95.56 281 ALA B N 1
ATOM 5098 C CA . ALA B 1 281 ? 25.375 2.908 9.055 1 95.56 281 ALA B CA 1
ATOM 5099 C C . ALA B 1 281 ? 25.391 4.145 9.953 1 95.56 281 ALA B C 1
ATOM 5101 O O . ALA B 1 281 ? 24.344 4.645 10.344 1 95.56 281 ALA B O 1
ATOM 5102 N N . GLU B 1 282 ? 26.547 4.609 10.258 1 96 282 GLU B N 1
ATOM 5103 C CA . GLU B 1 282 ? 26.672 5.781 11.125 1 96 282 GLU B CA 1
ATOM 5104 C C . GLU B 1 282 ? 26.016 7.008 10.492 1 96 282 GLU B C 1
ATOM 5106 O O . GLU B 1 282 ? 25.422 7.824 11.195 1 96 282 GLU B O 1
ATOM 5111 N N . ASP B 1 283 ? 26.125 7.094 9.211 1 95.5 283 ASP B N 1
ATOM 5112 C CA . ASP B 1 283 ? 25.547 8.234 8.508 1 95.5 283 ASP B CA 1
ATOM 5113 C C . ASP B 1 283 ? 24.016 8.102 8.43 1 95.5 283 ASP B C 1
ATOM 5115 O O . ASP B 1 283 ? 23.297 9.094 8.586 1 95.5 283 ASP B O 1
ATOM 5119 N N . VAL B 1 284 ? 23.562 6.906 8.203 1 96.12 284 VAL B N 1
ATOM 5120 C CA . VAL B 1 284 ? 22.156 6.676 7.906 1 96.12 284 VAL B CA 1
ATOM 5121 C C . VAL B 1 284 ? 21.375 6.484 9.203 1 96.12 284 VAL B C 1
ATOM 5123 O O . VAL B 1 284 ? 20.25 6.965 9.336 1 96.12 284 VAL B O 1
ATOM 5126 N N . LEU B 1 285 ? 21.984 5.836 10.188 1 97.06 285 LEU B N 1
ATOM 5127 C CA . LEU B 1 285 ? 21.281 5.445 11.406 1 97.06 285 LEU B CA 1
ATOM 5128 C C . LEU B 1 285 ? 21.844 6.191 12.609 1 97.06 285 LEU B C 1
ATOM 5130 O O . LEU B 1 285 ? 21.203 6.219 13.672 1 97.06 285 LEU B O 1
ATOM 5134 N N . GLY B 1 286 ? 22.984 6.77 12.508 1 97.06 286 GLY B N 1
ATOM 5135 C CA . GLY B 1 286 ? 23.641 7.324 13.672 1 97.06 286 GLY B CA 1
ATOM 5136 C C . GLY B 1 286 ? 24.203 6.266 14.609 1 97.06 286 GLY B C 1
ATOM 5137 O O . GLY B 1 286 ? 24.359 6.504 15.805 1 97.06 286 GLY B O 1
ATOM 5138 N N . LEU B 1 287 ? 24.391 5.07 14.086 1 96.56 287 LEU B N 1
ATOM 5139 C CA . LEU B 1 287 ? 24.859 3.949 14.891 1 96.56 287 LEU B CA 1
ATOM 5140 C C . LEU B 1 287 ? 26.141 3.367 14.305 1 96.56 287 LEU B C 1
ATOM 5142 O O . LEU B 1 287 ? 26.25 3.199 13.086 1 96.56 287 LEU B O 1
ATOM 5146 N N . THR B 1 288 ? 27.078 3.078 15.203 1 95.62 288 THR B N 1
ATOM 5147 C CA . THR B 1 288 ? 28.281 2.363 14.781 1 95.62 288 THR B CA 1
ATOM 5148 C C . THR B 1 288 ? 28.031 0.859 14.734 1 95.62 288 THR B C 1
ATOM 5150 O O . THR B 1 288 ? 27.047 0.373 15.297 1 95.62 288 THR B O 1
ATOM 5153 N N . LEU B 1 289 ? 28.922 0.194 14.016 1 95.31 289 LEU B N 1
ATOM 5154 C CA . LEU B 1 289 ? 28.844 -1.263 13.977 1 95.31 289 LEU B CA 1
ATOM 5155 C C . LEU B 1 289 ? 28.906 -1.848 15.383 1 95.31 289 LEU B C 1
ATOM 5157 O O . LEU B 1 289 ? 28.172 -2.795 15.695 1 95.31 289 LEU B O 1
ATOM 5161 N N . ALA B 1 290 ? 29.688 -1.295 16.203 1 95.62 290 ALA B N 1
ATOM 5162 C CA . ALA B 1 290 ? 29.828 -1.762 17.578 1 95.62 290 ALA B CA 1
ATOM 5163 C C . ALA B 1 290 ? 28.531 -1.587 18.375 1 95.62 290 ALA B C 1
ATOM 5165 O O . ALA B 1 290 ? 28.141 -2.475 19.125 1 95.62 290 ALA B O 1
ATOM 5166 N N . SER B 1 291 ? 27.938 -0.445 18.219 1 96 291 SER B N 1
ATOM 5167 C CA . SER B 1 291 ? 26.656 -0.21 18.891 1 96 291 SER B CA 1
ATOM 5168 C C . SER B 1 291 ? 25.594 -1.207 18.438 1 96 291 SER B C 1
ATOM 5170 O O . SER B 1 291 ? 24.828 -1.734 19.25 1 96 291 SER B O 1
ATOM 5172 N N . CYS B 1 292 ? 25.578 -1.483 17.141 1 96.38 292 CYS B N 1
ATOM 5173 C CA . CYS B 1 292 ? 24.625 -2.441 16.594 1 96.38 292 CYS B CA 1
ATOM 5174 C C . CYS B 1 292 ? 24.859 -3.836 17.172 1 96.38 292 CYS B C 1
ATOM 5176 O O . CYS B 1 292 ? 23.906 -4.539 17.516 1 96.38 292 CYS B O 1
ATOM 5178 N N . ALA B 1 293 ? 26.094 -4.176 17.266 1 95.38 293 ALA B N 1
ATOM 5179 C CA . ALA B 1 293 ? 26.438 -5.484 17.812 1 95.38 293 ALA B CA 1
ATOM 5180 C C . ALA B 1 293 ? 25.969 -5.602 19.266 1 95.38 293 ALA B C 1
ATOM 5182 O O . ALA B 1 293 ? 25.422 -6.637 19.672 1 95.38 293 ALA B O 1
ATOM 5183 N N . ARG B 1 294 ? 26.172 -4.594 20.016 1 95.88 294 ARG B N 1
ATOM 5184 C CA . ARG B 1 294 ? 25.734 -4.574 21.406 1 95.88 294 ARG B CA 1
ATOM 5185 C C . ARG B 1 294 ? 24.219 -4.703 21.5 1 95.88 294 ARG B C 1
ATOM 5187 O O . ARG B 1 294 ? 23.703 -5.422 22.359 1 95.88 294 ARG B O 1
ATOM 5194 N N . TRP B 1 295 ? 23.562 -3.988 20.625 1 95.62 295 TRP B N 1
ATOM 5195 C CA . TRP B 1 295 ? 22.109 -4.023 20.641 1 95.62 295 TRP B CA 1
ATOM 5196 C C . TRP B 1 295 ? 21.594 -5.391 20.203 1 95.62 295 TRP B C 1
ATOM 5198 O O . TRP B 1 295 ? 20.531 -5.84 20.672 1 95.62 295 TRP B O 1
ATOM 5208 N N . ALA B 1 296 ? 22.312 -6.004 19.328 1 94.81 296 ALA B N 1
ATOM 5209 C CA . ALA B 1 296 ? 21.938 -7.355 18.906 1 94.81 296 ALA B CA 1
ATOM 5210 C C . ALA B 1 296 ? 21.969 -8.32 20.094 1 94.81 296 ALA B C 1
ATOM 5212 O O . ALA B 1 296 ? 21.109 -9.203 20.203 1 94.81 296 ALA B O 1
ATOM 5213 N N . ASP B 1 297 ? 22.875 -8.148 20.922 1 93.5 297 ASP B N 1
ATOM 5214 C CA . ASP B 1 297 ? 23.016 -9 22.094 1 93.5 297 ASP B CA 1
ATOM 5215 C C . ASP B 1 297 ? 21.859 -8.797 23.078 1 93.5 297 ASP B C 1
ATOM 5217 O O . ASP B 1 297 ? 21.422 -9.734 23.734 1 93.5 297 ASP B O 1
ATOM 5221 N N . LEU B 1 298 ? 21.359 -7.633 23.156 1 92 298 LEU B N 1
ATOM 5222 C CA . LEU B 1 298 ? 20.234 -7.324 24.031 1 92 298 LEU B CA 1
ATOM 5223 C C . LEU B 1 298 ? 18.922 -7.832 23.453 1 92 298 LEU B C 1
ATOM 5225 O O . LEU B 1 298 ? 18.062 -8.305 24.188 1 92 298 LEU B O 1
ATOM 5229 N N . GLY B 1 299 ? 18.75 -7.73 22.141 1 90.62 299 GLY B N 1
ATOM 5230 C CA . GLY B 1 299 ? 17.672 -8.359 21.406 1 90.62 299 GLY B CA 1
ATOM 5231 C C . GLY B 1 299 ? 16.344 -7.617 21.516 1 90.62 299 GLY B C 1
ATOM 5232 O O . GLY B 1 299 ? 15.367 -7.977 20.859 1 90.62 299 GLY B O 1
ATOM 5233 N N . GLU B 1 300 ? 16.203 -6.531 22.25 1 93.75 300 GLU B N 1
ATOM 5234 C CA . GLU B 1 300 ? 14.953 -5.824 22.484 1 93.75 300 GLU B CA 1
ATOM 5235 C C . GLU B 1 300 ? 14.797 -4.637 21.547 1 93.75 300 GLU B C 1
ATOM 5237 O O . GLU B 1 300 ? 15.781 -3.973 21.203 1 93.75 300 GLU B O 1
ATOM 5242 N N . PRO B 1 301 ? 13.578 -4.418 21.141 1 96.31 301 PRO B N 1
ATOM 5243 C CA . PRO B 1 301 ? 13.359 -3.193 20.359 1 96.31 301 PRO B CA 1
ATOM 5244 C C . PRO B 1 301 ? 13.562 -1.929 21.188 1 96.31 301 PRO B C 1
ATOM 5246 O O . PRO B 1 301 ? 13.312 -1.929 22.406 1 96.31 301 PRO B O 1
ATOM 5249 N N . ARG B 1 302 ? 14.008 -0.871 20.531 1 95.62 302 ARG B N 1
ATOM 5250 C CA . ARG B 1 302 ? 14.258 0.407 21.188 1 95.62 302 ARG B CA 1
ATOM 5251 C C . ARG B 1 302 ? 13.805 1.572 20.312 1 95.62 302 ARG B C 1
ATOM 5253 O O . ARG B 1 302 ? 13.875 1.499 19.078 1 95.62 302 ARG B O 1
ATOM 5260 N N . ALA B 1 303 ? 13.344 2.562 21.016 1 95.94 303 ALA B N 1
ATOM 5261 C CA . ALA B 1 303 ? 13.109 3.822 20.312 1 95.94 303 ALA B CA 1
ATOM 5262 C C . ALA B 1 303 ? 14.43 4.488 19.922 1 95.94 303 ALA B C 1
ATOM 5264 O O . ALA B 1 303 ? 15.383 4.492 20.719 1 95.94 303 ALA B O 1
ATOM 5265 N N . TRP B 1 304 ? 14.531 4.98 18.734 1 97 304 TRP B N 1
ATOM 5266 C CA . TRP B 1 304 ? 15.773 5.559 18.234 1 97 304 TRP B CA 1
ATOM 5267 C C . TRP B 1 304 ? 15.484 6.723 17.281 1 97 304 TRP B C 1
ATOM 5269 O O . TRP B 1 304 ? 14.594 6.637 16.438 1 97 304 TRP B O 1
ATOM 5279 N N . ARG B 1 305 ? 16.188 7.75 17.469 1 97.19 305 ARG B N 1
ATOM 5280 C CA . ARG B 1 305 ? 16.047 8.891 16.578 1 97.19 305 ARG B CA 1
ATOM 5281 C C . ARG B 1 305 ? 17.125 8.859 15.484 1 97.19 305 ARG B C 1
ATOM 5283 O O . ARG B 1 305 ? 18.312 8.891 15.781 1 97.19 305 ARG B O 1
ATOM 5290 N N . LEU B 1 306 ? 16.719 8.883 14.281 1 97.31 306 LEU B N 1
ATOM 5291 C CA . LEU B 1 306 ? 17.609 8.859 13.125 1 97.31 306 LEU B CA 1
ATOM 5292 C C . LEU B 1 306 ? 18.281 10.219 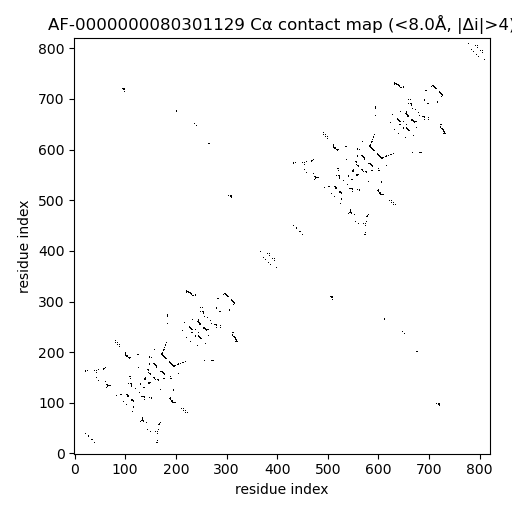12.93 1 97.31 306 LEU B C 1
ATOM 5294 O O . LEU B 1 306 ? 17.797 11.234 13.43 1 97.31 306 LEU B O 1
ATOM 5298 N N . PRO B 1 307 ? 19.406 10.227 12.195 1 95.75 307 PRO B N 1
ATOM 5299 C CA . PRO B 1 307 ? 20.047 11.5 11.867 1 95.75 307 PRO B CA 1
ATOM 5300 C C . PRO B 1 307 ? 19.125 12.461 11.125 1 95.75 307 PRO B C 1
ATOM 5302 O O . PRO B 1 307 ? 19.266 13.68 11.234 1 95.75 307 PRO B O 1
ATOM 5305 N N . THR B 1 308 ? 18.156 11.945 10.406 1 93.88 308 THR B N 1
ATOM 5306 C CA . THR B 1 308 ? 17.188 12.766 9.695 1 93.88 308 THR B CA 1
ATOM 5307 C C . THR B 1 308 ? 16.234 13.453 10.68 1 93.88 308 THR B C 1
ATOM 5309 O O . THR B 1 308 ? 15.484 14.352 10.297 1 93.88 308 THR B O 1
ATOM 5312 N N . GLY B 1 309 ? 16.234 13.023 11.93 1 95.25 309 GLY B N 1
ATOM 5313 C CA . GLY B 1 309 ? 15.375 13.578 12.953 1 95.25 309 GLY B CA 1
ATOM 5314 C C . GLY B 1 309 ? 14.156 12.727 13.234 1 95.25 309 GLY B C 1
ATOM 5315 O O . GLY B 1 309 ? 13.461 12.93 14.227 1 95.25 309 GLY B O 1
ATOM 5316 N N . LEU B 1 310 ? 13.844 11.773 12.391 1 96.31 310 LEU B N 1
ATOM 5317 C CA . LEU B 1 310 ? 12.68 10.906 12.539 1 96.31 310 LEU B CA 1
ATOM 5318 C C . LEU B 1 310 ? 12.914 9.875 13.641 1 96.31 310 LEU B C 1
ATOM 5320 O O . LEU B 1 310 ? 13.945 9.203 13.664 1 96.31 310 LEU B O 1
ATOM 5324 N N . ALA B 1 311 ? 12 9.797 14.539 1 96.94 311 ALA B N 1
ATOM 5325 C CA . ALA B 1 311 ? 12.07 8.758 15.57 1 96.94 311 ALA B CA 1
ATOM 5326 C C . ALA B 1 311 ? 11.398 7.473 15.094 1 96.94 311 ALA B C 1
ATOM 5328 O O . ALA B 1 311 ? 10.281 7.508 14.57 1 96.94 311 ALA B O 1
ATOM 5329 N N . ILE B 1 312 ? 12.086 6.352 15.273 1 96.75 312 ILE B N 1
ATOM 5330 C CA . ILE B 1 312 ? 11.57 5.047 14.867 1 96.75 312 ILE B CA 1
ATOM 5331 C C . ILE B 1 312 ? 11.828 4.023 15.969 1 96.75 312 ILE B C 1
ATOM 5333 O O . ILE B 1 312 ? 12.438 4.344 16.984 1 96.75 312 ILE B O 1
ATOM 5337 N N . TRP B 1 313 ? 11.266 2.898 15.812 1 96.88 313 TRP B N 1
ATOM 5338 C CA . TRP B 1 313 ? 11.625 1.727 16.609 1 96.88 313 TRP B CA 1
ATOM 5339 C C . TRP B 1 313 ? 12.602 0.836 15.852 1 96.88 313 TRP B C 1
ATOM 5341 O O . TRP B 1 313 ? 12.453 0.619 14.648 1 96.88 313 TRP B O 1
ATOM 5351 N N . LEU B 1 314 ? 13.594 0.378 16.594 1 97.5 314 LEU B N 1
ATOM 5352 C CA . LEU B 1 314 ? 14.68 -0.374 15.977 1 97.5 314 LEU B CA 1
ATOM 5353 C C . LEU B 1 314 ? 15.023 -1.607 16.797 1 97.5 314 LEU B C 1
ATOM 5355 O O . LEU B 1 314 ? 15.078 -1.541 18.031 1 97.5 314 LEU B O 1
ATOM 5359 N N . GLN B 1 315 ? 15.164 -2.723 16.141 1 97.75 315 GLN B N 1
ATOM 5360 C CA . GLN B 1 315 ? 15.656 -3.959 16.734 1 97.75 315 GLN B CA 1
ATOM 5361 C C . GLN B 1 315 ? 16.766 -4.574 15.891 1 97.75 315 GLN B C 1
ATOM 5363 O O . GLN B 1 315 ? 16.641 -4.711 14.672 1 97.75 315 GLN B O 1
ATOM 5368 N N . VAL B 1 316 ? 17.875 -4.875 16.531 1 97 316 VAL B N 1
ATOM 5369 C CA . VAL B 1 316 ? 19 -5.496 15.828 1 97 316 VAL B CA 1
ATOM 5370 C C . VAL B 1 316 ? 19.031 -6.996 16.109 1 97 316 VAL B C 1
ATOM 5372 O O . VAL B 1 316 ? 18.875 -7.414 17.266 1 97 316 VAL B O 1
ATOM 5375 N N . ARG B 1 317 ? 19.172 -7.75 15.07 1 95 317 ARG B N 1
ATOM 5376 C CA . ARG B 1 317 ? 19.234 -9.203 15.188 1 95 317 ARG B CA 1
ATOM 5377 C C . ARG B 1 317 ? 20.391 -9.766 14.375 1 95 317 ARG B C 1
ATOM 5379 O O . ARG B 1 317 ? 20.828 -9.148 13.398 1 95 317 ARG B O 1
ATOM 5386 N N . ARG B 1 318 ? 20.906 -10.867 14.828 1 92.25 318 ARG B N 1
ATOM 5387 C CA . ARG B 1 318 ? 21.812 -11.633 13.992 1 92.25 318 ARG B CA 1
ATOM 5388 C C . ARG B 1 318 ? 21.062 -12.633 13.125 1 92.25 318 ARG B C 1
ATOM 5390 O O . ARG B 1 318 ? 20.266 -13.422 13.633 1 92.25 318 ARG B O 1
ATOM 5397 N N . ALA B 1 319 ? 21.266 -12.477 11.883 1 86 319 ALA B N 1
ATOM 5398 C CA . ALA B 1 319 ? 20.531 -13.336 10.945 1 86 319 ALA B CA 1
ATOM 5399 C C . ALA B 1 319 ? 21 -14.789 11.062 1 86 319 ALA B C 1
ATOM 5401 O O . ALA B 1 319 ? 22.188 -15.055 11.219 1 86 319 ALA B O 1
ATOM 5402 N N . SER B 1 320 ? 20 -15.68 11.32 1 74.69 320 SER B N 1
ATOM 5403 C CA . SER B 1 320 ? 20.312 -17.109 11.312 1 74.69 320 SER B CA 1
ATOM 5404 C C . SER B 1 320 ? 19.812 -17.766 10.031 1 74.69 320 SER B C 1
ATOM 5406 O O . SER B 1 320 ? 18.844 -17.312 9.422 1 74.69 320 SER B O 1
ATOM 5408 N N . ARG B 1 321 ? 20.672 -18.688 9.57 1 62.44 321 ARG B N 1
ATOM 5409 C CA . ARG B 1 321 ? 20.266 -19.406 8.367 1 62.44 321 ARG B CA 1
ATOM 5410 C C . ARG B 1 321 ? 18.875 -20.016 8.523 1 62.44 321 ARG B C 1
ATOM 5412 O O . ARG B 1 321 ? 18.188 -20.234 7.531 1 62.44 321 ARG B O 1
ATOM 5419 N N . SER B 1 322 ? 18.547 -20.312 9.867 1 58.41 322 SER B N 1
ATOM 5420 C CA . SER B 1 322 ? 17.25 -20.953 10.102 1 58.41 322 SER B CA 1
ATOM 5421 C C . SER B 1 322 ? 16.188 -19.938 10.516 1 58.41 322 SER B C 1
ATOM 5423 O O . SER B 1 322 ? 15.133 -20.312 11.023 1 58.41 322 SER B O 1
ATOM 5425 N N . ASP B 1 323 ? 16.453 -18.734 10.422 1 52.91 323 ASP B N 1
ATOM 5426 C CA . ASP B 1 323 ? 15.609 -17.734 11.062 1 52.91 323 ASP B CA 1
ATOM 5427 C C . ASP B 1 323 ? 14.188 -17.781 10.516 1 52.91 323 ASP B C 1
ATOM 5429 O O . ASP B 1 323 ? 13.922 -17.297 9.414 1 52.91 323 ASP B O 1
ATOM 5433 N N . THR B 1 324 ? 13.43 -18.797 10.898 1 47.16 324 THR B N 1
ATOM 5434 C CA . THR B 1 324 ? 11.977 -18.719 10.883 1 47.16 324 THR B CA 1
ATOM 5435 C C . THR B 1 324 ? 11.492 -17.516 11.672 1 47.16 324 THR B C 1
ATOM 5437 O O . THR B 1 324 ? 11.93 -17.281 12.805 1 47.16 324 THR B O 1
ATOM 5440 N N . PRO B 1 325 ? 11.195 -16.547 11.117 1 45.53 325 PRO B N 1
ATOM 5441 C CA . PRO B 1 325 ? 10.602 -15.562 12.023 1 45.53 325 PRO B CA 1
ATOM 5442 C C . PRO B 1 325 ? 9.852 -16.203 13.188 1 45.53 325 PRO B C 1
ATOM 5444 O O . PRO B 1 325 ? 9.25 -17.266 13.023 1 45.53 325 PRO B O 1
ATOM 5447 N N . HIS B 1 326 ? 10.297 -16.094 14.414 1 40.84 326 HIS B N 1
ATOM 5448 C CA . HIS B 1 326 ? 9.734 -16.625 15.648 1 40.84 326 HIS B CA 1
ATOM 5449 C C . HIS B 1 326 ? 8.227 -16.422 15.711 1 40.84 326 HIS B C 1
ATOM 5451 O O . HIS B 1 326 ? 7.656 -16.281 16.797 1 40.84 326 HIS B O 1
ATOM 5457 N N . GLY B 1 327 ? 7.566 -16.156 14.727 1 36.91 327 GLY B N 1
ATOM 5458 C CA . GLY B 1 327 ? 6.176 -16.422 15.062 1 36.91 327 GLY B CA 1
ATOM 5459 C C . GLY B 1 327 ? 5.867 -17.891 15.219 1 36.91 327 GLY B C 1
ATOM 5460 O O . GLY B 1 327 ? 5.922 -18.656 14.25 1 36.91 327 GLY B O 1
ATOM 5461 N N . ARG B 1 328 ? 6.102 -18.578 16.391 1 33.69 328 ARG B N 1
ATOM 5462 C CA . ARG B 1 328 ? 5.621 -19.922 16.656 1 33.69 328 ARG B CA 1
ATOM 5463 C C . ARG B 1 328 ? 4.27 -20.172 15.984 1 33.69 328 ARG B C 1
ATOM 5465 O O . ARG B 1 328 ? 3.303 -19.453 16.25 1 33.69 328 ARG B O 1
ATOM 5472 N N . PRO B 1 329 ? 4.195 -20.75 14.875 1 32.88 329 PRO B N 1
ATOM 5473 C CA . PRO B 1 329 ? 2.824 -21.219 14.648 1 32.88 329 PRO B CA 1
ATOM 5474 C C . PRO B 1 329 ? 2.174 -21.781 15.906 1 32.88 329 PRO B C 1
ATOM 5476 O O . PRO B 1 329 ? 2.861 -22.359 16.75 1 32.88 329 PRO B O 1
ATOM 5479 N N . ALA B 1 330 ? 1.136 -21.281 16.422 1 33.19 330 ALA B N 1
ATOM 5480 C CA . ALA B 1 330 ? 0.455 -22.078 17.453 1 33.19 330 ALA B CA 1
ATOM 5481 C C . ALA B 1 330 ? 0.54 -23.562 17.141 1 33.19 330 ALA B C 1
ATOM 5483 O O . ALA B 1 330 ? 0.204 -24 16.031 1 33.19 330 ALA B O 1
ATOM 5484 N N . ASP B 1 331 ? 1.476 -24.281 17.672 1 30.03 331 ASP B N 1
ATOM 5485 C CA . ASP B 1 331 ? 1.473 -25.734 17.594 1 30.03 331 ASP B CA 1
ATOM 5486 C C . ASP B 1 331 ? 0.047 -26.281 17.547 1 30.03 331 ASP B C 1
ATOM 5488 O O . ASP B 1 331 ? -0.73 -26.078 18.484 1 30.03 331 ASP B O 1
ATOM 5492 N N . ALA B 1 332 ? -0.533 -26.422 16.375 1 33.72 332 ALA B N 1
ATOM 5493 C CA . ALA B 1 332 ? -1.745 -27.219 16.219 1 33.72 332 ALA B CA 1
ATOM 5494 C C . ALA B 1 332 ? -1.687 -28.5 17.047 1 33.72 332 ALA B C 1
ATOM 5496 O O . ALA B 1 332 ? -2.484 -29.406 16.859 1 33.72 332 ALA B O 1
ATOM 5497 N N . ASP B 1 333 ? -0.628 -28.656 17.859 1 30.92 333 ASP B N 1
ATOM 5498 C CA . ASP B 1 333 ? -0.602 -30 18.422 1 30.92 333 ASP B CA 1
ATOM 5499 C C . ASP B 1 333 ? -1.865 -30.281 19.234 1 30.92 333 ASP B C 1
ATOM 5501 O O . ASP B 1 333 ? -2.496 -31.328 19.062 1 30.92 333 ASP B O 1
ATOM 5505 N N . ASP B 1 334 ? -1.846 -29.75 20.531 1 31.09 334 ASP B N 1
ATOM 5506 C CA . ASP B 1 334 ? -2.369 -30.578 21.609 1 31.09 334 ASP B CA 1
ATOM 5507 C C . ASP B 1 334 ? -3.893 -30.5 21.672 1 31.09 334 ASP B C 1
ATOM 5509 O O . ASP B 1 334 ? -4.461 -30.328 22.766 1 31.09 334 ASP B O 1
ATOM 5513 N N . THR B 1 335 ? -4.566 -29.75 20.828 1 32.06 335 THR B N 1
ATOM 5514 C CA . THR B 1 335 ? -5.938 -30.047 21.234 1 32.06 335 THR B CA 1
ATOM 5515 C C . THR B 1 335 ? -6.219 -31.547 21.094 1 32.06 335 THR B C 1
ATOM 5517 O O . THR B 1 335 ? -6.066 -32.125 20.016 1 32.06 335 THR B O 1
ATOM 5520 N N . PRO B 1 336 ? -6.102 -32.281 22.203 1 31.58 336 PRO B N 1
ATOM 5521 C CA . PRO B 1 336 ? -6.402 -33.719 22.156 1 31.58 336 PRO B CA 1
ATOM 5522 C C . PRO B 1 336 ? -7.59 -34.062 21.25 1 31.58 336 PRO B C 1
ATOM 5524 O O . PRO B 1 336 ? -8.492 -33.219 21.094 1 31.58 336 PRO B O 1
ATOM 5527 N N . PRO B 1 337 ? -7.453 -34.812 20.234 1 30.64 337 PRO B N 1
ATOM 5528 C CA . PRO B 1 337 ? -8.617 -35.188 19.422 1 30.64 337 PRO B CA 1
ATOM 5529 C C . PRO B 1 337 ? -9.867 -35.406 20.266 1 30.64 337 PRO B C 1
ATOM 5531 O O . PRO B 1 337 ? -9.773 -35.781 21.438 1 30.64 337 PRO B O 1
ATOM 5534 N N . PRO B 1 338 ? -10.883 -34.594 20.078 1 29.27 338 PRO B N 1
ATOM 5535 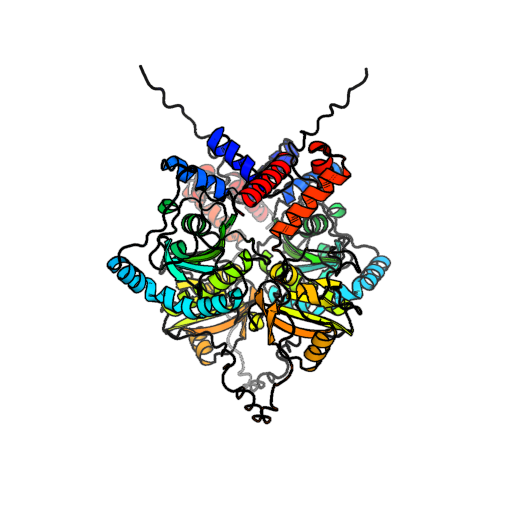C CA . PRO B 1 338 ? -12.047 -34.875 20.922 1 29.27 338 PRO B CA 1
ATOM 5536 C C . PRO B 1 338 ? -12.242 -36.375 21.172 1 29.27 338 PRO B C 1
ATOM 5538 O O . PRO B 1 338 ? -11.812 -37.219 20.375 1 29.27 338 PRO B O 1
ATOM 5541 N N . ALA B 1 339 ? -12.289 -36.781 22.422 1 28.42 339 ALA B N 1
ATOM 5542 C CA . ALA B 1 339 ? -12.539 -38.125 22.938 1 28.42 339 ALA B CA 1
ATOM 5543 C C . ALA B 1 339 ? -13.578 -38.844 22.078 1 28.42 339 ALA B C 1
ATOM 5545 O O . ALA B 1 339 ? -14.539 -38.219 21.609 1 28.42 339 ALA B O 1
ATOM 5546 N N . ALA B 1 340 ? -13.219 -40.031 21.547 1 29.62 340 ALA B N 1
ATOM 5547 C CA . ALA B 1 340 ? -14.016 -41 20.797 1 29.62 340 ALA B CA 1
ATOM 5548 C C . ALA B 1 340 ? -15.398 -41.156 21.406 1 29.62 340 ALA B C 1
ATOM 5550 O O . ALA B 1 340 ? -15.531 -41.344 22.625 1 29.62 340 ALA B O 1
ATOM 5551 N N . ARG B 1 341 ? -16.422 -40.469 20.906 1 28.86 341 ARG B N 1
ATOM 5552 C CA . ARG B 1 341 ? -17.781 -40.719 21.375 1 28.86 341 ARG B CA 1
ATOM 5553 C C . ARG B 1 341 ? -18 -42.188 21.703 1 28.86 341 ARG B C 1
ATOM 5555 O O . ARG B 1 341 ? -17.578 -43.062 20.953 1 28.86 341 ARG B O 1
ATOM 5562 N N . PRO B 1 342 ? -18.375 -42.5 22.891 1 27.62 342 PRO B N 1
ATOM 5563 C CA . PRO B 1 342 ? -18.688 -43.906 23.219 1 27.62 342 PRO B CA 1
ATOM 5564 C C . PRO B 1 342 ? -19.625 -44.562 22.188 1 27.62 342 PRO B C 1
ATOM 5566 O O . PRO B 1 342 ? -20.391 -43.844 21.531 1 27.62 342 PRO B O 1
ATOM 5569 N N . GLU B 1 343 ? -19.25 -45.719 21.594 1 28.05 343 GLU B N 1
ATOM 5570 C CA . GLU B 1 343 ? -19.953 -46.594 20.656 1 28.05 343 GLU B CA 1
ATOM 5571 C C . GLU B 1 343 ? -21.406 -46.781 21.078 1 28.05 343 GLU B C 1
ATOM 5573 O O . GLU B 1 343 ? -21.688 -47.438 22.094 1 28.05 343 GLU B O 1
ATOM 5578 N N . MET B 1 344 ? -22.266 -45.688 21.062 1 28.14 344 MET B N 1
ATOM 5579 C CA . MET B 1 344 ? -23.609 -46.094 21.453 1 28.14 344 MET B CA 1
ATOM 5580 C C . MET B 1 344 ? -24.078 -47.312 20.672 1 28.14 344 MET B C 1
ATOM 5582 O O . MET B 1 344 ? -23.766 -47.438 19.5 1 28.14 344 MET B O 1
ATOM 5586 N N . PRO B 1 345 ? -24.703 -48.281 21.328 1 26.69 345 PRO B N 1
ATOM 5587 C CA . PRO B 1 345 ? -25.156 -49.562 20.781 1 26.69 345 PRO B CA 1
ATOM 5588 C C . PRO B 1 345 ? -26.016 -49.375 19.531 1 26.69 345 PRO B C 1
ATOM 5590 O O . PRO B 1 345 ? -26.703 -48.375 19.375 1 26.69 345 PRO B O 1
ATOM 5593 N N . THR B 1 346 ? -25.562 -49.938 18.391 1 26.28 346 THR B N 1
ATOM 5594 C CA . THR B 1 346 ? -26.141 -50 17.047 1 26.28 346 THR B CA 1
ATOM 5595 C C . THR B 1 346 ? -27.609 -50.438 17.125 1 26.28 346 THR B C 1
ATOM 5597 O O . THR B 1 346 ? -27.906 -51.562 17.484 1 26.28 346 THR B O 1
ATOM 5600 N N . VAL B 1 347 ? -28.5 -49.562 17.734 1 29.62 347 VAL B N 1
ATOM 5601 C CA . VAL B 1 347 ? -29.875 -50.062 17.656 1 29.62 347 VAL B CA 1
ATOM 5602 C C . VAL B 1 347 ? -30.188 -50.469 16.219 1 29.62 347 VAL B C 1
ATOM 5604 O O . VAL B 1 347 ? -29.734 -49.812 15.273 1 29.62 347 VAL B O 1
ATOM 5607 N N . PRO B 1 348 ? -30.766 -51.656 16.016 1 26.09 348 PRO B N 1
ATOM 5608 C CA . PRO B 1 348 ? -31.031 -52.344 14.75 1 26.09 348 PRO B CA 1
ATOM 5609 C C . PRO B 1 348 ? -31.875 -51.5 13.797 1 26.09 348 PRO B C 1
ATOM 5611 O O . PRO B 1 348 ? -32.875 -50.906 14.203 1 26.09 348 PRO B O 1
ATOM 5614 N N . ALA B 1 349 ? -31.25 -50.812 12.82 1 27.61 349 ALA B N 1
ATOM 5615 C CA . ALA B 1 349 ? -31.688 -49.906 11.758 1 27.61 349 ALA B CA 1
ATOM 5616 C C . ALA B 1 349 ? -32.812 -50.531 10.93 1 27.61 349 ALA B C 1
ATOM 5618 O O . ALA B 1 349 ? -32.594 -50.844 9.758 1 27.61 349 ALA B O 1
ATOM 5619 N N . SER B 1 350 ? -33.75 -51.219 11.461 1 24.23 350 SER B N 1
ATOM 5620 C CA . SER B 1 350 ? -34.625 -51.875 10.492 1 24.23 350 SER B CA 1
ATOM 5621 C C . SER B 1 350 ? -35.344 -50.812 9.641 1 24.23 350 SER B C 1
ATOM 5623 O O . SER B 1 350 ? -36.219 -51.156 8.828 1 24.23 350 SER B O 1
ATOM 5625 N N . ALA B 1 351 ? -35.281 -49.531 10.094 1 26.06 351 ALA B N 1
ATOM 5626 C CA . ALA B 1 351 ? -36.469 -48.906 9.5 1 26.06 351 ALA B CA 1
ATOM 5627 C C . ALA B 1 351 ? -36.406 -48.969 7.977 1 26.06 351 ALA B C 1
ATOM 5629 O O . ALA B 1 351 ? -35.312 -48.906 7.398 1 26.06 351 ALA B O 1
ATOM 5630 N N . PRO B 1 352 ? -37.594 -49.062 7.242 1 26.17 352 PRO B N 1
ATOM 5631 C CA . PRO B 1 352 ? -37.812 -49.344 5.828 1 26.17 352 PRO B CA 1
ATOM 5632 C C . PRO B 1 352 ? -37.25 -48.281 4.898 1 26.17 352 PRO B C 1
ATOM 5634 O O . PRO B 1 352 ? -36.969 -47.156 5.336 1 26.17 352 PRO B O 1
ATOM 5637 N N . ASP B 1 353 ? -36.781 -48.625 3.695 1 24.36 353 ASP B N 1
ATOM 5638 C CA . ASP B 1 353 ? -36.031 -48.125 2.541 1 24.36 353 ASP B CA 1
ATOM 5639 C C . ASP B 1 353 ? -36.719 -46.875 1.974 1 24.36 353 ASP B C 1
ATOM 5641 O O . ASP B 1 353 ? -37.812 -46.938 1.398 1 24.36 353 ASP B O 1
ATOM 5645 N N . ALA B 1 354 ? -36.875 -45.75 2.764 1 28.14 354 ALA B N 1
ATOM 5646 C CA . ALA B 1 354 ? -37.594 -44.594 2.189 1 28.14 354 ALA B CA 1
ATOM 5647 C C . ALA B 1 354 ? -37.094 -44.312 0.781 1 28.14 354 ALA B C 1
ATOM 5649 O O . ALA B 1 354 ? -35.906 -44.406 0.497 1 28.14 354 ALA B O 1
ATOM 5650 N N . PRO B 1 355 ? -38 -44.094 -0.248 1 26.27 355 PRO B N 1
ATOM 5651 C CA . PRO B 1 355 ? -37.781 -44 -1.689 1 26.27 355 PRO B CA 1
ATOM 5652 C C . PRO B 1 355 ? -36.781 -42.875 -2.049 1 26.27 355 PRO B C 1
ATOM 5654 O O . PRO B 1 355 ? -36.625 -41.906 -1.292 1 26.27 355 PRO B O 1
ATOM 5657 N N . ALA B 1 356 ? -35.719 -43.125 -2.77 1 27.28 356 ALA B N 1
ATOM 5658 C CA . ALA B 1 356 ? -34.562 -42.375 -3.277 1 27.28 356 ALA B CA 1
ATOM 5659 C C . ALA B 1 356 ? -35 -41.094 -3.992 1 27.28 356 ALA B C 1
ATOM 5661 O O . ALA B 1 356 ? -35.75 -41.156 -4.984 1 27.28 356 ALA B O 1
ATOM 5662 N N . LEU B 1 357 ? -35.344 -40.062 -3.223 1 27.03 357 LEU B N 1
ATOM 5663 C CA . LEU B 1 357 ? -35.719 -38.781 -3.842 1 27.03 357 LEU B CA 1
ATOM 5664 C C . LEU B 1 357 ? -34.781 -38.469 -4.992 1 27.03 357 LEU B C 1
ATOM 5666 O O . LEU B 1 357 ? -33.562 -38.5 -4.832 1 27.03 357 LEU B O 1
ATOM 5670 N N . ARG B 1 358 ? -35.219 -38.5 -6.242 1 31.77 358 ARG B N 1
ATOM 5671 C CA . ARG B 1 358 ? -34.562 -38.25 -7.516 1 31.77 358 ARG B CA 1
ATOM 5672 C C . ARG B 1 358 ? -33.781 -36.938 -7.469 1 31.77 358 ARG B C 1
ATOM 5674 O O . ARG B 1 358 ? -34.281 -35.938 -6.938 1 31.77 358 ARG B O 1
ATOM 5681 N N . PRO B 1 359 ? -32.469 -36.938 -7.688 1 31.28 359 PRO B N 1
ATOM 5682 C CA . PRO B 1 359 ? -31.531 -35.781 -7.605 1 31.28 359 PRO B CA 1
ATOM 5683 C C . PRO B 1 359 ? -32.062 -34.562 -8.336 1 31.28 359 PRO B C 1
ATOM 5685 O O . PRO B 1 359 ? -32.75 -34.688 -9.336 1 31.28 359 PRO B O 1
ATOM 5688 N N . PRO B 1 360 ? -32.375 -33.5 -7.641 1 32.69 360 PRO B N 1
ATOM 5689 C CA . PRO B 1 360 ? -32.906 -32.25 -8.211 1 32.69 360 PRO B CA 1
ATOM 5690 C C . PRO B 1 360 ? -32.188 -31.844 -9.5 1 32.69 360 PRO B C 1
ATOM 5692 O O . PRO B 1 360 ? -31.031 -32.219 -9.711 1 32.69 360 PRO B O 1
ATOM 5695 N N . GLY B 1 361 ? -32.844 -31.812 -10.633 1 34.28 361 GLY B N 1
ATOM 5696 C CA . GLY B 1 361 ? -32.406 -31.406 -11.961 1 34.28 361 GLY B CA 1
ATOM 5697 C C . GLY B 1 361 ? -31.438 -30.234 -11.938 1 34.28 361 GLY B C 1
ATOM 5698 O O . GLY B 1 361 ? -31.344 -29.516 -10.945 1 34.28 361 GLY B O 1
ATOM 5699 N N . THR B 1 362 ? -30.25 -30.422 -12.594 1 36.97 362 THR B N 1
ATOM 5700 C CA . THR B 1 362 ? -29.094 -29.531 -12.672 1 36.97 362 THR B CA 1
ATOM 5701 C C . THR B 1 362 ? -29.531 -28.109 -13.023 1 36.97 362 THR B C 1
ATOM 5703 O O . THR B 1 362 ? -30.656 -27.891 -13.484 1 36.97 362 THR B O 1
ATOM 5706 N N . LEU B 1 363 ? -28.875 -27.141 -12.602 1 40.75 363 LEU B N 1
ATOM 5707 C CA . LEU B 1 363 ? -29.062 -25.719 -12.859 1 40.75 363 LEU B CA 1
ATOM 5708 C C . LEU B 1 363 ? -29.312 -25.469 -14.344 1 40.75 363 LEU B C 1
ATOM 5710 O O . LEU B 1 363 ? -30.078 -24.562 -14.703 1 40.75 363 LEU B O 1
ATOM 5714 N N . ARG B 1 364 ? -28.859 -26.328 -15.203 1 48.25 364 ARG B N 1
ATOM 5715 C CA . ARG B 1 364 ? -29.078 -26.234 -16.641 1 48.25 364 ARG B CA 1
ATOM 5716 C C . ARG B 1 364 ? -30.547 -26.453 -17 1 48.25 364 ARG B C 1
ATOM 5718 O O . ARG B 1 364 ? -31.078 -25.797 -17.891 1 48.25 364 ARG B O 1
ATOM 5725 N N . ASP B 1 365 ? -31.094 -27.25 -16.234 1 52.25 365 ASP B N 1
ATOM 5726 C CA . ASP B 1 365 ? -32.5 -27.578 -16.469 1 52.25 365 ASP B CA 1
ATOM 5727 C C . ASP B 1 365 ? -33.406 -26.422 -16.047 1 52.25 365 ASP B C 1
ATOM 5729 O O . ASP B 1 365 ? -34.406 -26.125 -16.719 1 52.25 365 ASP B O 1
ATOM 5733 N N . ALA B 1 366 ? -32.969 -25.766 -15.016 1 55.75 366 ALA B N 1
ATOM 5734 C CA . ALA B 1 366 ? -33.719 -24.609 -14.516 1 55.75 366 ALA B CA 1
ATOM 5735 C C . ALA B 1 366 ? -33.625 -23.438 -15.492 1 55.75 366 ALA B C 1
ATOM 5737 O O . ALA B 1 366 ? -34.625 -22.75 -15.742 1 55.75 366 ALA B O 1
ATOM 5738 N N . ASP B 1 367 ? -32.5 -23.234 -16.047 1 58.53 367 ASP B N 1
ATOM 5739 C CA . ASP B 1 367 ? -32.312 -22.188 -17.031 1 58.53 367 ASP B CA 1
ATOM 5740 C C . ASP B 1 367 ? -33.156 -22.422 -18.281 1 58.53 367 ASP B C 1
ATOM 5742 O O . ASP B 1 367 ? -33.75 -21.5 -18.812 1 58.53 367 ASP B O 1
ATOM 5746 N N . ARG B 1 368 ? -33.188 -23.656 -18.625 1 65.38 368 ARG B N 1
ATOM 5747 C CA . ARG B 1 368 ? -33.969 -24.047 -19.797 1 65.38 368 ARG B CA 1
ATOM 5748 C C . ARG B 1 368 ? -35.469 -23.844 -19.562 1 65.38 368 ARG B C 1
ATOM 5750 O O . ARG B 1 368 ? -36.188 -23.391 -20.453 1 65.38 368 ARG B O 1
ATOM 5757 N N . ALA B 1 369 ? -35.812 -24.109 -18.359 1 68.38 369 ALA B N 1
ATOM 5758 C CA . ALA B 1 369 ? -37.219 -23.953 -18 1 68.38 369 ALA B CA 1
ATOM 5759 C C . ALA B 1 369 ? -37.625 -22.484 -17.953 1 68.38 369 ALA B C 1
ATOM 5761 O O . ALA B 1 369 ? -38.688 -22.109 -18.406 1 68.38 369 ALA B O 1
ATOM 5762 N N . CYS B 1 370 ? -36.656 -21.703 -17.531 1 69.88 370 CYS B N 1
ATOM 5763 C CA . CYS B 1 370 ? -36.906 -20.266 -17.453 1 69.88 370 CYS B CA 1
ATOM 5764 C C . CYS B 1 370 ? -37.031 -19.656 -18.859 1 69.88 370 CYS B C 1
ATOM 5766 O O . CYS B 1 370 ? -37.906 -18.844 -19.109 1 69.88 370 CYS B O 1
ATOM 5768 N N . VAL B 1 371 ? -36.156 -20.125 -19.703 1 72.94 371 VAL B N 1
ATOM 5769 C CA . VAL B 1 371 ? -36.188 -19.672 -21.094 1 72.94 371 VAL B CA 1
ATOM 5770 C C . VAL B 1 371 ? -37.5 -20.125 -21.75 1 72.94 371 VAL B C 1
ATOM 5772 O O . VAL B 1 371 ? -38.156 -19.328 -22.422 1 72.94 371 VAL B O 1
ATOM 5775 N N . ARG B 1 372 ? -37.844 -21.375 -21.516 1 74.56 372 ARG B N 1
ATOM 5776 C CA . ARG B 1 372 ? -39.062 -21.938 -22.109 1 74.56 372 ARG B CA 1
ATOM 5777 C C . ARG B 1 372 ? -40.312 -21.219 -21.578 1 74.56 372 ARG B C 1
ATOM 5779 O O . ARG B 1 372 ? -41.219 -20.891 -22.344 1 74.56 372 ARG B O 1
ATOM 5786 N N . ARG B 1 373 ? -40.344 -20.906 -20.344 1 74.94 373 ARG B N 1
ATOM 5787 C CA . ARG B 1 373 ? -41.469 -20.219 -19.719 1 74.94 373 ARG B CA 1
ATOM 5788 C C . ARG B 1 373 ? -41.594 -18.797 -20.25 1 74.94 373 ARG B C 1
ATOM 5790 O O . ARG B 1 373 ? -42.688 -18.312 -20.484 1 74.94 373 ARG B O 1
ATOM 5797 N N . ALA B 1 374 ? -40.438 -18.219 -20.438 1 76.38 374 ALA B N 1
ATOM 5798 C CA . ALA B 1 374 ? -40.438 -16.844 -20.938 1 76.38 374 ALA B CA 1
ATOM 5799 C C . ALA B 1 374 ? -40.969 -16.781 -22.375 1 76.38 374 ALA B C 1
ATOM 5801 O O . ALA B 1 374 ? -41.719 -15.883 -22.719 1 76.38 374 ALA B O 1
ATOM 5802 N N . ILE B 1 375 ? -40.594 -17.766 -23.094 1 77.31 375 ILE B N 1
ATOM 5803 C CA . ILE B 1 375 ? -41.031 -17.844 -24.484 1 77.31 375 ILE B CA 1
ATOM 5804 C C . ILE B 1 375 ? -42.562 -18.094 -24.531 1 77.31 375 ILE B C 1
ATOM 5806 O O . ILE B 1 375 ? -43.25 -17.453 -25.297 1 77.31 375 ILE B O 1
ATOM 5810 N N . GLU B 1 376 ? -43 -18.953 -23.672 1 79.38 376 GLU B N 1
ATOM 5811 C CA . GLU B 1 376 ? -44.406 -19.25 -23.578 1 79.38 376 GLU B CA 1
ATOM 5812 C C . GLU B 1 376 ? -45.219 -18.047 -23.125 1 79.38 376 GLU B C 1
ATOM 5814 O O . GLU B 1 376 ? -46.281 -17.75 -23.672 1 79.38 376 GLU B O 1
ATOM 5819 N N . ALA B 1 377 ? -44.719 -17.312 -22.203 1 76.62 377 ALA B N 1
ATOM 5820 C CA . ALA B 1 377 ? -45.375 -16.141 -21.656 1 76.62 377 ALA B CA 1
ATOM 5821 C C . ALA B 1 377 ? -45.469 -15.023 -22.703 1 76.62 377 ALA B C 1
ATOM 5823 O O . ALA B 1 377 ? -46.375 -14.195 -22.672 1 76.62 377 ALA B O 1
ATOM 5824 N N . CYS B 1 378 ? -44.438 -15.07 -23.562 1 76.69 378 CYS B N 1
ATOM 5825 C CA . CYS B 1 378 ? -44.438 -14.047 -24.594 1 76.69 378 CYS B CA 1
ATOM 5826 C C . CYS B 1 378 ? -45.094 -14.547 -25.875 1 76.69 378 CYS B C 1
ATOM 5828 O O . CYS B 1 378 ? -44.875 -13.977 -26.953 1 76.69 378 CYS B O 1
ATOM 5830 N N . GLY B 1 379 ? -45.844 -15.727 -25.828 1 78 379 GLY B N 1
ATOM 5831 C CA . GLY B 1 379 ? -46.656 -16.234 -26.922 1 78 379 GLY B CA 1
ATOM 5832 C C . GLY B 1 379 ? -45.812 -16.812 -28.047 1 78 379 GLY B C 1
ATOM 5833 O O . GLY B 1 379 ? -46.219 -16.75 -29.219 1 78 379 GLY B O 1
ATOM 5834 N N . GLY B 1 380 ? -44.562 -17.375 -27.812 1 75.69 380 GLY B N 1
ATOM 5835 C CA . GLY B 1 380 ? -43.688 -17.984 -28.828 1 75.69 380 GLY B CA 1
ATOM 5836 C C . GLY B 1 380 ? -42.75 -16.984 -29.469 1 75.69 380 GLY B C 1
ATOM 5837 O O . GLY B 1 380 ? -41.938 -17.344 -30.328 1 75.69 380 GLY B O 1
ATOM 5838 N N . ASN B 1 381 ? -42.906 -15.812 -29.266 1 73.31 381 ASN B N 1
ATOM 5839 C CA . ASN B 1 381 ? -42.062 -14.75 -29.828 1 73.31 381 ASN B CA 1
ATOM 5840 C C . ASN B 1 381 ? -40.719 -14.672 -29.141 1 73.31 381 ASN B C 1
ATOM 5842 O O . ASN B 1 381 ? -40.594 -14.195 -28.016 1 73.31 381 ASN B O 1
ATOM 5846 N N . VAL B 1 382 ? -39.594 -15.141 -29.734 1 75.44 382 VAL B N 1
ATOM 5847 C CA . VAL B 1 382 ? -38.219 -15.273 -29.219 1 75.44 382 VAL B CA 1
ATOM 5848 C C . VAL B 1 382 ? -37.656 -13.898 -28.938 1 75.44 382 VAL B C 1
ATOM 5850 O O . VAL B 1 382 ? -36.938 -13.703 -27.953 1 75.44 382 VAL B O 1
ATOM 5853 N N . ALA B 1 383 ? -37.906 -12.969 -29.625 1 77 383 ALA B N 1
ATOM 5854 C CA . ALA B 1 383 ? -37.375 -11.617 -29.469 1 77 383 ALA B CA 1
ATOM 5855 C C . ALA B 1 383 ? -37.938 -10.953 -28.203 1 77 383 ALA B C 1
ATOM 5857 O O . ALA B 1 383 ? -37.188 -10.312 -27.453 1 77 383 ALA B O 1
ATOM 5858 N N . ALA B 1 384 ? -39.156 -11.031 -27.906 1 78.06 384 ALA B N 1
ATOM 5859 C CA . ALA B 1 384 ? -39.812 -10.492 -26.719 1 78.06 384 ALA B CA 1
ATOM 5860 C C . ALA B 1 384 ? -39.375 -11.227 -25.453 1 78.06 384 ALA B C 1
ATOM 5862 O O . ALA B 1 384 ? -39.156 -10.602 -24.422 1 78.06 384 ALA B O 1
ATOM 5863 N N . ALA B 1 385 ? -39.156 -12.508 -25.469 1 75.38 385 ALA B N 1
ATOM 5864 C CA . ALA B 1 385 ? -38.656 -13.328 -24.375 1 75.38 385 ALA B CA 1
ATOM 5865 C C . ALA B 1 385 ? -37.219 -12.93 -24.016 1 75.38 385 ALA B C 1
ATOM 5867 O O . ALA B 1 385 ? -36.875 -12.852 -22.828 1 75.38 385 ALA B O 1
ATOM 5868 N N . ALA B 1 386 ? -36.469 -12.672 -25 1 73.5 386 ALA B N 1
ATOM 5869 C CA . ALA B 1 386 ? -35.094 -12.219 -24.828 1 73.5 386 ALA B CA 1
ATOM 5870 C C . ALA B 1 386 ? -35.031 -10.891 -24.078 1 73.5 386 ALA B C 1
ATOM 5872 O O . ALA B 1 386 ? -34.219 -10.711 -23.156 1 73.5 386 ALA B O 1
ATOM 5873 N N . ARG B 1 387 ? -35.875 -9.992 -24.391 1 74.81 387 ARG B N 1
ATOM 5874 C CA . ARG B 1 387 ? -35.969 -8.695 -23.734 1 74.81 387 ARG B CA 1
ATOM 5875 C C . ARG B 1 387 ? -36.438 -8.859 -22.281 1 74.81 387 ARG B C 1
ATOM 5877 O O . ARG B 1 387 ? -35.906 -8.203 -21.375 1 74.81 387 ARG B O 1
ATOM 5884 N N . ARG B 1 388 ? -37.312 -9.695 -22.062 1 70.69 388 ARG B N 1
ATOM 5885 C CA . ARG B 1 388 ? -37.906 -9.922 -20.734 1 70.69 388 ARG B CA 1
ATOM 5886 C C . ARG B 1 388 ? -36.906 -10.586 -19.797 1 70.69 388 ARG B C 1
ATOM 5888 O O . ARG B 1 388 ? -36.844 -10.273 -18.609 1 70.69 388 ARG B O 1
ATOM 5895 N N . LEU B 1 389 ? -36.062 -11.422 -20.406 1 68.94 389 LEU B N 1
ATOM 5896 C CA . LEU B 1 389 ? -35.094 -12.18 -19.625 1 68.94 389 LEU B CA 1
ATOM 5897 C C . LEU B 1 389 ? -33.75 -11.438 -19.578 1 68.94 389 LEU B C 1
ATOM 5899 O O . LEU B 1 389 ? -32.844 -11.844 -18.859 1 68.94 389 LEU B O 1
ATOM 5903 N N . GLY B 1 390 ? -33.688 -10.172 -20.391 1 69.06 390 GLY B N 1
ATOM 5904 C CA . GLY B 1 390 ? -32.469 -9.375 -20.469 1 69.06 390 GLY B CA 1
ATOM 5905 C C . GLY B 1 390 ? -31.312 -10.109 -21.125 1 69.06 390 GLY B C 1
ATOM 5906 O O . GLY B 1 390 ? -30.156 -9.93 -20.734 1 69.06 390 GLY B O 1
ATOM 5907 N N . VAL B 1 391 ? -31.578 -10.984 -22.125 1 69.75 391 VAL B N 1
ATOM 5908 C CA . VAL B 1 391 ? -30.562 -11.766 -22.797 1 69.75 391 VAL B CA 1
ATOM 5909 C C . VAL B 1 391 ? -30.672 -11.562 -24.312 1 69.75 391 VAL B C 1
ATOM 5911 O O . VAL B 1 391 ? -31.641 -11 -24.797 1 69.75 391 VAL B O 1
ATOM 5914 N N . SER B 1 392 ? -29.547 -11.977 -25.078 1 71.44 392 SER B N 1
ATOM 5915 C CA . SER B 1 392 ? -29.594 -11.898 -26.531 1 71.44 392 SER B CA 1
ATOM 5916 C C . SER B 1 392 ? -30.5 -12.977 -27.125 1 71.44 392 SER B C 1
ATOM 5918 O O . SER B 1 392 ? -30.703 -14.023 -26.516 1 71.44 392 SER B O 1
ATOM 5920 N N . ARG B 1 393 ? -31 -12.852 -28.266 1 73.56 393 ARG B N 1
ATOM 5921 C CA . ARG B 1 393 ? -31.812 -13.82 -29 1 73.56 393 ARG B CA 1
ATOM 5922 C C . ARG B 1 393 ? -31.016 -15.102 -29.266 1 73.56 393 ARG B C 1
ATOM 5924 O O . ARG B 1 393 ? -31.578 -16.203 -29.203 1 73.56 393 ARG B O 1
ATOM 5931 N N . GLY B 1 394 ? -29.766 -14.82 -29.469 1 71.88 394 GLY B N 1
ATOM 5932 C CA . GLY B 1 394 ? -28.875 -15.945 -29.766 1 71.88 394 GLY B CA 1
ATOM 5933 C C . GLY B 1 394 ? -28.734 -16.906 -28.594 1 71.88 394 GLY B C 1
ATOM 5934 O O . GLY B 1 394 ? -28.688 -18.109 -28.781 1 71.88 394 GLY B O 1
ATOM 5935 N N . LEU B 1 395 ? -28.75 -16.391 -27.453 1 70.81 395 LEU B N 1
ATOM 5936 C CA . LEU B 1 395 ? -28.688 -17.234 -26.281 1 70.81 395 LEU B CA 1
ATOM 5937 C C . LEU B 1 395 ? -29.953 -18.078 -26.141 1 70.81 395 LEU B C 1
ATOM 5939 O O . LEU B 1 395 ? -29.891 -19.25 -25.766 1 70.81 395 LEU B O 1
ATOM 5943 N N . ILE B 1 396 ? -31 -17.516 -26.438 1 74 396 ILE B N 1
ATOM 5944 C CA . ILE B 1 396 ? -32.281 -18.234 -26.375 1 74 396 ILE B CA 1
ATOM 5945 C C . ILE B 1 396 ? -32.281 -19.359 -27.406 1 74 396 ILE B C 1
ATOM 5947 O O . ILE B 1 396 ? -32.656 -20.5 -27.094 1 74 396 ILE B O 1
ATOM 5951 N N . TYR B 1 397 ? -31.734 -19.062 -28.547 1 76.31 397 TYR B N 1
ATOM 5952 C CA . TYR B 1 397 ? -31.672 -20.062 -29.609 1 76.31 397 TYR B CA 1
ATOM 5953 C C . TYR B 1 397 ? -30.719 -21.188 -29.25 1 76.31 397 TYR B C 1
ATOM 5955 O O . TYR B 1 397 ? -31 -22.359 -29.5 1 76.31 397 TYR B O 1
ATOM 5963 N N . ARG B 1 398 ? -29.672 -20.906 -28.641 1 70.88 398 ARG B N 1
ATOM 5964 C CA . ARG B 1 398 ? -28.688 -21.891 -28.234 1 70.88 398 ARG B CA 1
ATOM 5965 C C . ARG B 1 398 ? -29.25 -22.812 -27.156 1 70.88 398 ARG B C 1
ATOM 5967 O O . ARG B 1 398 ? -29.062 -24.031 -27.219 1 70.88 398 ARG B O 1
ATOM 5974 N N . ARG B 1 399 ? -29.969 -22.141 -26.391 1 72.19 399 ARG B N 1
ATOM 5975 C CA . ARG B 1 399 ? -30.562 -22.922 -25.312 1 72.19 399 ARG B CA 1
ATOM 5976 C C . ARG B 1 399 ? -31.672 -23.812 -25.844 1 72.19 399 ARG B C 1
ATOM 5978 O O . ARG B 1 399 ? -31.844 -24.938 -25.375 1 72.19 399 ARG B O 1
ATOM 5985 N N . LEU B 1 400 ? -32.281 -23.328 -26.828 1 73.06 400 LEU B N 1
ATOM 5986 C CA . LEU B 1 400 ? -33.344 -24.078 -27.469 1 73.06 400 LEU B CA 1
ATOM 5987 C C . LEU B 1 400 ? -32.781 -25.234 -28.297 1 73.06 400 LEU B C 1
ATOM 5989 O O . LEU B 1 400 ? -33.344 -26.328 -28.328 1 73.06 400 LEU B O 1
ATOM 5993 N N . ARG B 1 401 ? -31.641 -25.047 -28.844 1 70.5 401 ARG B N 1
ATOM 5994 C CA . ARG B 1 401 ? -30.984 -26.078 -29.641 1 70.5 401 ARG B CA 1
ATOM 5995 C C . ARG B 1 401 ? -30.422 -27.188 -28.734 1 70.5 401 ARG B C 1
ATOM 5997 O O . ARG B 1 401 ? -30.484 -28.359 -29.094 1 70.5 401 ARG B O 1
ATOM 6004 N N . GLU B 1 402 ? -29.969 -26.797 -27.672 1 67.19 402 GLU B N 1
ATOM 6005 C CA . GLU B 1 402 ? -29.422 -27.766 -26.719 1 67.19 402 GLU B CA 1
ATOM 6006 C C . GLU B 1 402 ? -30.531 -28.641 -26.125 1 67.19 402 GLU B C 1
ATOM 6008 O O . GLU B 1 402 ? -30.297 -29.812 -25.797 1 67.19 402 GLU B O 1
ATOM 6013 N N . SER B 1 403 ? -31.609 -28.047 -26.047 1 62.97 403 SER B N 1
ATOM 6014 C CA . SER B 1 403 ? -32.75 -28.781 -25.547 1 62.97 403 SER B CA 1
ATOM 6015 C C . SER B 1 403 ? -33.219 -29.828 -26.562 1 62.97 403 SER B C 1
ATOM 6017 O O . SER B 1 403 ? -33.656 -30.906 -26.203 1 62.97 403 SER B O 1
ATOM 6019 N N . ARG B 1 404 ? -33.031 -29.531 -27.781 1 63 404 ARG B N 1
ATOM 6020 C CA . ARG B 1 404 ? -33.469 -30.438 -28.844 1 63 404 ARG B CA 1
ATOM 6021 C C . ARG B 1 404 ? -32.531 -31.625 -28.984 1 63 404 ARG B C 1
ATOM 6023 O O . ARG B 1 404 ? -32.938 -32.719 -29.328 1 63 404 ARG B O 1
ATOM 6030 N N . THR B 1 405 ? -31.312 -31.328 -28.734 1 56.44 405 THR B N 1
ATOM 6031 C CA . THR B 1 405 ? -30.328 -32.406 -28.891 1 56.44 405 THR B CA 1
ATOM 6032 C C . THR B 1 405 ? -30.453 -33.406 -27.75 1 56.44 405 THR B C 1
ATOM 6034 O O . THR B 1 405 ? -30.234 -34.594 -27.938 1 56.44 405 THR B O 1
ATOM 6037 N N . ASP B 1 406 ? -30.828 -32.875 -26.734 1 53.91 406 ASP B N 1
ATOM 6038 C CA . ASP B 1 406 ? -30.969 -33.812 -25.609 1 53.91 406 ASP B CA 1
ATOM 6039 C C . ASP B 1 406 ? -32.25 -34.656 -25.766 1 53.91 406 ASP B C 1
ATOM 6041 O O . ASP B 1 406 ? -32.281 -35.812 -25.344 1 53.91 406 ASP B O 1
ATOM 6045 N N . ASP B 1 407 ? -33.188 -34.094 -26.25 1 51.59 407 ASP B N 1
ATOM 6046 C CA . ASP B 1 407 ? -34.406 -34.875 -26.469 1 51.59 407 ASP B CA 1
ATOM 6047 C C . ASP B 1 407 ? -34.188 -35.938 -27.531 1 51.59 407 ASP B C 1
ATOM 6049 O O . ASP B 1 407 ? -34.844 -37 -27.5 1 51.59 407 ASP B O 1
ATOM 6053 N N . ALA B 1 408 ? -33.25 -35.719 -28.5 1 50.47 408 ALA B N 1
ATOM 6054 C CA . ALA B 1 408 ? -33.031 -36.75 -29.516 1 50.47 408 ALA B CA 1
ATOM 6055 C C . ALA B 1 408 ? -32.125 -37.875 -29 1 50.47 408 ALA B C 1
ATOM 6057 O O . ALA B 1 408 ? -32.094 -38.969 -29.578 1 50.47 408 ALA B O 1
ATOM 6058 N N . ALA B 1 409 ? -31.344 -37.5 -28.016 1 48.88 409 ALA B N 1
ATOM 6059 C CA . ALA B 1 409 ? -30.422 -38.562 -27.562 1 48.88 409 ALA B CA 1
ATOM 6060 C C . ALA B 1 409 ? -31.062 -39.406 -26.469 1 48.88 409 ALA B C 1
ATOM 6062 O O . ALA B 1 409 ? -30.484 -40.406 -26.031 1 48.88 409 ALA B O 1
ATOM 6063 N N . GLY B 1 410 ? -32.125 -38.938 -25.922 1 39.66 410 GLY B N 1
ATOM 6064 C CA . GLY B 1 410 ? -32.844 -39.844 -25.031 1 39.66 410 GLY B CA 1
ATOM 6065 C C . GLY B 1 410 ? -33.969 -40.594 -25.719 1 39.66 410 GLY B C 1
ATOM 6066 O O . GLY B 1 410 ? -34.531 -40.094 -26.688 1 39.66 410 GLY B O 1
#

Radius of gyration: 32.48 Å; Cα contacts (8 Å, |Δi|>4): 1431; chains: 2; bounding box: 90×102×100 Å

Organism: Piscinibacter sakaiensis (NCBI:txid1547922)